Protein 2ECJ (pdb70)

Sequence (58 aa):
GSSGSSGALENLQVEASCSVCLEYLKEPVIIECGHNFCKACITRWWEDLERDFPCPVCGSSGSSGALENLQVEASCSVCLEYLKEPVIIECGHNFCKACITRWWEDLERDFPCPVCGSSGSSGALENLQVEASCSVCLEYLKEPVIIECGHNFCKACITRWWEDLERDFPCPVCGSSGSSGALENLQVEASCSVCLEYLKEPVIIECGHNFCKACITRWWEDLERDFPCPVCGSSGSSGALENLQVEASCSVCLEYLKEPVIIECGHNFCKACITRWWEDLERDFPCPVCGSSGSSGALENLQVEASCSVCLEYLKEPVIIECGHNFCKACITRWWEDLERDFPCPVCGSSGSSGALENLQVEASCSVCLEYLKEPVIIECGHNFCKACITRWWEDLERDFPCPVCGSSGSSGALENLQVEASCSVCLEYLKEPVIIECGHNFCKACITRWWEDLERDFPCPVCGSSGSSGALENLQVEASCSVCLEYLKEPVIIECGHNFCKACITRWWEDLERDFPCPVCGSSGSSGALENLQVEASCSVCLEYLKEPVIIECGHNFCKACITRWWEDLERDFPCPVCGSSGSSGALENLQVEASCSVCLEYLKEPVIIECGHNFCKACITRWWEDLERDFPCPVCGSSGSSGALENLQVEASCSVCLEYLKEPVIIECGHNFCKACITRWWEDLERDFPCPVCGSSGSSGALENLQVEASCSVCLEYLKEPVIIECGHNFCKACITRWWEDLERDFPCPVCGSSGSSGALENLQVEASCSVCLEYLKEPVIIECGHNFCKACITRWWEDLERDFPCPVCGSSGSSGALENLQVEASCSVCLEYLKEPVIIECGHNFCKACITRWWEDLERDFPCPVCGSSGSSGALENLQVEASCSVCLEYLKEPVIIECGHNFCKACITRWWEDLERDFPCPVCGSSGSSGALENLQVEASCSVCLEYLKEPVIIECGHNFCKACITRWWEDLERDFPCPVCGSSGSSGALENLQVEASCSVCLEYLKEPVIIECGHNFCKACITRWWEDLERDFPCPVCGSSGSSGALENLQVEASCSVCLEYLKEPVIIECGHNFCKACITRWWEDLERDFPCPVCGSSGSSGALENLQVEASCSVCLEYLKEPVIIECGHNFCKACITRWWEDLERDFPCPVC

GO terms:
  GO:0005515 protein binding (F, IPI)
  GO:0042802 identical protein binding (F, IPI)
  GO:0005634 nucleus (C, IDA)
  GO:0043124 negative regulation of canonical NF-kappaB signal transduction (P, IMP)
  GO:0032435 negative regulation of proteasomal ubiquitin-dependent protein catabolic process (P, IMP)
  GO:1902806 regulation of cell cycle G1/S phase transition (P, IMP)
  GO:0050821 protein stabilization (P, IMP)
  GO:0007095 mitotic G2 DNA damage checkpoint signaling (P, IMP)
  GO:0005739 mitochondrion (C, IDA)
  GO:0005829 cytosol (C, IDA)
  GO:2000059 negative regulation of ubiquitin-dependent protein catabolic process (P, IDA)
  GO:2001235 positive regulation of apoptotic signaling pathway (P, IDA)

Radius of gyration: 15.15 Å; Cα contacts (8 Å, |Δi|>4): 49; chains: 1; bounding box: 45×37×20 Å

CATH classification: 3.30.40.10

Organism: Homo sapiens (NCBI:txid9606)

Structure (mmCIF, N/CA/C/O backbone):
data_2ECJ
#
_entry.id   2ECJ
#
loop_
_entity.id
_entity.type
_entity.pdbx_description
1 polymer 'Tripartite motif-containing protein 39'
2 non-polymer 'ZINC ION'
#
loop_
_atom_site.group_PDB
_atom_site.id
_atom_site.type_symbol
_atom_site.label_atom_id
_atom_site.label_alt_id
_atom_site.label_comp_id
_atom_site.label_asym_id
_atom_site.label_entity_id
_atom_site.label_seq_id
_atom_site.pdbx_PDB_ins_code
_atom_site.Cartn_x
_atom_site.Cartn_y
_atom_site.Cartn_z
_atom_site.occupancy
_atom_site.B_iso_or_equiv
_atom_site.auth_seq_id
_atom_site.auth_comp_id
_atom_site.auth_asym_id
_atom_site.auth_atom_id
_atom_site.pdbx_PDB_model_num
ATOM 1 N N . GLY A 1 1 ? -32.575 -18.730 7.581 1.00 0.00 1 GLY A N 1
ATOM 2 C CA . GLY A 1 1 ? -31.338 -19.487 7.634 1.00 0.00 1 GLY A CA 1
ATOM 3 C C . GLY A 1 1 ? -30.791 -19.801 6.256 1.00 0.00 1 GLY A C 1
ATOM 4 O O . GLY A 1 1 ? -31.343 -20.633 5.536 1.00 0.00 1 GLY A O 1
ATOM 8 N N . SER A 1 2 ? -29.703 -19.133 5.887 1.00 0.00 2 SER A N 1
ATOM 9 C CA . SER A 1 2 ? -29.084 -19.341 4.583 1.00 0.00 2 SER A CA 1
ATOM 10 C C . SER A 1 2 ? -27.567 -19.440 4.711 1.00 0.00 2 SER A C 1
ATOM 11 O O . SER A 1 2 ? -26.904 -18.487 5.120 1.00 0.00 2 SER A O 1
ATOM 19 N N . SER A 1 3 ? -27.024 -20.601 4.359 1.00 0.00 3 SER A N 1
ATOM 20 C CA . SER A 1 3 ? -25.585 -20.827 4.438 1.00 0.00 3 SER A CA 1
ATOM 21 C C . SER A 1 3 ? -24.982 -20.978 3.045 1.00 0.00 3 SER A C 1
ATOM 22 O O . SER A 1 3 ? -25.700 -21.041 2.049 1.00 0.00 3 SER A O 1
ATOM 30 N N . GLY A 1 4 ? -23.655 -21.034 2.985 1.00 0.00 4 GLY A N 1
ATOM 31 C CA . GLY A 1 4 ? -22.975 -21.176 1.711 1.00 0.00 4 GLY A CA 1
ATOM 32 C C . GLY A 1 4 ? -22.912 -19.873 0.939 1.00 0.00 4 GLY A C 1
ATOM 33 O O . GLY A 1 4 ? -23.705 -19.646 0.025 1.00 0.00 4 GLY A O 1
ATOM 37 N N . SER A 1 5 ? -21.968 -19.014 1.307 1.00 0.00 5 SER A N 1
ATOM 38 C CA . SER A 1 5 ? -21.808 -17.724 0.646 1.00 0.00 5 SER A CA 1
ATOM 39 C C . SER A 1 5 ? -20.357 -17.502 0.232 1.00 0.00 5 SER A C 1
ATOM 40 O O . SER A 1 5 ? -20.053 -17.361 -0.953 1.00 0.00 5 SER A O 1
ATOM 48 N N . SER A 1 6 ? -19.465 -17.471 1.216 1.00 0.00 6 SER A N 1
ATOM 49 C CA . SER A 1 6 ? -18.045 -17.263 0.956 1.00 0.00 6 SER A CA 1
ATOM 50 C C . SER A 1 6 ? -17.279 -18.580 1.033 1.00 0.00 6 SER A C 1
ATOM 51 O O . SER A 1 6 ? -17.698 -19.515 1.714 1.00 0.00 6 SER A O 1
ATOM 59 N N . GLY A 1 7 ? -16.153 -18.645 0.330 1.00 0.00 7 GLY A N 1
ATOM 60 C CA . GLY A 1 7 ? -15.346 -19.851 0.331 1.00 0.00 7 GLY A CA 1
ATOM 61 C C . GLY A 1 7 ? -14.751 -20.152 -1.030 1.00 0.00 7 GLY A C 1
ATOM 62 O O . GLY A 1 7 ? -15.182 -19.596 -2.040 1.00 0.00 7 GLY A O 1
ATOM 66 N N . ALA A 1 8 ? -13.757 -21.034 -1.058 1.00 0.00 8 ALA A N 1
ATOM 67 C CA . ALA A 1 8 ? -13.102 -21.408 -2.305 1.00 0.00 8 ALA A CA 1
ATOM 68 C C . ALA A 1 8 ? -13.443 -22.843 -2.694 1.00 0.00 8 ALA A C 1
ATOM 69 O O . ALA A 1 8 ? -12.584 -23.589 -3.168 1.00 0.00 8 ALA A O 1
ATOM 76 N N . LEU A 1 9 ? -14.699 -23.224 -2.492 1.00 0.00 9 LEU A N 1
ATOM 77 C CA . LEU A 1 9 ? -15.153 -24.570 -2.821 1.00 0.00 9 LEU A CA 1
ATOM 78 C C . LEU A 1 9 ? -14.712 -24.965 -4.227 1.00 0.00 9 LEU A C 1
ATOM 79 O O . LEU A 1 9 ? -13.969 -25.930 -4.406 1.00 0.00 9 LEU A O 1
ATOM 95 N N . GLU A 1 10 ? -15.173 -24.211 -5.220 1.00 0.00 10 GLU A N 1
ATOM 96 C CA . GLU A 1 10 ? -14.824 -24.482 -6.610 1.00 0.00 10 GLU A CA 1
ATOM 97 C C . GLU A 1 10 ? -15.302 -23.355 -7.520 1.00 0.00 10 GLU A C 1
ATOM 98 O O . GLU A 1 10 ? -16.502 -23.133 -7.674 1.00 0.00 10 GLU A O 1
ATOM 110 N N . ASN A 1 11 ? -14.352 -22.645 -8.121 1.00 0.00 11 ASN A N 1
ATOM 111 C CA . ASN A 1 11 ? -14.674 -21.540 -9.016 1.00 0.00 11 ASN A CA 1
ATOM 112 C C . ASN A 1 11 ? -13.476 -21.179 -9.889 1.00 0.00 11 ASN A C 1
ATOM 113 O O . ASN A 1 11 ? -12.358 -21.027 -9.396 1.00 0.00 11 ASN A O 1
ATOM 124 N N . LEU A 1 12 ? -13.718 -21.045 -11.189 1.00 0.00 12 LEU A N 1
ATOM 125 C CA . LEU A 1 12 ? -12.659 -20.701 -12.132 1.00 0.00 12 LEU A CA 1
ATOM 126 C C . LEU A 1 12 ? -12.480 -19.189 -12.223 1.00 0.00 12 LEU A C 1
ATOM 127 O O . LEU A 1 12 ? -12.985 -18.550 -13.145 1.00 0.00 12 LEU A O 1
ATOM 143 N N . GLN A 1 13 ? -11.756 -18.626 -11.261 1.00 0.00 13 GLN A N 1
ATOM 144 C CA . GLN A 1 13 ? -11.509 -17.189 -11.234 1.00 0.00 13 GLN A CA 1
ATOM 145 C C . GLN A 1 13 ? -10.439 -16.840 -10.204 1.00 0.00 13 GLN A C 1
ATOM 146 O O . GLN A 1 13 ? -10.432 -17.375 -9.095 1.00 0.00 13 GLN A O 1
ATOM 160 N N . VAL A 1 14 ? -9.536 -15.939 -10.579 1.00 0.00 14 VAL A N 1
ATOM 161 C CA . VAL A 1 14 ? -8.462 -15.518 -9.688 1.00 0.00 14 VAL A CA 1
ATOM 162 C C . VAL A 1 14 ? -8.470 -14.006 -9.494 1.00 0.00 14 VAL A C 1
ATOM 163 O O . VAL A 1 14 ? -8.676 -13.250 -10.443 1.00 0.00 14 VAL A O 1
ATOM 176 N N . GLU A 1 15 ? -8.243 -13.572 -8.258 1.00 0.00 15 GLU A N 1
ATOM 177 C CA . GLU A 1 15 ? -8.225 -12.149 -7.940 1.00 0.00 15 GLU A CA 1
ATOM 178 C C . GLU A 1 15 ? -7.256 -11.859 -6.797 1.00 0.00 15 GLU A C 1
ATOM 179 O O . GLU A 1 15 ? -6.913 -12.749 -6.019 1.00 0.00 15 GLU A O 1
ATOM 191 N N . ALA A 1 16 ? -6.818 -10.608 -6.704 1.00 0.00 16 ALA A N 1
ATOM 192 C CA . ALA A 1 16 ? -5.890 -10.200 -5.656 1.00 0.00 16 ALA A CA 1
ATOM 193 C C . ALA A 1 16 ? -6.547 -9.218 -4.693 1.00 0.00 16 ALA A C 1
ATOM 194 O O . ALA A 1 16 ? -7.719 -8.875 -4.844 1.00 0.00 16 ALA A O 1
ATOM 201 N N . SER A 1 17 ? -5.784 -8.768 -3.701 1.00 0.00 17 SER A N 1
ATOM 202 C CA . SER A 1 17 ? -6.294 -7.828 -2.710 1.00 0.00 17 SER A CA 1
ATOM 203 C C . SER A 1 17 ? -5.149 -7.127 -1.986 1.00 0.00 17 SER A C 1
ATOM 204 O O . SER A 1 17 ? -4.054 -7.675 -1.854 1.00 0.00 17 SER A O 1
ATOM 212 N N . CYS A 1 18 ? -5.409 -5.911 -1.519 1.00 0.00 18 CYS A N 1
ATOM 213 C CA . CYS A 1 18 ? -4.402 -5.132 -0.809 1.00 0.00 18 CYS A CA 1
ATOM 214 C C . CYS A 1 18 ? -3.766 -5.955 0.308 1.00 0.00 18 CYS A C 1
ATOM 215 O O . CYS A 1 18 ? -4.265 -7.020 0.670 1.00 0.00 18 CYS A O 1
ATOM 222 N N . SER A 1 19 ? -2.660 -5.453 0.849 1.00 0.00 19 SER A N 1
ATOM 223 C CA . SER A 1 19 ? -1.953 -6.143 1.922 1.00 0.00 19 SER A CA 1
ATOM 224 C C . SER A 1 19 ? -2.176 -5.442 3.258 1.00 0.00 19 SER A C 1
ATOM 225 O O . SER A 1 19 ? -2.298 -6.088 4.299 1.00 0.00 19 SER A O 1
ATOM 233 N N . VAL A 1 20 ? -2.227 -4.114 3.221 1.00 0.00 20 VAL A N 1
ATOM 234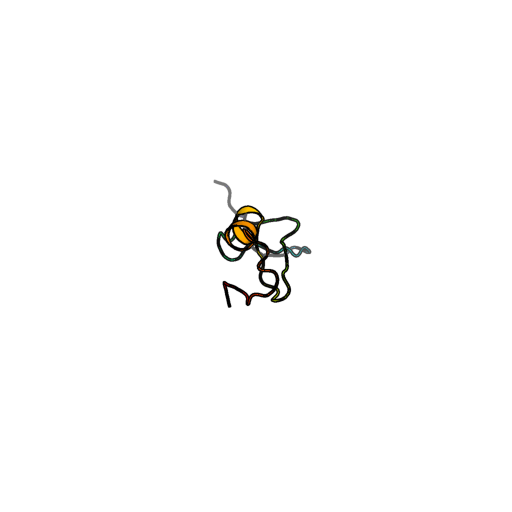 C CA . VAL A 1 20 ? -2.435 -3.323 4.428 1.00 0.00 20 VAL A CA 1
ATOM 235 C C . VAL A 1 20 ? -3.866 -3.460 4.934 1.00 0.00 20 VAL A C 1
ATOM 236 O O . VAL A 1 20 ? -4.112 -4.069 5.976 1.00 0.00 20 VAL A O 1
ATOM 249 N N . CYS A 1 21 ? -4.809 -2.890 4.190 1.00 0.00 21 CYS A N 1
ATOM 250 C CA . CYS A 1 21 ? -6.217 -2.948 4.563 1.00 0.00 21 CYS A CA 1
ATOM 251 C C . CYS A 1 21 ? -6.832 -4.284 4.158 1.00 0.00 21 CYS A C 1
ATOM 252 O O . CYS A 1 21 ? -7.912 -4.650 4.624 1.00 0.00 21 CYS A O 1
ATOM 259 N N . LEU A 1 22 ? -6.137 -5.010 3.289 1.00 0.00 22 LEU A N 1
ATOM 260 C CA . LEU A 1 22 ? -6.614 -6.307 2.821 1.00 0.00 22 LEU A CA 1
ATOM 261 C C . LEU A 1 22 ? -8.006 -6.186 2.209 1.00 0.00 22 LEU A C 1
ATOM 262 O O . LEU A 1 22 ? -8.917 -6.933 2.564 1.00 0.00 22 LEU A O 1
ATOM 278 N N . GLU A 1 23 ? -8.162 -5.243 1.285 1.00 0.00 23 GLU A N 1
ATOM 279 C CA . GLU A 1 23 ? -9.442 -5.027 0.623 1.00 0.00 23 GLU A CA 1
ATOM 280 C C . GLU A 1 23 ? -9.445 -5.646 -0.772 1.00 0.00 23 GLU A C 1
ATOM 281 O O . GLU A 1 23 ? -8.404 -5.740 -1.423 1.00 0.00 23 GLU A O 1
ATOM 293 N N . TYR A 1 24 ? -10.621 -6.067 -1.224 1.00 0.00 24 TYR A N 1
ATOM 294 C CA . TYR A 1 24 ? -10.760 -6.680 -2.539 1.00 0.00 24 TYR A CA 1
ATOM 295 C C . TYR A 1 24 ? -10.883 -5.616 -3.626 1.00 0.00 24 TYR A C 1
ATOM 296 O O . TYR A 1 24 ? -11.801 -4.795 -3.606 1.00 0.00 24 TYR A O 1
ATOM 314 N N . LEU A 1 25 ? -9.952 -5.637 -4.573 1.00 0.00 25 LEU A N 1
ATOM 315 C CA . LEU A 1 25 ? -9.955 -4.676 -5.670 1.00 0.00 25 LEU A CA 1
ATOM 316 C C . LEU A 1 25 ? -9.971 -5.388 -7.019 1.00 0.00 25 LEU A C 1
ATOM 317 O O . LEU A 1 25 ? -9.691 -6.584 -7.105 1.00 0.00 25 LEU A O 1
ATOM 333 N N . LYS A 1 26 ? -10.298 -4.645 -8.071 1.00 0.00 26 LYS A N 1
ATOM 334 C CA . LYS A 1 26 ? -10.347 -5.203 -9.417 1.00 0.00 26 LYS A CA 1
ATOM 335 C C . LYS A 1 26 ? -8.990 -5.087 -10.104 1.00 0.00 26 LYS A C 1
ATOM 336 O O . LYS A 1 26 ? -8.565 -5.998 -10.814 1.00 0.00 26 LYS A O 1
ATOM 355 N N . GLU A 1 27 ? -8.316 -3.962 -9.886 1.00 0.00 27 GLU A N 1
ATOM 356 C CA . GLU A 1 27 ? -7.007 -3.730 -10.485 1.00 0.00 27 GLU A CA 1
ATOM 357 C C . GLU A 1 27 ? -6.029 -3.171 -9.455 1.00 0.00 27 GLU A C 1
ATOM 358 O O . GLU A 1 27 ? -5.791 -1.965 -9.377 1.00 0.00 27 GLU A O 1
ATOM 370 N N . PRO A 1 28 ? -5.449 -4.067 -8.643 1.00 0.00 28 PRO A N 1
ATOM 371 C CA . PRO A 1 28 ? -4.488 -3.688 -7.603 1.00 0.00 28 PRO A CA 1
ATOM 372 C C . PRO A 1 28 ? -3.162 -3.210 -8.185 1.00 0.00 28 PRO A C 1
ATOM 373 O O . PRO A 1 28 ? -2.670 -3.762 -9.170 1.00 0.00 28 PRO A O 1
ATOM 384 N N . VAL A 1 29 ? -2.587 -2.182 -7.569 1.00 0.00 29 VAL A N 1
ATOM 385 C CA . VAL A 1 29 ? -1.316 -1.632 -8.026 1.00 0.00 29 VAL A CA 1
ATOM 386 C C . VAL A 1 29 ? -0.155 -2.544 -7.649 1.00 0.00 29 VAL A C 1
ATOM 387 O O . VAL A 1 29 ? 0.286 -2.563 -6.500 1.00 0.00 29 VAL A O 1
ATOM 400 N N . ILE A 1 30 ? 0.337 -3.300 -8.626 1.00 0.00 30 ILE A N 1
ATOM 401 C CA . ILE A 1 30 ? 1.449 -4.214 -8.397 1.00 0.00 30 ILE A CA 1
ATOM 402 C C . ILE A 1 30 ? 2.788 -3.519 -8.623 1.00 0.00 30 ILE A C 1
ATOM 403 O O . ILE A 1 30 ? 3.325 -3.530 -9.731 1.00 0.00 30 ILE A O 1
ATOM 419 N N . ILE A 1 31 ? 3.321 -2.918 -7.565 1.00 0.00 31 ILE A N 1
ATOM 420 C CA . ILE A 1 31 ? 4.599 -2.220 -7.648 1.00 0.00 31 ILE A CA 1
ATOM 421 C C . ILE A 1 31 ? 5.723 -3.176 -8.035 1.00 0.00 31 ILE A C 1
ATOM 422 O O . ILE A 1 31 ? 5.506 -4.379 -8.177 1.00 0.00 31 ILE A O 1
ATOM 438 N N . GLU A 1 32 ? 6.924 -2.631 -8.202 1.00 0.00 32 GLU A N 1
ATOM 439 C CA . GLU A 1 32 ? 8.082 -3.436 -8.572 1.00 0.00 32 GLU A CA 1
ATOM 440 C C . GLU A 1 32 ? 8.176 -4.686 -7.701 1.00 0.00 32 GLU A C 1
ATOM 441 O O . GLU A 1 32 ? 8.382 -5.792 -8.202 1.00 0.00 32 GLU A O 1
ATOM 453 N N . CYS A 1 33 ? 8.025 -4.502 -6.394 1.00 0.00 33 CYS A N 1
ATOM 454 C CA . CYS A 1 33 ? 8.094 -5.612 -5.452 1.00 0.00 33 CYS A CA 1
ATOM 455 C C . CYS A 1 33 ? 7.112 -6.714 -5.837 1.00 0.00 33 CYS A C 1
ATOM 456 O O . CYS A 1 33 ? 7.492 -7.873 -5.991 1.00 0.00 33 CYS A O 1
ATOM 463 N N . GLY A 1 34 ? 5.844 -6.342 -5.990 1.00 0.00 34 GLY A N 1
ATOM 464 C CA . GLY A 1 34 ? 4.826 -7.310 -6.356 1.00 0.00 34 GLY A CA 1
ATOM 465 C C . GLY A 1 34 ? 3.612 -7.243 -5.452 1.00 0.00 34 GLY A C 1
ATOM 466 O O . GLY A 1 34 ? 2.481 -7.427 -5.905 1.00 0.00 34 GLY A O 1
ATOM 470 N N . HIS A 1 35 ? 3.844 -6.982 -4.170 1.00 0.00 35 HIS A N 1
ATOM 471 C CA . HIS A 1 35 ? 2.759 -6.892 -3.199 1.00 0.00 35 HIS A CA 1
ATOM 472 C C . HIS A 1 35 ? 1.619 -6.031 -3.735 1.00 0.00 35 HIS A C 1
ATOM 473 O O . HIS A 1 35 ? 1.833 -5.149 -4.565 1.00 0.00 35 HIS A O 1
ATOM 487 N N . ASN A 1 36 ? 0.408 -6.295 -3.256 1.00 0.00 36 ASN A N 1
ATOM 488 C CA . ASN A 1 36 ? -0.765 -5.545 -3.688 1.00 0.00 36 ASN A CA 1
ATOM 489 C C . ASN A 1 36 ? -0.969 -4.306 -2.821 1.00 0.00 36 ASN A C 1
ATOM 490 O O . ASN A 1 36 ? -0.772 -4.346 -1.607 1.00 0.00 36 ASN A O 1
ATOM 501 N N . PHE A 1 37 ? -1.366 -3.207 -3.454 1.00 0.00 37 PHE A N 1
ATOM 502 C CA . PHE A 1 37 ? -1.596 -1.956 -2.741 1.00 0.00 37 PHE A CA 1
ATOM 503 C C . PHE A 1 37 ? -2.726 -1.161 -3.389 1.00 0.00 37 PHE A C 1
ATOM 504 O O . PHE A 1 37 ? -2.755 -0.981 -4.607 1.00 0.00 37 PHE A O 1
ATOM 521 N N . CYS A 1 38 ? -3.655 -0.686 -2.566 1.00 0.00 38 CYS A N 1
ATOM 522 C CA . CYS A 1 38 ? -4.788 0.089 -3.057 1.00 0.00 38 CYS A CA 1
ATOM 523 C C . CYS A 1 38 ? -4.460 1.579 -3.077 1.00 0.00 38 CYS A C 1
ATOM 524 O O . CYS A 1 38 ? -3.585 2.044 -2.345 1.00 0.00 38 CYS A O 1
ATOM 531 N N . LYS A 1 39 ? -5.168 2.324 -3.919 1.00 0.00 39 LYS A N 1
ATOM 532 C CA . LYS A 1 39 ? -4.955 3.762 -4.034 1.00 0.00 39 LYS A CA 1
ATOM 533 C C . LYS A 1 39 ? -4.894 4.415 -2.657 1.00 0.00 39 LYS A C 1
ATOM 534 O O . LYS A 1 39 ? -4.031 5.251 -2.393 1.00 0.00 39 LYS A O 1
ATOM 553 N N . ALA A 1 40 ? -5.816 4.026 -1.781 1.00 0.00 40 ALA A N 1
ATOM 554 C CA . ALA A 1 40 ? -5.864 4.572 -0.430 1.00 0.00 40 ALA A CA 1
ATOM 555 C C . ALA A 1 40 ? -4.564 4.299 0.319 1.00 0.00 40 ALA A C 1
ATOM 556 O O . ALA A 1 40 ? -4.129 5.106 1.140 1.00 0.00 40 ALA A O 1
ATOM 563 N N . CYS A 1 41 ? -3.949 3.157 0.031 1.00 0.00 41 CYS A N 1
ATOM 564 C CA . CYS A 1 41 ? -2.699 2.777 0.678 1.00 0.00 41 CYS A CA 1
ATOM 565 C C . CYS A 1 41 ? -1.499 3.238 -0.145 1.00 0.00 41 CYS A C 1
ATOM 566 O O . CYS A 1 41 ? -0.770 4.145 0.258 1.00 0.00 41 CYS A O 1
ATOM 573 N N . ILE A 1 42 ? -1.302 2.607 -1.297 1.00 0.00 42 ILE A N 1
ATOM 574 C CA . ILE A 1 42 ? -0.191 2.953 -2.176 1.00 0.00 42 ILE A CA 1
ATOM 575 C C . ILE A 1 42 ? 0.065 4.456 -2.172 1.00 0.00 42 ILE A C 1
ATOM 576 O O . ILE A 1 42 ? 1.195 4.905 -2.367 1.00 0.00 42 ILE A O 1
ATOM 592 N N . THR A 1 43 ? -0.991 5.231 -1.946 1.00 0.00 43 THR A N 1
ATOM 593 C CA . THR A 1 43 ? -0.881 6.684 -1.915 1.00 0.00 43 THR A CA 1
ATOM 594 C C . THR A 1 43 ? -0.212 7.157 -0.630 1.00 0.00 43 THR A C 1
ATOM 595 O O . THR A 1 43 ? 0.708 7.975 -0.663 1.00 0.00 43 THR A O 1
ATOM 606 N N . ARG A 1 44 ? -0.678 6.637 0.501 1.00 0.00 44 ARG A N 1
ATOM 607 C CA . ARG A 1 44 ? -0.124 7.008 1.798 1.00 0.00 44 ARG A CA 1
ATOM 608 C C . ARG A 1 44 ? 1.402 7.009 1.757 1.00 0.00 44 ARG A C 1
ATOM 609 O O . ARG A 1 44 ? 2.048 7.864 2.363 1.00 0.00 44 ARG A O 1
ATOM 630 N N . TRP A 1 45 ? 1.970 6.047 1.039 1.00 0.00 45 TRP A N 1
ATOM 631 C CA . TRP A 1 45 ? 3.419 5.938 0.919 1.00 0.00 45 TRP A CA 1
ATOM 632 C C . TRP A 1 45 ? 3.925 6.705 -0.297 1.00 0.00 45 TRP A C 1
ATOM 633 O O . TRP A 1 45 ? 4.932 7.409 -0.224 1.00 0.00 45 TRP A O 1
ATOM 654 N N . TRP A 1 46 ? 3.220 6.564 -1.414 1.00 0.00 46 TRP A N 1
ATOM 655 C CA . TRP A 1 46 ? 3.599 7.245 -2.647 1.00 0.00 46 TRP A CA 1
ATOM 656 C C . TRP A 1 46 ? 3.111 8.690 -2.643 1.00 0.00 46 TRP A C 1
ATOM 657 O O . TRP A 1 46 ? 2.624 9.192 -3.655 1.00 0.00 46 TRP A O 1
ATOM 678 N N . GLU A 1 47 ? 3.246 9.353 -1.499 1.00 0.00 47 GLU A N 1
ATOM 679 C CA . GLU A 1 47 ? 2.818 10.740 -1.365 1.00 0.00 47 GLU A CA 1
ATOM 680 C C . GLU A 1 47 ? 3.786 11.679 -2.079 1.00 0.00 47 GLU A C 1
ATOM 681 O O . GLU A 1 47 ? 3.369 12.618 -2.758 1.00 0.00 47 GLU A O 1
ATOM 693 N N . ASP A 1 48 ? 5.079 11.419 -1.921 1.00 0.00 48 ASP A N 1
ATOM 694 C CA . ASP A 1 48 ? 6.106 12.240 -2.550 1.00 0.00 48 ASP A CA 1
ATOM 695 C C . ASP A 1 48 ? 6.683 11.542 -3.778 1.00 0.00 48 ASP A C 1
ATOM 696 O O . ASP A 1 48 ? 6.340 10.396 -4.072 1.00 0.00 48 ASP A O 1
ATOM 705 N N . LEU A 1 49 ? 7.558 12.241 -4.493 1.00 0.00 49 LEU A N 1
ATOM 706 C CA . LEU A 1 49 ? 8.182 11.689 -5.691 1.00 0.00 49 LEU A CA 1
ATOM 707 C C . LEU A 1 49 ? 9.382 10.821 -5.329 1.00 0.00 49 LEU A C 1
ATOM 708 O O . LEU A 1 49 ? 10.430 10.896 -5.970 1.00 0.00 49 LEU A O 1
ATOM 724 N N . GLU A 1 50 ? 9.221 9.996 -4.299 1.00 0.00 50 GLU A N 1
ATOM 725 C CA . GLU A 1 50 ? 10.292 9.113 -3.853 1.00 0.00 50 GLU A CA 1
ATOM 726 C C . GLU A 1 50 ? 10.285 7.808 -4.644 1.00 0.00 50 GLU A C 1
ATOM 727 O O . GLU A 1 50 ? 10.326 6.721 -4.067 1.00 0.00 50 GLU A O 1
ATOM 739 N N . ARG A 1 51 ? 10.233 7.924 -5.966 1.00 0.00 51 ARG A N 1
ATOM 740 C CA . ARG A 1 51 ? 10.219 6.755 -6.837 1.00 0.00 51 ARG A CA 1
ATOM 741 C C . ARG A 1 51 ? 11.247 5.724 -6.379 1.00 0.00 51 ARG A C 1
ATOM 742 O O . ARG A 1 51 ? 10.959 4.528 -6.323 1.00 0.00 51 ARG A O 1
ATOM 763 N N . ASP A 1 52 ? 12.445 6.196 -6.052 1.00 0.00 52 ASP A N 1
ATOM 764 C CA . ASP A 1 52 ? 13.516 5.316 -5.599 1.00 0.00 52 ASP A CA 1
ATOM 765 C C . ASP A 1 52 ? 13.372 5.008 -4.111 1.00 0.00 52 ASP A C 1
ATOM 766 O O . ASP A 1 52 ? 13.871 5.747 -3.263 1.00 0.00 52 ASP A O 1
ATOM 775 N N . PHE A 1 53 ? 12.687 3.912 -3.803 1.00 0.00 53 PHE A N 1
ATOM 776 C CA . PHE A 1 53 ? 12.476 3.507 -2.418 1.00 0.00 53 PHE A CA 1
ATOM 777 C C . PHE A 1 53 ? 12.024 2.052 -2.339 1.00 0.00 53 PHE A C 1
ATOM 778 O O . PHE A 1 53 ? 11.232 1.576 -3.153 1.00 0.00 53 PHE A O 1
ATOM 795 N N . PRO A 1 54 ? 12.540 1.326 -1.336 1.00 0.00 54 PRO A N 1
ATOM 796 C CA . PRO A 1 54 ? 12.205 -0.086 -1.126 1.00 0.00 54 PRO A CA 1
ATOM 797 C C . PRO A 1 54 ? 10.767 -0.276 -0.656 1.00 0.00 54 PRO A C 1
ATOM 798 O O . PRO A 1 54 ? 10.165 0.632 -0.081 1.00 0.00 54 PRO A O 1
ATOM 809 N N . CYS A 1 55 ? 10.221 -1.463 -0.901 1.00 0.00 55 CYS A N 1
ATOM 810 C CA . CYS A 1 55 ? 8.854 -1.773 -0.503 1.00 0.00 55 CYS A CA 1
ATOM 811 C C . CYS A 1 55 ? 8.678 -1.618 1.005 1.00 0.00 55 CYS A C 1
ATOM 812 O O . CYS A 1 55 ? 9.524 -2.030 1.799 1.00 0.00 55 CYS A O 1
ATOM 819 N N . PRO A 1 56 ? 7.554 -1.009 1.410 1.00 0.00 56 PRO A N 1
ATOM 820 C CA . PRO A 1 56 ? 7.240 -0.786 2.824 1.00 0.00 56 PRO A CA 1
ATOM 821 C C . PRO A 1 56 ? 6.918 -2.083 3.559 1.00 0.00 56 PRO A C 1
ATOM 822 O O . PRO A 1 56 ? 7.446 -2.343 4.640 1.00 0.00 56 PRO A O 1
ATOM 833 N N . VAL A 1 57 ? 6.049 -2.894 2.964 1.00 0.00 57 VAL A N 1
ATOM 834 C CA . VAL A 1 57 ? 5.658 -4.166 3.561 1.00 0.00 57 VAL A CA 1
ATOM 835 C C . VAL A 1 57 ? 6.873 -5.054 3.806 1.00 0.00 57 VAL A C 1
ATOM 836 O O . VAL A 1 57 ? 7.114 -5.501 4.928 1.00 0.00 57 VAL A O 1
ATOM 849 N N . CYS A 1 58 ? 7.636 -5.307 2.748 1.00 0.00 58 CYS A N 1
ATOM 850 C CA . CYS A 1 58 ? 8.827 -6.143 2.846 1.00 0.00 58 CYS A CA 1
ATOM 851 C C . CYS A 1 58 ? 9.738 -5.662 3.972 1.00 0.00 58 CYS A C 1
ATOM 852 O O . CYS A 1 58 ? 9.975 -6.413 4.917 1.00 0.00 58 CYS A O 1
ATOM 861 N N . GLY A 1 1 ? -14.579 -40.188 -4.866 1.00 0.00 1 GLY A N 2
ATOM 862 C CA . GLY A 1 1 ? -14.873 -40.038 -3.453 1.00 0.00 1 GLY A CA 2
ATOM 863 C C . GLY A 1 1 ? -14.355 -41.198 -2.626 1.00 0.00 1 GLY A C 2
ATOM 864 O O . GLY A 1 1 ? -15.019 -41.651 -1.695 1.00 0.00 1 GLY A O 2
ATOM 868 N N . SER A 1 2 ? -13.165 -41.682 -2.969 1.00 0.00 2 SER A N 2
ATOM 869 C CA . SER A 1 2 ? -12.560 -42.800 -2.255 1.00 0.00 2 SER A CA 2
ATOM 870 C C . SER A 1 2 ? -11.089 -42.525 -1.960 1.00 0.00 2 SER A C 2
ATOM 871 O O . SER A 1 2 ? -10.438 -41.751 -2.661 1.00 0.00 2 SER A O 2
ATOM 879 N N . SER A 1 3 ? -10.571 -43.165 -0.916 1.00 0.00 3 SER A N 2
ATOM 880 C CA . SER A 1 3 ? -9.178 -42.987 -0.524 1.00 0.00 3 SER A CA 2
ATOM 881 C C . SER A 1 3 ? -8.238 -43.443 -1.637 1.00 0.00 3 SER A C 2
ATOM 882 O O . SER A 1 3 ? -8.067 -44.639 -1.868 1.00 0.00 3 SER A O 2
ATOM 890 N N . GLY A 1 4 ? -7.632 -42.479 -2.323 1.00 0.00 4 GLY A N 2
ATOM 891 C CA . GLY A 1 4 ? -6.718 -42.800 -3.403 1.00 0.00 4 GLY A CA 2
ATOM 892 C C . GLY A 1 4 ? -6.074 -41.566 -4.003 1.00 0.00 4 GLY A C 2
ATOM 893 O O . GLY A 1 4 ? -5.727 -40.627 -3.286 1.00 0.00 4 GLY A O 2
ATOM 897 N N . SER A 1 5 ? -5.911 -41.567 -5.322 1.00 0.00 5 SER A N 2
ATOM 898 C CA . SER A 1 5 ? -5.299 -40.442 -6.018 1.00 0.00 5 SER A CA 2
ATOM 899 C C . SER A 1 5 ? -5.864 -39.118 -5.513 1.00 0.00 5 SER A C 2
ATOM 900 O O . SER A 1 5 ? -7.026 -39.039 -5.114 1.00 0.00 5 SER A O 2
ATOM 908 N N . SER A 1 6 ? -5.034 -38.080 -5.534 1.00 0.00 6 SER A N 2
ATOM 909 C CA . SER A 1 6 ? -5.449 -36.760 -5.074 1.00 0.00 6 SER A CA 2
ATOM 910 C C . SER A 1 6 ? -4.544 -35.675 -5.652 1.00 0.00 6 SER A C 2
ATOM 911 O O . SER A 1 6 ? -3.326 -35.712 -5.484 1.00 0.00 6 SER A O 2
ATOM 919 N N . GLY A 1 7 ? -5.151 -34.708 -6.334 1.00 0.00 7 GLY A N 2
ATOM 920 C CA . GLY A 1 7 ? -4.387 -33.626 -6.926 1.00 0.00 7 GLY A CA 2
ATOM 921 C C . GLY A 1 7 ? -5.105 -32.294 -6.839 1.00 0.00 7 GLY A C 2
ATOM 922 O O . GLY A 1 7 ? -6.334 -32.240 -6.868 1.00 0.00 7 GLY A O 2
ATOM 926 N N . ALA A 1 8 ? -4.336 -31.215 -6.730 1.00 0.00 8 ALA A N 2
ATOM 927 C CA . ALA A 1 8 ? -4.906 -29.877 -6.638 1.00 0.00 8 ALA A CA 2
ATOM 928 C C . ALA A 1 8 ? -5.949 -29.649 -7.727 1.00 0.00 8 ALA A C 2
ATOM 929 O O . ALA A 1 8 ? -5.633 -29.670 -8.917 1.00 0.00 8 ALA A O 2
ATOM 936 N N . LEU A 1 9 ? -7.192 -29.431 -7.312 1.00 0.00 9 LEU A N 2
ATOM 937 C CA . LEU A 1 9 ? -8.283 -29.199 -8.253 1.00 0.00 9 LEU A CA 2
ATOM 938 C C . LEU A 1 9 ? -8.845 -27.790 -8.099 1.00 0.00 9 LEU A C 2
ATOM 939 O O . LEU A 1 9 ? -9.538 -27.492 -7.126 1.00 0.00 9 LEU A O 2
ATOM 955 N N . GLU A 1 10 ? -8.544 -26.929 -9.065 1.00 0.00 10 GLU A N 2
ATOM 956 C CA . GLU A 1 10 ? -9.021 -25.551 -9.036 1.00 0.00 10 GLU A CA 2
ATOM 957 C C . GLU A 1 10 ? -9.388 -25.072 -10.438 1.00 0.00 10 GLU A C 2
ATOM 958 O O . GLU A 1 10 ? -9.014 -25.690 -11.433 1.00 0.00 10 GLU A O 2
ATOM 970 N N . ASN A 1 11 ? -10.123 -23.967 -10.506 1.00 0.00 11 ASN A N 2
ATOM 971 C CA . ASN A 1 11 ? -10.541 -23.405 -11.785 1.00 0.00 11 ASN A CA 2
ATOM 972 C C . ASN A 1 11 ? -9.903 -22.039 -12.014 1.00 0.00 11 ASN A C 2
ATOM 973 O O . ASN A 1 11 ? -10.563 -21.100 -12.462 1.00 0.00 11 ASN A O 2
ATOM 984 N N . LEU A 1 12 ? -8.615 -21.934 -11.705 1.00 0.00 12 LEU A N 2
ATOM 985 C CA . LEU A 1 12 ? -7.886 -20.683 -11.877 1.00 0.00 12 LEU A CA 2
ATOM 986 C C . LEU A 1 12 ? -8.655 -19.516 -11.265 1.00 0.00 12 LEU A C 2
ATOM 987 O O . LEU A 1 12 ? -8.748 -18.442 -11.860 1.00 0.00 12 LEU A O 2
ATOM 1003 N N . GLN A 1 13 ? -9.202 -19.734 -10.074 1.00 0.00 13 GLN A N 2
ATOM 1004 C CA . GLN A 1 13 ? -9.961 -18.699 -9.382 1.00 0.00 13 GLN A CA 2
ATOM 1005 C C . GLN A 1 13 ? -9.064 -17.907 -8.436 1.00 0.00 13 GLN A C 2
ATOM 1006 O O . GLN A 1 13 ? -9.177 -18.023 -7.215 1.00 0.00 13 GLN A O 2
ATOM 1020 N N . VAL A 1 14 ? -8.174 -17.102 -9.007 1.00 0.00 14 VAL A N 2
ATOM 1021 C CA . VAL A 1 14 ? -7.258 -16.290 -8.215 1.00 0.00 14 VAL A CA 2
ATOM 1022 C C . VAL A 1 14 ? -7.878 -14.941 -7.870 1.00 0.00 14 VAL A C 2
ATOM 1023 O O . VAL A 1 14 ? -8.685 -14.405 -8.630 1.00 0.00 14 VAL A O 2
ATOM 1036 N N . GLU A 1 15 ? -7.496 -14.396 -6.719 1.00 0.00 15 GLU A N 2
ATOM 1037 C CA . GLU A 1 15 ? -8.015 -13.108 -6.274 1.00 0.00 15 GLU A CA 2
ATOM 1038 C C . GLU A 1 15 ? -6.903 -12.251 -5.676 1.00 0.00 15 GLU A C 2
ATOM 1039 O O . GLU A 1 15 ? -6.046 -12.747 -4.946 1.00 0.00 15 GLU A O 2
ATOM 1051 N N . ALA A 1 16 ? -6.925 -10.960 -5.993 1.00 0.00 16 ALA A N 2
ATOM 1052 C CA . ALA A 1 16 ? -5.921 -10.033 -5.486 1.00 0.00 16 ALA A CA 2
ATOM 1053 C C . ALA A 1 16 ? -6.530 -9.056 -4.486 1.00 0.00 16 ALA A C 2
ATOM 1054 O O . ALA A 1 16 ? -7.644 -8.570 -4.679 1.00 0.00 16 ALA A O 2
ATOM 1061 N N . SER A 1 17 ? -5.792 -8.774 -3.417 1.00 0.00 17 SER A N 2
ATOM 1062 C CA . SER A 1 17 ? -6.262 -7.859 -2.384 1.00 0.00 17 SER A CA 2
ATOM 1063 C C . SER A 1 17 ? -5.102 -7.065 -1.793 1.00 0.00 17 SER A C 2
ATOM 1064 O O . SER A 1 17 ? -3.965 -7.537 -1.757 1.00 0.00 17 SER A O 2
ATOM 1072 N N . CYS A 1 18 ? -5.396 -5.855 -1.329 1.00 0.00 18 CYS A N 2
ATOM 1073 C CA . CYS A 1 18 ? -4.379 -4.992 -0.739 1.00 0.00 18 CYS A CA 2
ATOM 1074 C C . CYS A 1 18 ? -3.562 -5.750 0.304 1.00 0.00 18 CYS A C 2
ATOM 1075 O O . CYS A 1 18 ? -3.969 -6.812 0.775 1.00 0.00 18 CYS A O 2
ATOM 1082 N N . SER A 1 19 ? -2.408 -5.195 0.660 1.00 0.00 19 SER A N 2
ATOM 1083 C CA . SER A 1 19 ? -1.532 -5.819 1.644 1.00 0.00 19 SER A CA 2
ATOM 1084 C C . SER A 1 19 ? -1.721 -5.185 3.019 1.00 0.00 19 SER A C 2
ATOM 1085 O O . SER A 1 19 ? -1.344 -5.763 4.039 1.00 0.00 19 SER A O 2
ATOM 1093 N N . VAL A 1 20 ? -2.307 -3.992 3.038 1.00 0.00 20 VAL A N 2
ATOM 1094 C CA . VAL A 1 20 ? -2.548 -3.279 4.286 1.00 0.00 20 VAL A CA 2
ATOM 1095 C C . VAL A 1 20 ? -3.981 -3.479 4.766 1.00 0.00 20 VAL A C 2
ATOM 1096 O O . VAL A 1 20 ? -4.221 -4.121 5.790 1.00 0.00 20 VAL A O 2
ATOM 1109 N N . CYS A 1 21 ? -4.931 -2.926 4.020 1.00 0.00 21 CYS A N 2
ATOM 1110 C CA . CYS A 1 21 ? -6.342 -3.043 4.368 1.00 0.00 21 CYS A CA 2
ATOM 1111 C C . CYS A 1 21 ? -6.896 -4.400 3.943 1.00 0.00 21 CYS A C 2
ATOM 1112 O O . CYS A 1 21 ? -8.054 -4.723 4.215 1.00 0.00 21 CYS A O 2
ATOM 1119 N N . LEU A 1 22 ? -6.063 -5.190 3.276 1.00 0.00 22 LEU A N 2
ATOM 1120 C CA . LEU A 1 22 ? -6.469 -6.513 2.813 1.00 0.00 22 LEU A CA 2
ATOM 1121 C C . LEU A 1 22 ? -7.874 -6.476 2.222 1.00 0.00 22 LEU A C 2
ATOM 1122 O O . LEU A 1 22 ? -8.748 -7.241 2.627 1.00 0.00 22 LEU A O 2
ATOM 1138 N N . GLU A 1 23 ? -8.083 -5.582 1.260 1.00 0.00 23 GLU A N 2
ATOM 1139 C CA . GLU A 1 23 ? -9.383 -5.447 0.613 1.00 0.00 23 GLU A CA 2
ATOM 1140 C C . GLU A 1 23 ? -9.339 -5.988 -0.813 1.00 0.00 23 GLU A C 2
ATOM 1141 O O . GLU A 1 23 ? -8.337 -5.844 -1.513 1.00 0.00 23 GLU A O 2
ATOM 1153 N N . TYR A 1 24 ? -10.433 -6.613 -1.236 1.00 0.00 24 TYR A N 2
ATOM 1154 C CA . TYR A 1 24 ? -10.519 -7.179 -2.577 1.00 0.00 24 TYR A CA 2
ATOM 1155 C C . TYR A 1 24 ? -10.802 -6.093 -3.610 1.00 0.00 24 TYR A C 2
ATOM 1156 O O . TYR A 1 24 ? -11.821 -5.403 -3.540 1.00 0.00 24 TYR A O 2
ATOM 1174 N N . LEU A 1 25 ? -9.894 -5.946 -4.568 1.00 0.00 25 LEU A N 2
ATOM 1175 C CA . LEU A 1 25 ? -10.045 -4.945 -5.618 1.00 0.00 25 LEU A CA 2
ATOM 1176 C C . LEU A 1 25 ? -10.058 -5.598 -6.996 1.00 0.00 25 LEU A C 2
ATOM 1177 O O . LEU A 1 25 ? -9.901 -6.813 -7.121 1.00 0.00 25 LEU A O 2
ATOM 1193 N N . LYS A 1 26 ? -10.243 -4.783 -8.030 1.00 0.00 26 LYS A N 2
ATOM 1194 C CA . LYS A 1 26 ? -10.272 -5.280 -9.400 1.00 0.00 26 LYS A CA 2
ATOM 1195 C C . LYS A 1 26 ? -8.917 -5.095 -10.075 1.00 0.00 26 LYS A C 2
ATOM 1196 O O . LYS A 1 26 ? -8.415 -6.003 -10.736 1.00 0.00 26 LYS A O 2
ATOM 1215 N N . GLU A 1 27 ? -8.331 -3.915 -9.902 1.00 0.00 27 GLU A N 2
ATOM 1216 C CA . GLU A 1 27 ? -7.033 -3.613 -10.495 1.00 0.00 27 GLU A CA 2
ATOM 1217 C C . GLU A 1 27 ? -6.094 -2.996 -9.462 1.00 0.00 27 GLU A C 2
ATOM 1218 O O . GLU A 1 27 ? -5.940 -1.777 -9.376 1.00 0.00 27 GLU A O 2
ATOM 1230 N N . PRO A 1 28 ? -5.450 -3.856 -8.659 1.00 0.00 28 PRO A N 2
ATOM 1231 C CA . PRO A 1 28 ? -4.515 -3.419 -7.618 1.00 0.00 28 PRO A CA 2
ATOM 1232 C C . PRO A 1 28 ? -3.227 -2.847 -8.199 1.00 0.00 28 PRO A C 2
ATOM 1233 O O . PRO A 1 28 ? -2.853 -3.157 -9.330 1.00 0.00 28 PRO A O 2
ATOM 1244 N N . VAL A 1 29 ? -2.552 -2.009 -7.418 1.00 0.00 29 VAL A N 2
ATOM 1245 C CA . VAL A 1 29 ? -1.305 -1.394 -7.855 1.00 0.00 29 VAL A CA 2
ATOM 1246 C C . VAL A 1 29 ? -0.113 -2.297 -7.556 1.00 0.00 29 VAL A C 2
ATOM 1247 O O . VAL A 1 29 ? 0.464 -2.240 -6.469 1.00 0.00 29 VAL A O 2
ATOM 1260 N N . ILE A 1 30 ? 0.252 -3.128 -8.526 1.00 0.00 30 ILE A N 2
ATOM 1261 C CA . ILE A 1 30 ? 1.376 -4.041 -8.367 1.00 0.00 30 ILE A CA 2
ATOM 1262 C C . ILE A 1 30 ? 2.700 -3.338 -8.649 1.00 0.00 30 ILE A C 2
ATOM 1263 O O . ILE A 1 30 ? 3.018 -3.032 -9.799 1.00 0.00 30 ILE A O 2
ATOM 1279 N N . ILE A 1 31 ? 3.467 -3.087 -7.594 1.00 0.00 31 ILE A N 2
ATOM 1280 C CA . ILE A 1 31 ? 4.757 -2.424 -7.729 1.00 0.00 31 ILE A CA 2
ATOM 1281 C C . ILE A 1 31 ? 5.846 -3.414 -8.128 1.00 0.00 31 ILE A C 2
ATOM 1282 O O . ILE A 1 31 ? 5.573 -4.592 -8.356 1.00 0.00 31 ILE A O 2
ATOM 1298 N N . GLU A 1 32 ? 7.081 -2.928 -8.209 1.00 0.00 32 GLU A N 2
ATOM 1299 C CA . GLU A 1 32 ? 8.211 -3.771 -8.580 1.00 0.00 32 GLU A CA 2
ATOM 1300 C C . GLU A 1 32 ? 8.274 -5.015 -7.698 1.00 0.00 32 GLU A C 2
ATOM 1301 O O . GLU A 1 32 ? 8.464 -6.128 -8.188 1.00 0.00 32 GLU A O 2
ATOM 1313 N N . CYS A 1 33 ? 8.112 -4.817 -6.394 1.00 0.00 33 CYS A N 2
ATOM 1314 C CA . CYS A 1 33 ? 8.152 -5.920 -5.442 1.00 0.00 33 CYS A CA 2
ATOM 1315 C C . CYS A 1 33 ? 7.152 -7.007 -5.827 1.00 0.00 33 CYS A C 2
ATOM 1316 O O . CYS A 1 33 ? 7.524 -8.160 -6.040 1.00 0.00 33 CYS A O 2
ATOM 1323 N N . GLY A 1 34 ? 5.880 -6.629 -5.914 1.00 0.00 34 GLY A N 2
ATOM 1324 C CA . GLY A 1 34 ? 4.846 -7.582 -6.273 1.00 0.00 34 GLY A CA 2
ATOM 1325 C C . GLY A 1 34 ? 3.602 -7.437 -5.419 1.00 0.00 34 GLY A C 2
ATOM 1326 O O . GLY A 1 34 ? 2.484 -7.617 -5.903 1.00 0.00 34 GLY A O 2
ATOM 1330 N N . HIS A 1 35 ? 3.795 -7.113 -4.145 1.00 0.00 35 HIS A N 2
ATOM 1331 C CA . HIS A 1 35 ? 2.679 -6.946 -3.221 1.00 0.00 35 HIS A CA 2
ATOM 1332 C C . HIS A 1 35 ? 1.607 -6.043 -3.822 1.00 0.00 35 HIS A C 2
ATOM 1333 O O . HIS A 1 35 ? 1.880 -5.256 -4.727 1.00 0.00 35 HIS A O 2
ATOM 1347 N N . ASN A 1 36 ? 0.385 -6.164 -3.314 1.00 0.00 36 ASN A N 2
ATOM 1348 C CA . ASN A 1 36 ? -0.729 -5.360 -3.802 1.00 0.00 36 ASN A CA 2
ATOM 1349 C C . ASN A 1 36 ? -0.947 -4.137 -2.916 1.00 0.00 36 ASN A C 2
ATOM 1350 O O . ASN A 1 36 ? -0.708 -4.181 -1.709 1.00 0.00 36 ASN A O 2
ATOM 1361 N N . PHE A 1 37 ? -1.403 -3.047 -3.523 1.00 0.00 37 PHE A N 2
ATOM 1362 C CA . PHE A 1 37 ? -1.653 -1.811 -2.790 1.00 0.00 37 PHE A CA 2
ATOM 1363 C C . PHE A 1 37 ? -2.751 -0.992 -3.463 1.00 0.00 37 PHE A C 2
ATOM 1364 O O . PHE A 1 37 ? -2.746 -0.808 -4.681 1.00 0.00 37 PHE A O 2
ATOM 1381 N N . CYS A 1 38 ? -3.691 -0.502 -2.662 1.00 0.00 38 CYS A N 2
ATOM 1382 C CA . CYS A 1 38 ? -4.796 0.296 -3.178 1.00 0.00 38 CYS A CA 2
ATOM 1383 C C . CYS A 1 38 ? -4.471 1.786 -3.105 1.00 0.00 38 CYS A C 2
ATOM 1384 O O . CYS A 1 38 ? -3.648 2.214 -2.296 1.00 0.00 38 CYS A O 2
ATOM 1391 N N . LYS A 1 39 ? -5.125 2.570 -3.956 1.00 0.00 39 LYS A N 2
ATOM 1392 C CA . LYS A 1 39 ? -4.908 4.011 -3.988 1.00 0.00 39 LYS A CA 2
ATOM 1393 C C . LYS A 1 39 ? -5.003 4.608 -2.587 1.00 0.00 39 LYS A C 2
ATOM 1394 O O . LYS A 1 39 ? -4.219 5.483 -2.221 1.00 0.00 39 LYS A O 2
ATOM 1413 N N . ALA A 1 40 ? -5.966 4.127 -1.808 1.00 0.00 40 ALA A N 2
ATOM 1414 C CA . ALA A 1 40 ? -6.160 4.610 -0.447 1.00 0.00 40 ALA A CA 2
ATOM 1415 C C . ALA A 1 40 ? -4.913 4.379 0.401 1.00 0.00 40 ALA A C 2
ATOM 1416 O O . ALA A 1 40 ? -4.586 5.182 1.275 1.00 0.00 40 ALA A O 2
ATOM 1423 N N . CYS A 1 41 ? -4.220 3.276 0.137 1.00 0.00 41 CYS A N 2
ATOM 1424 C CA . CYS A 1 41 ? -3.010 2.938 0.876 1.00 0.00 41 CYS A CA 2
ATOM 1425 C C . CYS A 1 41 ? -1.771 3.477 0.166 1.00 0.00 41 CYS A C 2
ATOM 1426 O O . CYS A 1 41 ? -1.097 4.376 0.669 1.00 0.00 41 CYS A O 2
ATOM 1433 N N . ILE A 1 42 ? -1.478 2.921 -1.005 1.00 0.00 42 ILE A N 2
ATOM 1434 C CA . ILE A 1 42 ? -0.322 3.346 -1.784 1.00 0.00 42 ILE A CA 2
ATOM 1435 C C . ILE A 1 42 ? -0.145 4.860 -1.723 1.00 0.00 42 ILE A C 2
ATOM 1436 O O . ILE A 1 42 ? 0.979 5.364 -1.697 1.00 0.00 42 ILE A O 2
ATOM 1452 N N . THR A 1 43 ? -1.261 5.581 -1.698 1.00 0.00 43 THR A N 2
ATOM 1453 C CA . THR A 1 43 ? -1.230 7.036 -1.639 1.00 0.00 43 THR A CA 2
ATOM 1454 C C . THR A 1 43 ? -0.273 7.522 -0.556 1.00 0.00 43 THR A C 2
ATOM 1455 O O . THR A 1 43 ? 0.581 8.373 -0.806 1.00 0.00 43 THR A O 2
ATOM 1466 N N . ARG A 1 44 ? -0.421 6.977 0.646 1.00 0.00 44 ARG A N 2
ATOM 1467 C CA . ARG A 1 44 ? 0.430 7.356 1.767 1.00 0.00 44 ARG A CA 2
ATOM 1468 C C . ARG A 1 44 ? 1.904 7.284 1.379 1.00 0.00 44 ARG A C 2
ATOM 1469 O O . ARG A 1 44 ? 2.688 8.173 1.711 1.00 0.00 44 ARG A O 2
ATOM 1490 N N . TRP A 1 45 ? 2.273 6.219 0.676 1.00 0.00 45 TRP A N 2
ATOM 1491 C CA . TRP A 1 45 ? 3.654 6.031 0.243 1.00 0.00 45 TRP A CA 2
ATOM 1492 C C . TRP A 1 45 ? 3.886 6.662 -1.125 1.00 0.00 45 TRP A C 2
ATOM 1493 O O . TRP A 1 45 ? 4.793 6.264 -1.856 1.00 0.00 45 TRP A O 2
ATOM 1514 N N . TRP A 1 46 ? 3.062 7.647 -1.465 1.00 0.00 46 TRP A N 2
ATOM 1515 C CA . TRP A 1 46 ? 3.180 8.333 -2.747 1.00 0.00 46 TRP A CA 2
ATOM 1516 C C . TRP A 1 46 ? 3.348 9.835 -2.547 1.00 0.00 46 TRP A C 2
ATOM 1517 O O . TRP A 1 46 ? 4.133 10.478 -3.243 1.00 0.00 46 TRP A O 2
ATOM 1538 N N . GLU A 1 47 ? 2.607 10.387 -1.592 1.00 0.00 47 GLU A N 2
ATOM 1539 C CA . GLU A 1 47 ? 2.676 11.815 -1.302 1.00 0.00 47 GLU A CA 2
ATOM 1540 C C . GLU A 1 47 ? 4.097 12.339 -1.484 1.00 0.00 47 GLU A C 2
ATOM 1541 O O . GLU A 1 47 ? 4.304 13.435 -2.006 1.00 0.00 47 GLU A O 2
ATOM 1553 N N . ASP A 1 48 ? 5.073 11.550 -1.049 1.00 0.00 48 ASP A N 2
ATOM 1554 C CA . ASP A 1 48 ? 6.475 11.933 -1.163 1.00 0.00 48 ASP A CA 2
ATOM 1555 C C . ASP A 1 48 ? 7.073 11.421 -2.470 1.00 0.00 48 ASP A C 2
ATOM 1556 O O . ASP A 1 48 ? 7.767 10.403 -2.492 1.00 0.00 48 ASP A O 2
ATOM 1565 N N . LEU A 1 49 ? 6.799 12.132 -3.559 1.00 0.00 49 LEU A N 2
ATOM 1566 C CA . LEU A 1 49 ? 7.309 11.750 -4.871 1.00 0.00 49 LEU A CA 2
ATOM 1567 C C . LEU A 1 49 ? 8.728 12.271 -5.077 1.00 0.00 49 LEU A C 2
ATOM 1568 O O . LEU A 1 49 ? 9.196 12.392 -6.208 1.00 0.00 49 LEU A O 2
ATOM 1584 N N . GLU A 1 50 ? 9.407 12.576 -3.975 1.00 0.00 50 GLU A N 2
ATOM 1585 C CA . GLU A 1 50 ? 10.772 13.083 -4.036 1.00 0.00 50 GLU A CA 2
ATOM 1586 C C . GLU A 1 50 ? 11.751 12.086 -3.421 1.00 0.00 50 GLU A C 2
ATOM 1587 O O . GLU A 1 50 ? 12.797 11.790 -3.998 1.00 0.00 50 GLU A O 2
ATOM 1599 N N . ARG A 1 51 ? 11.402 11.573 -2.245 1.00 0.00 51 ARG A N 2
ATOM 1600 C CA . ARG A 1 51 ? 12.249 10.612 -1.549 1.00 0.00 51 ARG A CA 2
ATOM 1601 C C . ARG A 1 51 ? 12.104 9.220 -2.158 1.00 0.00 51 ARG A C 2
ATOM 1602 O O . ARG A 1 51 ? 11.147 8.944 -2.881 1.00 0.00 51 ARG A O 2
ATOM 1623 N N . ASP A 1 52 ? 13.061 8.348 -1.860 1.00 0.00 52 ASP A N 2
ATOM 1624 C CA . ASP A 1 52 ? 13.040 6.984 -2.377 1.00 0.00 52 ASP A CA 2
ATOM 1625 C C . ASP A 1 52 ? 13.108 5.971 -1.239 1.00 0.00 52 ASP A C 2
ATOM 1626 O O . ASP A 1 52 ? 14.035 5.992 -0.428 1.00 0.00 52 ASP A O 2
ATOM 1635 N N . PHE A 1 53 ? 12.119 5.084 -1.183 1.00 0.00 53 PHE A N 2
ATOM 1636 C CA . PHE A 1 53 ? 12.065 4.064 -0.143 1.00 0.00 53 PHE A CA 2
ATOM 1637 C C . PHE A 1 53 ? 11.568 2.737 -0.708 1.00 0.00 53 PHE A C 2
ATOM 1638 O O . PHE A 1 53 ? 10.703 2.691 -1.584 1.00 0.00 53 PHE A O 2
ATOM 1655 N N . PRO A 1 54 ? 12.126 1.630 -0.197 1.00 0.00 54 PRO A N 2
ATOM 1656 C CA . PRO A 1 54 ? 11.755 0.281 -0.635 1.00 0.00 54 PRO A CA 2
ATOM 1657 C C . PRO A 1 54 ? 10.348 -0.106 -0.193 1.00 0.00 54 PRO A C 2
ATOM 1658 O O . PRO A 1 54 ? 9.677 0.650 0.510 1.00 0.00 54 PRO A O 2
ATOM 1669 N N . CYS A 1 55 ? 9.907 -1.289 -0.608 1.00 0.00 55 CYS A N 2
ATOM 1670 C CA . CYS A 1 55 ? 8.579 -1.777 -0.255 1.00 0.00 55 CYS A CA 2
ATOM 1671 C C . CYS A 1 55 ? 8.354 -1.699 1.252 1.00 0.00 55 CYS A C 2
ATOM 1672 O O . CYS A 1 55 ? 9.207 -2.082 2.053 1.00 0.00 55 CYS A O 2
ATOM 1679 N N . PRO A 1 56 ? 7.178 -1.190 1.649 1.00 0.00 56 PRO A N 2
ATOM 1680 C CA . PRO A 1 56 ? 6.812 -1.050 3.061 1.00 0.00 56 PRO A CA 2
ATOM 1681 C C . PRO A 1 56 ? 6.568 -2.397 3.733 1.00 0.00 56 PRO A C 2
ATOM 1682 O O . PRO A 1 56 ? 7.027 -2.638 4.850 1.00 0.00 56 PRO A O 2
ATOM 1693 N N . VAL A 1 57 ? 5.843 -3.274 3.046 1.00 0.00 57 VAL A N 2
ATOM 1694 C CA . VAL A 1 57 ? 5.539 -4.598 3.575 1.00 0.00 57 VAL A CA 2
ATOM 1695 C C . VAL A 1 57 ? 6.813 -5.402 3.808 1.00 0.00 57 VAL A C 2
ATOM 1696 O O . VAL A 1 57 ? 7.041 -5.923 4.901 1.00 0.00 57 VAL A O 2
ATOM 1709 N N . CYS A 1 58 ? 7.643 -5.498 2.775 1.00 0.00 58 CYS A N 2
ATOM 1710 C CA . CYS A 1 58 ? 8.895 -6.239 2.865 1.00 0.00 58 CYS A CA 2
ATOM 1711 C C . CYS A 1 58 ? 9.846 -5.580 3.861 1.00 0.00 58 CYS A C 2
ATOM 1712 O O . CYS A 1 58 ? 10.675 -6.271 4.450 1.00 0.00 58 CYS A O 2
ATOM 1721 N N . GLY A 1 1 ? -9.158 -40.939 -1.325 1.00 0.00 1 GLY A N 3
ATOM 1722 C CA . GLY A 1 1 ? -9.446 -41.513 -2.626 1.00 0.00 1 GLY A CA 3
ATOM 1723 C C . GLY A 1 1 ? -10.010 -40.496 -3.597 1.00 0.00 1 GLY A C 3
ATOM 1724 O O . GLY A 1 1 ? -9.364 -40.145 -4.585 1.00 0.00 1 GLY A O 3
ATOM 1728 N N . SER A 1 2 ? -11.219 -40.020 -3.318 1.00 0.00 2 SER A N 3
ATOM 1729 C CA . SER A 1 2 ? -11.873 -39.041 -4.178 1.00 0.00 2 SER A CA 3
ATOM 1730 C C . SER A 1 2 ? -11.648 -39.374 -5.650 1.00 0.00 2 SER A C 3
ATOM 1731 O O . SER A 1 2 ? -11.386 -38.490 -6.465 1.00 0.00 2 SER A O 3
ATOM 1739 N N . SER A 1 3 ? -11.753 -40.657 -5.982 1.00 0.00 3 SER A N 3
ATOM 1740 C CA . SER A 1 3 ? -11.558 -41.109 -7.355 1.00 0.00 3 SER A CA 3
ATOM 1741 C C . SER A 1 3 ? -12.734 -41.965 -7.817 1.00 0.00 3 SER A C 3
ATOM 1742 O O . SER A 1 3 ? -13.063 -42.974 -7.196 1.00 0.00 3 SER A O 3
ATOM 1750 N N . GLY A 1 4 ? -13.363 -41.552 -8.914 1.00 0.00 4 GLY A N 3
ATOM 1751 C CA . GLY A 1 4 ? -14.494 -42.291 -9.442 1.00 0.00 4 GLY A CA 3
ATOM 1752 C C . GLY A 1 4 ? -15.522 -41.389 -10.095 1.00 0.00 4 GLY A C 3
ATOM 1753 O O . GLY A 1 4 ? -15.750 -41.469 -11.302 1.00 0.00 4 GLY A O 3
ATOM 1757 N N . SER A 1 5 ? -16.145 -40.528 -9.297 1.00 0.00 5 SER A N 3
ATOM 1758 C CA . SER A 1 5 ? -17.159 -39.611 -9.804 1.00 0.00 5 SER A CA 3
ATOM 1759 C C . SER A 1 5 ? -16.756 -38.162 -9.547 1.00 0.00 5 SER A C 3
ATOM 1760 O O . SER A 1 5 ? -17.168 -37.558 -8.557 1.00 0.00 5 SER A O 3
ATOM 1768 N N . SER A 1 6 ? -15.948 -37.610 -10.447 1.00 0.00 6 SER A N 3
ATOM 1769 C CA . SER A 1 6 ? -15.486 -36.233 -10.318 1.00 0.00 6 SER A CA 3
ATOM 1770 C C . SER A 1 6 ? -14.892 -35.733 -11.631 1.00 0.00 6 SER A C 3
ATOM 1771 O O . SER A 1 6 ? -14.798 -36.478 -12.606 1.00 0.00 6 SER A O 3
ATOM 1779 N N . GLY A 1 7 ? -14.492 -34.466 -11.648 1.00 0.00 7 GLY A N 3
ATOM 1780 C CA . GLY A 1 7 ? -13.912 -33.887 -12.846 1.00 0.00 7 GLY A CA 3
ATOM 1781 C C . GLY A 1 7 ? -12.529 -33.316 -12.603 1.00 0.00 7 GLY A C 3
ATOM 1782 O O . GLY A 1 7 ? -11.764 -33.847 -11.798 1.00 0.00 7 GLY A O 3
ATOM 1786 N N . ALA A 1 8 ? -12.207 -32.232 -13.301 1.00 0.00 8 ALA A N 3
ATOM 1787 C CA . ALA A 1 8 ? -10.907 -31.589 -13.156 1.00 0.00 8 ALA A CA 3
ATOM 1788 C C . ALA A 1 8 ? -10.986 -30.397 -12.208 1.00 0.00 8 ALA A C 3
ATOM 1789 O O . ALA A 1 8 ? -10.368 -29.359 -12.446 1.00 0.00 8 ALA A O 3
ATOM 1796 N N . LEU A 1 9 ? -11.751 -30.553 -11.133 1.00 0.00 9 LEU A N 3
ATOM 1797 C CA . LEU A 1 9 ? -11.912 -29.489 -10.148 1.00 0.00 9 LEU A CA 3
ATOM 1798 C C . LEU A 1 9 ? -10.604 -29.230 -9.408 1.00 0.00 9 LEU A C 3
ATOM 1799 O O . LEU A 1 9 ? -10.001 -30.149 -8.854 1.00 0.00 9 LEU A O 3
ATOM 1815 N N . GLU A 1 10 ? -10.172 -27.972 -9.401 1.00 0.00 10 GLU A N 3
ATOM 1816 C CA . GLU A 1 10 ? -8.936 -27.593 -8.727 1.00 0.00 10 GLU A CA 3
ATOM 1817 C C . GLU A 1 10 ? -9.230 -26.794 -7.461 1.00 0.00 10 GLU A C 3
ATOM 1818 O O . GLU A 1 10 ? -10.018 -25.850 -7.478 1.00 0.00 10 GLU A O 3
ATOM 1830 N N . ASN A 1 11 ? -8.589 -27.181 -6.362 1.00 0.00 11 ASN A N 3
ATOM 1831 C CA . ASN A 1 11 ? -8.782 -26.503 -5.086 1.00 0.00 11 ASN A CA 3
ATOM 1832 C C . ASN A 1 11 ? -7.951 -25.225 -5.018 1.00 0.00 11 ASN A C 3
ATOM 1833 O O . ASN A 1 11 ? -6.774 -25.256 -4.658 1.00 0.00 11 ASN A O 3
ATOM 1844 N N . LEU A 1 12 ? -8.572 -24.103 -5.365 1.00 0.00 12 LEU A N 3
ATOM 1845 C CA . LEU A 1 12 ? -7.890 -22.813 -5.343 1.00 0.00 12 LEU A CA 3
ATOM 1846 C C . LEU A 1 12 ? -8.830 -21.709 -4.869 1.00 0.00 12 LEU A C 3
ATOM 1847 O O . LEU A 1 12 ? -9.894 -21.496 -5.449 1.00 0.00 12 LEU A O 3
ATOM 1863 N N . GLN A 1 13 ? -8.427 -21.010 -3.813 1.00 0.00 13 GLN A N 3
ATOM 1864 C CA . GLN A 1 13 ? -9.233 -19.926 -3.262 1.00 0.00 13 GLN A CA 3
ATOM 1865 C C . GLN A 1 13 ? -8.414 -18.645 -3.145 1.00 0.00 13 GLN A C 3
ATOM 1866 O O . GLN A 1 13 ? -8.510 -17.923 -2.152 1.00 0.00 13 GLN A O 3
ATOM 1880 N N . VAL A 1 14 ? -7.608 -18.368 -4.164 1.00 0.00 14 VAL A N 3
ATOM 1881 C CA . VAL A 1 14 ? -6.772 -17.173 -4.176 1.00 0.00 14 VAL A CA 3
ATOM 1882 C C . VAL A 1 14 ? -7.563 -15.954 -4.639 1.00 0.00 14 VAL A C 3
ATOM 1883 O O . VAL A 1 14 ? -8.596 -16.085 -5.295 1.00 0.00 14 VAL A O 3
ATOM 1896 N N . GLU A 1 15 ? -7.069 -14.769 -4.294 1.00 0.00 15 GLU A N 3
ATOM 1897 C CA . GLU A 1 15 ? -7.730 -13.527 -4.675 1.00 0.00 15 GLU A CA 3
ATOM 1898 C C . GLU A 1 15 ? -6.821 -12.327 -4.424 1.00 0.00 15 GLU A C 3
ATOM 1899 O O . GLU A 1 15 ? -6.215 -12.207 -3.360 1.00 0.00 15 GLU A O 3
ATOM 1911 N N . ALA A 1 16 ? -6.731 -11.443 -5.412 1.00 0.00 16 ALA A N 3
ATOM 1912 C CA . ALA A 1 16 ? -5.898 -10.252 -5.298 1.00 0.00 16 ALA A CA 3
ATOM 1913 C C . ALA A 1 16 ? -6.537 -9.221 -4.374 1.00 0.00 16 ALA A C 3
ATOM 1914 O O . ALA A 1 16 ? -7.692 -8.839 -4.559 1.00 0.00 16 ALA A O 3
ATOM 1921 N N . SER A 1 17 ? -5.778 -8.774 -3.379 1.00 0.00 17 SER A N 3
ATOM 1922 C CA . SER A 1 17 ? -6.272 -7.790 -2.423 1.00 0.00 17 SER A CA 3
ATOM 1923 C C . SER A 1 17 ? -5.114 -7.083 -1.724 1.00 0.00 17 SER A C 3
ATOM 1924 O O . SER A 1 17 ? -4.044 -7.661 -1.531 1.00 0.00 17 SER A O 3
ATOM 1932 N N . CYS A 1 18 ? -5.337 -5.829 -1.347 1.00 0.00 18 CYS A N 3
ATOM 1933 C CA . CYS A 1 18 ? -4.315 -5.040 -0.669 1.00 0.00 18 CYS A CA 3
ATOM 1934 C C . CYS A 1 18 ? -3.649 -5.851 0.439 1.00 0.00 18 CYS A C 3
ATOM 1935 O O . CYS A 1 18 ? -4.137 -6.914 0.824 1.00 0.00 18 CYS A O 3
ATOM 1942 N N . SER A 1 19 ? -2.533 -5.340 0.949 1.00 0.00 19 SER A N 3
ATOM 1943 C CA . SER A 1 19 ? -1.798 -6.017 2.011 1.00 0.00 19 SER A CA 3
ATOM 1944 C C . SER A 1 19 ? -2.000 -5.311 3.348 1.00 0.00 19 SER A C 3
ATOM 1945 O O . SER A 1 19 ? -2.019 -5.945 4.402 1.00 0.00 19 SER A O 3
ATOM 1953 N N . VAL A 1 20 ? -2.151 -3.991 3.295 1.00 0.00 20 VAL A N 3
ATOM 1954 C CA . VAL A 1 20 ? -2.353 -3.196 4.501 1.00 0.00 20 VAL A CA 3
ATOM 1955 C C . VAL A 1 20 ? -3.785 -3.323 5.009 1.00 0.00 20 VAL A C 3
ATOM 1956 O O . VAL A 1 20 ? -4.029 -3.887 6.077 1.00 0.00 20 VAL A O 3
ATOM 1969 N N . CYS A 1 21 ? -4.730 -2.796 4.238 1.00 0.00 21 CYS A N 3
ATOM 1970 C CA . CYS A 1 21 ? -6.139 -2.850 4.609 1.00 0.00 21 CYS A CA 3
ATOM 1971 C C . CYS A 1 21 ? -6.750 -4.195 4.229 1.00 0.00 21 CYS A C 3
ATOM 1972 O O . CYS A 1 21 ? -7.802 -4.580 4.743 1.00 0.00 21 CYS A O 3
ATOM 1979 N N . LEU A 1 22 ? -6.085 -4.907 3.326 1.00 0.00 22 LEU A N 3
ATOM 1980 C CA . LEU A 1 22 ? -6.562 -6.210 2.876 1.00 0.00 22 LEU A CA 3
ATOM 1981 C C . LEU A 1 22 ? -7.959 -6.101 2.274 1.00 0.00 22 LEU A C 3
ATOM 1982 O O . LEU A 1 22 ? -8.873 -6.826 2.666 1.00 0.00 22 LEU A O 3
ATOM 1998 N N . GLU A 1 23 ? -8.116 -5.190 1.318 1.00 0.00 23 GLU A N 3
ATOM 1999 C CA . GLU A 1 23 ? -9.403 -4.988 0.661 1.00 0.00 23 GLU A CA 3
ATOM 2000 C C . GLU A 1 23 ? -9.402 -5.602 -0.736 1.00 0.00 23 GLU A C 3
ATOM 2001 O O . GLU A 1 23 ? -8.370 -5.648 -1.406 1.00 0.00 23 GLU A O 3
ATOM 2013 N N . TYR A 1 24 ? -10.567 -6.072 -1.169 1.00 0.00 24 TYR A N 3
ATOM 2014 C CA . TYR A 1 24 ? -10.702 -6.686 -2.485 1.00 0.00 24 TYR A CA 3
ATOM 2015 C C . TYR A 1 24 ? -10.821 -5.622 -3.573 1.00 0.00 24 TYR A C 3
ATOM 2016 O O . TYR A 1 24 ? -11.660 -4.725 -3.491 1.00 0.00 24 TYR A O 3
ATOM 2034 N N . LEU A 1 25 ? -9.975 -5.731 -4.592 1.00 0.00 25 LEU A N 3
ATOM 2035 C CA . LEU A 1 25 ? -9.985 -4.780 -5.698 1.00 0.00 25 LEU A CA 3
ATOM 2036 C C . LEU A 1 25 ? -9.985 -5.506 -7.040 1.00 0.00 25 LEU A C 3
ATOM 2037 O O . LEU A 1 25 ? -9.659 -6.690 -7.117 1.00 0.00 25 LEU A O 3
ATOM 2053 N N . LYS A 1 26 ? -10.350 -4.786 -8.095 1.00 0.00 26 LYS A N 3
ATOM 2054 C CA . LYS A 1 26 ? -10.389 -5.359 -9.436 1.00 0.00 26 LYS A CA 3
ATOM 2055 C C . LYS A 1 26 ? -9.018 -5.283 -10.100 1.00 0.00 26 LYS A C 3
ATOM 2056 O O . LYS A 1 26 ? -8.595 -6.219 -10.778 1.00 0.00 26 LYS A O 3
ATOM 2075 N N . GLU A 1 27 ? -8.329 -4.164 -9.899 1.00 0.00 27 GLU A N 3
ATOM 2076 C CA . GLU A 1 27 ? -7.006 -3.969 -10.479 1.00 0.00 27 GLU A CA 3
ATOM 2077 C C . GLU A 1 27 ? -6.029 -3.433 -9.437 1.00 0.00 27 GLU A C 3
ATOM 2078 O O . GLU A 1 27 ? -5.829 -2.226 -9.299 1.00 0.00 27 GLU A O 3
ATOM 2090 N N . PRO A 1 28 ? -5.406 -4.352 -8.684 1.00 0.00 28 PRO A N 3
ATOM 2091 C CA . PRO A 1 28 ? -4.439 -3.997 -7.640 1.00 0.00 28 PRO A CA 3
ATOM 2092 C C . PRO A 1 28 ? -3.140 -3.445 -8.217 1.00 0.00 28 PRO A C 3
ATOM 2093 O O . PRO A 1 28 ? -2.601 -3.983 -9.184 1.00 0.00 28 PRO A O 3
ATOM 2104 N N . VAL A 1 29 ? -2.641 -2.369 -7.617 1.00 0.00 29 VAL A N 3
ATOM 2105 C CA . VAL A 1 29 ? -1.403 -1.746 -8.070 1.00 0.00 29 VAL A CA 3
ATOM 2106 C C . VAL A 1 29 ? -0.189 -2.569 -7.655 1.00 0.00 29 VAL A C 3
ATOM 2107 O O . VAL A 1 29 ? 0.356 -2.383 -6.567 1.00 0.00 29 VAL A O 3
ATOM 2120 N N . ILE A 1 30 ? 0.229 -3.478 -8.529 1.00 0.00 30 ILE A N 3
ATOM 2121 C CA . ILE A 1 30 ? 1.380 -4.329 -8.254 1.00 0.00 30 ILE A CA 3
ATOM 2122 C C . ILE A 1 30 ? 2.675 -3.666 -8.711 1.00 0.00 30 ILE A C 3
ATOM 2123 O O . ILE A 1 30 ? 2.895 -3.467 -9.906 1.00 0.00 30 ILE A O 3
ATOM 2139 N N . ILE A 1 31 ? 3.530 -3.327 -7.752 1.00 0.00 31 ILE A N 3
ATOM 2140 C CA . ILE A 1 31 ? 4.805 -2.689 -8.056 1.00 0.00 31 ILE A CA 3
ATOM 2141 C C . ILE A 1 31 ? 5.872 -3.726 -8.393 1.00 0.00 31 ILE A C 3
ATOM 2142 O O . ILE A 1 31 ? 5.601 -4.926 -8.409 1.00 0.00 31 ILE A O 3
ATOM 2158 N N . GLU A 1 32 ? 7.086 -3.253 -8.658 1.00 0.00 32 GLU A N 3
ATOM 2159 C CA . GLU A 1 32 ? 8.193 -4.140 -8.994 1.00 0.00 32 GLU A CA 3
ATOM 2160 C C . GLU A 1 32 ? 8.382 -5.205 -7.918 1.00 0.00 32 GLU A C 3
ATOM 2161 O O . GLU A 1 32 ? 8.529 -6.390 -8.220 1.00 0.00 32 GLU A O 3
ATOM 2173 N N . CYS A 1 33 ? 8.377 -4.776 -6.660 1.00 0.00 33 CYS A N 3
ATOM 2174 C CA . CYS A 1 33 ? 8.549 -5.690 -5.538 1.00 0.00 33 CYS A CA 3
ATOM 2175 C C . CYS A 1 33 ? 7.625 -6.897 -5.674 1.00 0.00 33 CYS A C 3
ATOM 2176 O O . CYS A 1 33 ? 8.011 -8.025 -5.371 1.00 0.00 33 CYS A O 3
ATOM 2183 N N . GLY A 1 34 ? 6.401 -6.650 -6.133 1.00 0.00 34 GLY A N 3
ATOM 2184 C CA . GLY A 1 34 ? 5.441 -7.725 -6.302 1.00 0.00 34 GLY A CA 3
ATOM 2185 C C . GLY A 1 34 ? 4.427 -7.779 -5.176 1.00 0.00 34 GLY A C 3
ATOM 2186 O O . GLY A 1 34 ? 4.149 -8.847 -4.632 1.00 0.00 34 GLY A O 3
ATOM 2190 N N . HIS A 1 35 ? 3.874 -6.622 -4.825 1.00 0.00 35 HIS A N 3
ATOM 2191 C CA . HIS A 1 35 ? 2.886 -6.541 -3.755 1.00 0.00 35 HIS A CA 3
ATOM 2192 C C . HIS A 1 35 ? 1.688 -5.700 -4.185 1.00 0.00 35 HIS A C 3
ATOM 2193 O O . HIS A 1 35 ? 1.816 -4.796 -5.011 1.00 0.00 35 HIS A O 3
ATOM 2207 N N . ASN A 1 36 ? 0.524 -6.004 -3.621 1.00 0.00 36 ASN A N 3
ATOM 2208 C CA . ASN A 1 36 ? -0.697 -5.277 -3.947 1.00 0.00 36 ASN A CA 3
ATOM 2209 C C . ASN A 1 36 ? -0.858 -4.054 -3.049 1.00 0.00 36 ASN A C 3
ATOM 2210 O O . ASN A 1 36 ? -0.471 -4.073 -1.880 1.00 0.00 36 ASN A O 3
ATOM 2221 N N . PHE A 1 37 ? -1.433 -2.991 -3.603 1.00 0.00 37 PHE A N 3
ATOM 2222 C CA . PHE A 1 37 ? -1.645 -1.759 -2.853 1.00 0.00 37 PHE A CA 3
ATOM 2223 C C . PHE A 1 37 ? -2.790 -0.948 -3.452 1.00 0.00 37 PHE A C 3
ATOM 2224 O O . PHE A 1 37 ? -2.832 -0.709 -4.660 1.00 0.00 37 PHE A O 3
ATOM 2241 N N . CYS A 1 38 ? -3.719 -0.527 -2.600 1.00 0.00 38 CYS A N 3
ATOM 2242 C CA . CYS A 1 38 ? -4.866 0.256 -3.043 1.00 0.00 38 CYS A CA 3
ATOM 2243 C C . CYS A 1 38 ? -4.547 1.748 -3.022 1.00 0.00 38 CYS A C 3
ATOM 2244 O O . CYS A 1 38 ? -3.880 2.239 -2.111 1.00 0.00 38 CYS A O 3
ATOM 2251 N N . LYS A 1 39 ? -5.027 2.464 -4.033 1.00 0.00 39 LYS A N 3
ATOM 2252 C CA . LYS A 1 39 ? -4.796 3.901 -4.131 1.00 0.00 39 LYS A CA 3
ATOM 2253 C C . LYS A 1 39 ? -4.847 4.556 -2.755 1.00 0.00 39 LYS A C 3
ATOM 2254 O O . LYS A 1 39 ? -4.210 5.582 -2.522 1.00 0.00 39 LYS A O 3
ATOM 2273 N N . ALA A 1 40 ? -5.607 3.954 -1.846 1.00 0.00 40 ALA A N 3
ATOM 2274 C CA . ALA A 1 40 ? -5.738 4.478 -0.492 1.00 0.00 40 ALA A CA 3
ATOM 2275 C C . ALA A 1 40 ? -4.419 4.374 0.266 1.00 0.00 40 ALA A C 3
ATOM 2276 O O . ALA A 1 40 ? -3.960 5.344 0.869 1.00 0.00 40 ALA A O 3
ATOM 2283 N N . CYS A 1 41 ? -3.814 3.191 0.233 1.00 0.00 41 CYS A N 3
ATOM 2284 C CA . CYS A 1 41 ? -2.549 2.959 0.918 1.00 0.00 41 CYS A CA 3
ATOM 2285 C C . CYS A 1 41 ? -1.379 3.489 0.093 1.00 0.00 41 CYS A C 3
ATOM 2286 O O . CYS A 1 41 ? -0.702 4.436 0.495 1.00 0.00 41 CYS A O 3
ATOM 2293 N N . ILE A 1 42 ? -1.148 2.871 -1.060 1.00 0.00 42 ILE A N 3
ATOM 2294 C CA . ILE A 1 42 ? -0.062 3.281 -1.942 1.00 0.00 42 ILE A CA 3
ATOM 2295 C C . ILE A 1 42 ? 0.123 4.794 -1.920 1.00 0.00 42 ILE A C 3
ATOM 2296 O O . ILE A 1 42 ? 1.233 5.299 -2.093 1.00 0.00 42 ILE A O 3
ATOM 2312 N N . THR A 1 43 ? -0.973 5.516 -1.703 1.00 0.00 43 THR A N 3
ATOM 2313 C CA . THR A 1 43 ? -0.932 6.972 -1.657 1.00 0.00 43 THR A CA 3
ATOM 2314 C C . THR A 1 43 ? -0.351 7.464 -0.336 1.00 0.00 43 THR A C 3
ATOM 2315 O O . THR A 1 43 ? 0.703 8.099 -0.309 1.00 0.00 43 THR A O 3
ATOM 2326 N N . ARG A 1 44 ? -1.045 7.167 0.758 1.00 0.00 44 ARG A N 3
ATOM 2327 C CA . ARG A 1 44 ? -0.598 7.581 2.082 1.00 0.00 44 ARG A CA 3
ATOM 2328 C C . ARG A 1 44 ? 0.917 7.448 2.210 1.00 0.00 44 ARG A C 3
ATOM 2329 O O . ARG A 1 44 ? 1.551 8.175 2.974 1.00 0.00 44 ARG A O 3
ATOM 2350 N N . TRP A 1 45 ? 1.489 6.515 1.459 1.00 0.00 45 TRP A N 3
ATOM 2351 C CA . TRP A 1 45 ? 2.929 6.286 1.489 1.00 0.00 45 TRP A CA 3
ATOM 2352 C C . TRP A 1 45 ? 3.621 7.020 0.345 1.00 0.00 45 TRP A C 3
ATOM 2353 O O . TRP A 1 45 ? 4.723 7.544 0.509 1.00 0.00 45 TRP A O 3
ATOM 2374 N N . TRP A 1 46 ? 2.968 7.054 -0.811 1.00 0.00 46 TRP A N 3
ATOM 2375 C CA . TRP A 1 46 ? 3.522 7.725 -1.981 1.00 0.00 46 TRP A CA 3
ATOM 2376 C C . TRP A 1 46 ? 3.077 9.182 -2.035 1.00 0.00 46 TRP A C 3
ATOM 2377 O O . TRP A 1 46 ? 2.809 9.719 -3.109 1.00 0.00 46 TRP A O 3
ATOM 2398 N N . GLU A 1 47 ? 3.001 9.817 -0.869 1.00 0.00 47 GLU A N 3
ATOM 2399 C CA . GLU A 1 47 ? 2.588 11.213 -0.785 1.00 0.00 47 GLU A CA 3
ATOM 2400 C C . GLU A 1 47 ? 3.371 12.072 -1.773 1.00 0.00 47 GLU A C 3
ATOM 2401 O O . GLU A 1 47 ? 2.797 12.669 -2.684 1.00 0.00 47 GLU A O 3
ATOM 2413 N N . ASP A 1 48 ? 4.685 12.130 -1.585 1.00 0.00 48 ASP A N 3
ATOM 2414 C CA . ASP A 1 48 ? 5.548 12.916 -2.459 1.00 0.00 48 ASP A CA 3
ATOM 2415 C C . ASP A 1 48 ? 5.969 12.105 -3.680 1.00 0.00 48 ASP A C 3
ATOM 2416 O O . ASP A 1 48 ? 6.033 10.876 -3.630 1.00 0.00 48 ASP A O 3
ATOM 2425 N N . LEU A 1 49 ? 6.252 12.799 -4.776 1.00 0.00 49 LEU A N 3
ATOM 2426 C CA . LEU A 1 49 ? 6.665 12.143 -6.012 1.00 0.00 49 LEU A CA 3
ATOM 2427 C C . LEU A 1 49 ? 8.185 12.135 -6.143 1.00 0.00 49 LEU A C 3
ATOM 2428 O O . LEU A 1 49 ? 8.760 12.961 -6.850 1.00 0.00 49 LEU A O 3
ATOM 2444 N N . GLU A 1 50 ? 8.828 11.195 -5.457 1.00 0.00 50 GLU A N 3
ATOM 2445 C CA . GLU A 1 50 ? 10.281 11.079 -5.498 1.00 0.00 50 GLU A CA 3
ATOM 2446 C C . GLU A 1 50 ? 10.703 9.716 -6.038 1.00 0.00 50 GLU A C 3
ATOM 2447 O O . GLU A 1 50 ? 11.405 9.625 -7.045 1.00 0.00 50 GLU A O 3
ATOM 2459 N N . ARG A 1 51 ? 10.271 8.658 -5.359 1.00 0.00 51 ARG A N 3
ATOM 2460 C CA . ARG A 1 51 ? 10.605 7.299 -5.769 1.00 0.00 51 ARG A CA 3
ATOM 2461 C C . ARG A 1 51 ? 9.869 6.276 -4.908 1.00 0.00 51 ARG A C 3
ATOM 2462 O O . ARG A 1 51 ? 9.564 6.534 -3.744 1.00 0.00 51 ARG A O 3
ATOM 2483 N N . ASP A 1 52 ? 9.588 5.115 -5.489 1.00 0.00 52 ASP A N 3
ATOM 2484 C CA . ASP A 1 52 ? 8.889 4.053 -4.776 1.00 0.00 52 ASP A CA 3
ATOM 2485 C C . ASP A 1 52 ? 9.795 2.841 -4.583 1.00 0.00 52 ASP A C 3
ATOM 2486 O O . ASP A 1 52 ? 9.366 1.699 -4.752 1.00 0.00 52 ASP A O 3
ATOM 2495 N N . PHE A 1 53 ? 11.049 3.097 -4.228 1.00 0.00 53 PHE A N 3
ATOM 2496 C CA . PHE A 1 53 ? 12.017 2.027 -4.014 1.00 0.00 53 PHE A CA 3
ATOM 2497 C C . PHE A 1 53 ? 11.677 1.230 -2.758 1.00 0.00 53 PHE A C 3
ATOM 2498 O O . PHE A 1 53 ? 11.432 0.024 -2.805 1.00 0.00 53 PHE A O 3
ATOM 2515 N N . PRO A 1 54 ? 11.662 1.918 -1.607 1.00 0.00 54 PRO A N 3
ATOM 2516 C CA . PRO A 1 54 ? 11.353 1.295 -0.317 1.00 0.00 54 PRO A CA 3
ATOM 2517 C C . PRO A 1 54 ? 9.888 0.886 -0.205 1.00 0.00 54 PRO A C 3
ATOM 2518 O O . PRO A 1 54 ? 8.988 1.698 -0.422 1.00 0.00 54 PRO A O 3
ATOM 2529 N N . CYS A 1 55 ? 9.655 -0.377 0.134 1.00 0.00 55 CYS A N 3
ATOM 2530 C CA . CYS A 1 55 ? 8.300 -0.894 0.275 1.00 0.00 55 CYS A CA 3
ATOM 2531 C C . CYS A 1 55 ? 7.976 -1.183 1.738 1.00 0.00 55 CYS A C 3
ATOM 2532 O O . CYS A 1 55 ? 8.789 -1.731 2.483 1.00 0.00 55 CYS A O 3
ATOM 2539 N N . PRO A 1 56 ? 6.760 -0.807 2.161 1.00 0.00 56 PRO A N 3
ATOM 2540 C CA . PRO A 1 56 ? 6.301 -1.016 3.537 1.00 0.00 56 PRO A CA 3
ATOM 2541 C C . PRO A 1 56 ? 6.062 -2.489 3.851 1.00 0.00 56 PRO A C 3
ATOM 2542 O O . PRO A 1 56 ? 6.322 -2.947 4.963 1.00 0.00 56 PRO A O 3
ATOM 2553 N N . VAL A 1 57 ? 5.564 -3.227 2.863 1.00 0.00 57 VAL A N 3
ATOM 2554 C CA . VAL A 1 57 ? 5.291 -4.649 3.033 1.00 0.00 57 VAL A CA 3
ATOM 2555 C C . VAL A 1 57 ? 6.585 -5.451 3.109 1.00 0.00 57 VAL A C 3
ATOM 2556 O O . VAL A 1 57 ? 6.841 -6.146 4.093 1.00 0.00 57 VAL A O 3
ATOM 2569 N N . CYS A 1 58 ? 7.399 -5.351 2.064 1.00 0.00 58 CYS A N 3
ATOM 2570 C CA . CYS A 1 58 ? 8.668 -6.068 2.010 1.00 0.00 58 CYS A CA 3
ATOM 2571 C C . CYS A 1 58 ? 9.431 -5.920 3.323 1.00 0.00 58 CYS A C 3
ATOM 2572 O O . CYS A 1 58 ? 10.499 -6.512 3.469 1.00 0.00 58 CYS A O 3
ATOM 2581 N N . GLY A 1 1 ? -33.249 -28.865 5.211 1.00 0.00 1 GLY A N 4
ATOM 2582 C CA . GLY A 1 1 ? -32.601 -27.729 4.582 1.00 0.00 1 GLY A CA 4
ATOM 2583 C C . GLY A 1 1 ? -31.297 -28.107 3.906 1.00 0.00 1 GLY A C 4
ATOM 2584 O O . GLY A 1 1 ? -30.556 -28.956 4.403 1.00 0.00 1 GLY A O 4
ATOM 2588 N N . SER A 1 2 ? -31.017 -27.477 2.770 1.00 0.00 2 SER A N 4
ATOM 2589 C CA . SER A 1 2 ? -29.796 -27.756 2.022 1.00 0.00 2 SER A CA 4
ATOM 2590 C C . SER A 1 2 ? -29.259 -26.488 1.367 1.00 0.00 2 SER A C 4
ATOM 2591 O O . SER A 1 2 ? -29.943 -25.466 1.314 1.00 0.00 2 SER A O 4
ATOM 2599 N N . SER A 1 3 ? -28.028 -26.562 0.870 1.00 0.00 3 SER A N 4
ATOM 2600 C CA . SER A 1 3 ? -27.396 -25.419 0.221 1.00 0.00 3 SER A CA 4
ATOM 2601 C C . SER A 1 3 ? -26.800 -25.820 -1.125 1.00 0.00 3 SER A C 4
ATOM 2602 O O . SER A 1 3 ? -25.720 -26.406 -1.189 1.00 0.00 3 SER A O 4
ATOM 2610 N N . GLY A 1 4 ? -27.514 -25.498 -2.200 1.00 0.00 4 GLY A N 4
ATOM 2611 C CA . GLY A 1 4 ? -27.041 -25.832 -3.531 1.00 0.00 4 GLY A CA 4
ATOM 2612 C C . GLY A 1 4 ? -27.299 -27.281 -3.891 1.00 0.00 4 GLY A C 4
ATOM 2613 O O . GLY A 1 4 ? -26.633 -28.183 -3.383 1.00 0.00 4 GLY A O 4
ATOM 2617 N N . SER A 1 5 ? -28.271 -27.507 -4.770 1.00 0.00 5 SER A N 4
ATOM 2618 C CA . SER A 1 5 ? -28.620 -28.858 -5.194 1.00 0.00 5 SER A CA 4
ATOM 2619 C C . SER A 1 5 ? -27.718 -29.319 -6.335 1.00 0.00 5 SER A C 4
ATOM 2620 O O . SER A 1 5 ? -27.234 -30.451 -6.340 1.00 0.00 5 SER A O 4
ATOM 2628 N N . SER A 1 6 ? -27.498 -28.433 -7.301 1.00 0.00 6 SER A N 4
ATOM 2629 C CA . SER A 1 6 ? -26.658 -28.749 -8.451 1.00 0.00 6 SER A CA 4
ATOM 2630 C C . SER A 1 6 ? -25.996 -27.490 -9.002 1.00 0.00 6 SER A C 4
ATOM 2631 O O . SER A 1 6 ? -26.658 -26.625 -9.573 1.00 0.00 6 SER A O 4
ATOM 2639 N N . GLY A 1 7 ? -24.681 -27.395 -8.826 1.00 0.00 7 GLY A N 4
ATOM 2640 C CA . GLY A 1 7 ? -23.949 -26.239 -9.310 1.00 0.00 7 GLY A CA 4
ATOM 2641 C C . GLY A 1 7 ? -22.653 -26.620 -9.998 1.00 0.00 7 GLY A C 4
ATOM 2642 O O . GLY A 1 7 ? -21.733 -27.134 -9.362 1.00 0.00 7 GLY A O 4
ATOM 2646 N N . ALA A 1 8 ? -22.581 -26.369 -11.301 1.00 0.00 8 ALA A N 4
ATOM 2647 C CA . ALA A 1 8 ? -21.388 -26.688 -12.075 1.00 0.00 8 ALA A CA 4
ATOM 2648 C C . ALA A 1 8 ? -20.166 -25.959 -11.527 1.00 0.00 8 ALA A C 4
ATOM 2649 O O . ALA A 1 8 ? -19.086 -26.539 -11.407 1.00 0.00 8 ALA A O 4
ATOM 2656 N N . LEU A 1 9 ? -20.343 -24.685 -11.197 1.00 0.00 9 LEU A N 4
ATOM 2657 C CA . LEU A 1 9 ? -19.253 -23.875 -10.661 1.00 0.00 9 LEU A CA 4
ATOM 2658 C C . LEU A 1 9 ? -18.645 -24.530 -9.425 1.00 0.00 9 LEU A C 4
ATOM 2659 O O . LEU A 1 9 ? -19.196 -24.438 -8.329 1.00 0.00 9 LEU A O 4
ATOM 2675 N N . GLU A 1 10 ? -17.505 -25.188 -9.610 1.00 0.00 10 GLU A N 4
ATOM 2676 C CA . GLU A 1 10 ? -16.822 -25.856 -8.508 1.00 0.00 10 GLU A CA 4
ATOM 2677 C C . GLU A 1 10 ? -15.410 -25.307 -8.330 1.00 0.00 10 GLU A C 4
ATOM 2678 O O . GLU A 1 10 ? -14.996 -24.979 -7.219 1.00 0.00 10 GLU A O 4
ATOM 2690 N N . ASN A 1 11 ? -14.676 -25.209 -9.434 1.00 0.00 11 ASN A N 4
ATOM 2691 C CA . ASN A 1 11 ? -13.309 -24.701 -9.401 1.00 0.00 11 ASN A CA 4
ATOM 2692 C C . ASN A 1 11 ? -13.295 -23.198 -9.139 1.00 0.00 11 ASN A C 4
ATOM 2693 O O . ASN A 1 11 ? -14.149 -22.462 -9.635 1.00 0.00 11 ASN A O 4
ATOM 2704 N N . LEU A 1 12 ? -12.319 -22.749 -8.357 1.00 0.00 12 LEU A N 4
ATOM 2705 C CA . LEU A 1 12 ? -12.192 -21.333 -8.029 1.00 0.00 12 LEU A CA 4
ATOM 2706 C C . LEU A 1 12 ? -10.934 -20.740 -8.657 1.00 0.00 12 LEU A C 4
ATOM 2707 O O . LEU A 1 12 ? -10.106 -21.462 -9.211 1.00 0.00 12 LEU A O 4
ATOM 2723 N N . GLN A 1 13 ? -10.798 -19.421 -8.563 1.00 0.00 13 GLN A N 4
ATOM 2724 C CA . GLN A 1 13 ? -9.641 -18.731 -9.121 1.00 0.00 13 GLN A CA 4
ATOM 2725 C C . GLN A 1 13 ? -9.036 -17.771 -8.101 1.00 0.00 13 GLN A C 4
ATOM 2726 O O . GLN A 1 13 ? -9.752 -17.164 -7.304 1.00 0.00 13 GLN A O 4
ATOM 2740 N N . VAL A 1 14 ? -7.714 -17.638 -8.133 1.00 0.00 14 VAL A N 4
ATOM 2741 C CA . VAL A 1 14 ? -7.013 -16.751 -7.212 1.00 0.00 14 VAL A CA 4
ATOM 2742 C C . VAL A 1 14 ? -7.598 -15.344 -7.252 1.00 0.00 14 VAL A C 4
ATOM 2743 O O . VAL A 1 14 ? -7.919 -14.825 -8.320 1.00 0.00 14 VAL A O 4
ATOM 2756 N N . GLU A 1 15 ? -7.733 -14.732 -6.079 1.00 0.00 15 GLU A N 4
ATOM 2757 C CA . GLU A 1 15 ? -8.281 -13.384 -5.981 1.00 0.00 15 GLU A CA 4
ATOM 2758 C C . GLU A 1 15 ? -7.205 -12.391 -5.550 1.00 0.00 15 GLU A C 4
ATOM 2759 O O . GLU A 1 15 ? -6.247 -12.754 -4.869 1.00 0.00 15 GLU A O 4
ATOM 2771 N N . ALA A 1 16 ? -7.372 -11.136 -5.954 1.00 0.00 16 ALA A N 4
ATOM 2772 C CA . ALA A 1 16 ? -6.418 -10.089 -5.609 1.00 0.00 16 ALA A CA 4
ATOM 2773 C C . ALA A 1 16 ? -6.969 -9.183 -4.513 1.00 0.00 16 ALA A C 4
ATOM 2774 O O . ALA A 1 16 ? -8.164 -8.888 -4.480 1.00 0.00 16 ALA A O 4
ATOM 2781 N N . SER A 1 17 ? -6.091 -8.745 -3.617 1.00 0.00 17 SER A N 4
ATOM 2782 C CA . SER A 1 17 ? -6.491 -7.876 -2.516 1.00 0.00 17 SER A CA 4
ATOM 2783 C C . SER A 1 17 ? -5.288 -7.128 -1.950 1.00 0.00 17 SER A C 4
ATOM 2784 O O . SER A 1 17 ? -4.153 -7.598 -2.035 1.00 0.00 17 SER A O 4
ATOM 2792 N N . CYS A 1 18 ? -5.544 -5.959 -1.373 1.00 0.00 18 CYS A N 4
ATOM 2793 C CA . CYS A 1 18 ? -4.484 -5.143 -0.792 1.00 0.00 18 CYS A CA 4
ATOM 2794 C C . CYS A 1 18 ? -3.712 -5.926 0.266 1.00 0.00 18 CYS A C 4
ATOM 2795 O O . CYS A 1 18 ? -4.144 -6.994 0.701 1.00 0.00 18 CYS A O 4
ATOM 2802 N N . SER A 1 19 ? -2.568 -5.388 0.675 1.00 0.00 19 SER A N 4
ATOM 2803 C CA . SER A 1 19 ? -1.733 -6.038 1.678 1.00 0.00 19 SER A CA 4
ATOM 2804 C C . SER A 1 19 ? -1.901 -5.369 3.040 1.00 0.00 19 SER A C 4
ATOM 2805 O O . SER A 1 19 ? -1.722 -6.001 4.081 1.00 0.00 19 SER A O 4
ATOM 2813 N N . VAL A 1 20 ? -2.247 -4.086 3.023 1.00 0.00 20 VAL A N 4
ATOM 2814 C CA . VAL A 1 20 ? -2.441 -3.330 4.255 1.00 0.00 20 VAL A CA 4
ATOM 2815 C C . VAL A 1 20 ? -3.870 -3.472 4.767 1.00 0.00 20 VAL A C 4
ATOM 2816 O O . VAL A 1 20 ? -4.106 -4.047 5.830 1.00 0.00 20 VAL A O 4
ATOM 2829 N N . CYS A 1 21 ? -4.821 -2.944 4.004 1.00 0.00 21 CYS A N 4
ATOM 2830 C CA . CYS A 1 21 ? -6.228 -3.010 4.379 1.00 0.00 21 CYS A CA 4
ATOM 2831 C C . CYS A 1 21 ? -6.820 -4.373 4.031 1.00 0.00 21 CYS A C 4
ATOM 2832 O O . CYS A 1 21 ? -7.845 -4.777 4.583 1.00 0.00 21 CYS A O 4
ATOM 2839 N N . LEU A 1 22 ? -6.168 -5.077 3.112 1.00 0.00 22 LEU A N 4
ATOM 2840 C CA . LEU A 1 22 ? -6.629 -6.395 2.689 1.00 0.00 22 LEU A CA 4
ATOM 2841 C C . LEU A 1 22 ? -8.038 -6.319 2.108 1.00 0.00 22 LEU A C 4
ATOM 2842 O O . LEU A 1 22 ? -8.939 -7.034 2.546 1.00 0.00 22 LEU A O 4
ATOM 2858 N N . GLU A 1 23 ? -8.218 -5.450 1.119 1.00 0.00 23 GLU A N 4
ATOM 2859 C CA . GLU A 1 23 ? -9.517 -5.282 0.477 1.00 0.00 23 GLU A CA 4
ATOM 2860 C C . GLU A 1 23 ? -9.514 -5.890 -0.923 1.00 0.00 23 GLU A C 4
ATOM 2861 O O . GLU A 1 23 ? -8.496 -5.877 -1.615 1.00 0.00 23 GLU A O 4
ATOM 2873 N N . TYR A 1 24 ? -10.661 -6.421 -1.333 1.00 0.00 24 TYR A N 4
ATOM 2874 C CA . TYR A 1 24 ? -10.791 -7.036 -2.648 1.00 0.00 24 TYR A CA 4
ATOM 2875 C C . TYR A 1 24 ? -10.995 -5.977 -3.727 1.00 0.00 24 TYR A C 4
ATOM 2876 O O . TYR A 1 24 ? -12.003 -5.269 -3.736 1.00 0.00 24 TYR A O 4
ATOM 2894 N N . LEU A 1 25 ? -10.031 -5.874 -4.635 1.00 0.00 25 LEU A N 4
ATOM 2895 C CA . LEU A 1 25 ? -10.103 -4.902 -5.721 1.00 0.00 25 LEU A CA 4
ATOM 2896 C C . LEU A 1 25 ? -10.080 -5.598 -7.078 1.00 0.00 25 LEU A C 4
ATOM 2897 O O . LEU A 1 25 ? -9.903 -6.814 -7.161 1.00 0.00 25 LEU A O 4
ATOM 2913 N N . LYS A 1 26 ? -10.258 -4.819 -8.140 1.00 0.00 26 LYS A N 4
ATOM 2914 C CA . LYS A 1 26 ? -10.255 -5.359 -9.494 1.00 0.00 26 LYS A CA 4
ATOM 2915 C C . LYS A 1 26 ? -8.890 -5.173 -10.150 1.00 0.00 26 LYS A C 4
ATOM 2916 O O . LYS A 1 26 ? -8.397 -6.065 -10.840 1.00 0.00 26 LYS A O 4
ATOM 2935 N N . GLU A 1 27 ? -8.285 -4.010 -9.928 1.00 0.00 27 GLU A N 4
ATOM 2936 C CA . GLU A 1 27 ? -6.977 -3.709 -10.498 1.00 0.00 27 GLU A CA 4
ATOM 2937 C C . GLU A 1 27 ? -6.052 -3.104 -9.447 1.00 0.00 27 GLU A C 4
ATOM 2938 O O . GLU A 1 27 ? -5.890 -1.887 -9.353 1.00 0.00 27 GLU A O 4
ATOM 2950 N N . PRO A 1 28 ? -5.430 -3.973 -8.636 1.00 0.00 28 PRO A N 4
ATOM 2951 C CA . PRO A 1 28 ? -4.511 -3.548 -7.576 1.00 0.00 28 PRO A CA 4
ATOM 2952 C C . PRO A 1 28 ? -3.208 -2.983 -8.132 1.00 0.00 28 PRO A C 4
ATOM 2953 O O . PRO A 1 28 ? -2.729 -3.416 -9.180 1.00 0.00 28 PRO A O 4
ATOM 2964 N N . VAL A 1 29 ? -2.638 -2.014 -7.422 1.00 0.00 29 VAL A N 4
ATOM 2965 C CA . VAL A 1 29 ? -1.389 -1.392 -7.844 1.00 0.00 29 VAL A CA 4
ATOM 2966 C C . VAL A 1 29 ? -0.191 -2.264 -7.485 1.00 0.00 29 VAL A C 4
ATOM 2967 O O . VAL A 1 29 ? 0.435 -2.078 -6.442 1.00 0.00 29 VAL A O 4
ATOM 2980 N N . ILE A 1 30 ? 0.122 -3.217 -8.357 1.00 0.00 30 ILE A N 4
ATOM 2981 C CA . ILE A 1 30 ? 1.246 -4.118 -8.133 1.00 0.00 30 ILE A CA 4
ATOM 2982 C C . ILE A 1 30 ? 2.575 -3.407 -8.365 1.00 0.00 30 ILE A C 4
ATOM 2983 O O . ILE A 1 30 ? 3.012 -3.244 -9.504 1.00 0.00 30 ILE A O 4
ATOM 2999 N N . ILE A 1 31 ? 3.212 -2.988 -7.277 1.00 0.00 31 ILE A N 4
ATOM 3000 C CA . ILE A 1 31 ? 4.493 -2.297 -7.362 1.00 0.00 31 ILE A CA 4
ATOM 3001 C C . ILE A 1 31 ? 5.588 -3.229 -7.869 1.00 0.00 31 ILE A C 4
ATOM 3002 O O . ILE A 1 31 ? 5.350 -4.415 -8.097 1.00 0.00 31 ILE A O 4
ATOM 3018 N N . GLU A 1 32 ? 6.788 -2.685 -8.042 1.00 0.00 32 GLU A N 4
ATOM 3019 C CA . GLU A 1 32 ? 7.921 -3.469 -8.521 1.00 0.00 32 GLU A CA 4
ATOM 3020 C C . GLU A 1 32 ? 8.089 -4.742 -7.696 1.00 0.00 32 GLU A C 4
ATOM 3021 O O . GLU A 1 32 ? 8.266 -5.831 -8.242 1.00 0.00 32 GLU A O 4
ATOM 3033 N N . CYS A 1 33 ? 8.034 -4.595 -6.376 1.00 0.00 33 CYS A N 4
ATOM 3034 C CA . CYS A 1 33 ? 8.181 -5.730 -5.473 1.00 0.00 33 CYS A CA 4
ATOM 3035 C C . CYS A 1 33 ? 7.213 -6.850 -5.845 1.00 0.00 33 CYS A C 4
ATOM 3036 O O . CYS A 1 33 ? 7.627 -7.971 -6.138 1.00 0.00 33 CYS A O 4
ATOM 3043 N N . GLY A 1 34 ? 5.921 -6.537 -5.830 1.00 0.00 34 GLY A N 4
ATOM 3044 C CA . GLY A 1 34 ? 4.914 -7.526 -6.167 1.00 0.00 34 GLY A CA 4
ATOM 3045 C C . GLY A 1 34 ? 3.693 -7.438 -5.273 1.00 0.00 34 GLY A C 4
ATOM 3046 O O . GLY A 1 34 ? 2.582 -7.763 -5.693 1.00 0.00 34 GLY A O 4
ATOM 3050 N N . HIS A 1 35 ? 3.898 -6.999 -4.035 1.00 0.00 35 HIS A N 4
ATOM 3051 C CA . HIS A 1 35 ? 2.804 -6.871 -3.079 1.00 0.00 35 HIS A CA 4
ATOM 3052 C C . HIS A 1 35 ? 1.713 -5.951 -3.621 1.00 0.00 35 HIS A C 4
ATOM 3053 O O . HIS A 1 35 ? 2.001 -4.943 -4.263 1.00 0.00 35 HIS A O 4
ATOM 3067 N N . ASN A 1 36 ? 0.460 -6.308 -3.358 1.00 0.00 36 ASN A N 4
ATOM 3068 C CA . ASN A 1 36 ? -0.673 -5.516 -3.821 1.00 0.00 36 ASN A CA 4
ATOM 3069 C C . ASN A 1 36 ? -0.901 -4.311 -2.913 1.00 0.00 36 ASN A C 4
ATOM 3070 O O . ASN A 1 36 ? -0.635 -4.365 -1.713 1.00 0.00 36 ASN A O 4
ATOM 3081 N N . PHE A 1 37 ? -1.397 -3.224 -3.495 1.00 0.00 37 PHE A N 4
ATOM 3082 C CA . PHE A 1 37 ? -1.662 -2.005 -2.740 1.00 0.00 37 PHE A CA 4
ATOM 3083 C C . PHE A 1 37 ? -2.749 -1.173 -3.413 1.00 0.00 37 PHE A C 4
ATOM 3084 O O . PHE A 1 37 ? -2.740 -0.988 -4.631 1.00 0.00 37 PHE A O 4
ATOM 3101 N N . CYS A 1 38 ? -3.684 -0.674 -2.613 1.00 0.00 38 CYS A N 4
ATOM 3102 C CA . CYS A 1 38 ? -4.780 0.138 -3.129 1.00 0.00 38 CYS A CA 4
ATOM 3103 C C . CYS A 1 38 ? -4.436 1.623 -3.059 1.00 0.00 38 CYS A C 4
ATOM 3104 O O . CYS A 1 38 ? -3.648 2.051 -2.216 1.00 0.00 38 CYS A O 4
ATOM 3111 N N . LYS A 1 39 ? -5.033 2.406 -3.952 1.00 0.00 39 LYS A N 4
ATOM 3112 C CA . LYS A 1 39 ? -4.792 3.843 -3.993 1.00 0.00 39 LYS A CA 4
ATOM 3113 C C . LYS A 1 39 ? -4.874 4.448 -2.595 1.00 0.00 39 LYS A C 4
ATOM 3114 O O . LYS A 1 39 ? -4.056 5.289 -2.223 1.00 0.00 39 LYS A O 4
ATOM 3133 N N . ALA A 1 40 ? -5.866 4.014 -1.824 1.00 0.00 40 ALA A N 4
ATOM 3134 C CA . ALA A 1 40 ? -6.052 4.510 -0.466 1.00 0.00 40 ALA A CA 4
ATOM 3135 C C . ALA A 1 40 ? -4.814 4.253 0.386 1.00 0.00 40 ALA A C 4
ATOM 3136 O O . ALA A 1 40 ? -4.509 5.018 1.302 1.00 0.00 40 ALA A O 4
ATOM 3143 N N . CYS A 1 41 ? -4.105 3.171 0.081 1.00 0.00 41 CYS A N 4
ATOM 3144 C CA . CYS A 1 41 ? -2.901 2.812 0.820 1.00 0.00 41 CYS A CA 4
ATOM 3145 C C . CYS A 1 41 ? -1.654 3.345 0.120 1.00 0.00 41 CYS A C 4
ATOM 3146 O O . CYS A 1 41 ? -0.943 4.194 0.659 1.00 0.00 41 CYS A O 4
ATOM 3153 N N . ILE A 1 42 ? -1.396 2.842 -1.082 1.00 0.00 42 ILE A N 4
ATOM 3154 C CA . ILE A 1 42 ? -0.237 3.268 -1.856 1.00 0.00 42 ILE A CA 4
ATOM 3155 C C . ILE A 1 42 ? -0.079 4.785 -1.819 1.00 0.00 42 ILE A C 4
ATOM 3156 O O . ILE A 1 42 ? 1.026 5.309 -1.965 1.00 0.00 42 ILE A O 4
ATOM 3172 N N . THR A 1 43 ? -1.191 5.485 -1.620 1.00 0.00 43 THR A N 4
ATOM 3173 C CA . THR A 1 43 ? -1.177 6.942 -1.562 1.00 0.00 43 THR A CA 4
ATOM 3174 C C . THR A 1 43 ? -0.232 7.440 -0.474 1.00 0.00 43 THR A C 4
ATOM 3175 O O . THR A 1 43 ? 0.548 8.366 -0.693 1.00 0.00 43 THR A O 4
ATOM 3186 N N . ARG A 1 44 ? -0.308 6.819 0.698 1.00 0.00 44 ARG A N 4
ATOM 3187 C CA . ARG A 1 44 ? 0.540 7.200 1.821 1.00 0.00 44 ARG A CA 4
ATOM 3188 C C . ARG A 1 44 ? 1.988 7.377 1.373 1.00 0.00 44 ARG A C 4
ATOM 3189 O O . ARG A 1 44 ? 2.603 8.414 1.623 1.00 0.00 44 ARG A O 4
ATOM 3210 N N . TRP A 1 45 ? 2.525 6.360 0.710 1.00 0.00 45 TRP A N 4
ATOM 3211 C CA . TRP A 1 45 ? 3.901 6.403 0.227 1.00 0.00 45 TRP A CA 4
ATOM 3212 C C . TRP A 1 45 ? 4.020 7.303 -0.998 1.00 0.00 45 TRP A C 4
ATOM 3213 O O . TRP A 1 45 ? 4.918 8.141 -1.078 1.00 0.00 45 TRP A O 4
ATOM 3234 N N . TRP A 1 46 ? 3.110 7.124 -1.948 1.00 0.00 46 TRP A N 4
ATOM 3235 C CA . TRP A 1 46 ? 3.114 7.921 -3.170 1.00 0.00 46 TRP A CA 4
ATOM 3236 C C . TRP A 1 46 ? 2.473 9.284 -2.933 1.00 0.00 46 TRP A C 4
ATOM 3237 O O . TRP A 1 46 ? 1.692 9.763 -3.754 1.00 0.00 46 TRP A O 4
ATOM 3258 N N . GLU A 1 47 ? 2.807 9.902 -1.804 1.00 0.00 47 GLU A N 4
ATOM 3259 C CA . GLU A 1 47 ? 2.262 11.210 -1.461 1.00 0.00 47 GLU A CA 4
ATOM 3260 C C . GLU A 1 47 ? 2.864 12.300 -2.343 1.00 0.00 47 GLU A C 4
ATOM 3261 O O . GLU A 1 47 ? 2.147 13.010 -3.048 1.00 0.00 47 GLU A O 4
ATOM 3273 N N . ASP A 1 48 ? 4.186 12.426 -2.297 1.00 0.00 48 ASP A N 4
ATOM 3274 C CA . ASP A 1 48 ? 4.886 13.428 -3.092 1.00 0.00 48 ASP A CA 4
ATOM 3275 C C . ASP A 1 48 ? 5.968 12.781 -3.951 1.00 0.00 48 ASP A C 4
ATOM 3276 O O . ASP A 1 48 ? 7.086 13.289 -4.047 1.00 0.00 48 ASP A O 4
ATOM 3285 N N . LEU A 1 49 ? 5.628 11.658 -4.575 1.00 0.00 49 LEU A N 4
ATOM 3286 C CA . LEU A 1 49 ? 6.570 10.941 -5.426 1.00 0.00 49 LEU A CA 4
ATOM 3287 C C . LEU A 1 49 ? 7.880 10.681 -4.691 1.00 0.00 49 LEU A C 4
ATOM 3288 O O . LEU A 1 49 ? 8.959 10.979 -5.202 1.00 0.00 49 LEU A O 4
ATOM 3304 N N . GLU A 1 50 ? 7.778 10.123 -3.488 1.00 0.00 50 GLU A N 4
ATOM 3305 C CA . GLU A 1 50 ? 8.956 9.822 -2.684 1.00 0.00 50 GLU A CA 4
ATOM 3306 C C . GLU A 1 50 ? 9.651 8.560 -3.186 1.00 0.00 50 GLU A C 4
ATOM 3307 O O . GLU A 1 50 ? 9.988 7.671 -2.404 1.00 0.00 50 GLU A O 4
ATOM 3319 N N . ARG A 1 51 ? 9.861 8.489 -4.497 1.00 0.00 51 ARG A N 4
ATOM 3320 C CA . ARG A 1 51 ? 10.513 7.336 -5.105 1.00 0.00 51 ARG A CA 4
ATOM 3321 C C . ARG A 1 51 ? 11.893 7.107 -4.494 1.00 0.00 51 ARG A C 4
ATOM 3322 O O . ARG A 1 51 ? 12.303 7.819 -3.577 1.00 0.00 51 ARG A O 4
ATOM 3343 N N . ASP A 1 52 ? 12.604 6.110 -5.008 1.00 0.00 52 ASP A N 4
ATOM 3344 C CA . ASP A 1 52 ? 13.937 5.787 -4.514 1.00 0.00 52 ASP A CA 4
ATOM 3345 C C . ASP A 1 52 ? 13.866 5.173 -3.120 1.00 0.00 52 ASP A C 4
ATOM 3346 O O . ASP A 1 52 ? 14.659 5.510 -2.240 1.00 0.00 52 ASP A O 4
ATOM 3355 N N . PHE A 1 53 ? 12.910 4.271 -2.924 1.00 0.00 53 PHE A N 4
ATOM 3356 C CA . PHE A 1 53 ? 12.734 3.611 -1.635 1.00 0.00 53 PHE A CA 4
ATOM 3357 C C . PHE A 1 53 ? 12.232 2.182 -1.820 1.00 0.00 53 PHE A C 4
ATOM 3358 O O . PHE A 1 53 ? 11.419 1.891 -2.698 1.00 0.00 53 PHE A O 4
ATOM 3375 N N . PRO A 1 54 ? 12.729 1.267 -0.975 1.00 0.00 54 PRO A N 4
ATOM 3376 C CA . PRO A 1 54 ? 12.346 -0.148 -1.024 1.00 0.00 54 PRO A CA 4
ATOM 3377 C C . PRO A 1 54 ? 10.905 -0.374 -0.578 1.00 0.00 54 PRO A C 4
ATOM 3378 O O . PRO A 1 54 ? 10.295 0.492 0.050 1.00 0.00 54 PRO A O 4
ATOM 3389 N N . CYS A 1 55 ? 10.366 -1.544 -0.905 1.00 0.00 55 CYS A N 4
ATOM 3390 C CA . CYS A 1 55 ? 8.997 -1.884 -0.538 1.00 0.00 55 CYS A CA 4
ATOM 3391 C C . CYS A 1 55 ? 8.771 -1.694 0.959 1.00 0.00 55 CYS A C 4
ATOM 3392 O O . CYS A 1 55 ? 9.603 -2.061 1.789 1.00 0.00 55 CYS A O 4
ATOM 3399 N N . PRO A 1 56 ? 7.619 -1.105 1.313 1.00 0.00 56 PRO A N 4
ATOM 3400 C CA . PRO A 1 56 ? 7.257 -0.852 2.711 1.00 0.00 56 PRO A CA 4
ATOM 3401 C C . PRO A 1 56 ? 6.947 -2.137 3.471 1.00 0.00 56 PRO A C 4
ATOM 3402 O O . PRO A 1 56 ? 7.445 -2.352 4.576 1.00 0.00 56 PRO A O 4
ATOM 3413 N N . VAL A 1 57 ? 6.122 -2.990 2.871 1.00 0.00 57 VAL A N 4
ATOM 3414 C CA . VAL A 1 57 ? 5.748 -4.255 3.491 1.00 0.00 57 VAL A CA 4
ATOM 3415 C C . VAL A 1 57 ? 6.978 -5.099 3.804 1.00 0.00 57 VAL A C 4
ATOM 3416 O O . VAL A 1 57 ? 7.305 -5.332 4.968 1.00 0.00 57 VAL A O 4
ATOM 3429 N N . CYS A 1 58 ? 7.658 -5.555 2.758 1.00 0.00 58 CYS A N 4
ATOM 3430 C CA . CYS A 1 58 ? 8.853 -6.374 2.919 1.00 0.00 58 CYS A CA 4
ATOM 3431 C C . CYS A 1 58 ? 9.680 -5.900 4.111 1.00 0.00 58 CYS A C 4
ATOM 3432 O O . CYS A 1 58 ? 10.020 -4.720 4.178 1.00 0.00 58 CYS A O 4
ATOM 3441 N N . GLY A 1 1 ? -7.420 -39.351 18.654 1.00 0.00 1 GLY A N 5
ATOM 3442 C CA . GLY A 1 1 ? -8.411 -38.470 19.243 1.00 0.00 1 GLY A CA 5
ATOM 3443 C C . GLY A 1 1 ? -9.643 -38.318 18.372 1.00 0.00 1 GLY A C 5
ATOM 3444 O O . GLY A 1 1 ? -10.523 -39.178 18.375 1.00 0.00 1 GLY A O 5
ATOM 3448 N N . SER A 1 2 ? -9.706 -37.219 17.626 1.00 0.00 2 SER A N 5
ATOM 3449 C CA . SER A 1 2 ? -10.842 -36.955 16.751 1.00 0.00 2 SER A CA 5
ATOM 3450 C C . SER A 1 2 ? -10.384 -36.782 15.305 1.00 0.00 2 SER A C 5
ATOM 3451 O O . SER A 1 2 ? -9.229 -36.446 15.044 1.00 0.00 2 SER A O 5
ATOM 3459 N N . SER A 1 3 ? -11.300 -37.013 14.370 1.00 0.00 3 SER A N 5
ATOM 3460 C CA . SER A 1 3 ? -10.991 -36.887 12.951 1.00 0.00 3 SER A CA 5
ATOM 3461 C C . SER A 1 3 ? -12.091 -36.121 12.221 1.00 0.00 3 SER A C 5
ATOM 3462 O O . SER A 1 3 ? -13.269 -36.238 12.554 1.00 0.00 3 SER A O 5
ATOM 3470 N N . GLY A 1 4 ? -11.695 -35.336 11.224 1.00 0.00 4 GLY A N 5
ATOM 3471 C CA . GLY A 1 4 ? -12.657 -34.561 10.463 1.00 0.00 4 GLY A CA 5
ATOM 3472 C C . GLY A 1 4 ? -12.133 -33.188 10.092 1.00 0.00 4 GLY A C 5
ATOM 3473 O O . GLY A 1 4 ? -10.934 -32.925 10.193 1.00 0.00 4 GLY A O 5
ATOM 3477 N N . SER A 1 5 ? -13.032 -32.310 9.660 1.00 0.00 5 SER A N 5
ATOM 3478 C CA . SER A 1 5 ? -12.652 -30.958 9.267 1.00 0.00 5 SER A CA 5
ATOM 3479 C C . SER A 1 5 ? -11.508 -30.986 8.258 1.00 0.00 5 SER A C 5
ATOM 3480 O O . SER A 1 5 ? -10.573 -30.189 8.341 1.00 0.00 5 SER A O 5
ATOM 3488 N N . SER A 1 6 ? -11.589 -31.910 7.306 1.00 0.00 6 SER A N 5
ATOM 3489 C CA . SER A 1 6 ? -10.559 -32.046 6.283 1.00 0.00 6 SER A CA 5
ATOM 3490 C C . SER A 1 6 ? -11.180 -32.089 4.890 1.00 0.00 6 SER A C 5
ATOM 3491 O O . SER A 1 6 ? -12.265 -32.635 4.698 1.00 0.00 6 SER A O 5
ATOM 3499 N N . GLY A 1 7 ? -10.481 -31.507 3.920 1.00 0.00 7 GLY A N 5
ATOM 3500 C CA . GLY A 1 7 ? -10.978 -31.489 2.556 1.00 0.00 7 GLY A CA 5
ATOM 3501 C C . GLY A 1 7 ? -10.617 -30.212 1.824 1.00 0.00 7 GLY A C 5
ATOM 3502 O O . GLY A 1 7 ? -10.484 -29.153 2.438 1.00 0.00 7 GLY A O 5
ATOM 3506 N N . ALA A 1 8 ? -10.455 -30.311 0.509 1.00 0.00 8 ALA A N 5
ATOM 3507 C CA . ALA A 1 8 ? -10.107 -29.155 -0.307 1.00 0.00 8 ALA A CA 5
ATOM 3508 C C . ALA A 1 8 ? -10.230 -29.475 -1.793 1.00 0.00 8 ALA A C 5
ATOM 3509 O O . ALA A 1 8 ? -9.392 -30.179 -2.358 1.00 0.00 8 ALA A O 5
ATOM 3516 N N . LEU A 1 9 ? -11.278 -28.954 -2.421 1.00 0.00 9 LEU A N 5
ATOM 3517 C CA . LEU A 1 9 ? -11.511 -29.185 -3.843 1.00 0.00 9 LEU A CA 5
ATOM 3518 C C . LEU A 1 9 ? -11.926 -27.895 -4.543 1.00 0.00 9 LEU A C 5
ATOM 3519 O O . LEU A 1 9 ? -12.631 -27.065 -3.969 1.00 0.00 9 LEU A O 5
ATOM 3535 N N . GLU A 1 10 ? -11.486 -27.734 -5.787 1.00 0.00 10 GLU A N 5
ATOM 3536 C CA . GLU A 1 10 ? -11.814 -26.546 -6.565 1.00 0.00 10 GLU A CA 5
ATOM 3537 C C . GLU A 1 10 ? -11.706 -25.287 -5.708 1.00 0.00 10 GLU A C 5
ATOM 3538 O O . GLU A 1 10 ? -12.542 -24.389 -5.799 1.00 0.00 10 GLU A O 5
ATOM 3550 N N . ASN A 1 11 ? -10.671 -25.232 -4.876 1.00 0.00 11 ASN A N 5
ATOM 3551 C CA . ASN A 1 11 ? -10.454 -24.085 -4.002 1.00 0.00 11 ASN A CA 5
ATOM 3552 C C . ASN A 1 11 ? -10.222 -22.816 -4.817 1.00 0.00 11 ASN A C 5
ATOM 3553 O O . ASN A 1 11 ? -9.232 -22.702 -5.541 1.00 0.00 11 ASN A O 5
ATOM 3564 N N . LEU A 1 12 ? -11.141 -21.864 -4.693 1.00 0.00 12 LEU A N 5
ATOM 3565 C CA . LEU A 1 12 ? -11.037 -20.602 -5.417 1.00 0.00 12 LEU A CA 5
ATOM 3566 C C . LEU A 1 12 ? -9.601 -20.087 -5.410 1.00 0.00 12 LEU A C 5
ATOM 3567 O O . LEU A 1 12 ? -9.103 -19.625 -4.385 1.00 0.00 12 LEU A O 5
ATOM 3583 N N . GLN A 1 13 ? -8.944 -20.169 -6.562 1.00 0.00 13 GLN A N 5
ATOM 3584 C CA . GLN A 1 13 ? -7.566 -19.709 -6.689 1.00 0.00 13 GLN A CA 5
ATOM 3585 C C . GLN A 1 13 ? -7.362 -18.390 -5.952 1.00 0.00 13 GLN A C 5
ATOM 3586 O O . GLN A 1 13 ? -8.305 -17.623 -5.758 1.00 0.00 13 GLN A O 5
ATOM 3600 N N . VAL A 1 14 ? -6.124 -18.132 -5.542 1.00 0.00 14 VAL A N 5
ATOM 3601 C CA . VAL A 1 14 ? -5.796 -16.904 -4.826 1.00 0.00 14 VAL A CA 5
ATOM 3602 C C . VAL A 1 14 ? -6.258 -15.676 -5.602 1.00 0.00 14 VAL A C 5
ATOM 3603 O O . VAL A 1 14 ? -6.011 -15.558 -6.801 1.00 0.00 14 VAL A O 5
ATOM 3616 N N . GLU A 1 15 ? -6.930 -14.762 -4.908 1.00 0.00 15 GLU A N 5
ATOM 3617 C CA . GLU A 1 15 ? -7.426 -13.542 -5.532 1.00 0.00 15 GLU A CA 5
ATOM 3618 C C . GLU A 1 15 ? -6.570 -12.342 -5.139 1.00 0.00 15 GLU A C 5
ATOM 3619 O O . GLU A 1 15 ? -5.873 -12.369 -4.125 1.00 0.00 15 GLU A O 5
ATOM 3631 N N . ALA A 1 16 ? -6.627 -11.290 -5.950 1.00 0.00 16 ALA A N 5
ATOM 3632 C CA . ALA A 1 16 ? -5.859 -10.080 -5.686 1.00 0.00 16 ALA A CA 5
ATOM 3633 C C . ALA A 1 16 ? -6.507 -9.247 -4.586 1.00 0.00 16 ALA A C 5
ATOM 3634 O O . ALA A 1 16 ? -7.729 -9.233 -4.443 1.00 0.00 16 ALA A O 5
ATOM 3641 N N . SER A 1 17 ? -5.680 -8.553 -3.810 1.00 0.00 17 SER A N 5
ATOM 3642 C CA . SER A 1 17 ? -6.172 -7.721 -2.719 1.00 0.00 17 SER A CA 5
ATOM 3643 C C . SER A 1 17 ? -5.037 -6.917 -2.094 1.00 0.00 17 SER A C 5
ATOM 3644 O O . SER A 1 17 ? -3.867 -7.289 -2.195 1.00 0.00 17 SER A O 5
ATOM 3652 N N . CYS A 1 18 ? -5.389 -5.811 -1.447 1.00 0.00 18 CYS A N 5
ATOM 3653 C CA . CYS A 1 18 ? -4.402 -4.952 -0.805 1.00 0.00 18 CYS A CA 5
ATOM 3654 C C . CYS A 1 18 ? -3.630 -5.717 0.266 1.00 0.00 18 CYS A C 5
ATOM 3655 O O . CYS A 1 18 ? -4.020 -6.815 0.662 1.00 0.00 18 CYS A O 5
ATOM 3662 N N . SER A 1 19 ? -2.532 -5.129 0.730 1.00 0.00 19 SER A N 5
ATOM 3663 C CA . SER A 1 19 ? -1.703 -5.756 1.753 1.00 0.00 19 SER A CA 5
ATOM 3664 C C . SER A 1 19 ? -1.939 -5.111 3.115 1.00 0.00 19 SER A C 5
ATOM 3665 O O . SER A 1 19 ? -1.892 -5.780 4.148 1.00 0.00 19 SER A O 5
ATOM 3673 N N . VAL A 1 20 ? -2.194 -3.807 3.109 1.00 0.00 20 VAL A N 5
ATOM 3674 C CA . VAL A 1 20 ? -2.440 -3.070 4.343 1.00 0.00 20 VAL A CA 5
ATOM 3675 C C . VAL A 1 20 ? -3.869 -3.277 4.832 1.00 0.00 20 VAL A C 5
ATOM 3676 O O . VAL A 1 20 ? -4.101 -3.937 5.845 1.00 0.00 20 VAL A O 5
ATOM 3689 N N . CYS A 1 21 ? -4.825 -2.710 4.104 1.00 0.00 21 CYS A N 5
ATOM 3690 C CA . CYS A 1 21 ? -6.233 -2.831 4.462 1.00 0.00 21 CYS A CA 5
ATOM 3691 C C . CYS A 1 21 ? -6.775 -4.205 4.079 1.00 0.00 21 CYS A C 5
ATOM 3692 O O . CYS A 1 21 ? -7.810 -4.640 4.586 1.00 0.00 21 CYS A O 5
ATOM 3699 N N . LEU A 1 22 ? -6.070 -4.884 3.181 1.00 0.00 22 LEU A N 5
ATOM 3700 C CA . LEU A 1 22 ? -6.479 -6.209 2.729 1.00 0.00 22 LEU A CA 5
ATOM 3701 C C . LEU A 1 22 ? -7.891 -6.176 2.154 1.00 0.00 22 LEU A C 5
ATOM 3702 O O . LEU A 1 22 ? -8.757 -6.948 2.564 1.00 0.00 22 LEU A O 5
ATOM 3718 N N . GLU A 1 23 ? -8.115 -5.278 1.199 1.00 0.00 23 GLU A N 5
ATOM 3719 C CA . GLU A 1 23 ? -9.423 -5.146 0.567 1.00 0.00 23 GLU A CA 5
ATOM 3720 C C . GLU A 1 23 ? -9.435 -5.820 -0.802 1.00 0.00 23 GLU A C 5
ATOM 3721 O O . GLU A 1 23 ? -8.384 -6.088 -1.384 1.00 0.00 23 GLU A O 5
ATOM 3733 N N . TYR A 1 24 ? -10.632 -6.092 -1.310 1.00 0.00 24 TYR A N 5
ATOM 3734 C CA . TYR A 1 24 ? -10.783 -6.738 -2.608 1.00 0.00 24 TYR A CA 5
ATOM 3735 C C . TYR A 1 24 ? -10.873 -5.702 -3.725 1.00 0.00 24 TYR A C 5
ATOM 3736 O O . TYR A 1 24 ? -11.851 -4.960 -3.822 1.00 0.00 24 TYR A O 5
ATOM 3754 N N . LEU A 1 25 ? -9.846 -5.658 -4.566 1.00 0.00 25 LEU A N 5
ATOM 3755 C CA . LEU A 1 25 ? -9.807 -4.714 -5.677 1.00 0.00 25 LEU A CA 5
ATOM 3756 C C . LEU A 1 25 ? -9.718 -5.447 -7.012 1.00 0.00 25 LEU A C 5
ATOM 3757 O O . LEU A 1 25 ? -9.195 -6.559 -7.088 1.00 0.00 25 LEU A O 5
ATOM 3773 N N . LYS A 1 26 ? -10.229 -4.816 -8.063 1.00 0.00 26 LYS A N 5
ATOM 3774 C CA . LYS A 1 26 ? -10.205 -5.406 -9.396 1.00 0.00 26 LYS A CA 5
ATOM 3775 C C . LYS A 1 26 ? -8.814 -5.296 -10.014 1.00 0.00 26 LYS A C 5
ATOM 3776 O O . LYS A 1 26 ? -8.313 -6.250 -10.608 1.00 0.00 26 LYS A O 5
ATOM 3795 N N . GLU A 1 27 ? -8.197 -4.128 -9.868 1.00 0.00 27 GLU A N 5
ATOM 3796 C CA . GLU A 1 27 ? -6.864 -3.896 -10.412 1.00 0.00 27 GLU A CA 5
ATOM 3797 C C . GLU A 1 27 ? -5.952 -3.261 -9.365 1.00 0.00 27 GLU A C 5
ATOM 3798 O O . GLU A 1 27 ? -5.736 -2.050 -9.347 1.00 0.00 27 GLU A O 5
ATOM 3810 N N . PRO A 1 28 ? -5.405 -4.099 -8.472 1.00 0.00 28 PRO A N 5
ATOM 3811 C CA . PRO A 1 28 ? -4.509 -3.643 -7.405 1.00 0.00 28 PRO A CA 5
ATOM 3812 C C . PRO A 1 28 ? -3.159 -3.178 -7.942 1.00 0.00 28 PRO A C 5
ATOM 3813 O O . PRO A 1 28 ? -2.595 -3.792 -8.848 1.00 0.00 28 PRO A O 5
ATOM 3824 N N . VAL A 1 29 ? -2.646 -2.090 -7.377 1.00 0.00 29 VAL A N 5
ATOM 3825 C CA . VAL A 1 29 ? -1.361 -1.544 -7.797 1.00 0.00 29 VAL A CA 5
ATOM 3826 C C . VAL A 1 29 ? -0.214 -2.462 -7.392 1.00 0.00 29 VAL A C 5
ATOM 3827 O O . VAL A 1 29 ? 0.266 -2.410 -6.259 1.00 0.00 29 VAL A O 5
ATOM 3840 N N . ILE A 1 30 ? 0.221 -3.303 -8.324 1.00 0.00 30 ILE A N 5
ATOM 3841 C CA . ILE A 1 30 ? 1.314 -4.232 -8.064 1.00 0.00 30 ILE A CA 5
ATOM 3842 C C . ILE A 1 30 ? 2.621 -3.726 -8.664 1.00 0.00 30 ILE A C 5
ATOM 3843 O O . ILE A 1 30 ? 2.826 -3.795 -9.877 1.00 0.00 30 ILE A O 5
ATOM 3859 N N . ILE A 1 31 ? 3.502 -3.220 -7.808 1.00 0.00 31 ILE A N 5
ATOM 3860 C CA . ILE A 1 31 ? 4.791 -2.705 -8.254 1.00 0.00 31 ILE A CA 5
ATOM 3861 C C . ILE A 1 31 ? 5.737 -3.841 -8.628 1.00 0.00 31 ILE A C 5
ATOM 3862 O O . ILE A 1 31 ? 5.354 -5.010 -8.615 1.00 0.00 31 ILE A O 5
ATOM 3878 N N . GLU A 1 32 ? 6.975 -3.488 -8.960 1.00 0.00 32 GLU A N 5
ATOM 3879 C CA . GLU A 1 32 ? 7.976 -4.479 -9.336 1.00 0.00 32 GLU A CA 5
ATOM 3880 C C . GLU A 1 32 ? 8.636 -5.082 -8.100 1.00 0.00 32 GLU A C 5
ATOM 3881 O O . GLU A 1 32 ? 9.836 -5.361 -8.096 1.00 0.00 32 GLU A O 5
ATOM 3893 N N . CYS A 1 33 ? 7.844 -5.281 -7.051 1.00 0.00 33 CYS A N 5
ATOM 3894 C CA . CYS A 1 33 ? 8.350 -5.850 -5.808 1.00 0.00 33 CYS A CA 5
ATOM 3895 C C . CYS A 1 33 ? 7.691 -7.196 -5.518 1.00 0.00 33 CYS A C 5
ATOM 3896 O O . CYS A 1 33 ? 8.346 -8.136 -5.071 1.00 0.00 33 CYS A O 5
ATOM 3903 N N . GLY A 1 34 ? 6.390 -7.280 -5.778 1.00 0.00 34 GLY A N 5
ATOM 3904 C CA . GLY A 1 34 ? 5.663 -8.513 -5.539 1.00 0.00 34 GLY A CA 5
ATOM 3905 C C . GLY A 1 34 ? 4.600 -8.363 -4.470 1.00 0.00 34 GLY A C 5
ATOM 3906 O O . GLY A 1 34 ? 4.387 -9.269 -3.664 1.00 0.00 34 GLY A O 5
ATOM 3910 N N . HIS A 1 35 ? 3.932 -7.214 -4.459 1.00 0.00 35 HIS A N 5
ATOM 3911 C CA . HIS A 1 35 ? 2.885 -6.947 -3.479 1.00 0.00 35 HIS A CA 5
ATOM 3912 C C . HIS A 1 35 ? 1.783 -6.081 -4.083 1.00 0.00 35 HIS A C 5
ATOM 3913 O O . HIS A 1 35 ? 2.003 -5.379 -5.069 1.00 0.00 35 HIS A O 5
ATOM 3927 N N . ASN A 1 36 ? 0.598 -6.137 -3.483 1.00 0.00 36 ASN A N 5
ATOM 3928 C CA . ASN A 1 36 ? -0.538 -5.359 -3.963 1.00 0.00 36 ASN A CA 5
ATOM 3929 C C . ASN A 1 36 ? -0.856 -4.215 -3.006 1.00 0.00 36 ASN A C 5
ATOM 3930 O O . ASN A 1 36 ? -0.651 -4.326 -1.797 1.00 0.00 36 ASN A O 5
ATOM 3941 N N . PHE A 1 37 ? -1.360 -3.114 -3.555 1.00 0.00 37 PHE A N 5
ATOM 3942 C CA . PHE A 1 37 ? -1.706 -1.948 -2.751 1.00 0.00 37 PHE A CA 5
ATOM 3943 C C . PHE A 1 37 ? -2.768 -1.103 -3.448 1.00 0.00 37 PHE A C 5
ATOM 3944 O O . PHE A 1 37 ? -2.779 -0.985 -4.673 1.00 0.00 37 PHE A O 5
ATOM 3961 N N . CYS A 1 38 ? -3.661 -0.516 -2.658 1.00 0.00 38 CYS A N 5
ATOM 3962 C CA . CYS A 1 38 ? -4.729 0.318 -3.197 1.00 0.00 38 CYS A CA 5
ATOM 3963 C C . CYS A 1 38 ? -4.375 1.798 -3.079 1.00 0.00 38 CYS A C 5
ATOM 3964 O O . CYS A 1 38 ? -3.579 2.192 -2.226 1.00 0.00 38 CYS A O 5
ATOM 3971 N N . LYS A 1 39 ? -4.972 2.614 -3.941 1.00 0.00 39 LYS A N 5
ATOM 3972 C CA . LYS A 1 39 ? -4.723 4.050 -3.934 1.00 0.00 39 LYS A CA 5
ATOM 3973 C C . LYS A 1 39 ? -4.842 4.617 -2.523 1.00 0.00 39 LYS A C 5
ATOM 3974 O O . LYS A 1 39 ? -3.996 5.395 -2.084 1.00 0.00 39 LYS A O 5
ATOM 3993 N N . ALA A 1 40 ? -5.895 4.219 -1.817 1.00 0.00 40 ALA A N 5
ATOM 3994 C CA . ALA A 1 40 ? -6.122 4.685 -0.455 1.00 0.00 40 ALA A CA 5
ATOM 3995 C C . ALA A 1 40 ? -4.914 4.398 0.431 1.00 0.00 40 ALA A C 5
ATOM 3996 O O . ALA A 1 40 ? -4.612 5.158 1.352 1.00 0.00 40 ALA A O 5
ATOM 4003 N N . CYS A 1 41 ? -4.226 3.297 0.148 1.00 0.00 41 CYS A N 5
ATOM 4004 C CA . CYS A 1 41 ? -3.052 2.909 0.919 1.00 0.00 41 CYS A CA 5
ATOM 4005 C C . CYS A 1 41 ? -1.774 3.413 0.255 1.00 0.00 41 CYS A C 5
ATOM 4006 O O . CYS A 1 41 ? -1.090 4.288 0.787 1.00 0.00 41 CYS A O 5
ATOM 4013 N N . ILE A 1 42 ? -1.459 2.855 -0.909 1.00 0.00 42 ILE A N 5
ATOM 4014 C CA . ILE A 1 42 ? -0.265 3.249 -1.646 1.00 0.00 42 ILE A CA 5
ATOM 4015 C C . ILE A 1 42 ? -0.054 4.759 -1.586 1.00 0.00 42 ILE A C 5
ATOM 4016 O O . ILE A 1 42 ? 1.068 5.247 -1.723 1.00 0.00 42 ILE A O 5
ATOM 4032 N N . THR A 1 43 ? -1.142 5.495 -1.378 1.00 0.00 43 THR A N 5
ATOM 4033 C CA . THR A 1 43 ? -1.078 6.948 -1.299 1.00 0.00 43 THR A CA 5
ATOM 4034 C C . THR A 1 43 ? -0.310 7.398 -0.061 1.00 0.00 43 THR A C 5
ATOM 4035 O O . THR A 1 43 ? 0.589 8.235 -0.146 1.00 0.00 43 THR A O 5
ATOM 4046 N N . ARG A 1 44 ? -0.669 6.836 1.089 1.00 0.00 44 ARG A N 5
ATOM 4047 C CA . ARG A 1 44 ? -0.014 7.180 2.345 1.00 0.00 44 ARG A CA 5
ATOM 4048 C C . ARG A 1 44 ? 1.499 7.017 2.231 1.00 0.00 44 ARG A C 5
ATOM 4049 O O . ARG A 1 44 ? 2.261 7.808 2.787 1.00 0.00 44 ARG A O 5
ATOM 4070 N N . TRP A 1 45 ? 1.925 5.987 1.509 1.00 0.00 45 TRP A N 5
ATOM 4071 C CA . TRP A 1 45 ? 3.347 5.720 1.324 1.00 0.00 45 TRP A CA 5
ATOM 4072 C C . TRP A 1 45 ? 3.933 6.622 0.243 1.00 0.00 45 TRP A C 5
ATOM 4073 O O . TRP A 1 45 ? 4.987 7.229 0.434 1.00 0.00 45 TRP A O 5
ATOM 4094 N N . TRP A 1 46 ? 3.245 6.705 -0.890 1.00 0.00 46 TRP A N 5
ATOM 4095 C CA . TRP A 1 46 ? 3.699 7.534 -2.001 1.00 0.00 46 TRP A CA 5
ATOM 4096 C C . TRP A 1 46 ? 4.342 8.820 -1.493 1.00 0.00 46 TRP A C 5
ATOM 4097 O O . TRP A 1 46 ? 5.361 9.264 -2.021 1.00 0.00 46 TRP A O 5
ATOM 4118 N N . GLU A 1 47 ? 3.740 9.412 -0.467 1.00 0.00 47 GLU A N 5
ATOM 4119 C CA . GLU A 1 47 ? 4.255 10.648 0.111 1.00 0.00 47 GLU A CA 5
ATOM 4120 C C . GLU A 1 47 ? 5.780 10.679 0.057 1.00 0.00 47 GLU A C 5
ATOM 4121 O O . GLU A 1 47 ? 6.378 11.695 -0.297 1.00 0.00 47 GLU A O 5
ATOM 4133 N N . ASP A 1 48 ? 6.402 9.560 0.410 1.00 0.00 48 ASP A N 5
ATOM 4134 C CA . ASP A 1 48 ? 7.856 9.458 0.402 1.00 0.00 48 ASP A CA 5
ATOM 4135 C C . ASP A 1 48 ? 8.410 9.699 -0.999 1.00 0.00 48 ASP A C 5
ATOM 4136 O O . ASP A 1 48 ? 8.673 8.755 -1.745 1.00 0.00 48 ASP A O 5
ATOM 4145 N N . LEU A 1 49 ? 8.584 10.968 -1.351 1.00 0.00 49 LEU A N 5
ATOM 4146 C CA . LEU A 1 49 ? 9.105 11.334 -2.663 1.00 0.00 49 LEU A CA 5
ATOM 4147 C C . LEU A 1 49 ? 10.564 10.913 -2.806 1.00 0.00 49 LEU A C 5
ATOM 4148 O O . LEU A 1 49 ? 11.055 10.708 -3.915 1.00 0.00 49 LEU A O 5
ATOM 4164 N N . GLU A 1 50 ? 11.251 10.785 -1.675 1.00 0.00 50 GLU A N 5
ATOM 4165 C CA . GLU A 1 50 ? 12.654 10.387 -1.675 1.00 0.00 50 GLU A CA 5
ATOM 4166 C C . GLU A 1 50 ? 12.860 9.120 -2.501 1.00 0.00 50 GLU A C 5
ATOM 4167 O O . GLU A 1 50 ? 13.787 9.037 -3.307 1.00 0.00 50 GLU A O 5
ATOM 4179 N N . ARG A 1 51 ? 11.990 8.137 -2.293 1.00 0.00 51 ARG A N 5
ATOM 4180 C CA . ARG A 1 51 ? 12.077 6.875 -3.016 1.00 0.00 51 ARG A CA 5
ATOM 4181 C C . ARG A 1 51 ? 11.151 6.878 -4.229 1.00 0.00 51 ARG A C 5
ATOM 4182 O O . ARG A 1 51 ? 10.108 7.533 -4.224 1.00 0.00 51 ARG A O 5
ATOM 4203 N N . ASP A 1 52 ? 11.539 6.142 -5.265 1.00 0.00 52 ASP A N 5
ATOM 4204 C CA . ASP A 1 52 ? 10.743 6.059 -6.484 1.00 0.00 52 ASP A CA 5
ATOM 4205 C C . ASP A 1 52 ? 9.622 5.035 -6.333 1.00 0.00 52 ASP A C 5
ATOM 4206 O O . ASP A 1 52 ? 8.442 5.376 -6.413 1.00 0.00 52 ASP A O 5
ATOM 4215 N N . PHE A 1 53 ? 10.000 3.780 -6.115 1.00 0.00 53 PHE A N 5
ATOM 4216 C CA . PHE A 1 53 ? 9.027 2.706 -5.955 1.00 0.00 53 PHE A CA 5
ATOM 4217 C C . PHE A 1 53 ? 9.109 2.102 -4.556 1.00 0.00 53 PHE A C 5
ATOM 4218 O O . PHE A 1 53 ? 9.468 0.938 -4.375 1.00 0.00 53 PHE A O 5
ATOM 4235 N N . PRO A 1 54 ? 8.768 2.911 -3.542 1.00 0.00 54 PRO A N 5
ATOM 4236 C CA . PRO A 1 54 ? 8.795 2.479 -2.141 1.00 0.00 54 PRO A CA 5
ATOM 4237 C C . PRO A 1 54 ? 7.702 1.463 -1.827 1.00 0.00 54 PRO A C 5
ATOM 4238 O O . PRO A 1 54 ? 6.648 1.451 -2.465 1.00 0.00 54 PRO A O 5
ATOM 4249 N N . CYS A 1 55 ? 7.959 0.611 -0.841 1.00 0.00 55 CYS A N 5
ATOM 4250 C CA . CYS A 1 55 ? 6.997 -0.410 -0.441 1.00 0.00 55 CYS A CA 5
ATOM 4251 C C . CYS A 1 55 ? 7.046 -0.643 1.066 1.00 0.00 55 CYS A C 5
ATOM 4252 O O . CYS A 1 55 ? 8.098 -0.921 1.643 1.00 0.00 55 CYS A O 5
ATOM 4259 N N . PRO A 1 56 ? 5.881 -0.527 1.721 1.00 0.00 56 PRO A N 5
ATOM 4260 C CA . PRO A 1 56 ? 5.764 -0.722 3.169 1.00 0.00 56 PRO A CA 5
ATOM 4261 C C . PRO A 1 56 ? 5.960 -2.178 3.576 1.00 0.00 56 PRO A C 5
ATOM 4262 O O . PRO A 1 56 ? 6.679 -2.476 4.530 1.00 0.00 56 PRO A O 5
ATOM 4273 N N . VAL A 1 57 ? 5.316 -3.084 2.846 1.00 0.00 57 VAL A N 5
ATOM 4274 C CA . VAL A 1 57 ? 5.422 -4.510 3.130 1.00 0.00 57 VAL A CA 5
ATOM 4275 C C . VAL A 1 57 ? 6.871 -4.978 3.066 1.00 0.00 57 VAL A C 5
ATOM 4276 O O . VAL A 1 57 ? 7.397 -5.540 4.027 1.00 0.00 57 VAL A O 5
ATOM 4289 N N . CYS A 1 58 ? 7.513 -4.742 1.926 1.00 0.00 58 CYS A N 5
ATOM 4290 C CA . CYS A 1 58 ? 8.903 -5.139 1.735 1.00 0.00 58 CYS A CA 5
ATOM 4291 C C . CYS A 1 58 ? 9.749 -4.760 2.947 1.00 0.00 58 CYS A C 5
ATOM 4292 O O . CYS A 1 58 ? 10.329 -5.643 3.577 1.00 0.00 58 CYS A O 5
ATOM 4301 N N . GLY A 1 1 ? -39.777 -20.085 7.646 1.00 0.00 1 GLY A N 6
ATOM 4302 C CA . GLY A 1 1 ? -39.359 -19.697 6.312 1.00 0.00 1 GLY A CA 6
ATOM 4303 C C . GLY A 1 1 ? -38.179 -20.508 5.815 1.00 0.00 1 GLY A C 6
ATOM 4304 O O . GLY A 1 1 ? -37.949 -21.627 6.273 1.00 0.00 1 GLY A O 6
ATOM 4308 N N . SER A 1 2 ? -37.430 -19.944 4.872 1.00 0.00 2 SER A N 6
ATOM 4309 C CA . SER A 1 2 ? -36.271 -20.625 4.308 1.00 0.00 2 SER A CA 6
ATOM 4310 C C . SER A 1 2 ? -35.513 -19.708 3.353 1.00 0.00 2 SER A C 6
ATOM 4311 O O . SER A 1 2 ? -36.109 -19.064 2.489 1.00 0.00 2 SER A O 6
ATOM 4319 N N . SER A 1 3 ? -34.195 -19.653 3.515 1.00 0.00 3 SER A N 6
ATOM 4320 C CA . SER A 1 3 ? -33.355 -18.812 2.671 1.00 0.00 3 SER A CA 6
ATOM 4321 C C . SER A 1 3 ? -31.925 -19.342 2.627 1.00 0.00 3 SER A C 6
ATOM 4322 O O . SER A 1 3 ? -31.478 -20.030 3.543 1.00 0.00 3 SER A O 6
ATOM 4330 N N . GLY A 1 4 ? -31.212 -19.015 1.554 1.00 0.00 4 GLY A N 6
ATOM 4331 C CA . GLY A 1 4 ? -29.840 -19.465 1.409 1.00 0.00 4 GLY A CA 6
ATOM 4332 C C . GLY A 1 4 ? -29.673 -20.460 0.277 1.00 0.00 4 GLY A C 6
ATOM 4333 O O . GLY A 1 4 ? -30.626 -20.755 -0.444 1.00 0.00 4 GLY A O 6
ATOM 4337 N N . SER A 1 5 ? -28.459 -20.976 0.119 1.00 0.00 5 SER A N 6
ATOM 4338 C CA . SER A 1 5 ? -28.168 -21.939 -0.937 1.00 0.00 5 SER A CA 6
ATOM 4339 C C . SER A 1 5 ? -26.768 -22.522 -0.771 1.00 0.00 5 SER A C 6
ATOM 4340 O O . SER A 1 5 ? -25.811 -21.798 -0.496 1.00 0.00 5 SER A O 6
ATOM 4348 N N . SER A 1 6 ? -26.657 -23.835 -0.940 1.00 0.00 6 SER A N 6
ATOM 4349 C CA . SER A 1 6 ? -25.376 -24.518 -0.805 1.00 0.00 6 SER A CA 6
ATOM 4350 C C . SER A 1 6 ? -25.278 -25.688 -1.780 1.00 0.00 6 SER A C 6
ATOM 4351 O O . SER A 1 6 ? -26.283 -26.311 -2.121 1.00 0.00 6 SER A O 6
ATOM 4359 N N . GLY A 1 7 ? -24.059 -25.981 -2.223 1.00 0.00 7 GLY A N 6
ATOM 4360 C CA . GLY A 1 7 ? -23.852 -27.075 -3.154 1.00 0.00 7 GLY A CA 6
ATOM 4361 C C . GLY A 1 7 ? -22.411 -27.180 -3.613 1.00 0.00 7 GLY A C 6
ATOM 4362 O O . GLY A 1 7 ? -21.486 -27.009 -2.820 1.00 0.00 7 GLY A O 6
ATOM 4366 N N . ALA A 1 8 ? -22.220 -27.462 -4.898 1.00 0.00 8 ALA A N 6
ATOM 4367 C CA . ALA A 1 8 ? -20.882 -27.589 -5.462 1.00 0.00 8 ALA A CA 6
ATOM 4368 C C . ALA A 1 8 ? -20.412 -26.269 -6.062 1.00 0.00 8 ALA A C 6
ATOM 4369 O O . ALA A 1 8 ? -19.420 -25.690 -5.616 1.00 0.00 8 ALA A O 6
ATOM 4376 N N . LEU A 1 9 ? -21.129 -25.797 -7.077 1.00 0.00 9 LEU A N 6
ATOM 4377 C CA . LEU A 1 9 ? -20.784 -24.544 -7.740 1.00 0.00 9 LEU A CA 6
ATOM 4378 C C . LEU A 1 9 ? -19.271 -24.366 -7.813 1.00 0.00 9 LEU A C 6
ATOM 4379 O O . LEU A 1 9 ? -18.755 -23.271 -7.592 1.00 0.00 9 LEU A O 6
ATOM 4395 N N . GLU A 1 10 ? -18.567 -25.448 -8.128 1.00 0.00 10 GLU A N 6
ATOM 4396 C CA . GLU A 1 10 ? -17.113 -25.410 -8.232 1.00 0.00 10 GLU A CA 6
ATOM 4397 C C . GLU A 1 10 ? -16.665 -24.297 -9.175 1.00 0.00 10 GLU A C 6
ATOM 4398 O O . GLU A 1 10 ? -16.617 -24.481 -10.390 1.00 0.00 10 GLU A O 6
ATOM 4410 N N . ASN A 1 11 ? -16.338 -23.142 -8.605 1.00 0.00 11 ASN A N 6
ATOM 4411 C CA . ASN A 1 11 ? -15.894 -21.998 -9.394 1.00 0.00 11 ASN A CA 6
ATOM 4412 C C . ASN A 1 11 ? -14.526 -21.512 -8.926 1.00 0.00 11 ASN A C 6
ATOM 4413 O O . ASN A 1 11 ? -14.426 -20.582 -8.125 1.00 0.00 11 ASN A O 6
ATOM 4424 N N . LEU A 1 12 ? -13.474 -22.147 -9.431 1.00 0.00 12 LEU A N 6
ATOM 4425 C CA . LEU A 1 12 ? -12.110 -21.780 -9.066 1.00 0.00 12 LEU A CA 6
ATOM 4426 C C . LEU A 1 12 ? -11.737 -20.422 -9.653 1.00 0.00 12 LEU A C 6
ATOM 4427 O O . LEU A 1 12 ? -11.365 -20.322 -10.822 1.00 0.00 12 LEU A O 6
ATOM 4443 N N . GLN A 1 13 ? -11.837 -19.381 -8.833 1.00 0.00 13 GLN A N 6
ATOM 4444 C CA . GLN A 1 13 ? -11.508 -18.030 -9.271 1.00 0.00 13 GLN A CA 6
ATOM 4445 C C . GLN A 1 13 ? -10.778 -17.264 -8.172 1.00 0.00 13 GLN A C 6
ATOM 4446 O O . GLN A 1 13 ? -11.332 -17.015 -7.101 1.00 0.00 13 GLN A O 6
ATOM 4460 N N . VAL A 1 14 ? -9.531 -16.893 -8.444 1.00 0.00 14 VAL A N 6
ATOM 4461 C CA . VAL A 1 14 ? -8.725 -16.155 -7.479 1.00 0.00 14 VAL A CA 6
ATOM 4462 C C . VAL A 1 14 ? -8.803 -14.653 -7.732 1.00 0.00 14 VAL A C 6
ATOM 4463 O O . VAL A 1 14 ? -8.758 -14.204 -8.877 1.00 0.00 14 VAL A O 6
ATOM 4476 N N . GLU A 1 15 ? -8.920 -13.882 -6.655 1.00 0.00 15 GLU A N 6
ATOM 4477 C CA . GLU A 1 15 ? -9.005 -12.431 -6.762 1.00 0.00 15 GLU A CA 6
ATOM 4478 C C . GLU A 1 15 ? -7.954 -11.759 -5.882 1.00 0.00 15 GLU A C 6
ATOM 4479 O O . GLU A 1 15 ? -7.781 -12.118 -4.718 1.00 0.00 15 GLU A O 6
ATOM 4491 N N . ALA A 1 16 ? -7.254 -10.781 -6.449 1.00 0.00 16 ALA A N 6
ATOM 4492 C CA . ALA A 1 16 ? -6.222 -10.057 -5.718 1.00 0.00 16 ALA A CA 6
ATOM 4493 C C . ALA A 1 16 ? -6.817 -9.291 -4.542 1.00 0.00 16 ALA A C 6
ATOM 4494 O O . ALA A 1 16 ? -8.032 -9.284 -4.344 1.00 0.00 16 ALA A O 6
ATOM 4501 N N . SER A 1 17 ? -5.954 -8.646 -3.764 1.00 0.00 17 SER A N 6
ATOM 4502 C CA . SER A 1 17 ? -6.394 -7.880 -2.604 1.00 0.00 17 SER A CA 6
ATOM 4503 C C . SER A 1 17 ? -5.222 -7.144 -1.962 1.00 0.00 17 SER A C 6
ATOM 4504 O O . SER A 1 17 ? -4.073 -7.574 -2.064 1.00 0.00 17 SER A O 6
ATOM 4512 N N . CYS A 1 18 ? -5.521 -6.031 -1.299 1.00 0.00 18 CYS A N 6
ATOM 4513 C CA . CYS A 1 18 ? -4.495 -5.233 -0.640 1.00 0.00 18 CYS A CA 6
ATOM 4514 C C . CYS A 1 18 ? -3.844 -6.016 0.497 1.00 0.00 18 CYS A C 6
ATOM 4515 O O . CYS A 1 18 ? -4.326 -7.079 0.887 1.00 0.00 18 CYS A O 6
ATOM 4522 N N . SER A 1 19 ? -2.747 -5.481 1.024 1.00 0.00 19 SER A N 6
ATOM 4523 C CA . SER A 1 19 ? -2.028 -6.131 2.114 1.00 0.00 19 SER A CA 6
ATOM 4524 C C . SER A 1 19 ? -2.315 -5.438 3.443 1.00 0.00 19 SER A C 6
ATOM 4525 O O . SER A 1 19 ? -2.488 -6.091 4.472 1.00 0.00 19 SER A O 6
ATOM 4533 N N . VAL A 1 20 ? -2.364 -4.110 3.412 1.00 0.00 20 VAL A N 6
ATOM 4534 C CA . VAL A 1 20 ? -2.631 -3.327 4.613 1.00 0.00 20 VAL A CA 6
ATOM 4535 C C . VAL A 1 20 ? -4.084 -3.474 5.053 1.00 0.00 20 VAL A C 6
ATOM 4536 O O . VAL A 1 20 ? -4.373 -4.072 6.089 1.00 0.00 20 VAL A O 6
ATOM 4549 N N . CYS A 1 21 ? -4.995 -2.923 4.258 1.00 0.00 21 CYS A N 6
ATOM 4550 C CA . CYS A 1 21 ? -6.419 -2.991 4.564 1.00 0.00 21 CYS A CA 6
ATOM 4551 C C . CYS A 1 21 ? -6.983 -4.368 4.225 1.00 0.00 21 CYS A C 6
ATOM 4552 O O . CYS A 1 21 ? -7.945 -4.827 4.842 1.00 0.00 21 CYS A O 6
ATOM 4559 N N . LEU A 1 22 ? -6.377 -5.023 3.240 1.00 0.00 22 LEU A N 6
ATOM 4560 C CA . LEU A 1 22 ? -6.817 -6.348 2.818 1.00 0.00 22 LEU A CA 6
ATOM 4561 C C . LEU A 1 22 ? -8.201 -6.284 2.179 1.00 0.00 22 LEU A C 6
ATOM 4562 O O . LEU A 1 22 ? -9.103 -7.031 2.554 1.00 0.00 22 LEU A O 6
ATOM 4578 N N . GLU A 1 23 ? -8.358 -5.388 1.210 1.00 0.00 23 GLU A N 6
ATOM 4579 C CA . GLU A 1 23 ? -9.632 -5.228 0.517 1.00 0.00 23 GLU A CA 6
ATOM 4580 C C . GLU A 1 23 ? -9.559 -5.802 -0.894 1.00 0.00 23 GLU A C 6
ATOM 4581 O O . GLU A 1 23 ? -8.495 -5.825 -1.513 1.00 0.00 23 GLU A O 6
ATOM 4593 N N . TYR A 1 24 ? -10.698 -6.266 -1.397 1.00 0.00 24 TYR A N 6
ATOM 4594 C CA . TYR A 1 24 ? -10.764 -6.843 -2.735 1.00 0.00 24 TYR A CA 6
ATOM 4595 C C . TYR A 1 24 ? -10.911 -5.753 -3.792 1.00 0.00 24 TYR A C 6
ATOM 4596 O O . TYR A 1 24 ? -11.901 -5.021 -3.813 1.00 0.00 24 TYR A O 6
ATOM 4614 N N . LEU A 1 25 ? -9.918 -5.652 -4.669 1.00 0.00 25 LEU A N 6
ATOM 4615 C CA . LEU A 1 25 ? -9.935 -4.652 -5.731 1.00 0.00 25 LEU A CA 6
ATOM 4616 C C . LEU A 1 25 ? -9.932 -5.317 -7.104 1.00 0.00 25 LEU A C 6
ATOM 4617 O O . LEU A 1 25 ? -9.739 -6.527 -7.220 1.00 0.00 25 LEU A O 6
ATOM 4633 N N . LYS A 1 26 ? -10.145 -4.516 -8.143 1.00 0.00 26 LYS A N 6
ATOM 4634 C CA . LYS A 1 26 ? -10.164 -5.024 -9.510 1.00 0.00 26 LYS A CA 6
ATOM 4635 C C . LYS A 1 26 ? -8.814 -4.813 -10.187 1.00 0.00 26 LYS A C 6
ATOM 4636 O O . LYS A 1 26 ? -8.375 -5.639 -10.987 1.00 0.00 26 LYS A O 6
ATOM 4655 N N . GLU A 1 27 ? -8.160 -3.703 -9.861 1.00 0.00 27 GLU A N 6
ATOM 4656 C CA . GLU A 1 27 ? -6.859 -3.385 -10.438 1.00 0.00 27 GLU A CA 6
ATOM 4657 C C . GLU A 1 27 ? -5.889 -2.903 -9.363 1.00 0.00 27 GLU A C 6
ATOM 4658 O O . GLU A 1 27 ? -5.617 -1.710 -9.227 1.00 0.00 27 GLU A O 6
ATOM 4670 N N . PRO A 1 28 ? -5.356 -3.852 -8.580 1.00 0.00 28 PRO A N 6
ATOM 4671 C CA . PRO A 1 28 ? -4.408 -3.550 -7.503 1.00 0.00 28 PRO A CA 6
ATOM 4672 C C . PRO A 1 28 ? -3.055 -3.089 -8.034 1.00 0.00 28 PRO A C 6
ATOM 4673 O O . PRO A 1 28 ? -2.572 -3.590 -9.049 1.00 0.00 28 PRO A O 6
ATOM 4684 N N . VAL A 1 29 ? -2.447 -2.131 -7.341 1.00 0.00 29 VAL A N 6
ATOM 4685 C CA . VAL A 1 29 ? -1.149 -1.604 -7.741 1.00 0.00 29 VAL A CA 6
ATOM 4686 C C . VAL A 1 29 ? -0.032 -2.590 -7.419 1.00 0.00 29 VAL A C 6
ATOM 4687 O O . VAL A 1 29 ? 0.480 -2.620 -6.299 1.00 0.00 29 VAL A O 6
ATOM 4700 N N . ILE A 1 30 ? 0.343 -3.395 -8.407 1.00 0.00 30 ILE A N 6
ATOM 4701 C CA . ILE A 1 30 ? 1.401 -4.382 -8.229 1.00 0.00 30 ILE A CA 6
ATOM 4702 C C . ILE A 1 30 ? 2.747 -3.834 -8.690 1.00 0.00 30 ILE A C 6
ATOM 4703 O O . ILE A 1 30 ? 3.076 -3.884 -9.875 1.00 0.00 30 ILE A O 6
ATOM 4719 N N . ILE A 1 31 ? 3.522 -3.313 -7.744 1.00 0.00 31 ILE A N 6
ATOM 4720 C CA . ILE A 1 31 ? 4.834 -2.758 -8.053 1.00 0.00 31 ILE A CA 6
ATOM 4721 C C . ILE A 1 31 ? 5.832 -3.861 -8.389 1.00 0.00 31 ILE A C 6
ATOM 4722 O O . ILE A 1 31 ? 5.510 -5.046 -8.315 1.00 0.00 31 ILE A O 6
ATOM 4738 N N . GLU A 1 32 ? 7.046 -3.461 -8.756 1.00 0.00 32 GLU A N 6
ATOM 4739 C CA . GLU A 1 32 ? 8.091 -4.417 -9.102 1.00 0.00 32 GLU A CA 6
ATOM 4740 C C . GLU A 1 32 ? 8.198 -5.513 -8.046 1.00 0.00 32 GLU A C 6
ATOM 4741 O O . GLU A 1 32 ? 8.323 -6.694 -8.371 1.00 0.00 32 GLU A O 6
ATOM 4753 N N . CYS A 1 33 ? 8.148 -5.113 -6.780 1.00 0.00 33 CYS A N 6
ATOM 4754 C CA . CYS A 1 33 ? 8.239 -6.059 -5.674 1.00 0.00 33 CYS A CA 6
ATOM 4755 C C . CYS A 1 33 ? 7.118 -7.092 -5.747 1.00 0.00 33 CYS A C 6
ATOM 4756 O O . CYS A 1 33 ? 7.303 -8.252 -5.383 1.00 0.00 33 CYS A O 6
ATOM 4763 N N . GLY A 1 34 ? 5.953 -6.660 -6.222 1.00 0.00 34 GLY A N 6
ATOM 4764 C CA . GLY A 1 34 ? 4.819 -7.558 -6.335 1.00 0.00 34 GLY A CA 6
ATOM 4765 C C . GLY A 1 34 ? 3.687 -7.184 -5.398 1.00 0.00 34 GLY A C 6
ATOM 4766 O O . GLY A 1 34 ? 2.533 -7.087 -5.815 1.00 0.00 34 GLY A O 6
ATOM 4770 N N . HIS A 1 35 ? 4.017 -6.974 -4.128 1.00 0.00 35 HIS A N 6
ATOM 4771 C CA . HIS A 1 35 ? 3.019 -6.609 -3.129 1.00 0.00 35 HIS A CA 6
ATOM 4772 C C . HIS A 1 35 ? 1.921 -5.748 -3.747 1.00 0.00 35 HIS A C 6
ATOM 4773 O O . HIS A 1 35 ? 2.175 -4.964 -4.660 1.00 0.00 35 HIS A O 6
ATOM 4787 N N . ASN A 1 36 ? 0.701 -5.902 -3.242 1.00 0.00 36 ASN A N 6
ATOM 4788 C CA . ASN A 1 36 ? -0.435 -5.140 -3.746 1.00 0.00 36 ASN A CA 6
ATOM 4789 C C . ASN A 1 36 ? -0.792 -4.002 -2.795 1.00 0.00 36 ASN A C 6
ATOM 4790 O O . ASN A 1 36 ? -0.572 -4.096 -1.587 1.00 0.00 36 ASN A O 6
ATOM 4801 N N . PHE A 1 37 ? -1.344 -2.927 -3.347 1.00 0.00 37 PHE A N 6
ATOM 4802 C CA . PHE A 1 37 ? -1.731 -1.770 -2.549 1.00 0.00 37 PHE A CA 6
ATOM 4803 C C . PHE A 1 37 ? -2.831 -0.972 -3.244 1.00 0.00 37 PHE A C 6
ATOM 4804 O O . PHE A 1 37 ? -2.734 -0.667 -4.433 1.00 0.00 37 PHE A O 6
ATOM 4821 N N . CYS A 1 38 ? -3.875 -0.638 -2.494 1.00 0.00 38 CYS A N 6
ATOM 4822 C CA . CYS A 1 38 ? -4.994 0.123 -3.037 1.00 0.00 38 CYS A CA 6
ATOM 4823 C C . CYS A 1 38 ? -4.665 1.612 -3.089 1.00 0.00 38 CYS A C 6
ATOM 4824 O O . CYS A 1 38 ? -3.974 2.138 -2.216 1.00 0.00 38 CYS A O 6
ATOM 4831 N N . LYS A 1 39 ? -5.164 2.287 -4.118 1.00 0.00 39 LYS A N 6
ATOM 4832 C CA . LYS A 1 39 ? -4.926 3.716 -4.286 1.00 0.00 39 LYS A CA 6
ATOM 4833 C C . LYS A 1 39 ? -4.804 4.409 -2.932 1.00 0.00 39 LYS A C 6
ATOM 4834 O O . LYS A 1 39 ? -3.951 5.276 -2.743 1.00 0.00 39 LYS A O 6
ATOM 4853 N N . ALA A 1 40 ? -5.662 4.021 -1.994 1.00 0.00 40 ALA A N 6
ATOM 4854 C CA . ALA A 1 40 ? -5.648 4.603 -0.658 1.00 0.00 40 ALA A CA 6
ATOM 4855 C C . ALA A 1 40 ? -4.308 4.364 0.031 1.00 0.00 40 ALA A C 6
ATOM 4856 O O . ALA A 1 40 ? -3.558 5.304 0.295 1.00 0.00 40 ALA A O 6
ATOM 4863 N N . CYS A 1 41 ? -4.014 3.101 0.319 1.00 0.00 41 CYS A N 6
ATOM 4864 C CA . CYS A 1 41 ? -2.765 2.737 0.978 1.00 0.00 41 CYS A CA 6
ATOM 4865 C C . CYS A 1 41 ? -1.563 3.195 0.157 1.00 0.00 41 CYS A C 6
ATOM 4866 O O . CYS A 1 41 ? -0.796 4.056 0.587 1.00 0.00 41 CYS A O 6
ATOM 4873 N N . ILE A 1 42 ? -1.407 2.613 -1.028 1.00 0.00 42 ILE A N 6
ATOM 4874 C CA . ILE A 1 42 ? -0.300 2.961 -1.910 1.00 0.00 42 ILE A CA 6
ATOM 4875 C C . ILE A 1 42 ? 0.025 4.449 -1.822 1.00 0.00 42 ILE A C 6
ATOM 4876 O O . ILE A 1 42 ? 1.190 4.845 -1.865 1.00 0.00 42 ILE A O 6
ATOM 4892 N N . THR A 1 43 ? -1.014 5.270 -1.698 1.00 0.00 43 THR A N 6
ATOM 4893 C CA . THR A 1 43 ? -0.839 6.713 -1.604 1.00 0.00 43 THR A CA 6
ATOM 4894 C C . THR A 1 43 ? -0.134 7.099 -0.308 1.00 0.00 43 THR A C 6
ATOM 4895 O O . THR A 1 43 ? 0.840 7.852 -0.321 1.00 0.00 43 THR A O 6
ATOM 4906 N N . ARG A 1 44 ? -0.630 6.576 0.808 1.00 0.00 44 ARG A N 6
ATOM 4907 C CA . ARG A 1 44 ? -0.046 6.866 2.113 1.00 0.00 44 ARG A CA 6
ATOM 4908 C C . ARG A 1 44 ? 1.477 6.801 2.053 1.00 0.00 44 ARG A C 6
ATOM 4909 O O . ARG A 1 44 ? 2.167 7.637 2.637 1.00 0.00 44 ARG A O 6
ATOM 4930 N N . TRP A 1 45 ? 1.994 5.803 1.346 1.00 0.00 45 TRP A N 6
ATOM 4931 C CA . TRP A 1 45 ? 3.435 5.628 1.211 1.00 0.00 45 TRP A CA 6
ATOM 4932 C C . TRP A 1 45 ? 3.966 6.393 0.003 1.00 0.00 45 TRP A C 6
ATOM 4933 O O . TRP A 1 45 ? 4.811 7.278 0.140 1.00 0.00 45 TRP A O 6
ATOM 4954 N N . TRP A 1 46 ? 3.465 6.047 -1.177 1.00 0.00 46 TRP A N 6
ATOM 4955 C CA . TRP A 1 46 ? 3.890 6.702 -2.409 1.00 0.00 46 TRP A CA 6
ATOM 4956 C C . TRP A 1 46 ? 4.149 8.186 -2.175 1.00 0.00 46 TRP A C 6
ATOM 4957 O O . TRP A 1 46 ? 5.110 8.747 -2.699 1.00 0.00 46 TRP A O 6
ATOM 4978 N N . GLU A 1 47 ? 3.285 8.816 -1.384 1.00 0.00 47 GLU A N 6
ATOM 4979 C CA . GLU A 1 47 ? 3.421 10.236 -1.083 1.00 0.00 47 GLU A CA 6
ATOM 4980 C C . GLU A 1 47 ? 4.892 10.637 -1.010 1.00 0.00 47 GLU A C 6
ATOM 4981 O O . GLU A 1 47 ? 5.294 11.661 -1.563 1.00 0.00 47 GLU A O 6
ATOM 4993 N N . ASP A 1 48 ? 5.688 9.825 -0.324 1.00 0.00 48 ASP A N 6
ATOM 4994 C CA . ASP A 1 48 ? 7.113 10.094 -0.178 1.00 0.00 48 ASP A CA 6
ATOM 4995 C C . ASP A 1 48 ? 7.875 9.681 -1.434 1.00 0.00 48 ASP A C 6
ATOM 4996 O O . ASP A 1 48 ? 7.854 8.514 -1.829 1.00 0.00 48 ASP A O 6
ATOM 5005 N N . LEU A 1 49 ? 8.546 10.643 -2.056 1.00 0.00 49 LEU A N 6
ATOM 5006 C CA . LEU A 1 49 ? 9.315 10.380 -3.268 1.00 0.00 49 LEU A CA 6
ATOM 5007 C C . LEU A 1 49 ? 9.973 9.005 -3.207 1.00 0.00 49 LEU A C 6
ATOM 5008 O O . LEU A 1 49 ? 10.491 8.601 -2.166 1.00 0.00 49 LEU A O 6
ATOM 5024 N N . GLU A 1 50 ? 9.952 8.294 -4.330 1.00 0.00 50 GLU A N 6
ATOM 5025 C CA . GLU A 1 50 ? 10.548 6.965 -4.403 1.00 0.00 50 GLU A CA 6
ATOM 5026 C C . GLU A 1 50 ? 12.057 7.057 -4.617 1.00 0.00 50 GLU A C 6
ATOM 5027 O O . GLU A 1 50 ? 12.625 6.326 -5.427 1.00 0.00 50 GLU A O 6
ATOM 5039 N N . ARG A 1 51 ? 12.698 7.962 -3.884 1.00 0.00 51 ARG A N 6
ATOM 5040 C CA . ARG A 1 51 ? 14.139 8.152 -3.994 1.00 0.00 51 ARG A CA 6
ATOM 5041 C C . ARG A 1 51 ? 14.851 6.815 -4.182 1.00 0.00 51 ARG A C 6
ATOM 5042 O O . ARG A 1 51 ? 15.818 6.716 -4.937 1.00 0.00 51 ARG A O 6
ATOM 5063 N N . ASP A 1 52 ? 14.365 5.790 -3.491 1.00 0.00 52 ASP A N 6
ATOM 5064 C CA . ASP A 1 52 ? 14.954 4.459 -3.581 1.00 0.00 52 ASP A CA 6
ATOM 5065 C C . ASP A 1 52 ? 13.871 3.394 -3.725 1.00 0.00 52 ASP A C 6
ATOM 5066 O O . ASP A 1 52 ? 13.955 2.323 -3.123 1.00 0.00 52 ASP A O 6
ATOM 5075 N N . PHE A 1 53 ? 12.854 3.696 -4.525 1.00 0.00 53 PHE A N 6
ATOM 5076 C CA . PHE A 1 53 ? 11.753 2.766 -4.746 1.00 0.00 53 PHE A CA 6
ATOM 5077 C C . PHE A 1 53 ? 11.489 1.929 -3.498 1.00 0.00 53 PHE A C 6
ATOM 5078 O O . PHE A 1 53 ? 11.485 0.698 -3.535 1.00 0.00 53 PHE A O 6
ATOM 5095 N N . PRO A 1 54 ? 11.265 2.611 -2.365 1.00 0.00 54 PRO A N 6
ATOM 5096 C CA . PRO A 1 54 ? 10.997 1.951 -1.083 1.00 0.00 54 PRO A CA 6
ATOM 5097 C C . PRO A 1 54 ? 9.634 1.267 -1.057 1.00 0.00 54 PRO A C 6
ATOM 5098 O O . PRO A 1 54 ? 8.784 1.522 -1.911 1.00 0.00 54 PRO A O 6
ATOM 5109 N N . CYS A 1 55 ? 9.432 0.398 -0.073 1.00 0.00 55 CYS A N 6
ATOM 5110 C CA . CYS A 1 55 ? 8.172 -0.323 0.065 1.00 0.00 55 CYS A CA 6
ATOM 5111 C C . CYS A 1 55 ? 7.742 -0.391 1.528 1.00 0.00 55 CYS A C 6
ATOM 5112 O O . CYS A 1 55 ? 8.537 -0.683 2.421 1.00 0.00 55 CYS A O 6
ATOM 5119 N N . PRO A 1 56 ? 6.454 -0.116 1.779 1.00 0.00 56 PRO A N 6
ATOM 5120 C CA . PRO A 1 56 ? 5.888 -0.140 3.131 1.00 0.00 56 PRO A CA 6
ATOM 5121 C C . PRO A 1 56 ? 5.798 -1.554 3.696 1.00 0.00 56 PRO A C 6
ATOM 5122 O O . PRO A 1 56 ? 5.425 -1.748 4.853 1.00 0.00 56 PRO A O 6
ATOM 5133 N N . VAL A 1 57 ? 6.142 -2.539 2.872 1.00 0.00 57 VAL A N 6
ATOM 5134 C CA . VAL A 1 57 ? 6.102 -3.935 3.291 1.00 0.00 57 VAL A CA 6
ATOM 5135 C C . VAL A 1 57 ? 7.497 -4.549 3.292 1.00 0.00 57 VAL A C 6
ATOM 5136 O O . VAL A 1 57 ? 8.080 -4.792 4.350 1.00 0.00 57 VAL A O 6
ATOM 5149 N N . CYS A 1 58 ? 8.030 -4.797 2.101 1.00 0.00 58 CYS A N 6
ATOM 5150 C CA . CYS A 1 58 ? 9.358 -5.383 1.963 1.00 0.00 58 CYS A CA 6
ATOM 5151 C C . CYS A 1 58 ? 10.307 -4.834 3.024 1.00 0.00 58 CYS A C 6
ATOM 5152 O O . CYS A 1 58 ? 11.519 -4.991 2.886 1.00 0.00 58 CYS A O 6
ATOM 5161 N N . GLY A 1 1 ? -4.757 -52.805 13.492 1.00 0.00 1 GLY A N 7
ATOM 5162 C CA . GLY A 1 1 ? -5.293 -51.457 13.491 1.00 0.00 1 GLY A CA 7
ATOM 5163 C C . GLY A 1 1 ? -5.943 -51.093 12.171 1.00 0.00 1 GLY A C 7
ATOM 5164 O O . GLY A 1 1 ? -5.991 -51.907 11.249 1.00 0.00 1 GLY A O 7
ATOM 5168 N N . SER A 1 2 ? -6.448 -49.866 12.080 1.00 0.00 2 SER A N 7
ATOM 5169 C CA . SER A 1 2 ? -7.104 -49.398 10.865 1.00 0.00 2 SER A CA 7
ATOM 5170 C C . SER A 1 2 ? -6.196 -48.450 10.088 1.00 0.00 2 SER A C 7
ATOM 5171 O O . SER A 1 2 ? -5.604 -47.533 10.658 1.00 0.00 2 SER A O 7
ATOM 5179 N N . SER A 1 3 ? -6.090 -48.678 8.783 1.00 0.00 3 SER A N 7
ATOM 5180 C CA . SER A 1 3 ? -5.251 -47.848 7.927 1.00 0.00 3 SER A CA 7
ATOM 5181 C C . SER A 1 3 ? -5.979 -47.491 6.635 1.00 0.00 3 SER A C 7
ATOM 5182 O O . SER A 1 3 ? -6.733 -48.297 6.091 1.00 0.00 3 SER A O 7
ATOM 5190 N N . GLY A 1 4 ? -5.747 -46.276 6.148 1.00 0.00 4 GLY A N 7
ATOM 5191 C CA . GLY A 1 4 ? -6.387 -45.832 4.924 1.00 0.00 4 GLY A CA 7
ATOM 5192 C C . GLY A 1 4 ? -5.638 -44.696 4.256 1.00 0.00 4 GLY A C 7
ATOM 5193 O O . GLY A 1 4 ? -4.492 -44.410 4.604 1.00 0.00 4 GLY A O 7
ATOM 5197 N N . SER A 1 5 ? -6.286 -44.047 3.294 1.00 0.00 5 SER A N 7
ATOM 5198 C CA . SER A 1 5 ? -5.672 -42.938 2.573 1.00 0.00 5 SER A CA 7
ATOM 5199 C C . SER A 1 5 ? -6.431 -41.639 2.824 1.00 0.00 5 SER A C 7
ATOM 5200 O O . SER A 1 5 ? -7.589 -41.654 3.240 1.00 0.00 5 SER A O 7
ATOM 5208 N N . SER A 1 6 ? -5.768 -40.515 2.569 1.00 0.00 6 SER A N 7
ATOM 5209 C CA . SER A 1 6 ? -6.378 -39.206 2.771 1.00 0.00 6 SER A CA 7
ATOM 5210 C C . SER A 1 6 ? -6.009 -38.254 1.637 1.00 0.00 6 SER A C 7
ATOM 5211 O O . SER A 1 6 ? -4.840 -38.126 1.275 1.00 0.00 6 SER A O 7
ATOM 5219 N N . GLY A 1 7 ? -7.016 -37.588 1.081 1.00 0.00 7 GLY A N 7
ATOM 5220 C CA . GLY A 1 7 ? -6.778 -36.656 -0.006 1.00 0.00 7 GLY A CA 7
ATOM 5221 C C . GLY A 1 7 ? -6.182 -35.347 0.472 1.00 0.00 7 GLY A C 7
ATOM 5222 O O . GLY A 1 7 ? -6.087 -35.103 1.675 1.00 0.00 7 GLY A O 7
ATOM 5226 N N . ALA A 1 8 ? -5.778 -34.503 -0.471 1.00 0.00 8 ALA A N 7
ATOM 5227 C CA . ALA A 1 8 ? -5.188 -33.212 -0.140 1.00 0.00 8 ALA A CA 7
ATOM 5228 C C . ALA A 1 8 ? -5.931 -32.075 -0.832 1.00 0.00 8 ALA A C 7
ATOM 5229 O O . ALA A 1 8 ? -5.321 -31.107 -1.288 1.00 0.00 8 ALA A O 7
ATOM 5236 N N . LEU A 1 9 ? -7.252 -32.197 -0.908 1.00 0.00 9 LEU A N 7
ATOM 5237 C CA . LEU A 1 9 ? -8.080 -31.179 -1.546 1.00 0.00 9 LEU A CA 7
ATOM 5238 C C . LEU A 1 9 ? -8.452 -30.081 -0.555 1.00 0.00 9 LEU A C 7
ATOM 5239 O O . LEU A 1 9 ? -9.141 -30.331 0.433 1.00 0.00 9 LEU A O 7
ATOM 5255 N N . GLU A 1 10 ? -7.992 -28.864 -0.829 1.00 0.00 10 GLU A N 7
ATOM 5256 C CA . GLU A 1 10 ? -8.279 -27.727 0.039 1.00 0.00 10 GLU A CA 7
ATOM 5257 C C . GLU A 1 10 ? -9.243 -26.756 -0.637 1.00 0.00 10 GLU A C 7
ATOM 5258 O O . GLU A 1 10 ? -10.225 -26.322 -0.037 1.00 0.00 10 GLU A O 7
ATOM 5270 N N . ASN A 1 11 ? -8.954 -26.420 -1.890 1.00 0.00 11 ASN A N 7
ATOM 5271 C CA . ASN A 1 11 ? -9.794 -25.500 -2.648 1.00 0.00 11 ASN A CA 7
ATOM 5272 C C . ASN A 1 11 ? -9.852 -24.134 -1.971 1.00 0.00 11 ASN A C 7
ATOM 5273 O O . ASN A 1 11 ? -10.921 -23.532 -1.854 1.00 0.00 11 ASN A O 7
ATOM 5284 N N . LEU A 1 12 ? -8.698 -23.650 -1.528 1.00 0.00 12 LEU A N 7
ATOM 5285 C CA . LEU A 1 12 ? -8.616 -22.354 -0.863 1.00 0.00 12 LEU A CA 7
ATOM 5286 C C . LEU A 1 12 ? -7.844 -21.352 -1.715 1.00 0.00 12 LEU A C 7
ATOM 5287 O O . LEU A 1 12 ? -7.032 -20.583 -1.202 1.00 0.00 12 LEU A O 7
ATOM 5303 N N . GLN A 1 13 ? -8.105 -21.367 -3.019 1.00 0.00 13 GLN A N 7
ATOM 5304 C CA . GLN A 1 13 ? -7.435 -20.458 -3.942 1.00 0.00 13 GLN A CA 7
ATOM 5305 C C . GLN A 1 13 ? -7.367 -19.048 -3.365 1.00 0.00 13 GLN A C 7
ATOM 5306 O O . GLN A 1 13 ? -8.154 -18.686 -2.489 1.00 0.00 13 GLN A O 7
ATOM 5320 N N . VAL A 1 14 ? -6.422 -18.256 -3.860 1.00 0.00 14 VAL A N 7
ATOM 5321 C CA . VAL A 1 14 ? -6.252 -16.885 -3.394 1.00 0.00 14 VAL A CA 7
ATOM 5322 C C . VAL A 1 14 ? -6.613 -15.884 -4.487 1.00 0.00 14 VAL A C 7
ATOM 5323 O O . VAL A 1 14 ? -6.613 -16.218 -5.671 1.00 0.00 14 VAL A O 7
ATOM 5336 N N . GLU A 1 15 ? -6.921 -14.657 -4.079 1.00 0.00 15 GLU A N 7
ATOM 5337 C CA . GLU A 1 15 ? -7.284 -13.608 -5.025 1.00 0.00 15 GLU A CA 7
ATOM 5338 C C . GLU A 1 15 ? -6.431 -12.361 -4.809 1.00 0.00 15 GLU A C 7
ATOM 5339 O O . GLU A 1 15 ? -5.701 -12.259 -3.823 1.00 0.00 15 GLU A O 7
ATOM 5351 N N . ALA A 1 16 ? -6.529 -11.416 -5.738 1.00 0.00 16 ALA A N 7
ATOM 5352 C CA . ALA A 1 16 ? -5.767 -10.176 -5.649 1.00 0.00 16 ALA A CA 7
ATOM 5353 C C . ALA A 1 16 ? -6.436 -9.188 -4.699 1.00 0.00 16 ALA A C 7
ATOM 5354 O O . ALA A 1 16 ? -7.581 -8.788 -4.909 1.00 0.00 16 ALA A O 7
ATOM 5361 N N . SER A 1 17 ? -5.714 -8.799 -3.653 1.00 0.00 17 SER A N 7
ATOM 5362 C CA . SER A 1 17 ? -6.240 -7.862 -2.668 1.00 0.00 17 SER A CA 7
ATOM 5363 C C . SER A 1 17 ? -5.107 -7.122 -1.964 1.00 0.00 17 SER A C 7
ATOM 5364 O O . SER A 1 17 ? -3.994 -7.635 -1.844 1.00 0.00 17 SER A O 7
ATOM 5372 N N . CYS A 1 18 ? -5.398 -5.911 -1.499 1.00 0.00 18 CYS A N 7
ATOM 5373 C CA . CYS A 1 18 ? -4.405 -5.098 -0.806 1.00 0.00 18 CYS A CA 7
ATOM 5374 C C . CYS A 1 18 ? -3.736 -5.892 0.312 1.00 0.00 18 CYS A C 7
ATOM 5375 O O . CYS A 1 18 ? -4.213 -6.958 0.702 1.00 0.00 18 CYS A O 7
ATOM 5382 N N . SER A 1 19 ? -2.629 -5.365 0.824 1.00 0.00 19 SER A N 7
ATOM 5383 C CA . SER A 1 19 ? -1.892 -6.025 1.895 1.00 0.00 19 SER A CA 7
ATOM 5384 C C . SER A 1 19 ? -2.144 -5.336 3.233 1.00 0.00 19 SER A C 7
ATOM 5385 O O . SER A 1 19 ? -2.227 -5.987 4.274 1.00 0.00 19 SER A O 7
ATOM 5393 N N . VAL A 1 20 ? -2.264 -4.013 3.196 1.00 0.00 20 VAL A N 7
ATOM 5394 C CA . VAL A 1 20 ? -2.508 -3.233 4.404 1.00 0.00 20 VAL A CA 7
ATOM 5395 C C . VAL A 1 20 ? -3.943 -3.406 4.890 1.00 0.00 20 VAL A C 7
ATOM 5396 O O . VAL A 1 20 ? -4.194 -4.072 5.895 1.00 0.00 20 VAL A O 7
ATOM 5409 N N . CYS A 1 21 ? -4.882 -2.802 4.169 1.00 0.00 21 CYS A N 7
ATOM 5410 C CA . CYS A 1 21 ? -6.293 -2.888 4.525 1.00 0.00 21 CYS A CA 7
ATOM 5411 C C . CYS A 1 21 ? -6.868 -4.250 4.146 1.00 0.00 21 CYS A C 7
ATOM 5412 O O . CYS A 1 21 ? -7.909 -4.662 4.659 1.00 0.00 21 CYS A O 7
ATOM 5419 N N . LEU A 1 22 ? -6.182 -4.946 3.246 1.00 0.00 22 LEU A N 7
ATOM 5420 C CA . LEU A 1 22 ? -6.622 -6.262 2.798 1.00 0.00 22 LEU A CA 7
ATOM 5421 C C . LEU A 1 22 ? -8.020 -6.191 2.191 1.00 0.00 22 LEU A C 7
ATOM 5422 O O . LEU A 1 22 ? -8.914 -6.944 2.579 1.00 0.00 22 LEU A O 7
ATOM 5438 N N . GLU A 1 23 ? -8.201 -5.283 1.238 1.00 0.00 23 GLU A N 7
ATOM 5439 C CA . GLU A 1 23 ? -9.490 -5.115 0.577 1.00 0.00 23 GLU A CA 7
ATOM 5440 C C . GLU A 1 23 ? -9.484 -5.770 -0.801 1.00 0.00 23 GLU A C 7
ATOM 5441 O O . GLU A 1 23 ? -8.426 -6.066 -1.355 1.00 0.00 23 GLU A O 7
ATOM 5453 N N . TYR A 1 24 ? -10.674 -5.992 -1.349 1.00 0.00 24 TYR A N 7
ATOM 5454 C CA . TYR A 1 24 ? -10.807 -6.614 -2.661 1.00 0.00 24 TYR A CA 7
ATOM 5455 C C . TYR A 1 24 ? -10.936 -5.557 -3.754 1.00 0.00 24 TYR A C 7
ATOM 5456 O O . TYR A 1 24 ? -11.892 -4.781 -3.774 1.00 0.00 24 TYR A O 7
ATOM 5474 N N . LEU A 1 25 ? -9.967 -5.534 -4.662 1.00 0.00 25 LEU A N 7
ATOM 5475 C CA . LEU A 1 25 ? -9.970 -4.574 -5.760 1.00 0.00 25 LEU A CA 7
ATOM 5476 C C . LEU A 1 25 ? -9.907 -5.287 -7.107 1.00 0.00 25 LEU A C 7
ATOM 5477 O O . LEU A 1 25 ? -9.371 -6.391 -7.214 1.00 0.00 25 LEU A O 7
ATOM 5493 N N . LYS A 1 26 ? -10.457 -4.649 -8.135 1.00 0.00 26 LYS A N 7
ATOM 5494 C CA . LYS A 1 26 ? -10.461 -5.219 -9.477 1.00 0.00 26 LYS A CA 7
ATOM 5495 C C . LYS A 1 26 ? -9.105 -5.035 -10.150 1.00 0.00 26 LYS A C 7
ATOM 5496 O O . LYS A 1 26 ? -8.580 -5.960 -10.770 1.00 0.00 26 LYS A O 7
ATOM 5515 N N . GLU A 1 27 ? -8.543 -3.837 -10.023 1.00 0.00 27 GLU A N 7
ATOM 5516 C CA . GLU A 1 27 ? -7.247 -3.534 -10.619 1.00 0.00 27 GLU A CA 7
ATOM 5517 C C . GLU A 1 27 ? -6.332 -2.845 -9.611 1.00 0.00 27 GLU A C 7
ATOM 5518 O O . GLU A 1 27 ? -6.132 -1.630 -9.646 1.00 0.00 27 GLU A O 7
ATOM 5530 N N . PRO A 1 28 ? -5.763 -3.637 -8.691 1.00 0.00 28 PRO A N 7
ATOM 5531 C CA . PRO A 1 28 ? -4.860 -3.125 -7.655 1.00 0.00 28 PRO A CA 7
ATOM 5532 C C . PRO A 1 28 ? -3.524 -2.665 -8.227 1.00 0.00 28 PRO A C 7
ATOM 5533 O O . PRO A 1 28 ? -3.272 -2.795 -9.426 1.00 0.00 28 PRO A O 7
ATOM 5544 N N . VAL A 1 29 ? -2.669 -2.128 -7.363 1.00 0.00 29 VAL A N 7
ATOM 5545 C CA . VAL A 1 29 ? -1.357 -1.650 -7.783 1.00 0.00 29 VAL A CA 7
ATOM 5546 C C . VAL A 1 29 ? -0.261 -2.633 -7.386 1.00 0.00 29 VAL A C 7
ATOM 5547 O O . VAL A 1 29 ? 0.030 -2.809 -6.203 1.00 0.00 29 VAL A O 7
ATOM 5560 N N . ILE A 1 30 ? 0.343 -3.270 -8.383 1.00 0.00 30 ILE A N 7
ATOM 5561 C CA . ILE A 1 30 ? 1.408 -4.235 -8.138 1.00 0.00 30 ILE A CA 7
ATOM 5562 C C . ILE A 1 30 ? 2.748 -3.715 -8.648 1.00 0.00 30 ILE A C 7
ATOM 5563 O O . ILE A 1 30 ? 2.996 -3.688 -9.854 1.00 0.00 30 ILE A O 7
ATOM 5579 N N . ILE A 1 31 ? 3.609 -3.306 -7.722 1.00 0.00 31 ILE A N 7
ATOM 5580 C CA . ILE A 1 31 ? 4.925 -2.790 -8.078 1.00 0.00 31 ILE A CA 7
ATOM 5581 C C . ILE A 1 31 ? 5.906 -3.926 -8.348 1.00 0.00 31 ILE A C 7
ATOM 5582 O O . ILE A 1 31 ? 5.536 -5.099 -8.316 1.00 0.00 31 ILE A O 7
ATOM 5598 N N . GLU A 1 32 ? 7.159 -3.569 -8.611 1.00 0.00 32 GLU A N 7
ATOM 5599 C CA . GLU A 1 32 ? 8.194 -4.559 -8.884 1.00 0.00 32 GLU A CA 7
ATOM 5600 C C . GLU A 1 32 ? 8.381 -5.494 -7.693 1.00 0.00 32 GLU A C 7
ATOM 5601 O O . GLU A 1 32 ? 8.455 -6.713 -7.851 1.00 0.00 32 GLU A O 7
ATOM 5613 N N . CYS A 1 33 ? 8.458 -4.913 -6.500 1.00 0.00 33 CYS A N 7
ATOM 5614 C CA . CYS A 1 33 ? 8.639 -5.692 -5.280 1.00 0.00 33 CYS A CA 7
ATOM 5615 C C . CYS A 1 33 ? 7.816 -6.976 -5.328 1.00 0.00 33 CYS A C 7
ATOM 5616 O O . CYS A 1 33 ? 8.299 -8.049 -4.970 1.00 0.00 33 CYS A O 7
ATOM 5623 N N . GLY A 1 34 ? 6.569 -6.857 -5.774 1.00 0.00 34 GLY A N 7
ATOM 5624 C CA . GLY A 1 34 ? 5.698 -8.015 -5.861 1.00 0.00 34 GLY A CA 7
ATOM 5625 C C . GLY A 1 34 ? 4.663 -8.047 -4.754 1.00 0.00 34 GLY A C 7
ATOM 5626 O O . GLY A 1 34 ? 4.530 -9.047 -4.048 1.00 0.00 34 GLY A O 7
ATOM 5630 N N . HIS A 1 35 ? 3.929 -6.950 -4.601 1.00 0.00 35 HIS A N 7
ATOM 5631 C CA . HIS A 1 35 ? 2.901 -6.856 -3.570 1.00 0.00 35 HIS A CA 7
ATOM 5632 C C . HIS A 1 35 ? 1.683 -6.096 -4.086 1.00 0.00 35 HIS A C 7
ATOM 5633 O O . HIS A 1 35 ? 1.746 -5.431 -5.119 1.00 0.00 35 HIS A O 7
ATOM 5647 N N . ASN A 1 36 ? 0.574 -6.202 -3.360 1.00 0.00 36 ASN A N 7
ATOM 5648 C CA . ASN A 1 36 ? -0.659 -5.526 -3.745 1.00 0.00 36 ASN A CA 7
ATOM 5649 C C . ASN A 1 36 ? -0.914 -4.312 -2.857 1.00 0.00 36 ASN A C 7
ATOM 5650 O O . ASN A 1 36 ? -0.653 -4.343 -1.654 1.00 0.00 36 ASN A O 7
ATOM 5661 N N . PHE A 1 37 ? -1.427 -3.243 -3.458 1.00 0.00 37 PHE A N 7
ATOM 5662 C CA . PHE A 1 37 ? -1.717 -2.018 -2.722 1.00 0.00 37 PHE A CA 7
ATOM 5663 C C . PHE A 1 37 ? -2.852 -1.242 -3.385 1.00 0.00 37 PHE A C 7
ATOM 5664 O O . PHE A 1 37 ? -2.908 -1.127 -4.610 1.00 0.00 37 PHE A O 7
ATOM 5681 N N . CYS A 1 38 ? -3.754 -0.711 -2.567 1.00 0.00 38 CYS A N 7
ATOM 5682 C CA . CYS A 1 38 ? -4.888 0.054 -3.072 1.00 0.00 38 CYS A CA 7
ATOM 5683 C C . CYS A 1 38 ? -4.562 1.543 -3.119 1.00 0.00 38 CYS A C 7
ATOM 5684 O O . CYS A 1 38 ? -3.636 2.009 -2.454 1.00 0.00 38 CYS A O 7
ATOM 5691 N N . LYS A 1 39 ? -5.328 2.287 -3.910 1.00 0.00 39 LYS A N 7
ATOM 5692 C CA . LYS A 1 39 ? -5.123 3.724 -4.044 1.00 0.00 39 LYS A CA 7
ATOM 5693 C C . LYS A 1 39 ? -5.225 4.417 -2.689 1.00 0.00 39 LYS A C 7
ATOM 5694 O O . LYS A 1 39 ? -4.594 5.449 -2.460 1.00 0.00 39 LYS A O 7
ATOM 5713 N N . ALA A 1 40 ? -6.022 3.843 -1.794 1.00 0.00 40 ALA A N 7
ATOM 5714 C CA . ALA A 1 40 ? -6.203 4.404 -0.461 1.00 0.00 40 ALA A CA 7
ATOM 5715 C C . ALA A 1 40 ? -4.933 4.260 0.372 1.00 0.00 40 ALA A C 7
ATOM 5716 O O . ALA A 1 40 ? -4.647 5.092 1.234 1.00 0.00 40 ALA A O 7
ATOM 5723 N N . CYS A 1 41 ? -4.176 3.201 0.110 1.00 0.00 41 CYS A N 7
ATOM 5724 C CA . CYS A 1 41 ? -2.937 2.947 0.835 1.00 0.00 41 CYS A CA 7
ATOM 5725 C C . CYS A 1 41 ? -1.737 3.501 0.073 1.00 0.00 41 CYS A C 7
ATOM 5726 O O . CYS A 1 41 ? -1.074 4.433 0.530 1.00 0.00 41 CYS A O 7
ATOM 5733 N N . ILE A 1 42 ? -1.464 2.921 -1.091 1.00 0.00 42 ILE A N 7
ATOM 5734 C CA . ILE A 1 42 ? -0.345 3.357 -1.917 1.00 0.00 42 ILE A CA 7
ATOM 5735 C C . ILE A 1 42 ? -0.161 4.869 -1.840 1.00 0.00 42 ILE A C 7
ATOM 5736 O O . ILE A 1 42 ? 0.957 5.376 -1.942 1.00 0.00 42 ILE A O 7
ATOM 5752 N N . THR A 1 43 ? -1.265 5.586 -1.656 1.00 0.00 43 THR A N 7
ATOM 5753 C CA . THR A 1 43 ? -1.226 7.040 -1.564 1.00 0.00 43 THR A CA 7
ATOM 5754 C C . THR A 1 43 ? -0.449 7.492 -0.333 1.00 0.00 43 THR A C 7
ATOM 5755 O O . THR A 1 43 ? 0.422 8.357 -0.421 1.00 0.00 43 THR A O 7
ATOM 5766 N N . ARG A 1 44 ? -0.769 6.901 0.813 1.00 0.00 44 ARG A N 7
ATOM 5767 C CA . ARG A 1 44 ? -0.100 7.244 2.063 1.00 0.00 44 ARG A CA 7
ATOM 5768 C C . ARG A 1 44 ? 1.412 7.310 1.869 1.00 0.00 44 ARG A C 7
ATOM 5769 O O . ARG A 1 44 ? 2.053 8.292 2.245 1.00 0.00 44 ARG A O 7
ATOM 5790 N N . TRP A 1 45 ? 1.975 6.261 1.282 1.00 0.00 45 TRP A N 7
ATOM 5791 C CA . TRP A 1 45 ? 3.412 6.200 1.039 1.00 0.00 45 TRP A CA 7
ATOM 5792 C C . TRP A 1 45 ? 3.797 7.053 -0.165 1.00 0.00 45 TRP A C 7
ATOM 5793 O O . TRP A 1 45 ? 4.824 7.732 -0.152 1.00 0.00 45 TRP A O 7
ATOM 5814 N N . TRP A 1 46 ? 2.968 7.013 -1.202 1.00 0.00 46 TRP A N 7
ATOM 5815 C CA . TRP A 1 46 ? 3.224 7.783 -2.414 1.00 0.00 46 TRP A CA 7
ATOM 5816 C C . TRP A 1 46 ? 2.606 9.173 -2.315 1.00 0.00 46 TRP A C 7
ATOM 5817 O O . TRP A 1 46 ? 1.954 9.639 -3.249 1.00 0.00 46 TRP A O 7
ATOM 5838 N N . GLU A 1 47 ? 2.816 9.831 -1.179 1.00 0.00 47 GLU A N 7
ATOM 5839 C CA . GLU A 1 47 ? 2.278 11.168 -0.960 1.00 0.00 47 GLU A CA 7
ATOM 5840 C C . GLU A 1 47 ? 2.865 12.161 -1.960 1.00 0.00 47 GLU A C 7
ATOM 5841 O O . GLU A 1 47 ? 3.755 12.942 -1.625 1.00 0.00 47 GLU A O 7
ATOM 5853 N N . ASP A 1 48 ? 2.360 12.122 -3.188 1.00 0.00 48 ASP A N 7
ATOM 5854 C CA . ASP A 1 48 ? 2.833 13.018 -4.237 1.00 0.00 48 ASP A CA 7
ATOM 5855 C C . ASP A 1 48 ? 4.357 13.060 -4.270 1.00 0.00 48 ASP A C 7
ATOM 5856 O O . ASP A 1 48 ? 4.960 14.134 -4.279 1.00 0.00 48 ASP A O 7
ATOM 5865 N N . LEU A 1 49 ? 4.976 11.884 -4.287 1.00 0.00 49 LEU A N 7
ATOM 5866 C CA . LEU A 1 49 ? 6.431 11.786 -4.318 1.00 0.00 49 LEU A CA 7
ATOM 5867 C C . LEU A 1 49 ? 6.909 11.187 -5.637 1.00 0.00 49 LEU A C 7
ATOM 5868 O O . LEU A 1 49 ? 6.734 9.995 -5.888 1.00 0.00 49 LEU A O 7
ATOM 5884 N N . GLU A 1 50 ? 7.515 12.022 -6.475 1.00 0.00 50 GLU A N 7
ATOM 5885 C CA . GLU A 1 50 ? 8.019 11.574 -7.767 1.00 0.00 50 GLU A CA 7
ATOM 5886 C C . GLU A 1 50 ? 9.032 10.446 -7.595 1.00 0.00 50 GLU A C 7
ATOM 5887 O O . GLU A 1 50 ? 9.024 9.470 -8.345 1.00 0.00 50 GLU A O 7
ATOM 5899 N N . ARG A 1 51 ? 9.904 10.588 -6.602 1.00 0.00 51 ARG A N 7
ATOM 5900 C CA . ARG A 1 51 ? 10.925 9.583 -6.332 1.00 0.00 51 ARG A CA 7
ATOM 5901 C C . ARG A 1 51 ? 10.288 8.234 -6.011 1.00 0.00 51 ARG A C 7
ATOM 5902 O O . ARG A 1 51 ? 9.110 8.161 -5.658 1.00 0.00 51 ARG A O 7
ATOM 5923 N N . ASP A 1 52 ? 11.073 7.170 -6.137 1.00 0.00 52 ASP A N 7
ATOM 5924 C CA . ASP A 1 52 ? 10.587 5.824 -5.860 1.00 0.00 52 ASP A CA 7
ATOM 5925 C C . ASP A 1 52 ? 11.096 5.329 -4.510 1.00 0.00 52 ASP A C 7
ATOM 5926 O O . ASP A 1 52 ? 12.275 5.012 -4.357 1.00 0.00 52 ASP A O 7
ATOM 5935 N N . PHE A 1 53 ? 10.198 5.266 -3.532 1.00 0.00 53 PHE A N 7
ATOM 5936 C CA . PHE A 1 53 ? 10.557 4.812 -2.193 1.00 0.00 53 PHE A CA 7
ATOM 5937 C C . PHE A 1 53 ? 10.426 3.296 -2.080 1.00 0.00 53 PHE A C 7
ATOM 5938 O O . PHE A 1 53 ? 9.642 2.660 -2.786 1.00 0.00 53 PHE A O 7
ATOM 5955 N N . PRO A 1 54 ? 11.212 2.701 -1.171 1.00 0.00 54 PRO A N 7
ATOM 5956 C CA . PRO A 1 54 ? 11.203 1.253 -0.943 1.00 0.00 54 PRO A CA 7
ATOM 5957 C C . PRO A 1 54 ? 9.913 0.777 -0.283 1.00 0.00 54 PRO A C 7
ATOM 5958 O O . PRO A 1 54 ? 9.510 1.295 0.759 1.00 0.00 54 PRO A O 7
ATOM 5969 N N . CYS A 1 55 ? 9.270 -0.211 -0.895 1.00 0.00 55 CYS A N 7
ATOM 5970 C CA . CYS A 1 55 ? 8.026 -0.757 -0.367 1.00 0.00 55 CYS A CA 7
ATOM 5971 C C . CYS A 1 55 ? 8.131 -0.997 1.136 1.00 0.00 55 CYS A C 7
ATOM 5972 O O . CYS A 1 55 ? 9.152 -1.458 1.646 1.00 0.00 55 CYS A O 7
ATOM 5979 N N . PRO A 1 56 ? 7.050 -0.677 1.864 1.00 0.00 56 PRO A N 7
ATOM 5980 C CA . PRO A 1 56 ? 6.996 -0.850 3.318 1.00 0.00 56 PRO A CA 7
ATOM 5981 C C . PRO A 1 56 ? 6.958 -2.319 3.726 1.00 0.00 56 PRO A C 7
ATOM 5982 O O . PRO A 1 56 ? 7.741 -2.760 4.567 1.00 0.00 56 PRO A O 7
ATOM 5993 N N . VAL A 1 57 ? 6.042 -3.072 3.125 1.00 0.00 57 VAL A N 7
ATOM 5994 C CA . VAL A 1 57 ? 5.902 -4.492 3.426 1.00 0.00 57 VAL A CA 7
ATOM 5995 C C . VAL A 1 57 ? 7.242 -5.211 3.312 1.00 0.00 57 VAL A C 7
ATOM 5996 O O . VAL A 1 57 ? 7.661 -5.914 4.232 1.00 0.00 57 VAL A O 7
ATOM 6009 N N . CYS A 1 58 ? 7.910 -5.030 2.178 1.00 0.00 58 CYS A N 7
ATOM 6010 C CA . CYS A 1 58 ? 9.203 -5.662 1.943 1.00 0.00 58 CYS A CA 7
ATOM 6011 C C . CYS A 1 58 ? 10.233 -5.188 2.964 1.00 0.00 58 CYS A C 7
ATOM 6012 O O . CYS A 1 58 ? 10.142 -4.054 3.431 1.00 0.00 58 CYS A O 7
ATOM 6021 N N . GLY A 1 1 ? -14.481 -52.831 9.075 1.00 0.00 1 GLY A N 8
ATOM 6022 C CA . GLY A 1 1 ? -15.468 -51.771 8.976 1.00 0.00 1 GLY A CA 8
ATOM 6023 C C . GLY A 1 1 ? -14.909 -50.516 8.337 1.00 0.00 1 GLY A C 8
ATOM 6024 O O . GLY A 1 1 ? -13.712 -50.246 8.427 1.00 0.00 1 GLY A O 8
ATOM 6028 N N . SER A 1 2 ? -15.778 -49.747 7.687 1.00 0.00 2 SER A N 8
ATOM 6029 C CA . SER A 1 2 ? -15.362 -48.516 7.026 1.00 0.00 2 SER A CA 8
ATOM 6030 C C . SER A 1 2 ? -16.454 -47.454 7.120 1.00 0.00 2 SER A C 8
ATOM 6031 O O . SER A 1 2 ? -17.644 -47.768 7.108 1.00 0.00 2 SER A O 8
ATOM 6039 N N . SER A 1 3 ? -16.038 -46.194 7.215 1.00 0.00 3 SER A N 8
ATOM 6040 C CA . SER A 1 3 ? -16.979 -45.085 7.316 1.00 0.00 3 SER A CA 8
ATOM 6041 C C . SER A 1 3 ? -17.266 -44.489 5.941 1.00 0.00 3 SER A C 8
ATOM 6042 O O . SER A 1 3 ? -18.416 -44.224 5.595 1.00 0.00 3 SER A O 8
ATOM 6050 N N . GLY A 1 4 ? -16.209 -44.281 5.161 1.00 0.00 4 GLY A N 8
ATOM 6051 C CA . GLY A 1 4 ? -16.368 -43.718 3.833 1.00 0.00 4 GLY A CA 8
ATOM 6052 C C . GLY A 1 4 ? -16.221 -42.209 3.821 1.00 0.00 4 GLY A C 8
ATOM 6053 O O . GLY A 1 4 ? -17.214 -41.482 3.846 1.00 0.00 4 GLY A O 8
ATOM 6057 N N . SER A 1 5 ? -14.979 -41.737 3.786 1.00 0.00 5 SER A N 8
ATOM 6058 C CA . SER A 1 5 ? -14.706 -40.304 3.777 1.00 0.00 5 SER A CA 8
ATOM 6059 C C . SER A 1 5 ? -14.384 -39.821 2.366 1.00 0.00 5 SER A C 8
ATOM 6060 O O . SER A 1 5 ? -13.478 -39.013 2.167 1.00 0.00 5 SER A O 8
ATOM 6068 N N . SER A 1 6 ? -15.134 -40.323 1.390 1.00 0.00 6 SER A N 8
ATOM 6069 C CA . SER A 1 6 ? -14.926 -39.947 -0.004 1.00 0.00 6 SER A CA 8
ATOM 6070 C C . SER A 1 6 ? -15.108 -38.444 -0.193 1.00 0.00 6 SER A C 8
ATOM 6071 O O . SER A 1 6 ? -15.540 -37.740 0.718 1.00 0.00 6 SER A O 8
ATOM 6079 N N . GLY A 1 7 ? -14.774 -37.960 -1.386 1.00 0.00 7 GLY A N 8
ATOM 6080 C CA . GLY A 1 7 ? -14.907 -36.544 -1.675 1.00 0.00 7 GLY A CA 8
ATOM 6081 C C . GLY A 1 7 ? -13.565 -35.849 -1.800 1.00 0.00 7 GLY A C 8
ATOM 6082 O O . GLY A 1 7 ? -13.202 -35.030 -0.957 1.00 0.00 7 GLY A O 8
ATOM 6086 N N . ALA A 1 8 ? -12.827 -36.179 -2.855 1.00 0.00 8 ALA A N 8
ATOM 6087 C CA . ALA A 1 8 ? -11.518 -35.581 -3.088 1.00 0.00 8 ALA A CA 8
ATOM 6088 C C . ALA A 1 8 ? -11.643 -34.265 -3.849 1.00 0.00 8 ALA A C 8
ATOM 6089 O O . ALA A 1 8 ? -11.423 -34.213 -5.060 1.00 0.00 8 ALA A O 8
ATOM 6096 N N . LEU A 1 9 ? -11.998 -33.204 -3.133 1.00 0.00 9 LEU A N 8
ATOM 6097 C CA . LEU A 1 9 ? -12.154 -31.887 -3.741 1.00 0.00 9 LEU A CA 8
ATOM 6098 C C . LEU A 1 9 ? -10.949 -31.002 -3.438 1.00 0.00 9 LEU A C 8
ATOM 6099 O O . LEU A 1 9 ? -10.797 -30.506 -2.323 1.00 0.00 9 LEU A O 8
ATOM 6115 N N . GLU A 1 10 ? -10.097 -30.808 -4.440 1.00 0.00 10 GLU A N 8
ATOM 6116 C CA . GLU A 1 10 ? -8.907 -29.981 -4.280 1.00 0.00 10 GLU A CA 8
ATOM 6117 C C . GLU A 1 10 ? -8.977 -28.747 -5.176 1.00 0.00 10 GLU A C 8
ATOM 6118 O O . GLU A 1 10 ? -9.074 -28.859 -6.397 1.00 0.00 10 GLU A O 8
ATOM 6130 N N . ASN A 1 11 ? -8.927 -27.572 -4.559 1.00 0.00 11 ASN A N 8
ATOM 6131 C CA . ASN A 1 11 ? -8.986 -26.316 -5.299 1.00 0.00 11 ASN A CA 8
ATOM 6132 C C . ASN A 1 11 ? -8.729 -25.128 -4.377 1.00 0.00 11 ASN A C 8
ATOM 6133 O O . ASN A 1 11 ? -9.578 -24.766 -3.562 1.00 0.00 11 ASN A O 8
ATOM 6144 N N . LEU A 1 12 ? -7.553 -24.526 -4.512 1.00 0.00 12 LEU A N 8
ATOM 6145 C CA . LEU A 1 12 ? -7.183 -23.377 -3.692 1.00 0.00 12 LEU A CA 8
ATOM 6146 C C . LEU A 1 12 ? -7.072 -22.115 -4.541 1.00 0.00 12 LEU A C 8
ATOM 6147 O O . LEU A 1 12 ? -5.978 -21.723 -4.946 1.00 0.00 12 LEU A O 8
ATOM 6163 N N . GLN A 1 13 ? -8.211 -21.483 -4.804 1.00 0.00 13 GLN A N 8
ATOM 6164 C CA . GLN A 1 13 ? -8.241 -20.264 -5.603 1.00 0.00 13 GLN A CA 8
ATOM 6165 C C . GLN A 1 13 ? -8.196 -19.027 -4.712 1.00 0.00 13 GLN A C 8
ATOM 6166 O O . GLN A 1 13 ? -8.922 -18.936 -3.722 1.00 0.00 13 GLN A O 8
ATOM 6180 N N . VAL A 1 14 ? -7.339 -18.076 -5.070 1.00 0.00 14 VAL A N 8
ATOM 6181 C CA . VAL A 1 14 ? -7.200 -16.844 -4.303 1.00 0.00 14 VAL A CA 8
ATOM 6182 C C . VAL A 1 14 ? -7.477 -15.622 -5.171 1.00 0.00 14 VAL A C 8
ATOM 6183 O O . VAL A 1 14 ? -7.149 -15.604 -6.357 1.00 0.00 14 VAL A O 8
ATOM 6196 N N . GLU A 1 15 ? -8.084 -14.602 -4.572 1.00 0.00 15 GLU A N 8
ATOM 6197 C CA . GLU A 1 15 ? -8.405 -13.375 -5.292 1.00 0.00 15 GLU A CA 8
ATOM 6198 C C . GLU A 1 15 ? -7.498 -12.231 -4.849 1.00 0.00 15 GLU A C 8
ATOM 6199 O O . GLU A 1 15 ? -7.214 -12.073 -3.663 1.00 0.00 15 GLU A O 8
ATOM 6211 N N . ALA A 1 16 ? -7.047 -11.435 -5.813 1.00 0.00 16 ALA A N 8
ATOM 6212 C CA . ALA A 1 16 ? -6.173 -10.305 -5.524 1.00 0.00 16 ALA A CA 8
ATOM 6213 C C . ALA A 1 16 ? -6.783 -9.397 -4.461 1.00 0.00 16 ALA A C 8
ATOM 6214 O O . ALA A 1 16 ? -8.004 -9.316 -4.327 1.00 0.00 16 ALA A O 8
ATOM 6221 N N . SER A 1 17 ? -5.926 -8.716 -3.708 1.00 0.00 17 SER A N 8
ATOM 6222 C CA . SER A 1 17 ? -6.381 -7.818 -2.653 1.00 0.00 17 SER A CA 8
ATOM 6223 C C . SER A 1 17 ? -5.207 -7.060 -2.041 1.00 0.00 17 SER A C 8
ATOM 6224 O O . SER A 1 17 ? -4.060 -7.503 -2.114 1.00 0.00 17 SER A O 8
ATOM 6232 N N . CYS A 1 18 ? -5.501 -5.913 -1.438 1.00 0.00 18 CYS A N 8
ATOM 6233 C CA . CYS A 1 18 ? -4.472 -5.091 -0.814 1.00 0.00 18 CYS A CA 8
ATOM 6234 C C . CYS A 1 18 ? -3.732 -5.874 0.267 1.00 0.00 18 CYS A C 8
ATOM 6235 O O . CYS A 1 18 ? -4.168 -6.949 0.678 1.00 0.00 18 CYS A O 8
ATOM 6242 N N . SER A 1 19 ? -2.609 -5.327 0.722 1.00 0.00 19 SER A N 8
ATOM 6243 C CA . SER A 1 19 ? -1.806 -5.975 1.752 1.00 0.00 19 SER A CA 8
ATOM 6244 C C . SER A 1 19 ? -2.022 -5.311 3.108 1.00 0.00 19 SER A C 8
ATOM 6245 O O . SER A 1 19 ? -2.093 -5.982 4.138 1.00 0.00 19 SER A O 8
ATOM 6253 N N . VAL A 1 20 ? -2.126 -3.985 3.101 1.00 0.00 20 VAL A N 8
ATOM 6254 C CA . VAL A 1 20 ? -2.335 -3.228 4.329 1.00 0.00 20 VAL A CA 8
ATOM 6255 C C . VAL A 1 20 ? -3.760 -3.401 4.845 1.00 0.00 20 VAL A C 8
ATOM 6256 O O . VAL A 1 20 ? -3.990 -4.067 5.855 1.00 0.00 20 VAL A O 8
ATOM 6269 N N . CYS A 1 21 ? -4.714 -2.796 4.146 1.00 0.00 21 CYS A N 8
ATOM 6270 C CA . CYS A 1 21 ? -6.117 -2.882 4.532 1.00 0.00 21 CYS A CA 8
ATOM 6271 C C . CYS A 1 21 ? -6.691 -4.254 4.194 1.00 0.00 21 CYS A C 8
ATOM 6272 O O . CYS A 1 21 ? -7.649 -4.710 4.820 1.00 0.00 21 CYS A O 8
ATOM 6279 N N . LEU A 1 22 ? -6.100 -4.908 3.200 1.00 0.00 22 LEU A N 8
ATOM 6280 C CA . LEU A 1 22 ? -6.552 -6.229 2.777 1.00 0.00 22 LEU A CA 8
ATOM 6281 C C . LEU A 1 22 ? -7.961 -6.163 2.196 1.00 0.00 22 LEU A C 8
ATOM 6282 O O . LEU A 1 22 ? -8.859 -6.877 2.640 1.00 0.00 22 LEU A O 8
ATOM 6298 N N . GLU A 1 23 ? -8.144 -5.302 1.199 1.00 0.00 23 GLU A N 8
ATOM 6299 C CA . GLU A 1 23 ? -9.443 -5.145 0.556 1.00 0.00 23 GLU A CA 8
ATOM 6300 C C . GLU A 1 23 ? -9.452 -5.802 -0.821 1.00 0.00 23 GLU A C 8
ATOM 6301 O O . GLU A 1 23 ? -8.419 -5.892 -1.485 1.00 0.00 23 GLU A O 8
ATOM 6313 N N . TYR A 1 24 ? -10.625 -6.260 -1.244 1.00 0.00 24 TYR A N 8
ATOM 6314 C CA . TYR A 1 24 ? -10.769 -6.911 -2.540 1.00 0.00 24 TYR A CA 8
ATOM 6315 C C . TYR A 1 24 ? -10.941 -5.881 -3.652 1.00 0.00 24 TYR A C 8
ATOM 6316 O O . TYR A 1 24 ? -11.911 -5.122 -3.668 1.00 0.00 24 TYR A O 8
ATOM 6334 N N . LEU A 1 25 ? -9.992 -5.860 -4.581 1.00 0.00 25 LEU A N 8
ATOM 6335 C CA . LEU A 1 25 ? -10.036 -4.923 -5.699 1.00 0.00 25 LEU A CA 8
ATOM 6336 C C . LEU A 1 25 ? -9.944 -5.660 -7.031 1.00 0.00 25 LEU A C 8
ATOM 6337 O O . LEU A 1 25 ? -9.488 -6.803 -7.091 1.00 0.00 25 LEU A O 8
ATOM 6353 N N . LYS A 1 26 ? -10.377 -4.999 -8.098 1.00 0.00 26 LYS A N 8
ATOM 6354 C CA . LYS A 1 26 ? -10.341 -5.588 -9.432 1.00 0.00 26 LYS A CA 8
ATOM 6355 C C . LYS A 1 26 ? -8.953 -5.451 -10.050 1.00 0.00 26 LYS A C 8
ATOM 6356 O O . LYS A 1 26 ? -8.413 -6.408 -10.602 1.00 0.00 26 LYS A O 8
ATOM 6375 N N . GLU A 1 27 ? -8.383 -4.254 -9.951 1.00 0.00 27 GLU A N 8
ATOM 6376 C CA . GLU A 1 27 ? -7.057 -3.993 -10.501 1.00 0.00 27 GLU A CA 8
ATOM 6377 C C . GLU A 1 27 ? -6.163 -3.316 -9.466 1.00 0.00 27 GLU A C 8
ATOM 6378 O O . GLU A 1 27 ? -6.003 -2.095 -9.450 1.00 0.00 27 GLU A O 8
ATOM 6390 N N . PRO A 1 28 ? -5.565 -4.127 -8.580 1.00 0.00 28 PRO A N 8
ATOM 6391 C CA . PRO A 1 28 ? -4.677 -3.629 -7.526 1.00 0.00 28 PRO A CA 8
ATOM 6392 C C . PRO A 1 28 ? -3.358 -3.101 -8.080 1.00 0.00 28 PRO A C 8
ATOM 6393 O O . PRO A 1 28 ? -2.815 -3.646 -9.041 1.00 0.00 28 PRO A O 8
ATOM 6404 N N . VAL A 1 29 ? -2.848 -2.038 -7.468 1.00 0.00 29 VAL A N 8
ATOM 6405 C CA . VAL A 1 29 ? -1.591 -1.437 -7.899 1.00 0.00 29 VAL A CA 8
ATOM 6406 C C . VAL A 1 29 ? -0.397 -2.241 -7.398 1.00 0.00 29 VAL A C 8
ATOM 6407 O O . VAL A 1 29 ? 0.054 -2.061 -6.266 1.00 0.00 29 VAL A O 8
ATOM 6420 N N . ILE A 1 30 ? 0.111 -3.128 -8.247 1.00 0.00 30 ILE A N 8
ATOM 6421 C CA . ILE A 1 30 ? 1.254 -3.958 -7.890 1.00 0.00 30 ILE A CA 8
ATOM 6422 C C . ILE A 1 30 ? 2.556 -3.351 -8.402 1.00 0.00 30 ILE A C 8
ATOM 6423 O O . ILE A 1 30 ? 2.844 -3.395 -9.599 1.00 0.00 30 ILE A O 8
ATOM 6439 N N . ILE A 1 31 ? 3.339 -2.788 -7.489 1.00 0.00 31 ILE A N 8
ATOM 6440 C CA . ILE A 1 31 ? 4.612 -2.175 -7.849 1.00 0.00 31 ILE A CA 8
ATOM 6441 C C . ILE A 1 31 ? 5.648 -3.233 -8.214 1.00 0.00 31 ILE A C 8
ATOM 6442 O O . ILE A 1 31 ? 5.347 -4.426 -8.241 1.00 0.00 31 ILE A O 8
ATOM 6458 N N . GLU A 1 32 ? 6.869 -2.787 -8.494 1.00 0.00 32 GLU A N 8
ATOM 6459 C CA . GLU A 1 32 ? 7.949 -3.696 -8.857 1.00 0.00 32 GLU A CA 8
ATOM 6460 C C . GLU A 1 32 ? 8.592 -4.301 -7.612 1.00 0.00 32 GLU A C 8
ATOM 6461 O O . GLU A 1 32 ? 9.811 -4.465 -7.546 1.00 0.00 32 GLU A O 8
ATOM 6473 N N . CYS A 1 33 ? 7.764 -4.631 -6.627 1.00 0.00 33 CYS A N 8
ATOM 6474 C CA . CYS A 1 33 ? 8.249 -5.218 -5.383 1.00 0.00 33 CYS A CA 8
ATOM 6475 C C . CYS A 1 33 ? 7.680 -6.619 -5.184 1.00 0.00 33 CYS A C 8
ATOM 6476 O O . CYS A 1 33 ? 8.386 -7.533 -4.761 1.00 0.00 33 CYS A O 8
ATOM 6483 N N . GLY A 1 34 ? 6.396 -6.780 -5.493 1.00 0.00 34 GLY A N 8
ATOM 6484 C CA . GLY A 1 34 ? 5.753 -8.072 -5.341 1.00 0.00 34 GLY A CA 8
ATOM 6485 C C . GLY A 1 34 ? 4.618 -8.041 -4.337 1.00 0.00 34 GLY A C 8
ATOM 6486 O O . GLY A 1 34 ? 4.468 -8.958 -3.530 1.00 0.00 34 GLY A O 8
ATOM 6490 N N . HIS A 1 35 ? 3.817 -6.981 -4.384 1.00 0.00 35 HIS A N 8
ATOM 6491 C CA . HIS A 1 35 ? 2.690 -6.833 -3.470 1.00 0.00 35 HIS A CA 8
ATOM 6492 C C . HIS A 1 35 ? 1.560 -6.044 -4.125 1.00 0.00 35 HIS A C 8
ATOM 6493 O O . HIS A 1 35 ? 1.674 -5.613 -5.271 1.00 0.00 35 HIS A O 8
ATOM 6507 N N . ASN A 1 36 ? 0.468 -5.861 -3.389 1.00 0.00 36 ASN A N 8
ATOM 6508 C CA . ASN A 1 36 ? -0.683 -5.126 -3.898 1.00 0.00 36 ASN A CA 8
ATOM 6509 C C . ASN A 1 36 ? -1.036 -3.962 -2.978 1.00 0.00 36 ASN A C 8
ATOM 6510 O O . ASN A 1 36 ? -0.808 -4.020 -1.769 1.00 0.00 36 ASN A O 8
ATOM 6521 N N . PHE A 1 37 ? -1.595 -2.905 -3.558 1.00 0.00 37 PHE A N 8
ATOM 6522 C CA . PHE A 1 37 ? -1.979 -1.726 -2.791 1.00 0.00 37 PHE A CA 8
ATOM 6523 C C . PHE A 1 37 ? -3.119 -0.979 -3.476 1.00 0.00 37 PHE A C 8
ATOM 6524 O O . PHE A 1 37 ? -3.186 -0.916 -4.704 1.00 0.00 37 PHE A O 8
ATOM 6541 N N . CYS A 1 38 ? -4.015 -0.414 -2.674 1.00 0.00 38 CYS A N 8
ATOM 6542 C CA . CYS A 1 38 ? -5.154 0.329 -3.201 1.00 0.00 38 CYS A CA 8
ATOM 6543 C C . CYS A 1 38 ? -4.853 1.824 -3.250 1.00 0.00 38 CYS A C 8
ATOM 6544 O O . CYS A 1 38 ? -4.131 2.352 -2.404 1.00 0.00 38 CYS A O 8
ATOM 6551 N N . LYS A 1 39 ? -5.411 2.502 -4.247 1.00 0.00 39 LYS A N 8
ATOM 6552 C CA . LYS A 1 39 ? -5.205 3.937 -4.407 1.00 0.00 39 LYS A CA 8
ATOM 6553 C C . LYS A 1 39 ? -5.122 4.629 -3.051 1.00 0.00 39 LYS A C 8
ATOM 6554 O O . LYS A 1 39 ? -4.433 5.637 -2.899 1.00 0.00 39 LYS A O 8
ATOM 6573 N N . ALA A 1 40 ? -5.828 4.081 -2.067 1.00 0.00 40 ALA A N 8
ATOM 6574 C CA . ALA A 1 40 ? -5.831 4.644 -0.723 1.00 0.00 40 ALA A CA 8
ATOM 6575 C C . ALA A 1 40 ? -4.486 4.434 -0.037 1.00 0.00 40 ALA A C 8
ATOM 6576 O O . ALA A 1 40 ? -3.850 5.389 0.412 1.00 0.00 40 ALA A O 8
ATOM 6583 N N . CYS A 1 41 ? -4.056 3.179 0.042 1.00 0.00 41 CYS A N 8
ATOM 6584 C CA . CYS A 1 41 ? -2.787 2.843 0.674 1.00 0.00 41 CYS A CA 8
ATOM 6585 C C . CYS A 1 41 ? -1.614 3.392 -0.133 1.00 0.00 41 CYS A C 8
ATOM 6586 O O . CYS A 1 41 ? -0.861 4.240 0.346 1.00 0.00 41 CYS A O 8
ATOM 6593 N N . ILE A 1 42 ? -1.467 2.903 -1.360 1.00 0.00 42 ILE A N 8
ATOM 6594 C CA . ILE A 1 42 ? -0.388 3.346 -2.234 1.00 0.00 42 ILE A CA 8
ATOM 6595 C C . ILE A 1 42 ? -0.099 4.831 -2.042 1.00 0.00 42 ILE A C 8
ATOM 6596 O O . ILE A 1 42 ? 1.039 5.278 -2.189 1.00 0.00 42 ILE A O 8
ATOM 6612 N N . THR A 1 43 ? -1.138 5.592 -1.710 1.00 0.00 43 THR A N 8
ATOM 6613 C CA . THR A 1 43 ? -0.996 7.027 -1.496 1.00 0.00 43 THR A CA 8
ATOM 6614 C C . THR A 1 43 ? -0.086 7.319 -0.309 1.00 0.00 43 THR A C 8
ATOM 6615 O O . THR A 1 43 ? 0.905 8.039 -0.437 1.00 0.00 43 THR A O 8
ATOM 6626 N N . ARG A 1 44 ? -0.427 6.755 0.845 1.00 0.00 44 ARG A N 8
ATOM 6627 C CA . ARG A 1 44 ? 0.361 6.956 2.056 1.00 0.00 44 ARG A CA 8
ATOM 6628 C C . ARG A 1 44 ? 1.852 6.990 1.735 1.00 0.00 44 ARG A C 8
ATOM 6629 O O . ARG A 1 44 ? 2.580 7.860 2.213 1.00 0.00 44 ARG A O 8
ATOM 6650 N N . TRP A 1 45 ? 2.299 6.039 0.923 1.00 0.00 45 TRP A N 8
ATOM 6651 C CA . TRP A 1 45 ? 3.704 5.960 0.539 1.00 0.00 45 TRP A CA 8
ATOM 6652 C C . TRP A 1 45 ? 4.003 6.897 -0.626 1.00 0.00 45 TRP A C 8
ATOM 6653 O O . TRP A 1 45 ? 5.049 7.546 -0.658 1.00 0.00 45 TRP A O 8
ATOM 6674 N N . TRP A 1 46 ? 3.080 6.964 -1.578 1.00 0.00 46 TRP A N 8
ATOM 6675 C CA . TRP A 1 46 ? 3.247 7.824 -2.745 1.00 0.00 46 TRP A CA 8
ATOM 6676 C C . TRP A 1 46 ? 3.852 9.166 -2.349 1.00 0.00 46 TRP A C 8
ATOM 6677 O O . TRP A 1 46 ? 4.728 9.688 -3.038 1.00 0.00 46 TRP A O 8
ATOM 6698 N N . GLU A 1 47 ? 3.379 9.719 -1.237 1.00 0.00 47 GLU A N 8
ATOM 6699 C CA . GLU A 1 47 ? 3.875 11.002 -0.752 1.00 0.00 47 GLU A CA 8
ATOM 6700 C C . GLU A 1 47 ? 5.352 11.179 -1.094 1.00 0.00 47 GLU A C 8
ATOM 6701 O O . GLU A 1 47 ? 5.792 12.273 -1.446 1.00 0.00 47 GLU A O 8
ATOM 6713 N N . ASP A 1 48 ? 6.112 10.094 -0.986 1.00 0.00 48 ASP A N 8
ATOM 6714 C CA . ASP A 1 48 ? 7.539 10.128 -1.284 1.00 0.00 48 ASP A CA 8
ATOM 6715 C C . ASP A 1 48 ? 7.793 9.845 -2.761 1.00 0.00 48 ASP A C 8
ATOM 6716 O O . ASP A 1 48 ? 7.371 8.815 -3.289 1.00 0.00 48 ASP A O 8
ATOM 6725 N N . LEU A 1 49 ? 8.483 10.767 -3.424 1.00 0.00 49 LEU A N 8
ATOM 6726 C CA . LEU A 1 49 ? 8.792 10.618 -4.842 1.00 0.00 49 LEU A CA 8
ATOM 6727 C C . LEU A 1 49 ? 9.169 9.176 -5.169 1.00 0.00 49 LEU A C 8
ATOM 6728 O O . LEU A 1 49 ? 9.514 8.399 -4.280 1.00 0.00 49 LEU A O 8
ATOM 6744 N N . GLU A 1 50 ? 9.101 8.828 -6.450 1.00 0.00 50 GLU A N 8
ATOM 6745 C CA . GLU A 1 50 ? 9.436 7.480 -6.893 1.00 0.00 50 GLU A CA 8
ATOM 6746 C C . GLU A 1 50 ? 10.949 7.297 -6.982 1.00 0.00 50 GLU A C 8
ATOM 6747 O O . GLU A 1 50 ? 11.461 6.744 -7.955 1.00 0.00 50 GLU A O 8
ATOM 6759 N N . ARG A 1 51 ? 11.657 7.766 -5.960 1.00 0.00 51 ARG A N 8
ATOM 6760 C CA . ARG A 1 51 ? 13.110 7.656 -5.923 1.00 0.00 51 ARG A CA 8
ATOM 6761 C C . ARG A 1 51 ? 13.559 6.772 -4.763 1.00 0.00 51 ARG A C 8
ATOM 6762 O O . ARG A 1 51 ? 13.217 7.027 -3.608 1.00 0.00 51 ARG A O 8
ATOM 6783 N N . ASP A 1 52 ? 14.325 5.734 -5.079 1.00 0.00 52 ASP A N 8
ATOM 6784 C CA . ASP A 1 52 ? 14.821 4.813 -4.063 1.00 0.00 52 ASP A CA 8
ATOM 6785 C C . ASP A 1 52 ? 13.790 4.619 -2.955 1.00 0.00 52 ASP A C 8
ATOM 6786 O O . ASP A 1 52 ? 14.122 4.660 -1.770 1.00 0.00 52 ASP A O 8
ATOM 6795 N N . PHE A 1 53 ? 12.539 4.409 -3.348 1.00 0.00 53 PHE A N 8
ATOM 6796 C CA . PHE A 1 53 ? 11.459 4.211 -2.389 1.00 0.00 53 PHE A CA 8
ATOM 6797 C C . PHE A 1 53 ? 11.207 2.725 -2.151 1.00 0.00 53 PHE A C 8
ATOM 6798 O O . PHE A 1 53 ? 10.659 2.019 -2.998 1.00 0.00 53 PHE A O 8
ATOM 6815 N N . PRO A 1 54 ? 11.618 2.237 -0.971 1.00 0.00 54 PRO A N 8
ATOM 6816 C CA . PRO A 1 54 ? 11.448 0.831 -0.594 1.00 0.00 54 PRO A CA 8
ATOM 6817 C C . PRO A 1 54 ? 9.988 0.469 -0.346 1.00 0.00 54 PRO A C 8
ATOM 6818 O O . PRO A 1 54 ? 9.084 1.248 -0.652 1.00 0.00 54 PRO A O 8
ATOM 6829 N N . CYS A 1 55 ? 9.763 -0.717 0.209 1.00 0.00 55 CYS A N 8
ATOM 6830 C CA . CYS A 1 55 ? 8.412 -1.183 0.498 1.00 0.00 55 CYS A CA 8
ATOM 6831 C C . CYS A 1 55 ? 8.217 -1.391 1.997 1.00 0.00 55 CYS A C 8
ATOM 6832 O O . CYS A 1 55 ? 9.038 -2.010 2.675 1.00 0.00 55 CYS A O 8
ATOM 6839 N N . PRO A 1 56 ? 7.104 -0.863 2.528 1.00 0.00 56 PRO A N 8
ATOM 6840 C CA . PRO A 1 56 ? 6.775 -0.978 3.952 1.00 0.00 56 PRO A CA 8
ATOM 6841 C C . PRO A 1 56 ? 6.404 -2.403 4.347 1.00 0.00 56 PRO A C 8
ATOM 6842 O O . PRO A 1 56 ? 6.069 -2.671 5.501 1.00 0.00 56 PRO A O 8
ATOM 6853 N N . VAL A 1 57 ? 6.468 -3.316 3.383 1.00 0.00 57 VAL A N 8
ATOM 6854 C CA . VAL A 1 57 ? 6.141 -4.715 3.631 1.00 0.00 57 VAL A CA 8
ATOM 6855 C C . VAL A 1 57 ? 7.353 -5.611 3.406 1.00 0.00 57 VAL A C 8
ATOM 6856 O O . VAL A 1 57 ? 7.883 -6.205 4.345 1.00 0.00 57 VAL A O 8
ATOM 6869 N N . CYS A 1 58 ? 7.788 -5.705 2.154 1.00 0.00 58 CYS A N 8
ATOM 6870 C CA . CYS A 1 58 ? 8.938 -6.529 1.803 1.00 0.00 58 CYS A CA 8
ATOM 6871 C C . CYS A 1 58 ? 9.969 -6.531 2.928 1.00 0.00 58 CYS A C 8
ATOM 6872 O O . CYS A 1 58 ? 10.922 -7.307 2.872 1.00 0.00 58 CYS A O 8
ATOM 6881 N N . GLY A 1 1 ? -41.028 -22.521 -3.528 1.00 0.00 1 GLY A N 9
ATOM 6882 C CA . GLY A 1 1 ? -39.608 -22.755 -3.337 1.00 0.00 1 GLY A CA 9
ATOM 6883 C C . GLY A 1 1 ? -39.200 -24.170 -3.698 1.00 0.00 1 GLY A C 9
ATOM 6884 O O . GLY A 1 1 ? -39.698 -25.134 -3.117 1.00 0.00 1 GLY A O 9
ATOM 6888 N N . SER A 1 2 ? -38.293 -24.295 -4.661 1.00 0.00 2 SER A N 9
ATOM 6889 C CA . SER A 1 2 ? -37.823 -25.602 -5.103 1.00 0.00 2 SER A CA 9
ATOM 6890 C C . SER A 1 2 ? -36.331 -25.564 -5.421 1.00 0.00 2 SER A C 9
ATOM 6891 O O . SER A 1 2 ? -35.736 -24.492 -5.534 1.00 0.00 2 SER A O 9
ATOM 6899 N N . SER A 1 3 ? -35.733 -26.742 -5.566 1.00 0.00 3 SER A N 9
ATOM 6900 C CA . SER A 1 3 ? -34.310 -26.845 -5.867 1.00 0.00 3 SER A CA 9
ATOM 6901 C C . SER A 1 3 ? -33.974 -28.216 -6.446 1.00 0.00 3 SER A C 9
ATOM 6902 O O . SER A 1 3 ? -34.716 -29.179 -6.259 1.00 0.00 3 SER A O 9
ATOM 6910 N N . GLY A 1 4 ? -32.850 -28.295 -7.151 1.00 0.00 4 GLY A N 9
ATOM 6911 C CA . GLY A 1 4 ? -32.435 -29.551 -7.748 1.00 0.00 4 GLY A CA 9
ATOM 6912 C C . GLY A 1 4 ? -30.930 -29.654 -7.895 1.00 0.00 4 GLY A C 9
ATOM 6913 O O . GLY A 1 4 ? -30.276 -30.393 -7.159 1.00 0.00 4 GLY A O 9
ATOM 6917 N N . SER A 1 5 ? -30.378 -28.911 -8.850 1.00 0.00 5 SER A N 9
ATOM 6918 C CA . SER A 1 5 ? -28.941 -28.926 -9.095 1.00 0.00 5 SER A CA 9
ATOM 6919 C C . SER A 1 5 ? -28.345 -27.532 -8.919 1.00 0.00 5 SER A C 9
ATOM 6920 O O . SER A 1 5 ? -28.769 -26.578 -9.571 1.00 0.00 5 SER A O 9
ATOM 6928 N N . SER A 1 6 ? -27.360 -27.424 -8.034 1.00 0.00 6 SER A N 9
ATOM 6929 C CA . SER A 1 6 ? -26.707 -26.148 -7.768 1.00 0.00 6 SER A CA 9
ATOM 6930 C C . SER A 1 6 ? -25.238 -26.193 -8.177 1.00 0.00 6 SER A C 9
ATOM 6931 O O . SER A 1 6 ? -24.630 -27.261 -8.230 1.00 0.00 6 SER A O 9
ATOM 6939 N N . GLY A 1 7 ? -24.674 -25.024 -8.465 1.00 0.00 7 GLY A N 9
ATOM 6940 C CA . GLY A 1 7 ? -23.281 -24.951 -8.865 1.00 0.00 7 GLY A CA 9
ATOM 6941 C C . GLY A 1 7 ? -22.472 -24.021 -7.982 1.00 0.00 7 GLY A C 9
ATOM 6942 O O . GLY A 1 7 ? -22.031 -22.961 -8.425 1.00 0.00 7 GLY A O 9
ATOM 6946 N N . ALA A 1 8 ? -22.277 -24.419 -6.729 1.00 0.00 8 ALA A N 9
ATOM 6947 C CA . ALA A 1 8 ? -21.516 -23.613 -5.782 1.00 0.00 8 ALA A CA 9
ATOM 6948 C C . ALA A 1 8 ? -20.102 -23.357 -6.292 1.00 0.00 8 ALA A C 9
ATOM 6949 O O . ALA A 1 8 ? -19.523 -24.188 -6.994 1.00 0.00 8 ALA A O 9
ATOM 6956 N N . LEU A 1 9 ? -19.550 -22.202 -5.937 1.00 0.00 9 LEU A N 9
ATOM 6957 C CA . LEU A 1 9 ? -18.202 -21.836 -6.359 1.00 0.00 9 LEU A CA 9
ATOM 6958 C C . LEU A 1 9 ? -17.161 -22.369 -5.381 1.00 0.00 9 LEU A C 9
ATOM 6959 O O . LEU A 1 9 ? -17.316 -22.245 -4.166 1.00 0.00 9 LEU A O 9
ATOM 6975 N N . GLU A 1 10 ? -16.099 -22.961 -5.919 1.00 0.00 10 GLU A N 9
ATOM 6976 C CA . GLU A 1 10 ? -15.032 -23.512 -5.093 1.00 0.00 10 GLU A CA 9
ATOM 6977 C C . GLU A 1 10 ? -13.893 -22.508 -4.935 1.00 0.00 10 GLU A C 9
ATOM 6978 O O . GLU A 1 10 ? -12.889 -22.576 -5.643 1.00 0.00 10 GLU A O 9
ATOM 6990 N N . ASN A 1 11 ? -14.058 -21.577 -4.001 1.00 0.00 11 ASN A N 9
ATOM 6991 C CA . ASN A 1 11 ? -13.045 -20.558 -3.750 1.00 0.00 11 ASN A CA 9
ATOM 6992 C C . ASN A 1 11 ? -13.340 -19.804 -2.457 1.00 0.00 11 ASN A C 9
ATOM 6993 O O . ASN A 1 11 ? -14.466 -19.361 -2.228 1.00 0.00 11 ASN A O 9
ATOM 7004 N N . LEU A 1 12 ? -12.322 -19.662 -1.616 1.00 0.00 12 LEU A N 9
ATOM 7005 C CA . LEU A 1 12 ? -12.471 -18.960 -0.346 1.00 0.00 12 LEU A CA 9
ATOM 7006 C C . LEU A 1 12 ? -12.097 -17.489 -0.490 1.00 0.00 12 LEU A C 9
ATOM 7007 O O . LEU A 1 12 ? -11.421 -16.924 0.370 1.00 0.00 12 LEU A O 9
ATOM 7023 N N . GLN A 1 13 ? -12.545 -16.873 -1.580 1.00 0.00 13 GLN A N 9
ATOM 7024 C CA . GLN A 1 13 ? -12.258 -15.467 -1.834 1.00 0.00 13 GLN A CA 9
ATOM 7025 C C . GLN A 1 13 ? -10.756 -15.204 -1.810 1.00 0.00 13 GLN A C 9
ATOM 7026 O O . GLN A 1 13 ? -10.293 -14.244 -1.195 1.00 0.00 13 GLN A O 9
ATOM 7040 N N . VAL A 1 14 ? -9.999 -16.064 -2.485 1.00 0.00 14 VAL A N 9
ATOM 7041 C CA . VAL A 1 14 ? -8.549 -15.924 -2.542 1.00 0.00 14 VAL A CA 9
ATOM 7042 C C . VAL A 1 14 ? -8.127 -15.039 -3.709 1.00 0.00 14 VAL A C 9
ATOM 7043 O O . VAL A 1 14 ? -7.080 -15.254 -4.317 1.00 0.00 14 VAL A O 9
ATOM 7056 N N . GLU A 1 15 ? -8.951 -14.041 -4.016 1.00 0.00 15 GLU A N 9
ATOM 7057 C CA . GLU A 1 15 ? -8.663 -13.123 -5.111 1.00 0.00 15 GLU A CA 9
ATOM 7058 C C . GLU A 1 15 ? -7.771 -11.978 -4.640 1.00 0.00 15 GLU A C 9
ATOM 7059 O O . GLU A 1 15 ? -7.705 -11.679 -3.448 1.00 0.00 15 GLU A O 9
ATOM 7071 N N . ALA A 1 16 ? -7.087 -11.341 -5.585 1.00 0.00 16 ALA A N 9
ATOM 7072 C CA . ALA A 1 16 ? -6.201 -10.228 -5.269 1.00 0.00 16 ALA A CA 9
ATOM 7073 C C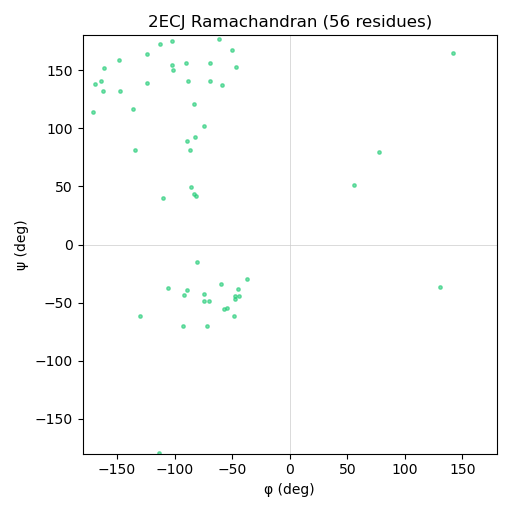 . ALA A 1 16 ? -6.797 -9.344 -4.179 1.00 0.00 16 ALA A C 9
ATOM 7074 O O . ALA A 1 16 ? -8.014 -9.174 -4.101 1.00 0.00 16 ALA A O 9
ATOM 7081 N N . SER A 1 17 ? -5.933 -8.784 -3.339 1.00 0.00 17 SER A N 9
ATOM 7082 C CA . SER A 1 17 ? -6.376 -7.921 -2.250 1.00 0.00 17 SER A CA 9
ATOM 7083 C C . SER A 1 17 ? -5.204 -7.134 -1.670 1.00 0.00 17 SER A C 9
ATOM 7084 O O . SER A 1 17 ? -4.057 -7.579 -1.719 1.00 0.00 17 SER A O 9
ATOM 7092 N N . CYS A 1 18 ? -5.501 -5.961 -1.120 1.00 0.00 18 CYS A N 9
ATOM 7093 C CA . CYS A 1 18 ? -4.474 -5.111 -0.531 1.00 0.00 18 CYS A CA 9
ATOM 7094 C C . CYS A 1 18 ? -3.659 -5.880 0.504 1.00 0.00 18 CYS A C 9
ATOM 7095 O O . CYS A 1 18 ? -4.096 -6.913 1.011 1.00 0.00 18 CYS A O 9
ATOM 7102 N N . SER A 1 19 ? -2.471 -5.369 0.812 1.00 0.00 19 SER A N 9
ATOM 7103 C CA . SER A 1 19 ? -1.592 -6.010 1.784 1.00 0.00 19 SER A CA 9
ATOM 7104 C C . SER A 1 19 ? -1.659 -5.296 3.130 1.00 0.00 19 SER A C 9
ATOM 7105 O O . SER A 1 19 ? -1.044 -5.727 4.106 1.00 0.00 19 SER A O 9
ATOM 7113 N N . VAL A 1 20 ? -2.412 -4.202 3.176 1.00 0.00 20 VAL A N 9
ATOM 7114 C CA . VAL A 1 20 ? -2.563 -3.428 4.403 1.00 0.00 20 VAL A CA 9
ATOM 7115 C C . VAL A 1 20 ? -3.991 -3.504 4.929 1.00 0.00 20 VAL A C 9
ATOM 7116 O O . VAL A 1 20 ? -4.223 -3.883 6.077 1.00 0.00 20 VAL A O 9
ATOM 7129 N N . CYS A 1 21 ? -4.948 -3.141 4.081 1.00 0.00 21 CYS A N 9
ATOM 7130 C CA . CYS A 1 21 ? -6.356 -3.168 4.459 1.00 0.00 21 CYS A CA 9
ATOM 7131 C C . CYS A 1 21 ? -7.056 -4.386 3.864 1.00 0.00 21 CYS A C 9
ATOM 7132 O O . CYS A 1 21 ? -8.286 -4.449 3.820 1.00 0.00 21 CYS A O 9
ATOM 7139 N N . LEU A 1 22 ? -6.266 -5.351 3.407 1.00 0.00 22 LEU A N 9
ATOM 7140 C CA . LEU A 1 22 ? -6.809 -6.569 2.815 1.00 0.00 22 LEU A CA 9
ATOM 7141 C C . LEU A 1 22 ? -8.101 -6.277 2.058 1.00 0.00 22 LEU A C 9
ATOM 7142 O O . LEU A 1 22 ? -9.015 -7.100 2.032 1.00 0.00 22 LEU A O 9
ATOM 7158 N N . GLU A 1 23 ? -8.167 -5.100 1.442 1.00 0.00 23 GLU A N 9
ATOM 7159 C CA . GLU A 1 23 ? -9.346 -4.701 0.684 1.00 0.00 23 GLU A CA 9
ATOM 7160 C C . GLU A 1 23 ? -9.430 -5.466 -0.634 1.00 0.00 23 GLU A C 9
ATOM 7161 O O . GLU A 1 23 ? -8.409 -5.830 -1.219 1.00 0.00 23 GLU A O 9
ATOM 7173 N N . TYR A 1 24 ? -10.652 -5.705 -1.095 1.00 0.00 24 TYR A N 9
ATOM 7174 C CA . TYR A 1 24 ? -10.870 -6.429 -2.342 1.00 0.00 24 TYR A CA 9
ATOM 7175 C C . TYR A 1 24 ? -10.905 -5.471 -3.529 1.00 0.00 24 TYR A C 9
ATOM 7176 O O . TYR A 1 24 ? -11.716 -4.546 -3.573 1.00 0.00 24 TYR A O 9
ATOM 7194 N N . LEU A 1 25 ? -10.018 -5.701 -4.492 1.00 0.00 25 LEU A N 9
ATOM 7195 C CA . LEU A 1 25 ? -9.945 -4.860 -5.681 1.00 0.00 25 LEU A CA 9
ATOM 7196 C C . LEU A 1 25 ? -9.812 -5.709 -6.941 1.00 0.00 25 LEU A C 9
ATOM 7197 O O . LEU A 1 25 ? -9.407 -6.870 -6.881 1.00 0.00 25 LEU A O 9
ATOM 7213 N N . LYS A 1 26 ? -10.154 -5.122 -8.083 1.00 0.00 26 LYS A N 9
ATOM 7214 C CA . LYS A 1 26 ? -10.070 -5.822 -9.359 1.00 0.00 26 LYS A CA 9
ATOM 7215 C C . LYS A 1 26 ? -8.684 -5.666 -9.976 1.00 0.00 26 LYS A C 9
ATOM 7216 O O . LYS A 1 26 ? -8.090 -6.637 -10.443 1.00 0.00 26 LYS A O 9
ATOM 7235 N N . GLU A 1 27 ? -8.174 -4.438 -9.972 1.00 0.00 27 GLU A N 9
ATOM 7236 C CA . GLU A 1 27 ? -6.857 -4.156 -10.530 1.00 0.00 27 GLU A CA 9
ATOM 7237 C C . GLU A 1 27 ? -5.977 -3.436 -9.513 1.00 0.00 27 GLU A C 9
ATOM 7238 O O . GLU A 1 27 ? -5.871 -2.210 -9.503 1.00 0.00 27 GLU A O 9
ATOM 7250 N N . PRO A 1 28 ? -5.330 -4.216 -8.633 1.00 0.00 28 PRO A N 9
ATOM 7251 C CA . PRO A 1 28 ? -4.448 -3.675 -7.595 1.00 0.00 28 PRO A CA 9
ATOM 7252 C C . PRO A 1 28 ? -3.163 -3.092 -8.172 1.00 0.00 28 PRO A C 9
ATOM 7253 O O . PRO A 1 28 ? -2.732 -3.471 -9.261 1.00 0.00 28 PRO A O 9
ATOM 7264 N N . VAL A 1 29 ? -2.554 -2.169 -7.435 1.00 0.00 29 VAL A N 9
ATOM 7265 C CA . VAL A 1 29 ? -1.316 -1.535 -7.873 1.00 0.00 29 VAL A CA 9
ATOM 7266 C C . VAL A 1 29 ? -0.111 -2.422 -7.581 1.00 0.00 29 VAL A C 9
ATOM 7267 O O . VAL A 1 29 ? 0.347 -2.508 -6.442 1.00 0.00 29 VAL A O 9
ATOM 7280 N N . ILE A 1 30 ? 0.397 -3.079 -8.618 1.00 0.00 30 ILE A N 9
ATOM 7281 C CA . ILE A 1 30 ? 1.551 -3.958 -8.474 1.00 0.00 30 ILE A CA 9
ATOM 7282 C C . ILE A 1 30 ? 2.847 -3.222 -8.792 1.00 0.00 30 ILE A C 9
ATOM 7283 O O . ILE A 1 30 ? 3.059 -2.778 -9.922 1.00 0.00 30 ILE A O 9
ATOM 7299 N N . ILE A 1 31 ? 3.711 -3.096 -7.791 1.00 0.00 31 ILE A N 9
ATOM 7300 C CA . ILE A 1 31 ? 4.988 -2.416 -7.966 1.00 0.00 31 ILE A CA 9
ATOM 7301 C C . ILE A 1 31 ? 6.103 -3.409 -8.275 1.00 0.00 31 ILE A C 9
ATOM 7302 O O . ILE A 1 31 ? 5.856 -4.604 -8.432 1.00 0.00 31 ILE A O 9
ATOM 7318 N N . GLU A 1 32 ? 7.331 -2.906 -8.358 1.00 0.00 32 GLU A N 9
ATOM 7319 C CA . GLU A 1 32 ? 8.484 -3.751 -8.647 1.00 0.00 32 GLU A CA 9
ATOM 7320 C C . GLU A 1 32 ? 8.527 -4.953 -7.707 1.00 0.00 32 GLU A C 9
ATOM 7321 O O . GLU A 1 32 ? 8.800 -6.077 -8.130 1.00 0.00 32 GLU A O 9
ATOM 7333 N N . CYS A 1 33 ? 8.257 -4.707 -6.430 1.00 0.00 33 CYS A N 9
ATOM 7334 C CA . CYS A 1 33 ? 8.266 -5.766 -5.428 1.00 0.00 33 CYS A CA 9
ATOM 7335 C C . CYS A 1 33 ? 7.174 -6.793 -5.713 1.00 0.00 33 CYS A C 9
ATOM 7336 O O . CYS A 1 33 ? 7.353 -7.987 -5.475 1.00 0.00 33 CYS A O 9
ATOM 7343 N N . GLY A 1 34 ? 6.042 -6.319 -6.226 1.00 0.00 34 GLY A N 9
ATOM 7344 C CA . GLY A 1 34 ? 4.939 -7.209 -6.535 1.00 0.00 34 GLY A CA 9
ATOM 7345 C C . GLY A 1 34 ? 3.743 -6.985 -5.631 1.00 0.00 34 GLY A C 9
ATOM 7346 O O . GLY A 1 34 ? 2.615 -6.839 -6.106 1.00 0.00 34 GLY A O 9
ATOM 7350 N N . HIS A 1 35 ? 3.986 -6.961 -4.325 1.00 0.00 35 HIS A N 9
ATOM 7351 C CA . HIS A 1 35 ? 2.919 -6.754 -3.352 1.00 0.00 35 HIS A CA 9
ATOM 7352 C C . HIS A 1 35 ? 1.863 -5.799 -3.899 1.00 0.00 35 HIS A C 9
ATOM 7353 O O . HIS A 1 35 ? 2.184 -4.834 -4.592 1.00 0.00 35 HIS A O 9
ATOM 7367 N N . ASN A 1 36 ? 0.602 -6.076 -3.583 1.00 0.00 36 ASN A N 9
ATOM 7368 C CA . ASN A 1 36 ? -0.502 -5.241 -4.044 1.00 0.00 36 ASN A CA 9
ATOM 7369 C C . ASN A 1 36 ? -0.783 -4.115 -3.054 1.00 0.00 36 ASN A C 9
ATOM 7370 O O . ASN A 1 36 ? -0.486 -4.231 -1.865 1.00 0.00 36 ASN A O 9
ATOM 7381 N N . PHE A 1 37 ? -1.359 -3.026 -3.552 1.00 0.00 37 PHE A N 9
ATOM 7382 C CA . PHE A 1 37 ? -1.680 -1.878 -2.712 1.00 0.00 37 PHE A CA 9
ATOM 7383 C C . PHE A 1 37 ? -2.824 -1.067 -3.314 1.00 0.00 37 PHE A C 9
ATOM 7384 O O . PHE A 1 37 ? -2.891 -0.873 -4.528 1.00 0.00 37 PHE A O 9
ATOM 7401 N N . CYS A 1 38 ? -3.723 -0.597 -2.456 1.00 0.00 38 CYS A N 9
ATOM 7402 C CA . CYS A 1 38 ? -4.865 0.192 -2.901 1.00 0.00 38 CYS A CA 9
ATOM 7403 C C . CYS A 1 38 ? -4.537 1.682 -2.884 1.00 0.00 38 CYS A C 9
ATOM 7404 O O . CYS A 1 38 ? -3.707 2.138 -2.097 1.00 0.00 38 CYS A O 9
ATOM 7411 N N . LYS A 1 39 ? -5.194 2.437 -3.758 1.00 0.00 39 LYS A N 9
ATOM 7412 C CA . LYS A 1 39 ? -4.974 3.876 -3.845 1.00 0.00 39 LYS A CA 9
ATOM 7413 C C . LYS A 1 39 ? -5.034 4.520 -2.463 1.00 0.00 39 LYS A C 9
ATOM 7414 O O . LYS A 1 39 ? -4.272 5.438 -2.163 1.00 0.00 39 LYS A O 9
ATOM 7433 N N . ALA A 1 40 ? -5.943 4.030 -1.626 1.00 0.00 40 ALA A N 9
ATOM 7434 C CA . ALA A 1 40 ? -6.099 4.555 -0.276 1.00 0.00 40 ALA A CA 9
ATOM 7435 C C . ALA A 1 40 ? -4.823 4.364 0.538 1.00 0.00 40 ALA A C 9
ATOM 7436 O O . ALA A 1 40 ? -4.511 5.166 1.419 1.00 0.00 40 ALA A O 9
ATOM 7443 N N . CYS A 1 41 ? -4.090 3.297 0.239 1.00 0.00 41 CYS A N 9
ATOM 7444 C CA . CYS A 1 41 ? -2.849 3.000 0.944 1.00 0.00 41 CYS A CA 9
ATOM 7445 C C . CYS A 1 41 ? -1.647 3.557 0.187 1.00 0.00 41 CYS A C 9
ATOM 7446 O O . CYS A 1 41 ? -0.996 4.498 0.642 1.00 0.00 41 CYS A O 9
ATOM 7453 N N . ILE A 1 42 ? -1.359 2.971 -0.970 1.00 0.00 42 ILE A N 9
ATOM 7454 C CA . ILE A 1 42 ? -0.237 3.409 -1.791 1.00 0.00 42 ILE A CA 9
ATOM 7455 C C . ILE A 1 42 ? -0.084 4.926 -1.747 1.00 0.00 42 ILE A C 9
ATOM 7456 O O . ILE A 1 42 ? 1.031 5.447 -1.690 1.00 0.00 42 ILE A O 9
ATOM 7472 N N . THR A 1 43 ? -1.211 5.630 -1.771 1.00 0.00 43 THR A N 9
ATOM 7473 C CA . THR A 1 43 ? -1.203 7.087 -1.733 1.00 0.00 43 THR A CA 9
ATOM 7474 C C . THR A 1 43 ? -0.269 7.603 -0.644 1.00 0.00 43 THR A C 9
ATOM 7475 O O . THR A 1 43 ? 0.546 8.494 -0.883 1.00 0.00 43 THR A O 9
ATOM 7486 N N . ARG A 1 44 ? -0.394 7.039 0.553 1.00 0.00 44 ARG A N 9
ATOM 7487 C CA . ARG A 1 44 ? 0.439 7.443 1.679 1.00 0.00 44 ARG A CA 9
ATOM 7488 C C . ARG A 1 44 ? 1.919 7.265 1.353 1.00 0.00 44 ARG A C 9
ATOM 7489 O O . ARG A 1 44 ? 2.740 8.129 1.658 1.00 0.00 44 ARG A O 9
ATOM 7510 N N . TRP A 1 45 ? 2.250 6.139 0.732 1.00 0.00 45 TRP A N 9
ATOM 7511 C CA . TRP A 1 45 ? 3.632 5.847 0.364 1.00 0.00 45 TRP A CA 9
ATOM 7512 C C . TRP A 1 45 ? 3.944 6.365 -1.035 1.00 0.00 45 TRP A C 9
ATOM 7513 O O . TRP A 1 45 ? 4.865 5.883 -1.694 1.00 0.00 45 TRP A O 9
ATOM 7534 N N . TRP A 1 46 ? 3.172 7.349 -1.483 1.00 0.00 46 TRP A N 9
ATOM 7535 C CA . TRP A 1 46 ? 3.367 7.932 -2.805 1.00 0.00 46 TRP A CA 9
ATOM 7536 C C . TRP A 1 46 ? 3.889 9.360 -2.699 1.00 0.00 46 TRP A C 9
ATOM 7537 O O . TRP A 1 46 ? 4.819 9.745 -3.407 1.00 0.00 46 TRP A O 9
ATOM 7558 N N . GLU A 1 47 ? 3.285 10.142 -1.809 1.00 0.00 47 GLU A N 9
ATOM 7559 C CA . GLU A 1 47 ? 3.691 11.529 -1.611 1.00 0.00 47 GLU A CA 9
ATOM 7560 C C . GLU A 1 47 ? 5.200 11.683 -1.774 1.00 0.00 47 GLU A C 9
ATOM 7561 O O . GLU A 1 47 ? 5.679 12.688 -2.298 1.00 0.00 47 GLU A O 9
ATOM 7573 N N . ASP A 1 48 ? 5.943 10.680 -1.319 1.00 0.00 48 ASP A N 9
ATOM 7574 C CA . ASP A 1 48 ? 7.398 10.702 -1.414 1.00 0.00 48 ASP A CA 9
ATOM 7575 C C . ASP A 1 48 ? 7.868 10.064 -2.717 1.00 0.00 48 ASP A C 9
ATOM 7576 O O . ASP A 1 48 ? 8.649 9.111 -2.708 1.00 0.00 48 ASP A O 9
ATOM 7585 N N . LEU A 1 49 ? 7.387 10.593 -3.836 1.00 0.00 49 LEU A N 9
ATOM 7586 C CA . LEU A 1 49 ? 7.756 10.074 -5.149 1.00 0.00 49 LEU A CA 9
ATOM 7587 C C . LEU A 1 49 ? 9.106 10.628 -5.593 1.00 0.00 49 LEU A C 9
ATOM 7588 O O . LEU A 1 49 ? 9.501 10.473 -6.748 1.00 0.00 49 LEU A O 9
ATOM 7604 N N . GLU A 1 50 ? 9.810 11.272 -4.667 1.00 0.00 50 GLU A N 9
ATOM 7605 C CA . GLU A 1 50 ? 11.116 11.848 -4.964 1.00 0.00 50 GLU A CA 9
ATOM 7606 C C . GLU A 1 50 ? 12.199 10.772 -4.956 1.00 0.00 50 GLU A C 9
ATOM 7607 O O . GLU A 1 50 ? 12.898 10.574 -5.949 1.00 0.00 50 GLU A O 9
ATOM 7619 N N . ARG A 1 51 ? 12.331 10.082 -3.828 1.00 0.00 51 ARG A N 9
ATOM 7620 C CA . ARG A 1 51 ? 13.329 9.028 -3.689 1.00 0.00 51 ARG A CA 9
ATOM 7621 C C . ARG A 1 51 ? 12.672 7.651 -3.714 1.00 0.00 51 ARG A C 9
ATOM 7622 O O . ARG A 1 51 ? 11.501 7.504 -3.362 1.00 0.00 51 ARG A O 9
ATOM 7643 N N . ASP A 1 52 ? 13.434 6.646 -4.132 1.00 0.00 52 ASP A N 9
ATOM 7644 C CA . ASP A 1 52 ? 12.927 5.280 -4.202 1.00 0.00 52 ASP A CA 9
ATOM 7645 C C . ASP A 1 52 ? 12.240 4.888 -2.898 1.00 0.00 52 ASP A C 9
ATOM 7646 O O . ASP A 1 52 ? 12.899 4.554 -1.913 1.00 0.00 52 ASP A O 9
ATOM 7655 N N . PHE A 1 53 ? 10.912 4.932 -2.898 1.00 0.00 53 PHE A N 9
ATOM 7656 C CA . PHE A 1 53 ? 10.135 4.583 -1.714 1.00 0.00 53 PHE A CA 9
ATOM 7657 C C . PHE A 1 53 ? 10.167 3.078 -1.467 1.00 0.00 53 PHE A C 9
ATOM 7658 O O . PHE A 1 53 ? 9.630 2.284 -2.241 1.00 0.00 53 PHE A O 9
ATOM 7675 N N . PRO A 1 54 ? 10.811 2.673 -0.362 1.00 0.00 54 PRO A N 9
ATOM 7676 C CA . PRO A 1 54 ? 10.929 1.261 0.013 1.00 0.00 54 PRO A CA 9
ATOM 7677 C C . PRO A 1 54 ? 9.597 0.665 0.454 1.00 0.00 54 PRO A C 9
ATOM 7678 O O . PRO A 1 54 ? 9.033 1.065 1.473 1.00 0.00 54 PRO A O 9
ATOM 7689 N N . CYS A 1 55 ? 9.097 -0.293 -0.319 1.00 0.00 55 CYS A N 9
ATOM 7690 C CA . CYS A 1 55 ? 7.831 -0.945 -0.009 1.00 0.00 55 CYS A CA 9
ATOM 7691 C C . CYS A 1 55 ? 7.695 -1.182 1.492 1.00 0.00 55 CYS A C 9
ATOM 7692 O O . CYS A 1 55 ? 8.624 -1.634 2.162 1.00 0.00 55 CYS A O 9
ATOM 7699 N N . PRO A 1 56 ? 6.508 -0.871 2.035 1.00 0.00 56 PRO A N 9
ATOM 7700 C CA . PRO A 1 56 ? 6.222 -1.042 3.463 1.00 0.00 56 PRO A CA 9
ATOM 7701 C C . PRO A 1 56 ? 6.130 -2.511 3.863 1.00 0.00 56 PRO A C 9
ATOM 7702 O O . PRO A 1 56 ? 6.640 -2.913 4.909 1.00 0.00 56 PRO A O 9
ATOM 7713 N N . VAL A 1 57 ? 5.477 -3.309 3.024 1.00 0.00 57 VAL A N 9
ATOM 7714 C CA . VAL A 1 57 ? 5.320 -4.734 3.290 1.00 0.00 57 VAL A CA 9
ATOM 7715 C C . VAL A 1 57 ? 6.672 -5.436 3.336 1.00 0.00 57 VAL A C 9
ATOM 7716 O O . VAL A 1 57 ? 7.099 -5.917 4.386 1.00 0.00 57 VAL A O 9
ATOM 7729 N N . CYS A 1 58 ? 7.342 -5.493 2.190 1.00 0.00 58 CYS A N 9
ATOM 7730 C CA . CYS A 1 58 ? 8.647 -6.137 2.097 1.00 0.00 58 CYS A CA 9
ATOM 7731 C C . CYS A 1 58 ? 9.445 -5.936 3.383 1.00 0.00 58 CYS A C 9
ATOM 7732 O O . CYS A 1 58 ? 9.404 -4.846 3.953 1.00 0.00 58 CYS A O 9
ATOM 7741 N N . GLY A 1 1 ? -38.955 -27.091 15.528 1.00 0.00 1 GLY A N 10
ATOM 7742 C CA . GLY A 1 1 ? -37.671 -26.459 15.289 1.00 0.00 1 GLY A CA 10
ATOM 7743 C C . GLY A 1 1 ? -36.864 -27.171 14.221 1.00 0.00 1 GLY A C 10
ATOM 7744 O O . GLY A 1 1 ? -37.081 -28.353 13.955 1.00 0.00 1 GLY A O 10
ATOM 7748 N N . SER A 1 2 ? -35.931 -26.450 13.608 1.00 0.00 2 SER A N 10
ATOM 7749 C CA . SER A 1 2 ? -35.093 -27.019 12.559 1.00 0.00 2 SER A CA 10
ATOM 7750 C C . SER A 1 2 ? -33.842 -26.171 12.343 1.00 0.00 2 SER A C 10
ATOM 7751 O O . SER A 1 2 ? -33.818 -24.986 12.675 1.00 0.00 2 SER A O 10
ATOM 7759 N N . SER A 1 3 ? -32.805 -26.789 11.786 1.00 0.00 3 SER A N 10
ATOM 7760 C CA . SER A 1 3 ? -31.550 -26.093 11.529 1.00 0.00 3 SER A CA 10
ATOM 7761 C C . SER A 1 3 ? -30.702 -26.858 10.517 1.00 0.00 3 SER A C 10
ATOM 7762 O O . SER A 1 3 ? -30.743 -28.086 10.459 1.00 0.00 3 SER A O 10
ATOM 7770 N N . GLY A 1 4 ? -29.934 -26.121 9.721 1.00 0.00 4 GLY A N 10
ATOM 7771 C CA . GLY A 1 4 ? -29.087 -26.746 8.722 1.00 0.00 4 GLY A CA 10
ATOM 7772 C C . GLY A 1 4 ? -28.043 -25.795 8.170 1.00 0.00 4 GLY A C 10
ATOM 7773 O O . GLY A 1 4 ? -28.361 -24.673 7.777 1.00 0.00 4 GLY A O 10
ATOM 7777 N N . SER A 1 5 ? -26.792 -26.244 8.141 1.00 0.00 5 SER A N 10
ATOM 7778 C CA . SER A 1 5 ? -25.697 -25.423 7.638 1.00 0.00 5 SER A CA 10
ATOM 7779 C C . SER A 1 5 ? -24.705 -26.268 6.845 1.00 0.00 5 SER A C 10
ATOM 7780 O O . SER A 1 5 ? -24.195 -27.274 7.338 1.00 0.00 5 SER A O 10
ATOM 7788 N N . SER A 1 6 ? -24.436 -25.851 5.611 1.00 0.00 6 SER A N 10
ATOM 7789 C CA . SER A 1 6 ? -23.508 -26.571 4.746 1.00 0.00 6 SER A CA 10
ATOM 7790 C C . SER A 1 6 ? -22.764 -25.607 3.827 1.00 0.00 6 SER A C 10
ATOM 7791 O O . SER A 1 6 ? -23.376 -24.788 3.143 1.00 0.00 6 SER A O 10
ATOM 7799 N N . GLY A 1 7 ? -21.439 -25.712 3.817 1.00 0.00 7 GLY A N 10
ATOM 7800 C CA . GLY A 1 7 ? -20.632 -24.845 2.979 1.00 0.00 7 GLY A CA 10
ATOM 7801 C C . GLY A 1 7 ? -19.217 -25.360 2.805 1.00 0.00 7 GLY A C 10
ATOM 7802 O O . GLY A 1 7 ? -18.616 -25.874 3.747 1.00 0.00 7 GLY A O 10
ATOM 7806 N N . ALA A 1 8 ? -18.684 -25.223 1.595 1.00 0.00 8 ALA A N 10
ATOM 7807 C CA . ALA A 1 8 ? -17.331 -25.678 1.300 1.00 0.00 8 ALA A CA 10
ATOM 7808 C C . ALA A 1 8 ? -16.739 -24.913 0.121 1.00 0.00 8 ALA A C 10
ATOM 7809 O O . ALA A 1 8 ? -17.441 -24.590 -0.837 1.00 0.00 8 ALA A O 10
ATOM 7816 N N . LEU A 1 9 ? -15.445 -24.626 0.199 1.00 0.00 9 LEU A N 10
ATOM 7817 C CA . LEU A 1 9 ? -14.758 -23.898 -0.862 1.00 0.00 9 LEU A CA 10
ATOM 7818 C C . LEU A 1 9 ? -14.427 -24.821 -2.031 1.00 0.00 9 LEU A C 10
ATOM 7819 O O . LEU A 1 9 ? -14.081 -25.985 -1.835 1.00 0.00 9 LEU A O 10
ATOM 7835 N N . GLU A 1 10 ? -14.536 -24.291 -3.245 1.00 0.00 10 GLU A N 10
ATOM 7836 C CA . GLU A 1 10 ? -14.247 -25.068 -4.445 1.00 0.00 10 GLU A CA 10
ATOM 7837 C C . GLU A 1 10 ? -12.758 -25.026 -4.776 1.00 0.00 10 GLU A C 10
ATOM 7838 O O . GLU A 1 10 ? -12.230 -25.927 -5.425 1.00 0.00 10 GLU A O 10
ATOM 7850 N N . ASN A 1 11 ? -12.087 -23.971 -4.324 1.00 0.00 11 ASN A N 10
ATOM 7851 C CA . ASN A 1 11 ? -10.659 -23.809 -4.572 1.00 0.00 11 ASN A CA 10
ATOM 7852 C C . ASN A 1 11 ? -9.997 -23.021 -3.446 1.00 0.00 11 ASN A C 10
ATOM 7853 O O . ASN A 1 11 ? -10.539 -22.023 -2.970 1.00 0.00 11 ASN A O 10
ATOM 7864 N N . LEU A 1 12 ? -8.822 -23.476 -3.025 1.00 0.00 12 LEU A N 10
ATOM 7865 C CA . LEU A 1 12 ? -8.085 -22.813 -1.955 1.00 0.00 12 LEU A CA 10
ATOM 7866 C C . LEU A 1 12 ? -7.272 -21.643 -2.498 1.00 0.00 12 LEU A C 10
ATOM 7867 O O . LEU A 1 12 ? -6.109 -21.463 -2.137 1.00 0.00 12 LEU A O 10
ATOM 7883 N N . GLN A 1 13 ? -7.893 -20.849 -3.364 1.00 0.00 13 GLN A N 10
ATOM 7884 C CA . GLN A 1 13 ? -7.226 -19.694 -3.955 1.00 0.00 13 GLN A CA 10
ATOM 7885 C C . GLN A 1 13 ? -7.943 -18.401 -3.580 1.00 0.00 13 GLN A C 10
ATOM 7886 O O . GLN A 1 13 ? -9.172 -18.348 -3.547 1.00 0.00 13 GLN A O 10
ATOM 7900 N N . VAL A 1 14 ? -7.166 -17.361 -3.296 1.00 0.00 14 VAL A N 10
ATOM 7901 C CA . VAL A 1 14 ? -7.726 -16.067 -2.924 1.00 0.00 14 VAL A CA 10
ATOM 7902 C C . VAL A 1 14 ? -7.502 -15.034 -4.023 1.00 0.00 14 VAL A C 10
ATOM 7903 O O . VAL A 1 14 ? -6.447 -15.006 -4.655 1.00 0.00 14 VAL A O 10
ATOM 7916 N N . GLU A 1 15 ? -8.502 -14.186 -4.243 1.00 0.00 15 GLU A N 10
ATOM 7917 C CA . GLU A 1 15 ? -8.413 -13.151 -5.266 1.00 0.00 15 GLU A CA 10
ATOM 7918 C C . GLU A 1 15 ? -7.527 -11.999 -4.800 1.00 0.00 15 GLU A C 10
ATOM 7919 O O . GLU A 1 15 ? -7.610 -11.565 -3.651 1.00 0.00 15 GLU A O 10
ATOM 7931 N N . ALA A 1 16 ? -6.680 -11.510 -5.699 1.00 0.00 16 ALA A N 10
ATOM 7932 C CA . ALA A 1 16 ? -5.780 -10.408 -5.381 1.00 0.00 16 ALA A CA 10
ATOM 7933 C C . ALA A 1 16 ? -6.434 -9.427 -4.414 1.00 0.00 16 ALA A C 10
ATOM 7934 O O . ALA A 1 16 ? -7.638 -9.184 -4.481 1.00 0.00 16 ALA A O 10
ATOM 7941 N N . SER A 1 17 ? -5.632 -8.868 -3.513 1.00 0.00 17 SER A N 10
ATOM 7942 C CA . SER A 1 17 ? -6.133 -7.916 -2.529 1.00 0.00 17 SER A CA 10
ATOM 7943 C C . SER A 1 17 ? -4.984 -7.158 -1.871 1.00 0.00 17 SER A C 10
ATOM 7944 O O . SER A 1 17 ? -3.840 -7.614 -1.877 1.00 0.00 17 SER A O 10
ATOM 7952 N N . CYS A 1 18 ? -5.297 -5.997 -1.306 1.00 0.00 18 CYS A N 10
ATOM 7953 C CA . CYS A 1 18 ? -4.293 -5.173 -0.644 1.00 0.00 18 CYS A CA 10
ATOM 7954 C C . CYS A 1 18 ? -3.586 -5.957 0.458 1.00 0.00 18 CYS A C 10
ATOM 7955 O O . CYS A 1 18 ? -4.032 -7.034 0.852 1.00 0.00 18 CYS A O 10
ATOM 7962 N N . SER A 1 19 ? -2.480 -5.408 0.950 1.00 0.00 19 SER A N 10
ATOM 7963 C CA . SER A 1 19 ? -1.709 -6.058 2.004 1.00 0.00 19 SER A CA 10
ATOM 7964 C C . SER A 1 19 ? -1.962 -5.390 3.353 1.00 0.00 19 SER A C 10
ATOM 7965 O O . SER A 1 19 ? -1.858 -6.026 4.402 1.00 0.00 19 SER A O 10
ATOM 7973 N N . VAL A 1 20 ? -2.296 -4.104 3.316 1.00 0.00 20 VAL A N 10
ATOM 7974 C CA . VAL A 1 20 ? -2.566 -3.350 4.534 1.00 0.00 20 VAL A CA 10
ATOM 7975 C C . VAL A 1 20 ? -4.033 -3.458 4.934 1.00 0.00 20 VAL A C 10
ATOM 7976 O O . VAL A 1 20 ? -4.362 -4.011 5.984 1.00 0.00 20 VAL A O 10
ATOM 7989 N N . CYS A 1 21 ? -4.911 -2.927 4.090 1.00 0.00 21 CYS A N 10
ATOM 7990 C CA . CYS A 1 21 ? -6.345 -2.963 4.354 1.00 0.00 21 CYS A CA 10
ATOM 7991 C C . CYS A 1 21 ? -6.959 -4.262 3.841 1.00 0.00 21 CYS A C 10
ATOM 7992 O O . CYS A 1 21 ? -8.168 -4.475 3.948 1.00 0.00 21 CYS A O 10
ATOM 7999 N N . LEU A 1 22 ? -6.120 -5.127 3.283 1.00 0.00 22 LEU A N 10
ATOM 8000 C CA . LEU A 1 22 ? -6.580 -6.406 2.753 1.00 0.00 22 LEU A CA 10
ATOM 8001 C C . LEU A 1 22 ? -7.977 -6.277 2.155 1.00 0.00 22 LEU A C 10
ATOM 8002 O O . LEU A 1 22 ? -8.877 -7.048 2.485 1.00 0.00 22 LEU A O 10
ATOM 8018 N N . GLU A 1 23 ? -8.149 -5.298 1.271 1.00 0.00 23 GLU A N 10
ATOM 8019 C CA . GLU A 1 23 ? -9.437 -5.070 0.627 1.00 0.00 23 GLU A CA 10
ATOM 8020 C C . GLU A 1 23 ? -9.454 -5.664 -0.779 1.00 0.00 23 GLU A C 10
ATOM 8021 O O . GLU A 1 23 ? -8.426 -5.719 -1.454 1.00 0.00 23 GLU A O 10
ATOM 8033 N N . TYR A 1 24 ? -10.629 -6.107 -1.213 1.00 0.00 24 TYR A N 10
ATOM 8034 C CA . TYR A 1 24 ? -10.781 -6.700 -2.536 1.00 0.00 24 TYR A CA 10
ATOM 8035 C C . TYR A 1 24 ? -10.924 -5.620 -3.604 1.00 0.00 24 TYR A C 10
ATOM 8036 O O . TYR A 1 24 ? -11.813 -4.771 -3.530 1.00 0.00 24 TYR A O 10
ATOM 8054 N N . LEU A 1 25 ? -10.042 -5.658 -4.597 1.00 0.00 25 LEU A N 10
ATOM 8055 C CA . LEU A 1 25 ? -10.068 -4.684 -5.682 1.00 0.00 25 LEU A CA 10
ATOM 8056 C C . LEU A 1 25 ? -10.032 -5.379 -7.039 1.00 0.00 25 LEU A C 10
ATOM 8057 O O . LEU A 1 25 ? -9.649 -6.544 -7.142 1.00 0.00 25 LEU A O 10
ATOM 8073 N N . LYS A 1 26 ? -10.431 -4.655 -8.080 1.00 0.00 26 LYS A N 10
ATOM 8074 C CA . LYS A 1 26 ? -10.441 -5.199 -9.432 1.00 0.00 26 LYS A CA 10
ATOM 8075 C C . LYS A 1 26 ? -9.173 -4.808 -10.185 1.00 0.00 26 LYS A C 10
ATOM 8076 O O . LYS A 1 26 ? -8.640 -5.592 -10.970 1.00 0.00 26 LYS A O 10
ATOM 8095 N N . GLU A 1 27 ? -8.695 -3.592 -9.940 1.00 0.00 27 GLU A N 10
ATOM 8096 C CA . GLU A 1 27 ? -7.490 -3.099 -10.595 1.00 0.00 27 GLU A CA 10
ATOM 8097 C C . GLU A 1 27 ? -6.509 -2.531 -9.574 1.00 0.00 27 GLU A C 10
ATOM 8098 O O . GLU A 1 27 ? -6.317 -1.319 -9.467 1.00 0.00 27 GLU A O 10
ATOM 8110 N N . PRO A 1 28 ? -5.872 -3.426 -8.804 1.00 0.00 28 PRO A N 10
ATOM 8111 C CA . PRO A 1 28 ? -4.901 -3.038 -7.777 1.00 0.00 28 PRO A CA 10
ATOM 8112 C C . PRO A 1 28 ? -3.610 -2.490 -8.377 1.00 0.00 28 PRO A C 10
ATOM 8113 O O . PRO A 1 28 ? -3.513 -2.291 -9.588 1.00 0.00 28 PRO A O 10
ATOM 8124 N N . VAL A 1 29 ? -2.621 -2.250 -7.523 1.00 0.00 29 VAL A N 10
ATOM 8125 C CA . VAL A 1 29 ? -1.335 -1.728 -7.970 1.00 0.00 29 VAL A CA 10
ATOM 8126 C C . VAL A 1 29 ? -0.185 -2.595 -7.469 1.00 0.00 29 VAL A C 10
ATOM 8127 O O . VAL A 1 29 ? 0.220 -2.498 -6.311 1.00 0.00 29 VAL A O 10
ATOM 8140 N N . ILE A 1 30 ? 0.336 -3.442 -8.351 1.00 0.00 30 ILE A N 10
ATOM 8141 C CA . ILE A 1 30 ? 1.441 -4.325 -7.999 1.00 0.00 30 ILE A CA 10
ATOM 8142 C C . ILE A 1 30 ? 2.780 -3.718 -8.400 1.00 0.00 30 ILE A C 10
ATOM 8143 O O . ILE A 1 30 ? 3.304 -4.000 -9.478 1.00 0.00 30 ILE A O 10
ATOM 8159 N N . ILE A 1 31 ? 3.331 -2.883 -7.525 1.00 0.00 31 ILE A N 10
ATOM 8160 C CA . ILE A 1 31 ? 4.611 -2.237 -7.786 1.00 0.00 31 ILE A CA 10
ATOM 8161 C C . ILE A 1 31 ? 5.672 -3.259 -8.180 1.00 0.00 31 ILE A C 10
ATOM 8162 O O . ILE A 1 31 ? 5.376 -4.442 -8.347 1.00 0.00 31 ILE A O 10
ATOM 8178 N N . GLU A 1 32 ? 6.909 -2.795 -8.323 1.00 0.00 32 GLU A N 10
ATOM 8179 C CA . GLU A 1 32 ? 8.014 -3.670 -8.696 1.00 0.00 32 GLU A CA 10
ATOM 8180 C C . GLU A 1 32 ? 8.536 -4.434 -7.482 1.00 0.00 32 GLU A C 10
ATOM 8181 O O . GLU A 1 32 ? 9.744 -4.609 -7.316 1.00 0.00 32 GLU A O 10
ATOM 8193 N N . CYS A 1 33 ? 7.618 -4.886 -6.635 1.00 0.00 33 CYS A N 10
ATOM 8194 C CA . CYS A 1 33 ? 7.983 -5.630 -5.436 1.00 0.00 33 CYS A CA 10
ATOM 8195 C C . CYS A 1 33 ? 7.203 -6.939 -5.350 1.00 0.00 33 CYS A C 10
ATOM 8196 O O . CYS A 1 33 ? 7.697 -7.934 -4.821 1.00 0.00 33 CYS A O 10
ATOM 8203 N N . GLY A 1 34 ? 5.981 -6.930 -5.874 1.00 0.00 34 GLY A N 10
ATOM 8204 C CA . GLY A 1 34 ? 5.153 -8.121 -5.846 1.00 0.00 34 GLY A CA 10
ATOM 8205 C C . GLY A 1 34 ? 3.883 -7.926 -5.042 1.00 0.00 34 GLY A C 10
ATOM 8206 O O . GLY A 1 34 ? 2.785 -8.207 -5.523 1.00 0.00 34 GLY A O 10
ATOM 8210 N N . HIS A 1 35 ? 4.032 -7.445 -3.811 1.00 0.00 35 HIS A N 10
ATOM 8211 C CA . HIS A 1 35 ? 2.887 -7.214 -2.938 1.00 0.00 35 HIS A CA 10
ATOM 8212 C C . HIS A 1 35 ? 1.821 -6.384 -3.647 1.00 0.00 35 HIS A C 10
ATOM 8213 O O . HIS A 1 35 ? 2.060 -5.840 -4.724 1.00 0.00 35 HIS A O 10
ATOM 8227 N N . ASN A 1 36 ? 0.645 -6.293 -3.035 1.00 0.00 36 ASN A N 10
ATOM 8228 C CA . ASN A 1 36 ? -0.458 -5.530 -3.608 1.00 0.00 36 ASN A CA 10
ATOM 8229 C C . ASN A 1 36 ? -0.745 -4.281 -2.780 1.00 0.00 36 ASN A C 10
ATOM 8230 O O . ASN A 1 36 ? -0.500 -4.254 -1.574 1.00 0.00 36 ASN A O 10
ATOM 8241 N N . PHE A 1 37 ? -1.266 -3.250 -3.436 1.00 0.00 37 PHE A N 10
ATOM 8242 C CA . PHE A 1 37 ? -1.587 -1.998 -2.761 1.00 0.00 37 PHE A CA 10
ATOM 8243 C C . PHE A 1 37 ? -2.700 -1.255 -3.493 1.00 0.00 37 PHE A C 10
ATOM 8244 O O . PHE A 1 37 ? -2.721 -1.199 -4.723 1.00 0.00 37 PHE A O 10
ATOM 8261 N N . CYS A 1 38 ? -3.626 -0.685 -2.728 1.00 0.00 38 CYS A N 10
ATOM 8262 C CA . CYS A 1 38 ? -4.743 0.054 -3.302 1.00 0.00 38 CYS A CA 10
ATOM 8263 C C . CYS A 1 38 ? -4.439 1.549 -3.351 1.00 0.00 38 CYS A C 10
ATOM 8264 O O . CYS A 1 38 ? -3.746 2.082 -2.485 1.00 0.00 38 CYS A O 10
ATOM 8271 N N . LYS A 1 39 ? -4.963 2.220 -4.371 1.00 0.00 39 LYS A N 10
ATOM 8272 C CA . LYS A 1 39 ? -4.750 3.654 -4.534 1.00 0.00 39 LYS A CA 10
ATOM 8273 C C . LYS A 1 39 ? -4.654 4.347 -3.179 1.00 0.00 39 LYS A C 10
ATOM 8274 O O . LYS A 1 39 ? -3.802 5.211 -2.973 1.00 0.00 39 LYS A O 10
ATOM 8293 N N . ALA A 1 40 ? -5.533 3.962 -2.259 1.00 0.00 40 ALA A N 10
ATOM 8294 C CA . ALA A 1 40 ? -5.544 4.545 -0.923 1.00 0.00 40 ALA A CA 10
ATOM 8295 C C . ALA A 1 40 ? -4.200 4.354 -0.229 1.00 0.00 40 ALA A C 10
ATOM 8296 O O . ALA A 1 40 ? -3.471 5.316 0.010 1.00 0.00 40 ALA A O 10
ATOM 8303 N N . CYS A 1 41 ? -3.878 3.105 0.092 1.00 0.00 41 CYS A N 10
ATOM 8304 C CA . CYS A 1 41 ? -2.622 2.787 0.760 1.00 0.00 41 CYS A CA 10
ATOM 8305 C C . CYS A 1 41 ? -1.431 3.278 -0.058 1.00 0.00 41 CYS A C 10
ATOM 8306 O O . CYS A 1 41 ? -0.694 4.166 0.371 1.00 0.00 41 CYS A O 10
ATOM 8313 N N . ILE A 1 42 ? -1.250 2.694 -1.238 1.00 0.00 42 ILE A N 10
ATOM 8314 C CA . ILE A 1 42 ? -0.151 3.073 -2.116 1.00 0.00 42 ILE A CA 10
ATOM 8315 C C . ILE A 1 42 ? 0.078 4.580 -2.093 1.00 0.00 42 ILE A C 10
ATOM 8316 O O . ILE A 1 42 ? 1.207 5.051 -2.236 1.00 0.00 42 ILE A O 10
ATOM 8332 N N . THR A 1 43 ? -1.002 5.334 -1.909 1.00 0.00 43 THR A N 10
ATOM 8333 C CA . THR A 1 43 ? -0.920 6.789 -1.865 1.00 0.00 43 THR A CA 10
ATOM 8334 C C . THR A 1 43 ? -0.365 7.268 -0.529 1.00 0.00 43 THR A C 10
ATOM 8335 O O . THR A 1 43 ? 0.687 7.905 -0.475 1.00 0.00 43 THR A O 10
ATOM 8346 N N . ARG A 1 44 ? -1.079 6.958 0.549 1.00 0.00 44 ARG A N 10
ATOM 8347 C CA . ARG A 1 44 ? -0.658 7.358 1.886 1.00 0.00 44 ARG A CA 10
ATOM 8348 C C . ARG A 1 44 ? 0.849 7.192 2.053 1.00 0.00 44 ARG A C 10
ATOM 8349 O O . ARG A 1 44 ? 1.471 7.871 2.871 1.00 0.00 44 ARG A O 10
ATOM 8370 N N . TRP A 1 45 ? 1.430 6.287 1.274 1.00 0.00 45 TRP A N 10
ATOM 8371 C CA . TRP A 1 45 ? 2.864 6.032 1.337 1.00 0.00 45 TRP A CA 10
ATOM 8372 C C . TRP A 1 45 ? 3.591 6.721 0.187 1.00 0.00 45 TRP A C 10
ATOM 8373 O O . TRP A 1 45 ? 4.724 7.177 0.342 1.00 0.00 45 TRP A O 10
ATOM 8394 N N . TRP A 1 46 ? 2.932 6.795 -0.963 1.00 0.00 46 TRP A N 10
ATOM 8395 C CA . TRP A 1 46 ? 3.516 7.430 -2.139 1.00 0.00 46 TRP A CA 10
ATOM 8396 C C . TRP A 1 46 ? 3.117 8.899 -2.219 1.00 0.00 46 TRP A C 10
ATOM 8397 O O . TRP A 1 46 ? 2.978 9.455 -3.308 1.00 0.00 46 TRP A O 10
ATOM 8418 N N . GLU A 1 47 ? 2.935 9.523 -1.059 1.00 0.00 47 GLU A N 10
ATOM 8419 C CA . GLU A 1 47 ? 2.551 10.928 -1.000 1.00 0.00 47 GLU A CA 10
ATOM 8420 C C . GLU A 1 47 ? 3.745 11.831 -1.301 1.00 0.00 47 GLU A C 10
ATOM 8421 O O . GLU A 1 47 ? 3.741 12.576 -2.280 1.00 0.00 47 GLU A O 10
ATOM 8433 N N . ASP A 1 48 ? 4.763 11.758 -0.450 1.00 0.00 48 ASP A N 10
ATOM 8434 C CA . ASP A 1 48 ? 5.963 12.568 -0.624 1.00 0.00 48 ASP A CA 10
ATOM 8435 C C . ASP A 1 48 ? 6.819 12.032 -1.768 1.00 0.00 48 ASP A C 10
ATOM 8436 O O . ASP A 1 48 ? 7.460 10.988 -1.642 1.00 0.00 48 ASP A O 10
ATOM 8445 N N . LEU A 1 49 ? 6.824 12.753 -2.884 1.00 0.00 49 LEU A N 10
ATOM 8446 C CA . LEU A 1 49 ? 7.600 12.350 -4.051 1.00 0.00 49 LEU A CA 10
ATOM 8447 C C . LEU A 1 49 ? 9.085 12.261 -3.714 1.00 0.00 49 LEU A C 10
ATOM 8448 O O . LEU A 1 49 ? 9.717 11.227 -3.924 1.00 0.00 49 LEU A O 10
ATOM 8464 N N . GLU A 1 50 ? 9.634 13.352 -3.188 1.00 0.00 50 GLU A N 10
ATOM 8465 C CA . GLU A 1 50 ? 11.044 13.396 -2.821 1.00 0.00 50 GLU A CA 10
ATOM 8466 C C . GLU A 1 50 ? 11.486 12.072 -2.202 1.00 0.00 50 GLU A C 10
ATOM 8467 O O . GLU A 1 50 ? 12.357 11.386 -2.736 1.00 0.00 50 GLU A O 10
ATOM 8479 N N . ARG A 1 51 ? 10.879 11.722 -1.073 1.00 0.00 51 ARG A N 10
ATOM 8480 C CA . ARG A 1 51 ? 11.211 10.482 -0.380 1.00 0.00 51 ARG A CA 10
ATOM 8481 C C . ARG A 1 51 ? 11.526 9.370 -1.377 1.00 0.00 51 ARG A C 10
ATOM 8482 O O . ARG A 1 51 ? 10.927 9.296 -2.449 1.00 0.00 51 ARG A O 10
ATOM 8503 N N . ASP A 1 52 ? 12.472 8.510 -1.015 1.00 0.00 52 ASP A N 10
ATOM 8504 C CA . ASP A 1 52 ? 12.867 7.402 -1.876 1.00 0.00 52 ASP A CA 10
ATOM 8505 C C . ASP A 1 52 ? 12.887 6.090 -1.099 1.00 0.00 52 ASP A C 10
ATOM 8506 O O . ASP A 1 52 ? 13.717 5.216 -1.355 1.00 0.00 52 ASP A O 10
ATOM 8515 N N . PHE A 1 53 ? 11.970 5.958 -0.146 1.00 0.00 53 PHE A N 10
ATOM 8516 C CA . PHE A 1 53 ? 11.884 4.753 0.671 1.00 0.00 53 PHE A CA 10
ATOM 8517 C C . PHE A 1 53 ? 11.193 3.627 -0.093 1.00 0.00 53 PHE A C 10
ATOM 8518 O O . PHE A 1 53 ? 10.157 3.818 -0.730 1.00 0.00 53 PHE A O 10
ATOM 8535 N N . PRO A 1 54 ? 11.780 2.422 -0.028 1.00 0.00 54 PRO A N 10
ATOM 8536 C CA . PRO A 1 54 ? 11.239 1.241 -0.706 1.00 0.00 54 PRO A CA 10
ATOM 8537 C C . PRO A 1 54 ? 9.942 0.751 -0.073 1.00 0.00 54 PRO A C 10
ATOM 8538 O O . PRO A 1 54 ? 9.477 1.306 0.924 1.00 0.00 54 PRO A O 10
ATOM 8549 N N . CYS A 1 55 ? 9.360 -0.292 -0.656 1.00 0.00 55 CYS A N 10
ATOM 8550 C CA . CYS A 1 55 ? 8.116 -0.857 -0.148 1.00 0.00 55 CYS A CA 10
ATOM 8551 C C . CYS A 1 55 ? 8.169 -1.014 1.369 1.00 0.00 55 CYS A C 10
ATOM 8552 O O . CYS A 1 55 ? 9.154 -1.489 1.935 1.00 0.00 55 CYS A O 10
ATOM 8559 N N . PRO A 1 56 ? 7.083 -0.608 2.044 1.00 0.00 56 PRO A N 10
ATOM 8560 C CA . PRO A 1 56 ? 6.981 -0.694 3.504 1.00 0.00 56 PRO A CA 10
ATOM 8561 C C . PRO A 1 56 ? 6.866 -2.134 3.992 1.00 0.00 56 PRO A C 10
ATOM 8562 O O . PRO A 1 56 ? 7.265 -2.454 5.112 1.00 0.00 56 PRO A O 10
ATOM 8573 N N . VAL A 1 57 ? 6.318 -3.000 3.145 1.00 0.00 57 VAL A N 10
ATOM 8574 C CA . VAL A 1 57 ? 6.152 -4.407 3.491 1.00 0.00 57 VAL A CA 10
ATOM 8575 C C . VAL A 1 57 ? 7.459 -5.173 3.317 1.00 0.00 57 VAL A C 10
ATOM 8576 O O . VAL A 1 57 ? 8.018 -5.695 4.282 1.00 0.00 57 VAL A O 10
ATOM 8589 N N . CYS A 1 58 ? 7.941 -5.236 2.080 1.00 0.00 58 CYS A N 10
ATOM 8590 C CA . CYS A 1 58 ? 9.182 -5.939 1.778 1.00 0.00 58 CYS A CA 10
ATOM 8591 C C . CYS A 1 58 ? 10.211 -5.726 2.886 1.00 0.00 58 CYS A C 10
ATOM 8592 O O . CYS A 1 58 ? 11.348 -6.172 2.745 1.00 0.00 58 CYS A O 10
ATOM 8601 N N . GLY A 1 1 ? -22.770 -25.639 -1.300 1.00 0.00 1 GLY A N 11
ATOM 8602 C CA . GLY A 1 1 ? -22.464 -26.035 -2.662 1.00 0.00 1 GLY A CA 11
ATOM 8603 C C . GLY A 1 1 ? -21.025 -26.485 -2.825 1.00 0.00 1 GLY A C 11
ATOM 8604 O O . GLY A 1 1 ? -20.096 -25.713 -2.588 1.00 0.00 1 GLY A O 11
ATOM 8608 N N . SER A 1 2 ? -20.841 -27.738 -3.228 1.00 0.00 2 SER A N 11
ATOM 8609 C CA . SER A 1 2 ? -19.505 -28.291 -3.417 1.00 0.00 2 SER A CA 11
ATOM 8610 C C . SER A 1 2 ? -19.516 -29.388 -4.478 1.00 0.00 2 SER A C 11
ATOM 8611 O O . SER A 1 2 ? -20.560 -29.965 -4.779 1.00 0.00 2 SER A O 11
ATOM 8619 N N . SER A 1 3 ? -18.345 -29.668 -5.042 1.00 0.00 3 SER A N 11
ATOM 8620 C CA . SER A 1 3 ? -18.220 -30.692 -6.073 1.00 0.00 3 SER A CA 11
ATOM 8621 C C . SER A 1 3 ? -17.021 -31.595 -5.797 1.00 0.00 3 SER A C 11
ATOM 8622 O O . SER A 1 3 ? -15.991 -31.145 -5.298 1.00 0.00 3 SER A O 11
ATOM 8630 N N . GLY A 1 4 ? -17.164 -32.875 -6.128 1.00 0.00 4 GLY A N 11
ATOM 8631 C CA . GLY A 1 4 ? -16.087 -33.823 -5.910 1.00 0.00 4 GLY A CA 11
ATOM 8632 C C . GLY A 1 4 ? -15.706 -34.569 -7.173 1.00 0.00 4 GLY A C 11
ATOM 8633 O O . GLY A 1 4 ? -16.554 -34.836 -8.024 1.00 0.00 4 GLY A O 11
ATOM 8637 N N . SER A 1 5 ? -14.426 -34.905 -7.297 1.00 0.00 5 SER A N 11
ATOM 8638 C CA . SER A 1 5 ? -13.933 -35.620 -8.468 1.00 0.00 5 SER A CA 11
ATOM 8639 C C . SER A 1 5 ? -12.918 -36.686 -8.067 1.00 0.00 5 SER A C 11
ATOM 8640 O O . SER A 1 5 ? -12.474 -36.735 -6.920 1.00 0.00 5 SER A O 11
ATOM 8648 N N . SER A 1 6 ? -12.557 -37.539 -9.020 1.00 0.00 6 SER A N 11
ATOM 8649 C CA . SER A 1 6 ? -11.598 -38.608 -8.767 1.00 0.00 6 SER A CA 11
ATOM 8650 C C . SER A 1 6 ? -10.373 -38.075 -8.029 1.00 0.00 6 SER A C 11
ATOM 8651 O O . SER A 1 6 ? -9.507 -37.434 -8.622 1.00 0.00 6 SER A O 11
ATOM 8659 N N . GLY A 1 7 ? -10.309 -38.345 -6.729 1.00 0.00 7 GLY A N 11
ATOM 8660 C CA . GLY A 1 7 ? -9.188 -37.886 -5.930 1.00 0.00 7 GLY A CA 11
ATOM 8661 C C . GLY A 1 7 ? -9.122 -36.375 -5.838 1.00 0.00 7 GLY A C 11
ATOM 8662 O O . GLY A 1 7 ? -10.151 -35.700 -5.852 1.00 0.00 7 GLY A O 11
ATOM 8666 N N . ALA A 1 8 ? -7.909 -35.842 -5.741 1.00 0.00 8 ALA A N 11
ATOM 8667 C CA . ALA A 1 8 ? -7.713 -34.400 -5.646 1.00 0.00 8 ALA A CA 11
ATOM 8668 C C . ALA A 1 8 ? -8.572 -33.661 -6.666 1.00 0.00 8 ALA A C 11
ATOM 8669 O O . ALA A 1 8 ? -9.121 -34.268 -7.587 1.00 0.00 8 ALA A O 11
ATOM 8676 N N . LEU A 1 9 ? -8.686 -32.349 -6.497 1.00 0.00 9 LEU A N 11
ATOM 8677 C CA . LEU A 1 9 ? -9.479 -31.526 -7.404 1.00 0.00 9 LEU A CA 11
ATOM 8678 C C . LEU A 1 9 ? -8.645 -30.383 -7.973 1.00 0.00 9 LEU A C 11
ATOM 8679 O O . LEU A 1 9 ? -7.563 -30.082 -7.471 1.00 0.00 9 LEU A O 11
ATOM 8695 N N . GLU A 1 10 ? -9.158 -29.750 -9.024 1.00 0.00 10 GLU A N 11
ATOM 8696 C CA . GLU A 1 10 ? -8.459 -28.639 -9.660 1.00 0.00 10 GLU A CA 11
ATOM 8697 C C . GLU A 1 10 ? -9.266 -27.349 -9.540 1.00 0.00 10 GLU A C 11
ATOM 8698 O O . GLU A 1 10 ? -10.099 -27.043 -10.392 1.00 0.00 10 GLU A O 11
ATOM 8710 N N . ASN A 1 11 ? -9.012 -26.596 -8.474 1.00 0.00 11 ASN A N 11
ATOM 8711 C CA . ASN A 1 11 ? -9.715 -25.340 -8.240 1.00 0.00 11 ASN A CA 11
ATOM 8712 C C . ASN A 1 11 ? -8.824 -24.349 -7.497 1.00 0.00 11 ASN A C 11
ATOM 8713 O O . ASN A 1 11 ? -8.050 -24.730 -6.619 1.00 0.00 11 ASN A O 11
ATOM 8724 N N . LEU A 1 12 ? -8.940 -23.075 -7.855 1.00 0.00 12 LEU A N 11
ATOM 8725 C CA . LEU A 1 12 ? -8.146 -22.027 -7.222 1.00 0.00 12 LEU A CA 11
ATOM 8726 C C . LEU A 1 12 ? -8.950 -20.737 -7.093 1.00 0.00 12 LEU A C 11
ATOM 8727 O O . LEU A 1 12 ? -9.775 -20.422 -7.950 1.00 0.00 12 LEU A O 11
ATOM 8743 N N . GLN A 1 13 ? -8.702 -19.996 -6.018 1.00 0.00 13 GLN A N 11
ATOM 8744 C CA . GLN A 1 13 ? -9.402 -18.740 -5.779 1.00 0.00 13 GLN A CA 11
ATOM 8745 C C . GLN A 1 13 ? -8.414 -17.593 -5.592 1.00 0.00 13 GLN A C 11
ATOM 8746 O O . GLN A 1 13 ? -8.582 -16.754 -4.708 1.00 0.00 13 GLN A O 11
ATOM 8760 N N . VAL A 1 14 ? -7.384 -17.564 -6.432 1.00 0.00 14 VAL A N 11
ATOM 8761 C CA . VAL A 1 14 ? -6.369 -16.519 -6.360 1.00 0.00 14 VAL A CA 11
ATOM 8762 C C . VAL A 1 14 ? -7.006 -15.145 -6.189 1.00 0.00 14 VAL A C 11
ATOM 8763 O O . VAL A 1 14 ? -8.006 -14.829 -6.834 1.00 0.00 14 VAL A O 11
ATOM 8776 N N . GLU A 1 15 ? -6.419 -14.331 -5.317 1.00 0.00 15 GLU A N 11
ATOM 8777 C CA . GLU A 1 15 ? -6.931 -12.989 -5.062 1.00 0.00 15 GLU A CA 11
ATOM 8778 C C . GLU A 1 15 ? -5.809 -11.957 -5.131 1.00 0.00 15 GLU A C 11
ATOM 8779 O O . GLU A 1 15 ? -4.647 -12.269 -4.871 1.00 0.00 15 GLU A O 11
ATOM 8791 N N . ALA A 1 16 ? -6.166 -10.726 -5.482 1.00 0.00 16 ALA A N 11
ATOM 8792 C CA . ALA A 1 16 ? -5.191 -9.648 -5.584 1.00 0.00 16 ALA A CA 11
ATOM 8793 C C . ALA A 1 16 ? -5.525 -8.513 -4.622 1.00 0.00 16 ALA A C 11
ATOM 8794 O O . ALA A 1 16 ? -5.241 -7.348 -4.899 1.00 0.00 16 ALA A O 11
ATOM 8801 N N . SER A 1 17 ? -6.131 -8.861 -3.491 1.00 0.00 17 SER A N 11
ATOM 8802 C CA . SER A 1 17 ? -6.508 -7.871 -2.490 1.00 0.00 17 SER A CA 11
ATOM 8803 C C . SER A 1 17 ? -5.274 -7.174 -1.923 1.00 0.00 17 SER A C 11
ATOM 8804 O O . SER A 1 17 ? -4.174 -7.727 -1.934 1.00 0.00 17 SER A O 11
ATOM 8812 N N . CYS A 1 18 ? -5.466 -5.955 -1.429 1.00 0.00 18 CYS A N 11
ATOM 8813 C CA . CYS A 1 18 ? -4.371 -5.180 -0.859 1.00 0.00 18 CYS A CA 11
ATOM 8814 C C . CYS A 1 18 ? -3.643 -5.978 0.219 1.00 0.00 18 CYS A C 11
ATOM 8815 O O . CYS A 1 18 ? -4.136 -7.006 0.684 1.00 0.00 18 CYS A O 11
ATOM 8822 N N . SER A 1 19 ? -2.468 -5.497 0.612 1.00 0.00 19 SER A N 11
ATOM 8823 C CA . SER A 1 19 ? -1.670 -6.167 1.632 1.00 0.00 19 SER A CA 11
ATOM 8824 C C . SER A 1 19 ? -1.836 -5.485 2.987 1.00 0.00 19 SER A C 11
ATOM 8825 O O . SER A 1 19 ? -1.789 -6.133 4.032 1.00 0.00 19 SER A O 11
ATOM 8833 N N . VAL A 1 20 ? -2.030 -4.170 2.960 1.00 0.00 20 VAL A N 11
ATOM 8834 C CA . VAL A 1 20 ? -2.205 -3.398 4.184 1.00 0.00 20 VAL A CA 11
ATOM 8835 C C . VAL A 1 20 ? -3.642 -3.481 4.686 1.00 0.00 20 VAL A C 11
ATOM 8836 O O . VAL A 1 20 ? -3.930 -4.167 5.667 1.00 0.00 20 VAL A O 11
ATOM 8849 N N . CYS A 1 21 ? -4.542 -2.777 4.007 1.00 0.00 21 CYS A N 11
ATOM 8850 C CA . CYS A 1 21 ? -5.950 -2.770 4.384 1.00 0.00 21 CYS A CA 11
ATOM 8851 C C . CYS A 1 21 ? -6.606 -4.110 4.061 1.00 0.00 21 CYS A C 11
ATOM 8852 O O . CYS A 1 21 ? -7.707 -4.404 4.529 1.00 0.00 21 CYS A O 11
ATOM 8859 N N . LEU A 1 22 ? -5.922 -4.918 3.259 1.00 0.00 22 LEU A N 11
ATOM 8860 C CA . LEU A 1 22 ? -6.437 -6.228 2.873 1.00 0.00 22 LEU A CA 11
ATOM 8861 C C . LEU A 1 22 ? -7.838 -6.109 2.282 1.00 0.00 22 LEU A C 11
ATOM 8862 O O . LEU A 1 22 ? -8.766 -6.789 2.720 1.00 0.00 22 LEU A O 11
ATOM 8878 N N . GLU A 1 23 ? -7.983 -5.243 1.283 1.00 0.00 23 GLU A N 11
ATOM 8879 C CA . GLU A 1 23 ? -9.271 -5.038 0.632 1.00 0.00 23 GLU A CA 11
ATOM 8880 C C . GLU A 1 23 ? -9.265 -5.618 -0.780 1.00 0.00 23 GLU A C 11
ATOM 8881 O O . GLU A 1 23 ? -8.229 -5.654 -1.444 1.00 0.00 23 GLU A O 11
ATOM 8893 N N . TYR A 1 24 ? -10.429 -6.072 -1.231 1.00 0.00 24 TYR A N 11
ATOM 8894 C CA . TYR A 1 24 ? -10.559 -6.653 -2.562 1.00 0.00 24 TYR A CA 11
ATOM 8895 C C . TYR A 1 24 ? -10.737 -5.566 -3.617 1.00 0.00 24 TYR A C 11
ATOM 8896 O O . TYR A 1 24 ? -11.641 -4.734 -3.522 1.00 0.00 24 TYR A O 11
ATOM 8914 N N . LEU A 1 25 ? -9.870 -5.578 -4.623 1.00 0.00 25 LEU A N 11
ATOM 8915 C CA . LEU A 1 25 ? -9.930 -4.594 -5.698 1.00 0.00 25 LEU A CA 11
ATOM 8916 C C . LEU A 1 25 ? -9.896 -5.275 -7.062 1.00 0.00 25 LEU A C 11
ATOM 8917 O O . LEU A 1 25 ? -9.478 -6.427 -7.183 1.00 0.00 25 LEU A O 11
ATOM 8933 N N . LYS A 1 26 ? -10.337 -4.555 -8.088 1.00 0.00 26 LYS A N 11
ATOM 8934 C CA . LYS A 1 26 ? -10.355 -5.087 -9.445 1.00 0.00 26 LYS A CA 11
ATOM 8935 C C . LYS A 1 26 ? -8.996 -4.915 -10.115 1.00 0.00 26 LYS A C 11
ATOM 8936 O O . LYS A 1 26 ? -8.508 -5.820 -10.791 1.00 0.00 26 LYS A O 11
ATOM 8955 N N . GLU A 1 27 ? -8.389 -3.748 -9.920 1.00 0.00 27 GLU A N 11
ATOM 8956 C CA . GLU A 1 27 ? -7.085 -3.459 -10.506 1.00 0.00 27 GLU A CA 11
ATOM 8957 C C . GLU A 1 27 ? -6.125 -2.911 -9.453 1.00 0.00 27 GLU A C 11
ATOM 8958 O O . GLU A 1 27 ? -5.915 -1.704 -9.337 1.00 0.00 27 GLU A O 11
ATOM 8970 N N . PRO A 1 28 ? -5.529 -3.820 -8.666 1.00 0.00 28 PRO A N 11
ATOM 8971 C CA . PRO A 1 28 ? -4.583 -3.452 -7.609 1.00 0.00 28 PRO A CA 11
ATOM 8972 C C . PRO A 1 28 ? -3.264 -2.927 -8.169 1.00 0.00 28 PRO A C 11
ATOM 8973 O O . PRO A 1 28 ? -2.799 -3.379 -9.215 1.00 0.00 28 PRO A O 11
ATOM 8984 N N . VAL A 1 29 ? -2.667 -1.971 -7.464 1.00 0.00 29 VAL A N 11
ATOM 8985 C CA . VAL A 1 29 ? -1.401 -1.386 -7.890 1.00 0.00 29 VAL A CA 11
ATOM 8986 C C . VAL A 1 29 ? -0.229 -2.294 -7.534 1.00 0.00 29 VAL A C 11
ATOM 8987 O O . VAL A 1 29 ? 0.315 -2.220 -6.432 1.00 0.00 29 VAL A O 11
ATOM 9000 N N . ILE A 1 30 ? 0.156 -3.150 -8.474 1.00 0.00 30 ILE A N 11
ATOM 9001 C CA . ILE A 1 30 ? 1.265 -4.072 -8.261 1.00 0.00 30 ILE A CA 11
ATOM 9002 C C . ILE A 1 30 ? 2.604 -3.388 -8.514 1.00 0.00 30 ILE A C 11
ATOM 9003 O O . ILE A 1 30 ? 2.978 -3.138 -9.660 1.00 0.00 30 ILE A O 11
ATOM 9019 N N . ILE A 1 31 ? 3.323 -3.091 -7.437 1.00 0.00 31 ILE A N 11
ATOM 9020 C CA . ILE A 1 31 ? 4.623 -2.439 -7.543 1.00 0.00 31 ILE A CA 11
ATOM 9021 C C . ILE A 1 31 ? 5.663 -3.381 -8.138 1.00 0.00 31 ILE A C 11
ATOM 9022 O O . ILE A 1 31 ? 5.343 -4.496 -8.549 1.00 0.00 31 ILE A O 11
ATOM 9038 N N . GLU A 1 32 ? 6.912 -2.925 -8.181 1.00 0.00 32 GLU A N 11
ATOM 9039 C CA . GLU A 1 32 ? 8.000 -3.728 -8.725 1.00 0.00 32 GLU A CA 11
ATOM 9040 C C . GLU A 1 32 ? 8.510 -4.726 -7.690 1.00 0.00 32 GLU A C 11
ATOM 9041 O O . GLU A 1 32 ? 9.715 -4.945 -7.564 1.00 0.00 32 GLU A O 11
ATOM 9053 N N . CYS A 1 33 ? 7.585 -5.328 -6.950 1.00 0.00 33 CYS A N 11
ATOM 9054 C CA . CYS A 1 33 ? 7.939 -6.301 -5.925 1.00 0.00 33 CYS A CA 11
ATOM 9055 C C . CYS A 1 33 ? 7.050 -7.538 -6.019 1.00 0.00 33 CYS A C 11
ATOM 9056 O O . CYS A 1 33 ? 7.537 -8.668 -6.014 1.00 0.00 33 CYS A O 11
ATOM 9063 N N . GLY A 1 34 ? 5.742 -7.315 -6.104 1.00 0.00 34 GLY A N 11
ATOM 9064 C CA . GLY A 1 34 ? 4.806 -8.420 -6.198 1.00 0.00 34 GLY A CA 11
ATOM 9065 C C . GLY A 1 34 ? 3.629 -8.264 -5.255 1.00 0.00 34 GLY A C 11
ATOM 9066 O O . GLY A 1 34 ? 2.534 -8.755 -5.531 1.00 0.00 34 GLY A O 11
ATOM 9070 N N . HIS A 1 35 ? 3.855 -7.581 -4.137 1.00 0.00 35 HIS A N 11
ATOM 9071 C CA . HIS A 1 35 ? 2.804 -7.364 -3.149 1.00 0.00 35 HIS A CA 11
ATOM 9072 C C . HIS A 1 35 ? 1.662 -6.544 -3.741 1.00 0.00 35 HIS A C 11
ATOM 9073 O O . HIS A 1 35 ? 1.801 -5.950 -4.810 1.00 0.00 35 HIS A O 11
ATOM 9087 N N . ASN A 1 36 ? 0.533 -6.517 -3.040 1.00 0.00 36 ASN A N 11
ATOM 9088 C CA . ASN A 1 36 ? -0.633 -5.772 -3.498 1.00 0.00 36 ASN A CA 11
ATOM 9089 C C . ASN A 1 36 ? -0.780 -4.464 -2.726 1.00 0.00 36 ASN A C 11
ATOM 9090 O O . ASN A 1 36 ? -0.522 -4.408 -1.524 1.00 0.00 36 ASN A O 11
ATOM 9101 N N . PHE A 1 37 ? -1.198 -3.414 -3.426 1.00 0.00 37 PHE A N 11
ATOM 9102 C CA . PHE A 1 37 ? -1.379 -2.106 -2.806 1.00 0.00 37 PHE A CA 11
ATOM 9103 C C . PHE A 1 37 ? -2.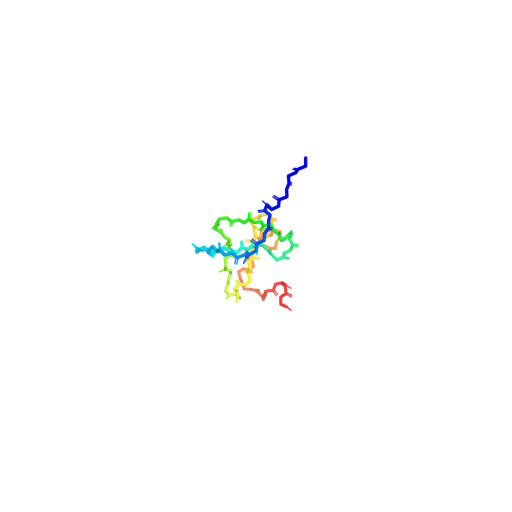492 -1.326 -3.500 1.00 0.00 37 PHE A C 11
ATOM 9104 O O . PHE A 1 37 ? -2.557 -1.274 -4.729 1.00 0.00 37 PHE A O 11
ATOM 9121 N N . CYS A 1 38 ? -3.367 -0.721 -2.704 1.00 0.00 38 CYS A N 11
ATOM 9122 C CA . CYS A 1 38 ? -4.479 0.056 -3.239 1.00 0.00 38 CYS A CA 11
ATOM 9123 C C . CYS A 1 38 ? -4.145 1.545 -3.252 1.00 0.00 38 CYS A C 11
ATOM 9124 O O . CYS A 1 38 ? -3.289 2.008 -2.498 1.00 0.00 38 CYS A O 11
ATOM 9131 N N . LYS A 1 39 ? -4.826 2.291 -4.115 1.00 0.00 39 LYS A N 11
ATOM 9132 C CA . LYS A 1 39 ? -4.605 3.728 -4.227 1.00 0.00 39 LYS A CA 11
ATOM 9133 C C . LYS A 1 39 ? -4.714 4.403 -2.863 1.00 0.00 39 LYS A C 11
ATOM 9134 O O . LYS A 1 39 ? -3.975 5.341 -2.564 1.00 0.00 39 LYS A O 11
ATOM 9153 N N . ALA A 1 40 ? -5.639 3.920 -2.041 1.00 0.00 40 ALA A N 11
ATOM 9154 C CA . ALA A 1 40 ? -5.842 4.474 -0.708 1.00 0.00 40 ALA A CA 11
ATOM 9155 C C . ALA A 1 40 ? -4.595 4.305 0.152 1.00 0.00 40 ALA A C 11
ATOM 9156 O O . ALA A 1 40 ? -4.324 5.117 1.037 1.00 0.00 40 ALA A O 11
ATOM 9163 N N . CYS A 1 41 ? -3.839 3.245 -0.112 1.00 0.00 41 CYS A N 11
ATOM 9164 C CA . CYS A 1 41 ? -2.620 2.968 0.639 1.00 0.00 41 CYS A CA 11
ATOM 9165 C C . CYS A 1 41 ? -1.402 3.561 -0.062 1.00 0.00 41 CYS A C 11
ATOM 9166 O O . CYS A 1 41 ? -0.833 4.554 0.393 1.00 0.00 41 CYS A O 11
ATOM 9173 N N . ILE A 1 42 ? -1.008 2.947 -1.173 1.00 0.00 42 ILE A N 11
ATOM 9174 C CA . ILE A 1 42 ? 0.141 3.415 -1.938 1.00 0.00 42 ILE A CA 11
ATOM 9175 C C . ILE A 1 42 ? 0.228 4.937 -1.923 1.00 0.00 42 ILE A C 11
ATOM 9176 O O . ILE A 1 42 ? 1.319 5.508 -1.898 1.00 0.00 42 ILE A O 11
ATOM 9192 N N . THR A 1 43 ? -0.930 5.591 -1.936 1.00 0.00 43 THR A N 11
ATOM 9193 C CA . THR A 1 43 ? -0.985 7.047 -1.923 1.00 0.00 43 THR A CA 11
ATOM 9194 C C . THR A 1 43 ? -0.618 7.599 -0.550 1.00 0.00 43 THR A C 11
ATOM 9195 O O . THR A 1 43 ? 0.386 8.296 -0.399 1.00 0.00 43 THR A O 11
ATOM 9206 N N . ARG A 1 44 ? -1.437 7.284 0.448 1.00 0.00 44 ARG A N 11
ATOM 9207 C CA . ARG A 1 44 ? -1.198 7.749 1.808 1.00 0.00 44 ARG A CA 11
ATOM 9208 C C . ARG A 1 44 ? 0.240 7.468 2.235 1.00 0.00 44 ARG A C 11
ATOM 9209 O O . ARG A 1 44 ? 0.822 8.216 3.020 1.00 0.00 44 ARG A O 11
ATOM 9230 N N . TRP A 1 45 ? 0.805 6.386 1.712 1.00 0.00 45 TRP A N 11
ATOM 9231 C CA . TRP A 1 45 ? 2.174 6.005 2.039 1.00 0.00 45 TRP A CA 11
ATOM 9232 C C . TRP A 1 45 ? 3.166 6.676 1.095 1.00 0.00 45 TRP A C 11
ATOM 9233 O O . TRP A 1 45 ? 4.285 6.197 0.913 1.00 0.00 45 TRP A O 11
ATOM 9254 N N . TRP A 1 46 ? 2.749 7.787 0.498 1.00 0.00 46 TRP A N 11
ATOM 9255 C CA . TRP A 1 46 ? 3.602 8.524 -0.427 1.00 0.00 46 TRP A CA 11
ATOM 9256 C C . TRP A 1 46 ? 3.943 9.902 0.127 1.00 0.00 46 TRP A C 11
ATOM 9257 O O . TRP A 1 46 ? 5.079 10.362 0.013 1.00 0.00 46 TRP A O 11
ATOM 9278 N N . GLU A 1 47 ? 2.953 10.556 0.726 1.00 0.00 47 GLU A N 11
ATOM 9279 C CA . GLU A 1 47 ? 3.151 11.884 1.297 1.00 0.00 47 GLU A CA 11
ATOM 9280 C C . GLU A 1 47 ? 4.557 12.025 1.872 1.00 0.00 47 GLU A C 11
ATOM 9281 O O . GLU A 1 47 ? 5.221 13.043 1.675 1.00 0.00 47 GLU A O 11
ATOM 9293 N N . ASP A 1 48 ? 5.005 10.996 2.584 1.00 0.00 48 ASP A N 11
ATOM 9294 C CA . ASP A 1 48 ? 6.332 11.004 3.188 1.00 0.00 48 ASP A CA 11
ATOM 9295 C C . ASP A 1 48 ? 7.390 10.569 2.179 1.00 0.00 48 ASP A C 11
ATOM 9296 O O . ASP A 1 48 ? 7.779 9.401 2.136 1.00 0.00 48 ASP A O 11
ATOM 9305 N N . LEU A 1 49 ? 7.853 11.515 1.369 1.00 0.00 49 LEU A N 11
ATOM 9306 C CA . LEU A 1 49 ? 8.866 11.230 0.359 1.00 0.00 49 LEU A CA 11
ATOM 9307 C C . LEU A 1 49 ? 10.262 11.234 0.973 1.00 0.00 49 LEU A C 11
ATOM 9308 O O . LEU A 1 49 ? 11.214 11.729 0.370 1.00 0.00 49 LEU A O 11
ATOM 9324 N N . GLU A 1 50 ? 10.377 10.677 2.174 1.00 0.00 50 GLU A N 11
ATOM 9325 C CA . GLU A 1 50 ? 11.658 10.615 2.868 1.00 0.00 50 GLU A CA 11
ATOM 9326 C C . GLU A 1 50 ? 12.245 9.208 2.803 1.00 0.00 50 GLU A C 11
ATOM 9327 O O . GLU A 1 50 ? 13.413 9.027 2.457 1.00 0.00 50 GLU A O 11
ATOM 9339 N N . ARG A 1 51 ? 11.427 8.216 3.138 1.00 0.00 51 ARG A N 11
ATOM 9340 C CA . ARG A 1 51 ? 11.865 6.826 3.120 1.00 0.00 51 ARG A CA 11
ATOM 9341 C C . ARG A 1 51 ? 12.472 6.465 1.767 1.00 0.00 51 ARG A C 11
ATOM 9342 O O . ARG A 1 51 ? 13.629 6.054 1.684 1.00 0.00 51 ARG A O 11
ATOM 9363 N N . ASP A 1 52 ? 11.682 6.620 0.710 1.00 0.00 52 ASP A N 11
ATOM 9364 C CA . ASP A 1 52 ? 12.141 6.311 -0.639 1.00 0.00 52 ASP A CA 11
ATOM 9365 C C . ASP A 1 52 ? 12.504 4.835 -0.765 1.00 0.00 52 ASP A C 11
ATOM 9366 O O . ASP A 1 52 ? 13.545 4.486 -1.322 1.00 0.00 52 ASP A O 11
ATOM 9375 N N . PHE A 1 53 ? 11.639 3.971 -0.244 1.00 0.00 53 PHE A N 11
ATOM 9376 C CA . PHE A 1 53 ? 11.869 2.532 -0.296 1.00 0.00 53 PHE A CA 11
ATOM 9377 C C . PHE A 1 53 ? 11.074 1.895 -1.432 1.00 0.00 53 PHE A C 11
ATOM 9378 O O . PHE A 1 53 ? 9.991 2.352 -1.799 1.00 0.00 53 PHE A O 11
ATOM 9395 N N . PRO A 1 54 ? 11.624 0.814 -2.004 1.00 0.00 54 PRO A N 11
ATOM 9396 C CA . PRO A 1 54 ? 10.985 0.090 -3.107 1.00 0.00 54 PRO A CA 11
ATOM 9397 C C . PRO A 1 54 ? 9.735 -0.661 -2.660 1.00 0.00 54 PRO A C 11
ATOM 9398 O O . PRO A 1 54 ? 8.876 -0.997 -3.475 1.00 0.00 54 PRO A O 11
ATOM 9409 N N . CYS A 1 55 ? 9.640 -0.921 -1.361 1.00 0.00 55 CYS A N 11
ATOM 9410 C CA . CYS A 1 55 ? 8.496 -1.633 -0.805 1.00 0.00 55 CYS A CA 11
ATOM 9411 C C . CYS A 1 55 ? 8.502 -1.566 0.720 1.00 0.00 55 CYS A C 11
ATOM 9412 O O . CYS A 1 55 ? 9.429 -2.032 1.383 1.00 0.00 55 CYS A O 11
ATOM 9419 N N . PRO A 1 56 ? 7.443 -0.973 1.290 1.00 0.00 56 PRO A N 11
ATOM 9420 C CA . PRO A 1 56 ? 7.302 -0.831 2.743 1.00 0.00 56 PRO A CA 11
ATOM 9421 C C . PRO A 1 56 ? 7.049 -2.167 3.433 1.00 0.00 56 PRO A C 11
ATOM 9422 O O . PRO A 1 56 ? 7.751 -2.533 4.376 1.00 0.00 56 PRO A O 11
ATOM 9433 N N . VAL A 1 57 ? 6.043 -2.893 2.957 1.00 0.00 57 VAL A N 11
ATOM 9434 C CA . VAL A 1 57 ? 5.699 -4.190 3.528 1.00 0.00 57 VAL A CA 11
ATOM 9435 C C . VAL A 1 57 ? 6.932 -5.077 3.662 1.00 0.00 57 VAL A C 11
ATOM 9436 O O . VAL A 1 57 ? 7.062 -5.838 4.621 1.00 0.00 57 VAL A O 11
ATOM 9449 N N . CYS A 1 58 ? 7.836 -4.972 2.694 1.00 0.00 58 CYS A N 11
ATOM 9450 C CA . CYS A 1 58 ? 9.060 -5.764 2.702 1.00 0.00 58 CYS A CA 11
ATOM 9451 C C . CYS A 1 58 ? 10.025 -5.262 3.772 1.00 0.00 58 CYS A C 11
ATOM 9452 O O . CYS A 1 58 ? 10.178 -4.051 3.926 1.00 0.00 58 CYS A O 11
ATOM 9461 N N . GLY A 1 1 ? -26.038 -39.290 10.362 1.00 0.00 1 GLY A N 12
ATOM 9462 C CA . GLY A 1 1 ? -25.245 -40.070 9.430 1.00 0.00 1 GLY A CA 12
ATOM 9463 C C . GLY A 1 1 ? -25.114 -41.520 9.852 1.00 0.00 1 GLY A C 12
ATOM 9464 O O . GLY A 1 1 ? -25.359 -41.862 11.009 1.00 0.00 1 GLY A O 12
ATOM 9468 N N . SER A 1 2 ? -24.729 -42.376 8.911 1.00 0.00 2 SER A N 12
ATOM 9469 C CA . SER A 1 2 ? -24.572 -43.799 9.190 1.00 0.00 2 SER A CA 12
ATOM 9470 C C . SER A 1 2 ? -23.109 -44.142 9.456 1.00 0.00 2 SER A C 12
ATOM 9471 O O . SER A 1 2 ? -22.774 -44.719 10.491 1.00 0.00 2 SER A O 12
ATOM 9479 N N . SER A 1 3 ? -22.242 -43.783 8.515 1.00 0.00 3 SER A N 12
ATOM 9480 C CA . SER A 1 3 ? -20.816 -44.055 8.645 1.00 0.00 3 SER A CA 12
ATOM 9481 C C . SER A 1 3 ? -19.998 -43.079 7.805 1.00 0.00 3 SER A C 12
ATOM 9482 O O . SER A 1 3 ? -20.442 -42.623 6.753 1.00 0.00 3 SER A O 12
ATOM 9490 N N . GLY A 1 4 ? -18.797 -42.761 8.281 1.00 0.00 4 GLY A N 12
ATOM 9491 C CA . GLY A 1 4 ? -17.935 -41.841 7.563 1.00 0.00 4 GLY A CA 12
ATOM 9492 C C . GLY A 1 4 ? -18.500 -40.435 7.515 1.00 0.00 4 GLY A C 12
ATOM 9493 O O . GLY A 1 4 ? -19.502 -40.185 6.845 1.00 0.00 4 GLY A O 12
ATOM 9497 N N . SER A 1 5 ? -17.857 -39.515 8.227 1.00 0.00 5 SER A N 12
ATOM 9498 C CA . SER A 1 5 ? -18.305 -38.128 8.267 1.00 0.00 5 SER A CA 12
ATOM 9499 C C . SER A 1 5 ? -17.135 -37.173 8.053 1.00 0.00 5 SER A C 12
ATOM 9500 O O . SER A 1 5 ? -16.237 -37.077 8.890 1.00 0.00 5 SER A O 12
ATOM 9508 N N . SER A 1 6 ? -17.152 -36.469 6.926 1.00 0.00 6 SER A N 12
ATOM 9509 C CA . SER A 1 6 ? -16.091 -35.524 6.599 1.00 0.00 6 SER A CA 12
ATOM 9510 C C . SER A 1 6 ? -16.668 -34.251 5.985 1.00 0.00 6 SER A C 12
ATOM 9511 O O . SER A 1 6 ? -17.827 -34.217 5.575 1.00 0.00 6 SER A O 12
ATOM 9519 N N . GLY A 1 7 ? -15.848 -33.206 5.926 1.00 0.00 7 GLY A N 12
ATOM 9520 C CA . GLY A 1 7 ? -16.292 -31.945 5.361 1.00 0.00 7 GLY A CA 12
ATOM 9521 C C . GLY A 1 7 ? -15.195 -30.900 5.340 1.00 0.00 7 GLY A C 12
ATOM 9522 O O . GLY A 1 7 ? -15.010 -30.164 6.309 1.00 0.00 7 GLY A O 12
ATOM 9526 N N . ALA A 1 8 ? -14.463 -30.836 4.232 1.00 0.00 8 ALA A N 12
ATOM 9527 C CA . ALA A 1 8 ? -13.378 -29.873 4.089 1.00 0.00 8 ALA A CA 12
ATOM 9528 C C . ALA A 1 8 ? -13.419 -29.200 2.721 1.00 0.00 8 ALA A C 12
ATOM 9529 O O . ALA A 1 8 ? -13.112 -29.821 1.702 1.00 0.00 8 ALA A O 12
ATOM 9536 N N . LEU A 1 9 ? -13.799 -27.928 2.705 1.00 0.00 9 LEU A N 12
ATOM 9537 C CA . LEU A 1 9 ? -13.881 -27.169 1.461 1.00 0.00 9 LEU A CA 12
ATOM 9538 C C . LEU A 1 9 ? -12.624 -26.332 1.250 1.00 0.00 9 LEU A C 12
ATOM 9539 O O . LEU A 1 9 ? -12.322 -25.439 2.040 1.00 0.00 9 LEU A O 12
ATOM 9555 N N . GLU A 1 10 ? -11.896 -26.627 0.177 1.00 0.00 10 GLU A N 12
ATOM 9556 C CA . GLU A 1 10 ? -10.672 -25.900 -0.138 1.00 0.00 10 GLU A CA 12
ATOM 9557 C C . GLU A 1 10 ? -10.909 -24.898 -1.264 1.00 0.00 10 GLU A C 12
ATOM 9558 O O . GLU A 1 10 ? -11.017 -25.273 -2.430 1.00 0.00 10 GLU A O 12
ATOM 9570 N N . ASN A 1 11 ? -10.989 -23.621 -0.904 1.00 0.00 11 ASN A N 12
ATOM 9571 C CA . ASN A 1 11 ? -11.215 -22.564 -1.882 1.00 0.00 11 ASN A CA 12
ATOM 9572 C C . ASN A 1 11 ? -9.984 -21.672 -2.013 1.00 0.00 11 ASN A C 12
ATOM 9573 O O . ASN A 1 11 ? -9.498 -21.117 -1.026 1.00 0.00 11 ASN A O 12
ATOM 9584 N N . LEU A 1 12 ? -9.485 -21.537 -3.237 1.00 0.00 12 LEU A N 12
ATOM 9585 C CA . LEU A 1 12 ? -8.311 -20.712 -3.498 1.00 0.00 12 LEU A CA 12
ATOM 9586 C C . LEU A 1 12 ? -8.602 -19.677 -4.580 1.00 0.00 12 LEU A C 12
ATOM 9587 O O . LEU A 1 12 ? -8.677 -20.007 -5.763 1.00 0.00 12 LEU A O 12
ATOM 9603 N N . GLN A 1 13 ? -8.764 -18.424 -4.165 1.00 0.00 13 GLN A N 12
ATOM 9604 C CA . GLN A 1 13 ? -9.046 -17.341 -5.100 1.00 0.00 13 GLN A CA 12
ATOM 9605 C C . GLN A 1 13 ? -7.808 -16.994 -5.920 1.00 0.00 13 GLN A C 12
ATOM 9606 O O . GLN A 1 13 ? -6.690 -16.993 -5.405 1.00 0.00 13 GLN A O 12
ATOM 9620 N N . VAL A 1 14 ? -8.015 -16.699 -7.199 1.00 0.00 14 VAL A N 12
ATOM 9621 C CA . VAL A 1 14 ? -6.916 -16.350 -8.091 1.00 0.00 14 VAL A CA 12
ATOM 9622 C C . VAL A 1 14 ? -6.851 -14.844 -8.319 1.00 0.00 14 VAL A C 12
ATOM 9623 O O . VAL A 1 14 ? -6.466 -14.385 -9.394 1.00 0.00 14 VAL A O 12
ATOM 9636 N N . GLU A 1 15 ? -7.230 -14.079 -7.300 1.00 0.00 15 GLU A N 12
ATOM 9637 C CA . GLU A 1 15 ? -7.215 -12.624 -7.390 1.00 0.00 15 GLU A CA 12
ATOM 9638 C C . GLU A 1 15 ? -6.286 -12.023 -6.339 1.00 0.00 15 GLU A C 12
ATOM 9639 O O . GLU A 1 15 ? -5.831 -12.715 -5.429 1.00 0.00 15 GLU A O 12
ATOM 9651 N N . ALA A 1 16 ? -6.009 -10.730 -6.473 1.00 0.00 16 ALA A N 12
ATOM 9652 C CA . ALA A 1 16 ? -5.136 -10.035 -5.536 1.00 0.00 16 ALA A CA 12
ATOM 9653 C C . ALA A 1 16 ? -5.943 -9.174 -4.569 1.00 0.00 16 ALA A C 12
ATOM 9654 O O . ALA A 1 16 ? -7.169 -9.113 -4.653 1.00 0.00 16 ALA A O 12
ATOM 9661 N N . SER A 1 17 ? -5.246 -8.511 -3.652 1.00 0.00 17 SER A N 12
ATOM 9662 C CA . SER A 1 17 ? -5.898 -7.657 -2.666 1.00 0.00 17 SER A CA 12
ATOM 9663 C C . SER A 1 17 ? -4.867 -6.886 -1.848 1.00 0.00 17 SER A C 12
ATOM 9664 O O . SER A 1 17 ? -3.767 -7.378 -1.591 1.00 0.00 17 SER A O 12
ATOM 9672 N N . CYS A 1 18 ? -5.230 -5.675 -1.440 1.00 0.00 18 CYS A N 12
ATOM 9673 C CA . CYS A 1 18 ? -4.338 -4.834 -0.651 1.00 0.00 18 CYS A CA 12
ATOM 9674 C C . CYS A 1 18 ? -3.740 -5.618 0.514 1.00 0.00 18 CYS A C 12
ATOM 9675 O O . CYS A 1 18 ? -4.192 -6.718 0.832 1.00 0.00 18 CYS A O 12
ATOM 9682 N N . SER A 1 19 ? -2.721 -5.044 1.145 1.00 0.00 19 SER A N 12
ATOM 9683 C CA . SER A 1 19 ? -2.058 -5.690 2.272 1.00 0.00 19 SER A CA 12
ATOM 9684 C C . SER A 1 19 ? -2.421 -5.000 3.584 1.00 0.00 19 SER A C 12
ATOM 9685 O O . SER A 1 19 ? -2.631 -5.654 4.605 1.00 0.00 19 SER A O 12
ATOM 9693 N N . VAL A 1 20 ? -2.492 -3.673 3.547 1.00 0.00 20 VAL A N 12
ATOM 9694 C CA . VAL A 1 20 ? -2.830 -2.893 4.731 1.00 0.00 20 VAL A CA 12
ATOM 9695 C C . VAL A 1 20 ? -4.295 -3.078 5.111 1.00 0.00 20 VAL A C 12
ATOM 9696 O O . VAL A 1 20 ? -4.610 -3.624 6.169 1.00 0.00 20 VAL A O 12
ATOM 9709 N N . CYS A 1 21 ? -5.189 -2.619 4.241 1.00 0.00 21 CYS A N 12
ATOM 9710 C CA . CYS A 1 21 ? -6.622 -2.733 4.484 1.00 0.00 21 CYS A CA 12
ATOM 9711 C C . CYS A 1 21 ? -7.131 -4.117 4.093 1.00 0.00 21 CYS A C 12
ATOM 9712 O O . CYS A 1 21 ? -8.196 -4.548 4.539 1.00 0.00 21 CYS A O 12
ATOM 9719 N N . LEU A 1 22 ? -6.364 -4.810 3.259 1.00 0.00 22 LEU A N 12
ATOM 9720 C CA . LEU A 1 22 ? -6.736 -6.146 2.808 1.00 0.00 22 LEU A CA 12
ATOM 9721 C C . LEU A 1 22 ? -8.085 -6.124 2.095 1.00 0.00 22 LEU A C 12
ATOM 9722 O O . LEU A 1 22 ? -8.973 -6.917 2.404 1.00 0.00 22 LEU A O 12
ATOM 9738 N N . GLU A 1 23 ? -8.229 -5.211 1.140 1.00 0.00 23 GLU A N 12
ATOM 9739 C CA . GLU A 1 23 ? -9.469 -5.088 0.383 1.00 0.00 23 GLU A CA 12
ATOM 9740 C C . GLU A 1 23 ? -9.338 -5.748 -0.987 1.00 0.00 23 GLU A C 12
ATOM 9741 O O . GLU A 1 23 ? -8.255 -5.783 -1.571 1.00 0.00 23 GLU A O 12
ATOM 9753 N N . TYR A 1 24 ? -10.450 -6.269 -1.494 1.00 0.00 24 TYR A N 12
ATOM 9754 C CA . TYR A 1 24 ? -10.460 -6.931 -2.794 1.00 0.00 24 TYR A CA 12
ATOM 9755 C C . TYR A 1 24 ? -10.579 -5.912 -3.923 1.00 0.00 24 TYR A C 12
ATOM 9756 O O . TYR A 1 24 ? -11.515 -5.111 -3.956 1.00 0.00 24 TYR A O 12
ATOM 9774 N N . LEU A 1 25 ? -9.626 -5.948 -4.847 1.00 0.00 25 LEU A N 12
ATOM 9775 C CA . LEU A 1 25 ? -9.622 -5.029 -5.979 1.00 0.00 25 LEU A CA 12
ATOM 9776 C C . LEU A 1 25 ? -9.390 -5.777 -7.288 1.00 0.00 25 LEU A C 12
ATOM 9777 O O . LEU A 1 25 ? -8.639 -6.752 -7.334 1.00 0.00 25 LEU A O 12
ATOM 9793 N N . LYS A 1 26 ? -10.038 -5.314 -8.351 1.00 0.00 26 LYS A N 12
ATOM 9794 C CA . LYS A 1 26 ? -9.901 -5.937 -9.663 1.00 0.00 26 LYS A CA 12
ATOM 9795 C C . LYS A 1 26 ? -8.514 -5.683 -10.243 1.00 0.00 26 LYS A C 12
ATOM 9796 O O . LYS A 1 26 ? -7.863 -6.600 -10.742 1.00 0.00 26 LYS A O 12
ATOM 9815 N N . GLU A 1 27 ? -8.067 -4.432 -10.172 1.00 0.00 27 GLU A N 12
ATOM 9816 C CA . GLU A 1 27 ? -6.757 -4.059 -10.691 1.00 0.00 27 GLU A CA 12
ATOM 9817 C C . GLU A 1 27 ? -5.972 -3.255 -9.658 1.00 0.00 27 GLU A C 12
ATOM 9818 O O . GLU A 1 27 ? -5.834 -2.036 -9.758 1.00 0.00 27 GLU A O 12
ATOM 9830 N N . PRO A 1 28 ? -5.446 -3.953 -8.640 1.00 0.00 28 PRO A N 12
ATOM 9831 C CA . PRO A 1 28 ? -4.666 -3.325 -7.570 1.00 0.00 28 PRO A CA 12
ATOM 9832 C C . PRO A 1 28 ? -3.311 -2.825 -8.056 1.00 0.00 28 PRO A C 12
ATOM 9833 O O . PRO A 1 28 ? -2.839 -3.218 -9.123 1.00 0.00 28 PRO A O 12
ATOM 9844 N N . VAL A 1 29 ? -2.688 -1.955 -7.267 1.00 0.00 29 VAL A N 12
ATOM 9845 C CA . VAL A 1 29 ? -1.385 -1.402 -7.617 1.00 0.00 29 VAL A CA 12
ATOM 9846 C C . VAL A 1 29 ? -0.281 -2.438 -7.434 1.00 0.00 29 VAL A C 12
ATOM 9847 O O . VAL A 1 29 ? 0.281 -2.576 -6.347 1.00 0.00 29 VAL A O 12
ATOM 9860 N N . ILE A 1 30 ? 0.025 -3.164 -8.504 1.00 0.00 30 ILE A N 12
ATOM 9861 C CA . ILE A 1 30 ? 1.063 -4.186 -8.462 1.00 0.00 30 ILE A CA 12
ATOM 9862 C C . ILE A 1 30 ? 2.407 -3.624 -8.911 1.00 0.00 30 ILE A C 12
ATOM 9863 O O . ILE A 1 30 ? 2.822 -3.817 -10.055 1.00 0.00 30 ILE A O 12
ATOM 9879 N N . ILE A 1 31 ? 3.084 -2.928 -8.004 1.00 0.00 31 ILE A N 12
ATOM 9880 C CA . ILE A 1 31 ? 4.383 -2.340 -8.306 1.00 0.00 31 ILE A CA 12
ATOM 9881 C C . ILE A 1 31 ? 5.405 -3.416 -8.657 1.00 0.00 31 ILE A C 12
ATOM 9882 O O . ILE A 1 31 ? 5.080 -4.602 -8.706 1.00 0.00 31 ILE A O 12
ATOM 9898 N N . GLU A 1 32 ? 6.642 -2.993 -8.900 1.00 0.00 32 GLU A N 12
ATOM 9899 C CA . GLU A 1 32 ? 7.712 -3.921 -9.246 1.00 0.00 32 GLU A CA 12
ATOM 9900 C C . GLU A 1 32 ? 8.302 -4.563 -7.993 1.00 0.00 32 GLU A C 12
ATOM 9901 O O . GLU A 1 32 ? 9.513 -4.760 -7.894 1.00 0.00 32 GLU A O 12
ATOM 9913 N N . CYS A 1 33 ? 7.437 -4.886 -7.038 1.00 0.00 33 CYS A N 12
ATOM 9914 C CA . CYS A 1 33 ? 7.870 -5.505 -5.790 1.00 0.00 33 CYS A CA 12
ATOM 9915 C C . CYS A 1 33 ? 7.153 -6.833 -5.564 1.00 0.00 33 CYS A C 12
ATOM 9916 O O . CYS A 1 33 ? 7.739 -7.788 -5.058 1.00 0.00 33 CYS A O 12
ATOM 9923 N N . GLY A 1 34 ? 5.879 -6.884 -5.944 1.00 0.00 34 GLY A N 12
ATOM 9924 C CA . GLY A 1 34 ? 5.103 -8.098 -5.774 1.00 0.00 34 GLY A CA 12
ATOM 9925 C C . GLY A 1 34 ? 3.823 -7.865 -4.997 1.00 0.00 34 GLY A C 12
ATOM 9926 O O . GLY A 1 34 ? 2.736 -8.213 -5.458 1.00 0.00 34 GLY A O 12
ATOM 9930 N N . HIS A 1 35 ? 3.951 -7.274 -3.813 1.00 0.00 35 HIS A N 12
ATOM 9931 C CA . HIS A 1 35 ? 2.794 -6.995 -2.969 1.00 0.00 35 HIS A CA 12
ATOM 9932 C C . HIS A 1 35 ? 1.783 -6.121 -3.705 1.00 0.00 35 HIS A C 12
ATOM 9933 O O . HIS A 1 35 ? 2.035 -5.669 -4.821 1.00 0.00 35 HIS A O 12
ATOM 9947 N N . ASN A 1 36 ? 0.637 -5.890 -3.073 1.00 0.00 36 ASN A N 12
ATOM 9948 C CA . ASN A 1 36 ? -0.413 -5.072 -3.668 1.00 0.00 36 ASN A CA 12
ATOM 9949 C C . ASN A 1 36 ? -0.842 -3.960 -2.716 1.00 0.00 36 ASN A C 12
ATOM 9950 O O . ASN A 1 36 ? -0.721 -4.089 -1.498 1.00 0.00 36 ASN A O 12
ATOM 9961 N N . PHE A 1 37 ? -1.344 -2.866 -3.281 1.00 0.00 37 PHE A N 12
ATOM 9962 C CA . PHE A 1 37 ? -1.791 -1.730 -2.483 1.00 0.00 37 PHE A CA 12
ATOM 9963 C C . PHE A 1 37 ? -2.856 -0.929 -3.226 1.00 0.00 37 PHE A C 12
ATOM 9964 O O . PHE A 1 37 ? -2.815 -0.806 -4.451 1.00 0.00 37 PHE A O 12
ATOM 9981 N N . CYS A 1 38 ? -3.809 -0.384 -2.477 1.00 0.00 38 CYS A N 12
ATOM 9982 C CA . CYS A 1 38 ? -4.885 0.405 -3.062 1.00 0.00 38 CYS A CA 12
ATOM 9983 C C . CYS A 1 38 ? -4.542 1.892 -3.042 1.00 0.00 38 CYS A C 12
ATOM 9984 O O . CYS A 1 38 ? -3.824 2.363 -2.161 1.00 0.00 38 CYS A O 12
ATOM 9991 N N . LYS A 1 39 ? -5.061 2.626 -4.021 1.00 0.00 39 LYS A N 12
ATOM 9992 C CA . LYS A 1 39 ? -4.813 4.060 -4.117 1.00 0.00 39 LYS A CA 12
ATOM 9993 C C . LYS A 1 39 ? -4.995 4.735 -2.761 1.00 0.00 39 LYS A C 12
ATOM 9994 O O . LYS A 1 39 ? -4.486 5.831 -2.530 1.00 0.00 39 LYS A O 12
ATOM 10013 N N . ALA A 1 40 ? -5.722 4.073 -1.868 1.00 0.00 40 ALA A N 12
ATOM 10014 C CA . ALA A 1 40 ? -5.967 4.608 -0.534 1.00 0.00 40 ALA A CA 12
ATOM 10015 C C . ALA A 1 40 ? -4.777 4.358 0.385 1.00 0.00 40 ALA A C 12
ATOM 10016 O O . ALA A 1 40 ? -4.431 5.201 1.213 1.00 0.00 40 ALA A O 12
ATOM 10023 N N . CYS A 1 41 ? -4.154 3.194 0.235 1.00 0.00 41 CYS A N 12
ATOM 10024 C CA . CYS A 1 41 ? -3.002 2.832 1.053 1.00 0.00 41 CYS A CA 12
ATOM 10025 C C . CYS A 1 41 ? -1.698 3.156 0.329 1.00 0.00 41 CYS A C 12
ATOM 10026 O O . CYS A 1 41 ? -0.894 3.957 0.806 1.00 0.00 41 CYS A O 12
ATOM 10033 N N . ILE A 1 42 ? -1.496 2.527 -0.824 1.00 0.00 42 ILE A N 12
ATOM 10034 C CA . ILE A 1 42 ? -0.291 2.749 -1.614 1.00 0.00 42 ILE A CA 12
ATOM 10035 C C . ILE A 1 42 ? 0.076 4.229 -1.653 1.00 0.00 42 ILE A C 12
ATOM 10036 O O . ILE A 1 42 ? 1.252 4.587 -1.717 1.00 0.00 42 ILE A O 12
ATOM 10052 N N . THR A 1 43 ? -0.940 5.086 -1.612 1.00 0.00 43 THR A N 12
ATOM 10053 C CA . THR A 1 43 ? -0.725 6.527 -1.641 1.00 0.00 43 THR A CA 12
ATOM 10054 C C . THR A 1 43 ? 0.085 6.987 -0.435 1.00 0.00 43 THR A C 12
ATOM 10055 O O . THR A 1 43 ? 1.007 7.794 -0.565 1.00 0.00 43 THR A O 12
ATOM 10066 N N . ARG A 1 44 ? -0.263 6.470 0.738 1.00 0.00 44 ARG A N 12
ATOM 10067 C CA . ARG A 1 44 ? 0.432 6.829 1.969 1.00 0.00 44 ARG A CA 12
ATOM 10068 C C . ARG A 1 44 ? 1.944 6.724 1.789 1.00 0.00 44 ARG A C 12
ATOM 10069 O O . ARG A 1 44 ? 2.668 7.705 1.959 1.00 0.00 44 ARG A O 12
ATOM 10090 N N . TRP A 1 45 ? 2.412 5.530 1.445 1.00 0.00 45 TRP A N 12
ATOM 10091 C CA . TRP A 1 45 ? 3.838 5.298 1.243 1.00 0.00 45 TRP A CA 12
ATOM 10092 C C . TRP A 1 45 ? 4.372 6.153 0.099 1.00 0.00 45 TRP A C 12
ATOM 10093 O O . TRP A 1 45 ? 5.538 6.548 0.099 1.00 0.00 45 TRP A O 12
ATOM 10114 N N . TRP A 1 46 ? 3.513 6.435 -0.874 1.00 0.00 46 TRP A N 12
ATOM 10115 C CA . TRP A 1 46 ? 3.900 7.244 -2.024 1.00 0.00 46 TRP A CA 12
ATOM 10116 C C . TRP A 1 46 ? 4.207 8.676 -1.604 1.00 0.00 46 TRP A C 12
ATOM 10117 O O . TRP A 1 46 ? 5.229 9.241 -1.994 1.00 0.00 46 TRP A O 12
ATOM 10138 N N . GLU A 1 47 ? 3.318 9.258 -0.805 1.00 0.00 47 GLU A N 12
ATOM 10139 C CA . GLU A 1 47 ? 3.496 10.626 -0.333 1.00 0.00 47 GLU A CA 12
ATOM 10140 C C . GLU A 1 47 ? 4.974 10.942 -0.127 1.00 0.00 47 GLU A C 12
ATOM 10141 O O . GLU A 1 47 ? 5.650 10.303 0.680 1.00 0.00 47 GLU A O 12
ATOM 10153 N N . ASP A 1 48 ? 5.470 11.932 -0.862 1.00 0.00 48 ASP A N 12
ATOM 10154 C CA . ASP A 1 48 ? 6.868 12.334 -0.760 1.00 0.00 48 ASP A CA 12
ATOM 10155 C C . ASP A 1 48 ? 7.792 11.205 -1.206 1.00 0.00 48 ASP A C 12
ATOM 10156 O O . ASP A 1 48 ? 8.712 10.819 -0.483 1.00 0.00 48 ASP A O 12
ATOM 10165 N N . LEU A 1 49 ? 7.541 10.679 -2.399 1.00 0.00 49 LEU A N 12
ATOM 10166 C CA . LEU A 1 49 ? 8.349 9.592 -2.942 1.00 0.00 49 LEU A CA 12
ATOM 10167 C C . LEU A 1 49 ? 9.834 9.845 -2.698 1.00 0.00 49 LEU A C 12
ATOM 10168 O O . LEU A 1 49 ? 10.488 10.546 -3.469 1.00 0.00 49 LEU A O 12
ATOM 10184 N N . GLU A 1 50 ? 10.358 9.267 -1.622 1.00 0.00 50 GLU A N 12
ATOM 10185 C CA . GLU A 1 50 ? 11.766 9.428 -1.279 1.00 0.00 50 GLU A CA 12
ATOM 10186 C C . GLU A 1 50 ? 12.445 8.072 -1.115 1.00 0.00 50 GLU A C 12
ATOM 10187 O O . GLU A 1 50 ? 13.208 7.858 -0.172 1.00 0.00 50 GLU A O 12
ATOM 10199 N N . ARG A 1 51 ? 12.162 7.159 -2.039 1.00 0.00 51 ARG A N 12
ATOM 10200 C CA . ARG A 1 51 ? 12.744 5.823 -1.996 1.00 0.00 51 ARG A CA 12
ATOM 10201 C C . ARG A 1 51 ? 12.570 5.112 -3.335 1.00 0.00 51 ARG A C 12
ATOM 10202 O O . ARG A 1 51 ? 11.587 5.330 -4.042 1.00 0.00 51 ARG A O 12
ATOM 10223 N N . ASP A 1 52 ? 13.532 4.261 -3.676 1.00 0.00 52 ASP A N 12
ATOM 10224 C CA . ASP A 1 52 ? 13.486 3.517 -4.929 1.00 0.00 52 ASP A CA 12
ATOM 10225 C C . ASP A 1 52 ? 12.433 2.415 -4.868 1.00 0.00 52 ASP A C 12
ATOM 10226 O O . ASP A 1 52 ? 11.646 2.241 -5.800 1.00 0.00 52 ASP A O 12
ATOM 10235 N N . PHE A 1 53 ? 12.424 1.672 -3.767 1.00 0.00 53 PHE A N 12
ATOM 10236 C CA . PHE A 1 53 ? 11.469 0.585 -3.585 1.00 0.00 53 PHE A CA 12
ATOM 10237 C C . PHE A 1 53 ? 10.412 0.958 -2.550 1.00 0.00 53 PHE A C 12
ATOM 10238 O O . PHE A 1 53 ? 10.469 0.546 -1.391 1.00 0.00 53 PHE A O 12
ATOM 10255 N N . PRO A 1 54 ? 9.422 1.756 -2.976 1.00 0.00 54 PRO A N 12
ATOM 10256 C CA . PRO A 1 54 ? 8.333 2.202 -2.102 1.00 0.00 54 PRO A CA 12
ATOM 10257 C C . PRO A 1 54 ? 7.387 1.066 -1.729 1.00 0.00 54 PRO A C 12
ATOM 10258 O O . PRO A 1 54 ? 6.431 0.778 -2.450 1.00 0.00 54 PRO A O 12
ATOM 10269 N N . CYS A 1 55 ? 7.659 0.423 -0.598 1.00 0.00 55 CYS A N 12
ATOM 10270 C CA . CYS A 1 55 ? 6.833 -0.682 -0.129 1.00 0.00 55 CYS A CA 12
ATOM 10271 C C . CYS A 1 55 ? 7.054 -0.932 1.360 1.00 0.00 55 CYS A C 12
ATOM 10272 O O . CYS A 1 55 ? 8.111 -1.395 1.788 1.00 0.00 55 CYS A O 12
ATOM 10279 N N . PRO A 1 56 ? 6.032 -0.617 2.171 1.00 0.00 56 PRO A N 12
ATOM 10280 C CA . PRO A 1 56 ? 6.090 -0.799 3.624 1.00 0.00 56 PRO A CA 12
ATOM 10281 C C . PRO A 1 56 ? 6.082 -2.270 4.025 1.00 0.00 56 PRO A C 12
ATOM 10282 O O . PRO A 1 56 ? 6.178 -2.603 5.206 1.00 0.00 56 PRO A O 12
ATOM 10293 N N . VAL A 1 57 ? 5.969 -3.148 3.033 1.00 0.00 57 VAL A N 12
ATOM 10294 C CA . VAL A 1 57 ? 5.951 -4.585 3.282 1.00 0.00 57 VAL A CA 12
ATOM 10295 C C . VAL A 1 57 ? 7.307 -5.213 2.976 1.00 0.00 57 VAL A C 12
ATOM 10296 O O . VAL A 1 57 ? 7.778 -6.085 3.706 1.00 0.00 57 VAL A O 12
ATOM 10309 N N . CYS A 1 58 ? 7.929 -4.763 1.892 1.00 0.00 58 CYS A N 12
ATOM 10310 C CA . CYS A 1 58 ? 9.231 -5.280 1.488 1.00 0.00 58 CYS A CA 12
ATOM 10311 C C . CYS A 1 58 ? 10.272 -5.046 2.579 1.00 0.00 58 CYS A C 12
ATOM 10312 O O . CYS A 1 58 ? 11.433 -5.406 2.391 1.00 0.00 58 CYS A O 12
ATOM 10321 N N . GLY A 1 1 ? -12.331 -45.005 18.827 1.00 0.00 1 GLY A N 13
ATOM 10322 C CA . GLY A 1 1 ? -12.687 -44.327 17.595 1.00 0.00 1 GLY A CA 13
ATOM 10323 C C . GLY A 1 1 ? -12.668 -42.818 17.737 1.00 0.00 1 GLY A C 13
ATOM 10324 O O . GLY A 1 1 ? -12.709 -42.292 18.850 1.00 0.00 1 GLY A O 13
ATOM 10328 N N . SER A 1 2 ? -12.606 -42.119 16.609 1.00 0.00 2 SER A N 13
ATOM 10329 C CA . SER A 1 2 ? -12.577 -40.661 16.613 1.00 0.00 2 SER A CA 13
ATOM 10330 C C . SER A 1 2 ? -13.078 -40.103 15.284 1.00 0.00 2 SER A C 13
ATOM 10331 O O . SER A 1 2 ? -12.484 -40.345 14.233 1.00 0.00 2 SER A O 13
ATOM 10339 N N . SER A 1 3 ? -14.176 -39.357 15.339 1.00 0.00 3 SER A N 13
ATOM 10340 C CA . SER A 1 3 ? -14.761 -38.768 14.140 1.00 0.00 3 SER A CA 13
ATOM 10341 C C . SER A 1 3 ? -15.031 -37.280 14.343 1.00 0.00 3 SER A C 13
ATOM 10342 O O . SER A 1 3 ? -15.453 -36.854 15.417 1.00 0.00 3 SER A O 13
ATOM 10350 N N . GLY A 1 4 ? -14.784 -36.493 13.300 1.00 0.00 4 GLY A N 13
ATOM 10351 C CA . GLY A 1 4 ? -15.006 -35.061 13.382 1.00 0.00 4 GLY A CA 13
ATOM 10352 C C . GLY A 1 4 ? -14.265 -34.297 12.302 1.00 0.00 4 GLY A C 13
ATOM 10353 O O . GLY A 1 4 ? -13.533 -33.351 12.593 1.00 0.00 4 GLY A O 13
ATOM 10357 N N . SER A 1 5 ? -14.454 -34.708 11.053 1.00 0.00 5 SER A N 13
ATOM 10358 C CA . SER A 1 5 ? -13.794 -34.059 9.926 1.00 0.00 5 SER A CA 13
ATOM 10359 C C . SER A 1 5 ? -14.138 -32.573 9.877 1.00 0.00 5 SER A C 13
ATOM 10360 O O . SER A 1 5 ? -15.189 -32.185 9.367 1.00 0.00 5 SER A O 13
ATOM 10368 N N . SER A 1 6 ? -13.245 -31.747 10.412 1.00 0.00 6 SER A N 13
ATOM 10369 C CA . SER A 1 6 ? -13.454 -30.304 10.433 1.00 0.00 6 SER A CA 13
ATOM 10370 C C . SER A 1 6 ? -12.736 -29.633 9.266 1.00 0.00 6 SER A C 13
ATOM 10371 O O . SER A 1 6 ? -11.556 -29.299 9.359 1.00 0.00 6 SER A O 13
ATOM 10379 N N . GLY A 1 7 ? -13.459 -29.440 8.167 1.00 0.00 7 GLY A N 13
ATOM 10380 C CA . GLY A 1 7 ? -12.875 -28.810 6.997 1.00 0.00 7 GLY A CA 13
ATOM 10381 C C . GLY A 1 7 ? -13.083 -29.625 5.736 1.00 0.00 7 GLY A C 13
ATOM 10382 O O . GLY A 1 7 ? -12.155 -30.263 5.241 1.00 0.00 7 GLY A O 13
ATOM 10386 N N . ALA A 1 8 ? -14.306 -29.605 5.215 1.00 0.00 8 ALA A N 13
ATOM 10387 C CA . ALA A 1 8 ? -14.632 -30.348 4.004 1.00 0.00 8 ALA A CA 13
ATOM 10388 C C . ALA A 1 8 ? -15.017 -29.405 2.869 1.00 0.00 8 ALA A C 13
ATOM 10389 O O . ALA A 1 8 ? -14.368 -29.380 1.822 1.00 0.00 8 ALA A O 13
ATOM 10396 N N . LEU A 1 9 ? -16.075 -28.630 3.082 1.00 0.00 9 LEU A N 13
ATOM 10397 C CA . LEU A 1 9 ? -16.546 -27.685 2.076 1.00 0.00 9 LEU A CA 13
ATOM 10398 C C . LEU A 1 9 ? -16.058 -26.273 2.384 1.00 0.00 9 LEU A C 13
ATOM 10399 O O . LEU A 1 9 ? -16.665 -25.557 3.181 1.00 0.00 9 LEU A O 13
ATOM 10415 N N . GLU A 1 10 ? -14.961 -25.879 1.746 1.00 0.00 10 GLU A N 13
ATOM 10416 C CA . GLU A 1 10 ? -14.393 -24.552 1.952 1.00 0.00 10 GLU A CA 13
ATOM 10417 C C . GLU A 1 10 ? -14.053 -23.893 0.618 1.00 0.00 10 GLU A C 13
ATOM 10418 O O . GLU A 1 10 ? -14.208 -24.497 -0.442 1.00 0.00 10 GLU A O 13
ATOM 10430 N N . ASN A 1 11 ? -13.590 -22.649 0.681 1.00 0.00 11 ASN A N 13
ATOM 10431 C CA . ASN A 1 11 ? -13.229 -21.906 -0.521 1.00 0.00 11 ASN A CA 13
ATOM 10432 C C . ASN A 1 11 ? -11.779 -21.434 -0.455 1.00 0.00 11 ASN A C 13
ATOM 10433 O O . ASN A 1 11 ? -11.462 -20.461 0.231 1.00 0.00 11 ASN A O 13
ATOM 10444 N N . LEU A 1 12 ? -10.903 -22.130 -1.171 1.00 0.00 12 LEU A N 13
ATOM 10445 C CA . LEU A 1 12 ? -9.487 -21.782 -1.195 1.00 0.00 12 LEU A CA 13
ATOM 10446 C C . LEU A 1 12 ? -9.104 -21.147 -2.528 1.00 0.00 12 LEU A C 13
ATOM 10447 O O . LEU A 1 12 ? -8.036 -21.423 -3.073 1.00 0.00 12 LEU A O 13
ATOM 10463 N N . GLN A 1 13 ? -9.982 -20.294 -3.044 1.00 0.00 13 GLN A N 13
ATOM 10464 C CA . GLN A 1 13 ? -9.735 -19.618 -4.312 1.00 0.00 13 GLN A CA 13
ATOM 10465 C C . GLN A 1 13 ? -8.740 -18.476 -4.136 1.00 0.00 13 GLN A C 13
ATOM 10466 O O . GLN A 1 13 ? -8.398 -18.104 -3.013 1.00 0.00 13 GLN A O 13
ATOM 10480 N N . VAL A 1 14 ? -8.277 -17.922 -5.252 1.00 0.00 14 VAL A N 13
ATOM 10481 C CA . VAL A 1 14 ? -7.321 -16.822 -5.221 1.00 0.00 14 VAL A CA 13
ATOM 10482 C C . VAL A 1 14 ? -7.985 -15.506 -5.608 1.00 0.00 14 VAL A C 13
ATOM 10483 O O . VAL A 1 14 ? -8.648 -15.414 -6.641 1.00 0.00 14 VAL A O 13
ATOM 10496 N N . GLU A 1 15 ? -7.802 -14.488 -4.772 1.00 0.00 15 GLU A N 13
ATOM 10497 C CA . GLU A 1 15 ? -8.385 -13.176 -5.028 1.00 0.00 15 GLU A CA 13
ATOM 10498 C C . GLU A 1 15 ? -7.465 -12.066 -4.529 1.00 0.00 15 GLU A C 13
ATOM 10499 O O . GLU A 1 15 ? -7.226 -11.935 -3.329 1.00 0.00 15 GLU A O 13
ATOM 10511 N N . ALA A 1 16 ? -6.950 -11.268 -5.460 1.00 0.00 16 ALA A N 13
ATOM 10512 C CA . ALA A 1 16 ? -6.058 -10.169 -5.115 1.00 0.00 16 ALA A CA 13
ATOM 10513 C C . ALA A 1 16 ? -6.675 -9.275 -4.046 1.00 0.00 16 ALA A C 13
ATOM 10514 O O . ALA A 1 16 ? -7.897 -9.166 -3.944 1.00 0.00 16 ALA A O 13
ATOM 10521 N N . SER A 1 17 ? -5.823 -8.637 -3.249 1.00 0.00 17 SER A N 13
ATOM 10522 C CA . SER A 1 17 ? -6.286 -7.756 -2.184 1.00 0.00 17 SER A CA 13
ATOM 10523 C C . SER A 1 17 ? -5.125 -6.962 -1.593 1.00 0.00 17 SER A C 13
ATOM 10524 O O . SER A 1 17 ? -4.007 -7.466 -1.478 1.00 0.00 17 SER A O 13
ATOM 10532 N N . CYS A 1 18 ? -5.398 -5.716 -1.220 1.00 0.00 18 CYS A N 13
ATOM 10533 C CA . CYS A 1 18 ? -4.378 -4.849 -0.642 1.00 0.00 18 CYS A CA 13
ATOM 10534 C C . CYS A 1 18 ? -3.526 -5.612 0.369 1.00 0.00 18 CYS A C 13
ATOM 10535 O O . CYS A 1 18 ? -3.891 -6.703 0.806 1.00 0.00 18 CYS A O 13
ATOM 10542 N N . SER A 1 19 ? -2.390 -5.028 0.736 1.00 0.00 19 SER A N 13
ATOM 10543 C CA . SER A 1 19 ? -1.484 -5.654 1.693 1.00 0.00 19 SER A CA 13
ATOM 10544 C C . SER A 1 19 ? -1.619 -5.010 3.069 1.00 0.00 19 SER A C 13
ATOM 10545 O O . SER A 1 19 ? -1.025 -5.472 4.044 1.00 0.00 19 SER A O 13
ATOM 10553 N N . VAL A 1 20 ? -2.405 -3.941 3.141 1.00 0.00 20 VAL A N 13
ATOM 10554 C CA . VAL A 1 20 ? -2.620 -3.233 4.398 1.00 0.00 20 VAL A CA 13
ATOM 10555 C C . VAL A 1 20 ? -4.058 -3.394 4.880 1.00 0.00 20 VAL A C 13
ATOM 10556 O O . VAL A 1 20 ? -4.304 -3.883 5.983 1.00 0.00 20 VAL A O 13
ATOM 10569 N N . CYS A 1 21 ? -5.005 -2.979 4.046 1.00 0.00 21 CYS A N 13
ATOM 10570 C CA . CYS A 1 21 ? -6.420 -3.076 4.385 1.00 0.00 21 CYS A CA 13
ATOM 10571 C C . CYS A 1 21 ? -7.056 -4.295 3.723 1.00 0.00 21 CYS A C 13
ATOM 10572 O O . CYS A 1 21 ? -8.280 -4.428 3.688 1.00 0.00 21 CYS A O 13
ATOM 10579 N N . LEU A 1 22 ? -6.217 -5.181 3.199 1.00 0.00 22 LEU A N 13
ATOM 10580 C CA . LEU A 1 22 ? -6.696 -6.390 2.537 1.00 0.00 22 LEU A CA 13
ATOM 10581 C C . LEU A 1 22 ? -8.012 -6.129 1.812 1.00 0.00 22 LEU A C 13
ATOM 10582 O O . LEU A 1 22 ? -8.922 -6.956 1.843 1.00 0.00 22 LEU A O 13
ATOM 10598 N N . GLU A 1 23 ? -8.103 -4.974 1.159 1.00 0.00 23 GLU A N 13
ATOM 10599 C CA . GLU A 1 23 ? -9.308 -4.606 0.425 1.00 0.00 23 GLU A CA 13
ATOM 10600 C C . GLU A 1 23 ? -9.400 -5.375 -0.890 1.00 0.00 23 GLU A C 13
ATOM 10601 O O . GLU A 1 23 ? -8.396 -5.862 -1.409 1.00 0.00 23 GLU A O 13
ATOM 10613 N N . TYR A 1 24 ? -10.613 -5.480 -1.423 1.00 0.00 24 TYR A N 13
ATOM 10614 C CA . TYR A 1 24 ? -10.838 -6.192 -2.675 1.00 0.00 24 TYR A CA 13
ATOM 10615 C C . TYR A 1 24 ? -10.796 -5.234 -3.862 1.00 0.00 24 TYR A C 13
ATOM 10616 O O . TYR A 1 24 ? -11.599 -4.305 -3.953 1.00 0.00 24 TYR A O 13
ATOM 10634 N N . LEU A 1 25 ? -9.855 -5.468 -4.769 1.00 0.00 25 LEU A N 13
ATOM 10635 C CA . LEU A 1 25 ? -9.706 -4.628 -5.952 1.00 0.00 25 LEU A CA 13
ATOM 10636 C C . LEU A 1 25 ? -9.509 -5.478 -7.203 1.00 0.00 25 LEU A C 13
ATOM 10637 O O . LEU A 1 25 ? -8.758 -6.454 -7.192 1.00 0.00 25 LEU A O 13
ATOM 10653 N N . LYS A 1 26 ? -10.187 -5.101 -8.281 1.00 0.00 26 LYS A N 13
ATOM 10654 C CA . LYS A 1 26 ? -10.084 -5.825 -9.543 1.00 0.00 26 LYS A CA 13
ATOM 10655 C C . LYS A 1 26 ? -8.697 -5.657 -10.156 1.00 0.00 26 LYS A C 13
ATOM 10656 O O . LYS A 1 26 ? -8.170 -6.576 -10.781 1.00 0.00 26 LYS A O 13
ATOM 10675 N N . GLU A 1 27 ? -8.113 -4.477 -9.970 1.00 0.00 27 GLU A N 13
ATOM 10676 C CA . GLU A 1 27 ? -6.787 -4.191 -10.505 1.00 0.00 27 GLU A CA 13
ATOM 10677 C C . GLU A 1 27 ? -5.890 -3.573 -9.436 1.00 0.00 27 GLU A C 13
ATOM 10678 O O . GLU A 1 27 ? -5.711 -2.357 -9.367 1.00 0.00 27 GLU A O 13
ATOM 10690 N N . PRO A 1 28 ? -5.314 -4.430 -8.580 1.00 0.00 28 PRO A N 13
ATOM 10691 C CA . PRO A 1 28 ? -4.427 -3.993 -7.498 1.00 0.00 28 PRO A CA 13
ATOM 10692 C C . PRO A 1 28 ? -3.095 -3.464 -8.018 1.00 0.00 28 PRO A C 13
ATOM 10693 O O . PRO A 1 28 ? -2.540 -3.993 -8.982 1.00 0.00 28 PRO A O 13
ATOM 10704 N N . VAL A 1 29 ? -2.586 -2.419 -7.375 1.00 0.00 29 VAL A N 13
ATOM 10705 C CA . VAL A 1 29 ? -1.317 -1.820 -7.772 1.00 0.00 29 VAL A CA 13
ATOM 10706 C C . VAL A 1 29 ? -0.154 -2.766 -7.499 1.00 0.00 29 VAL A C 13
ATOM 10707 O O . VAL A 1 29 ? 0.421 -2.762 -6.410 1.00 0.00 29 VAL A O 13
ATOM 10720 N N . ILE A 1 30 ? 0.189 -3.576 -8.496 1.00 0.00 30 ILE A N 13
ATOM 10721 C CA . ILE A 1 30 ? 1.286 -4.527 -8.364 1.00 0.00 30 ILE A CA 13
ATOM 10722 C C . ILE A 1 30 ? 2.603 -3.914 -8.825 1.00 0.00 30 ILE A C 13
ATOM 10723 O O . ILE A 1 30 ? 3.044 -4.141 -9.953 1.00 0.00 30 ILE A O 13
ATOM 10739 N N . ILE A 1 31 ? 3.229 -3.138 -7.946 1.00 0.00 31 ILE A N 13
ATOM 10740 C CA . ILE A 1 31 ? 4.498 -2.495 -8.263 1.00 0.00 31 ILE A CA 13
ATOM 10741 C C . ILE A 1 31 ? 5.547 -3.522 -8.674 1.00 0.00 31 ILE A C 13
ATOM 10742 O O . ILE A 1 31 ? 5.253 -4.711 -8.792 1.00 0.00 31 ILE A O 13
ATOM 10758 N N . GLU A 1 32 ? 6.773 -3.054 -8.889 1.00 0.00 32 GLU A N 13
ATOM 10759 C CA . GLU A 1 32 ? 7.866 -3.933 -9.285 1.00 0.00 32 GLU A CA 13
ATOM 10760 C C . GLU A 1 32 ? 8.495 -4.603 -8.067 1.00 0.00 32 GLU A C 13
ATOM 10761 O O . GLU A 1 32 ? 9.708 -4.810 -8.015 1.00 0.00 32 GLU A O 13
ATOM 10773 N N . CYS A 1 33 ? 7.662 -4.939 -7.088 1.00 0.00 33 CYS A N 13
ATOM 10774 C CA . CYS A 1 33 ? 8.134 -5.585 -5.869 1.00 0.00 33 CYS A CA 13
ATOM 10775 C C . CYS A 1 33 ? 7.489 -6.956 -5.694 1.00 0.00 33 CYS A C 13
ATOM 10776 O O . CYS A 1 33 ? 8.157 -7.928 -5.342 1.00 0.00 33 CYS A O 13
ATOM 10783 N N . GLY A 1 34 ? 6.185 -7.027 -5.945 1.00 0.00 34 GLY A N 13
ATOM 10784 C CA . GLY A 1 34 ? 5.471 -8.283 -5.810 1.00 0.00 34 GLY A CA 13
ATOM 10785 C C . GLY A 1 34 ? 4.468 -8.261 -4.674 1.00 0.00 34 GLY A C 13
ATOM 10786 O O . GLY A 1 34 ? 4.399 -9.199 -3.879 1.00 0.00 34 GLY A O 13
ATOM 10790 N N . HIS A 1 35 ? 3.689 -7.187 -4.594 1.00 0.00 35 HIS A N 13
ATOM 10791 C CA . HIS A 1 35 ? 2.686 -7.046 -3.545 1.00 0.00 35 HIS A CA 13
ATOM 10792 C C . HIS A 1 35 ? 1.470 -6.278 -4.056 1.00 0.00 35 HIS A C 13
ATOM 10793 O O . HIS A 1 35 ? 1.448 -5.821 -5.198 1.00 0.00 35 HIS A O 13
ATOM 10807 N N . ASN A 1 36 ? 0.461 -6.142 -3.202 1.00 0.00 36 ASN A N 13
ATOM 10808 C CA . ASN A 1 36 ? -0.759 -5.431 -3.568 1.00 0.00 36 ASN A CA 13
ATOM 10809 C C . ASN A 1 36 ? -0.968 -4.213 -2.673 1.00 0.00 36 ASN A C 13
ATOM 10810 O O . ASN A 1 36 ? -0.698 -4.258 -1.472 1.00 0.00 36 ASN A O 13
ATOM 10821 N N . PHE A 1 37 ? -1.451 -3.126 -3.265 1.00 0.00 37 PHE A N 13
ATOM 10822 C CA . PHE A 1 37 ? -1.696 -1.896 -2.522 1.00 0.00 37 PHE A CA 13
ATOM 10823 C C . PHE A 1 37 ? -2.764 -1.049 -3.208 1.00 0.00 37 PHE A C 13
ATOM 10824 O O . PHE A 1 37 ? -2.761 -0.895 -4.430 1.00 0.00 37 PHE A O 13
ATOM 10841 N N . CYS A 1 38 ? -3.678 -0.503 -2.414 1.00 0.00 38 CYS A N 13
ATOM 10842 C CA . CYS A 1 38 ? -4.754 0.327 -2.942 1.00 0.00 38 CYS A CA 13
ATOM 10843 C C . CYS A 1 38 ? -4.368 1.803 -2.909 1.00 0.00 38 CYS A C 13
ATOM 10844 O O . CYS A 1 38 ? -3.579 2.232 -2.068 1.00 0.00 38 CYS A O 13
ATOM 10851 N N . LYS A 1 39 ? -4.931 2.577 -3.832 1.00 0.00 39 LYS A N 13
ATOM 10852 C CA . LYS A 1 39 ? -4.649 4.005 -3.909 1.00 0.00 39 LYS A CA 13
ATOM 10853 C C . LYS A 1 39 ? -4.666 4.639 -2.522 1.00 0.00 39 LYS A C 13
ATOM 10854 O O . LYS A 1 39 ? -3.775 5.412 -2.171 1.00 0.00 39 LYS A O 13
ATOM 10873 N N . ALA A 1 40 ? -5.686 4.306 -1.737 1.00 0.00 40 ALA A N 13
ATOM 10874 C CA . ALA A 1 40 ? -5.816 4.841 -0.387 1.00 0.00 40 ALA A CA 13
ATOM 10875 C C . ALA A 1 40 ? -4.570 4.549 0.442 1.00 0.00 40 ALA A C 13
ATOM 10876 O O . ALA A 1 40 ? -4.146 5.371 1.255 1.00 0.00 40 ALA A O 13
ATOM 10883 N N . CYS A 1 41 ? -3.987 3.374 0.232 1.00 0.00 41 CYS A N 13
ATOM 10884 C CA . CYS A 1 41 ? -2.789 2.973 0.960 1.00 0.00 41 CYS A CA 13
ATOM 10885 C C . CYS A 1 41 ? -1.530 3.429 0.229 1.00 0.00 41 CYS A C 13
ATOM 10886 O O . CYS A 1 41 ? -0.823 4.327 0.690 1.00 0.00 41 CYS A O 13
ATOM 10893 N N . ILE A 1 42 ? -1.255 2.806 -0.912 1.00 0.00 42 ILE A N 13
ATOM 10894 C CA . ILE A 1 42 ? -0.083 3.148 -1.707 1.00 0.00 42 ILE A CA 13
ATOM 10895 C C . ILE A 1 42 ? 0.188 4.649 -1.668 1.00 0.00 42 ILE A C 13
ATOM 10896 O O . ILE A 1 42 ? 1.340 5.084 -1.667 1.00 0.00 42 ILE A O 13
ATOM 10912 N N . THR A 1 43 ? -0.882 5.437 -1.636 1.00 0.00 43 THR A N 13
ATOM 10913 C CA . THR A 1 43 ? -0.761 6.889 -1.597 1.00 0.00 43 THR A CA 13
ATOM 10914 C C . THR A 1 43 ? -0.280 7.364 -0.231 1.00 0.00 43 THR A C 13
ATOM 10915 O O . THR A 1 43 ? 0.658 8.156 -0.133 1.00 0.00 43 THR A O 13
ATOM 10926 N N . ARG A 1 44 ? -0.927 6.875 0.822 1.00 0.00 44 ARG A N 13
ATOM 10927 C CA . ARG A 1 44 ? -0.564 7.250 2.184 1.00 0.00 44 ARG A CA 13
ATOM 10928 C C . ARG A 1 44 ? 0.933 7.070 2.417 1.00 0.00 44 ARG A C 13
ATOM 10929 O O . ARG A 1 44 ? 1.514 7.700 3.300 1.00 0.00 44 ARG A O 13
ATOM 10950 N N . TRP A 1 45 ? 1.550 6.205 1.620 1.00 0.00 45 TRP A N 13
ATOM 10951 C CA . TRP A 1 45 ? 2.980 5.941 1.740 1.00 0.00 45 TRP A CA 13
ATOM 10952 C C . TRP A 1 45 ? 3.744 6.533 0.561 1.00 0.00 45 TRP A C 13
ATOM 10953 O O . TRP A 1 45 ? 4.954 6.744 0.637 1.00 0.00 45 TRP A O 13
ATOM 10974 N N . TRP A 1 46 ? 3.030 6.797 -0.527 1.00 0.00 46 TRP A N 13
ATOM 10975 C CA . TRP A 1 46 ? 3.643 7.365 -1.723 1.00 0.00 46 TRP A CA 13
ATOM 10976 C C . TRP A 1 46 ? 3.280 8.839 -1.873 1.00 0.00 46 TRP A C 13
ATOM 10977 O O . TRP A 1 46 ? 3.019 9.313 -2.978 1.00 0.00 46 TRP A O 13
ATOM 10998 N N . GLU A 1 47 ? 3.267 9.557 -0.755 1.00 0.00 47 GLU A N 13
ATOM 10999 C CA . GLU A 1 47 ? 2.935 10.977 -0.764 1.00 0.00 47 GLU A CA 13
ATOM 11000 C C . GLU A 1 47 ? 3.960 11.770 -1.569 1.00 0.00 47 GLU A C 13
ATOM 11001 O O . GLU A 1 47 ? 3.634 12.361 -2.599 1.00 0.00 47 GLU A O 13
ATOM 11013 N N . ASP A 1 48 ? 5.200 11.778 -1.093 1.00 0.00 48 ASP A N 13
ATOM 11014 C CA . ASP A 1 48 ? 6.274 12.497 -1.768 1.00 0.00 48 ASP A CA 13
ATOM 11015 C C . ASP A 1 48 ? 7.264 11.525 -2.403 1.00 0.00 48 ASP A C 13
ATOM 11016 O O . ASP A 1 48 ? 7.630 10.515 -1.802 1.00 0.00 48 ASP A O 13
ATOM 11025 N N . LEU A 1 49 ? 7.692 11.837 -3.621 1.00 0.00 49 LEU A N 13
ATOM 11026 C CA . LEU A 1 49 ? 8.639 10.990 -4.339 1.00 0.00 49 LEU A CA 13
ATOM 11027 C C . LEU A 1 49 ? 9.791 10.572 -3.432 1.00 0.00 49 LEU A C 13
ATOM 11028 O O . LEU A 1 49 ? 10.479 9.588 -3.701 1.00 0.00 49 LEU A O 13
ATOM 11044 N N . GLU A 1 50 ? 9.995 11.326 -2.356 1.00 0.00 50 GLU A N 13
ATOM 11045 C CA . GLU A 1 50 ? 11.064 11.031 -1.409 1.00 0.00 50 GLU A CA 13
ATOM 11046 C C . GLU A 1 50 ? 10.526 10.974 0.018 1.00 0.00 50 GLU A C 13
ATOM 11047 O O . GLU A 1 50 ? 10.813 11.848 0.836 1.00 0.00 50 GLU A O 13
ATOM 11059 N N . ARG A 1 51 ? 9.744 9.940 0.308 1.00 0.00 51 ARG A N 13
ATOM 11060 C CA . ARG A 1 51 ? 9.164 9.769 1.635 1.00 0.00 51 ARG A CA 13
ATOM 11061 C C . ARG A 1 51 ? 9.792 8.579 2.354 1.00 0.00 51 ARG A C 13
ATOM 11062 O O . ARG A 1 51 ? 10.275 8.705 3.480 1.00 0.00 51 ARG A O 13
ATOM 11083 N N . ASP A 1 52 ? 9.781 7.425 1.697 1.00 0.00 52 ASP A N 13
ATOM 11084 C CA . ASP A 1 52 ? 10.350 6.211 2.273 1.00 0.00 52 ASP A CA 13
ATOM 11085 C C . ASP A 1 52 ? 10.396 5.090 1.239 1.00 0.00 52 ASP A C 13
ATOM 11086 O O . ASP A 1 52 ? 9.981 5.269 0.094 1.00 0.00 52 ASP A O 13
ATOM 11095 N N . PHE A 1 53 ? 10.905 3.934 1.652 1.00 0.00 53 PHE A N 13
ATOM 11096 C CA . PHE A 1 53 ? 11.008 2.783 0.762 1.00 0.00 53 PHE A CA 13
ATOM 11097 C C . PHE A 1 53 ? 9.827 2.734 -0.203 1.00 0.00 53 PHE A C 13
ATOM 11098 O O . PHE A 1 53 ? 8.734 3.219 0.090 1.00 0.00 53 PHE A O 13
ATOM 11115 N N . PRO A 1 54 ? 10.050 2.134 -1.381 1.00 0.00 54 PRO A N 13
ATOM 11116 C CA . PRO A 1 54 ? 9.017 2.006 -2.413 1.00 0.00 54 PRO A CA 13
ATOM 11117 C C . PRO A 1 54 ? 7.916 1.030 -2.014 1.00 0.00 54 PRO A C 13
ATOM 11118 O O . PRO A 1 54 ? 6.907 0.898 -2.707 1.00 0.00 54 PRO A O 13
ATOM 11129 N N . CYS A 1 55 ? 8.116 0.346 -0.891 1.00 0.00 55 CYS A N 13
ATOM 11130 C CA . CYS A 1 55 ? 7.141 -0.619 -0.399 1.00 0.00 55 CYS A CA 13
ATOM 11131 C C . CYS A 1 55 ? 7.356 -0.900 1.086 1.00 0.00 55 CYS A C 13
ATOM 11132 O O . CYS A 1 55 ? 8.434 -1.310 1.516 1.00 0.00 55 CYS A O 13
ATOM 11139 N N . PRO A 1 56 ? 6.305 -0.675 1.888 1.00 0.00 56 PRO A N 13
ATOM 11140 C CA . PRO A 1 56 ? 6.353 -0.898 3.336 1.00 0.00 56 PRO A CA 13
ATOM 11141 C C . PRO A 1 56 ? 6.433 -2.378 3.693 1.00 0.00 56 PRO A C 13
ATOM 11142 O O . PRO A 1 56 ? 7.188 -2.774 4.581 1.00 0.00 56 PRO A O 13
ATOM 11153 N N . VAL A 1 57 ? 5.649 -3.194 2.994 1.00 0.00 57 VAL A N 13
ATOM 11154 C CA . VAL A 1 57 ? 5.633 -4.631 3.235 1.00 0.00 57 VAL A CA 13
ATOM 11155 C C . VAL A 1 57 ? 7.016 -5.239 3.029 1.00 0.00 57 VAL A C 13
ATOM 11156 O O . VAL A 1 57 ? 7.454 -6.090 3.805 1.00 0.00 57 VAL A O 13
ATOM 11169 N N . CYS A 1 58 ? 7.700 -4.797 1.979 1.00 0.00 58 CYS A N 13
ATOM 11170 C CA . CYS A 1 58 ? 9.034 -5.297 1.670 1.00 0.00 58 CYS A CA 13
ATOM 11171 C C . CYS A 1 58 ? 10.028 -4.901 2.757 1.00 0.00 58 CYS A C 13
ATOM 11172 O O . CYS A 1 58 ? 9.973 -3.773 3.244 1.00 0.00 58 CYS A O 13
ATOM 11181 N N . GLY A 1 1 ? -24.130 -36.960 18.547 1.00 0.00 1 GLY A N 14
ATOM 11182 C CA . GLY A 1 1 ? -24.834 -37.828 17.620 1.00 0.00 1 GLY A CA 14
ATOM 11183 C C . GLY A 1 1 ? -24.492 -37.530 16.174 1.00 0.00 1 GLY A C 14
ATOM 11184 O O . GLY A 1 1 ? -23.704 -38.246 15.556 1.00 0.00 1 GLY A O 14
ATOM 11188 N N . SER A 1 2 ? -25.087 -36.472 15.632 1.00 0.00 2 SER A N 14
ATOM 11189 C CA . SER A 1 2 ? -24.846 -36.085 14.247 1.00 0.00 2 SER A CA 14
ATOM 11190 C C . SER A 1 2 ? -23.928 -34.868 14.176 1.00 0.00 2 SER A C 14
ATOM 11191 O O . SER A 1 2 ? -24.292 -33.776 14.612 1.00 0.00 2 SER A O 14
ATOM 11199 N N . SER A 1 3 ? -22.736 -35.065 13.622 1.00 0.00 3 SER A N 14
ATOM 11200 C CA . SER A 1 3 ? -21.764 -33.986 13.495 1.00 0.00 3 SER A CA 14
ATOM 11201 C C . SER A 1 3 ? -22.228 -32.954 12.471 1.00 0.00 3 SER A C 14
ATOM 11202 O O . SER A 1 3 ? -22.320 -31.764 12.770 1.00 0.00 3 SER A O 14
ATOM 11210 N N . GLY A 1 4 ? -22.518 -33.421 11.260 1.00 0.00 4 GLY A N 14
ATOM 11211 C CA . GLY A 1 4 ? -22.968 -32.527 10.209 1.00 0.00 4 GLY A CA 14
ATOM 11212 C C . GLY A 1 4 ? -21.844 -31.679 9.649 1.00 0.00 4 GLY A C 14
ATOM 11213 O O . GLY A 1 4 ? -20.699 -32.125 9.572 1.00 0.00 4 GLY A O 14
ATOM 11217 N N . SER A 1 5 ? -22.170 -30.452 9.255 1.00 0.00 5 SER A N 14
ATOM 11218 C CA . SER A 1 5 ? -21.180 -29.541 8.693 1.00 0.00 5 SER A CA 14
ATOM 11219 C C . SER A 1 5 ? -21.712 -28.111 8.664 1.00 0.00 5 SER A C 14
ATOM 11220 O O . SER A 1 5 ? -22.816 -27.857 8.181 1.00 0.00 5 SER A O 14
ATOM 11228 N N . SER A 1 6 ? -20.919 -27.180 9.184 1.00 0.00 6 SER A N 14
ATOM 11229 C CA . SER A 1 6 ? -21.310 -25.776 9.222 1.00 0.00 6 SER A CA 14
ATOM 11230 C C . SER A 1 6 ? -20.502 -24.960 8.218 1.00 0.00 6 SER A C 14
ATOM 11231 O O . SER A 1 6 ? -20.059 -23.851 8.516 1.00 0.00 6 SER A O 14
ATOM 11239 N N . GLY A 1 7 ? -20.313 -25.517 7.026 1.00 0.00 7 GLY A N 14
ATOM 11240 C CA . GLY A 1 7 ? -19.559 -24.829 5.995 1.00 0.00 7 GLY A CA 14
ATOM 11241 C C . GLY A 1 7 ? -18.104 -25.254 5.960 1.00 0.00 7 GLY A C 14
ATOM 11242 O O . GLY A 1 7 ? -17.212 -24.423 5.791 1.00 0.00 7 GLY A O 14
ATOM 11246 N N . ALA A 1 8 ? -17.864 -26.551 6.121 1.00 0.00 8 ALA A N 14
ATOM 11247 C CA . ALA A 1 8 ? -16.508 -27.085 6.106 1.00 0.00 8 ALA A CA 14
ATOM 11248 C C . ALA A 1 8 ? -16.176 -27.701 4.751 1.00 0.00 8 ALA A C 14
ATOM 11249 O O . ALA A 1 8 ? -16.295 -28.913 4.563 1.00 0.00 8 ALA A O 14
ATOM 11256 N N . LEU A 1 9 ? -15.759 -26.861 3.811 1.00 0.00 9 LEU A N 14
ATOM 11257 C CA . LEU A 1 9 ? -15.410 -27.323 2.472 1.00 0.00 9 LEU A CA 14
ATOM 11258 C C . LEU A 1 9 ? -14.194 -26.573 1.937 1.00 0.00 9 LEU A C 14
ATOM 11259 O O . LEU A 1 9 ? -14.183 -25.344 1.890 1.00 0.00 9 LEU A O 14
ATOM 11275 N N . GLU A 1 10 ? -13.173 -27.323 1.532 1.00 0.00 10 GLU A N 14
ATOM 11276 C CA . GLU A 1 10 ? -11.953 -26.729 0.999 1.00 0.00 10 GLU A CA 14
ATOM 11277 C C . GLU A 1 10 ? -12.253 -25.892 -0.242 1.00 0.00 10 GLU A C 14
ATOM 11278 O O . GLU A 1 10 ? -12.953 -26.339 -1.149 1.00 0.00 10 GLU A O 14
ATOM 11290 N N . ASN A 1 11 ? -11.718 -24.676 -0.272 1.00 0.00 11 ASN A N 14
ATOM 11291 C CA . ASN A 1 11 ? -11.929 -23.776 -1.400 1.00 0.00 11 ASN A CA 14
ATOM 11292 C C . ASN A 1 11 ? -10.616 -23.497 -2.126 1.00 0.00 11 ASN A C 14
ATOM 11293 O O . ASN A 1 11 ? -9.649 -23.028 -1.524 1.00 0.00 11 ASN A O 14
ATOM 11304 N N . LEU A 1 12 ? -10.590 -23.787 -3.422 1.00 0.00 12 LEU A N 14
ATOM 11305 C CA . LEU A 1 12 ? -9.396 -23.566 -4.231 1.00 0.00 12 LEU A CA 14
ATOM 11306 C C . LEU A 1 12 ? -9.614 -22.430 -5.225 1.00 0.00 12 LEU A C 14
ATOM 11307 O O . LEU A 1 12 ? -9.921 -22.666 -6.393 1.00 0.00 12 LEU A O 14
ATOM 11323 N N . GLN A 1 13 ? -9.453 -21.198 -4.753 1.00 0.00 13 GLN A N 14
ATOM 11324 C CA . GLN A 1 13 ? -9.631 -20.026 -5.602 1.00 0.00 13 GLN A CA 14
ATOM 11325 C C . GLN A 1 13 ? -8.747 -18.875 -5.133 1.00 0.00 13 GLN A C 14
ATOM 11326 O O . GLN A 1 13 ? -8.603 -18.638 -3.933 1.00 0.00 13 GLN A O 14
ATOM 11340 N N . VAL A 1 14 ? -8.157 -18.162 -6.087 1.00 0.00 14 VAL A N 14
ATOM 11341 C CA . VAL A 1 14 ? -7.287 -17.035 -5.772 1.00 0.00 14 VAL A CA 14
ATOM 11342 C C . VAL A 1 14 ? -7.930 -15.714 -6.179 1.00 0.00 14 VAL A C 14
ATOM 11343 O O . VAL A 1 14 ? -8.620 -15.636 -7.195 1.00 0.00 14 VAL A O 14
ATOM 11356 N N . GLU A 1 15 ? -7.698 -14.677 -5.379 1.00 0.00 15 GLU A N 14
ATOM 11357 C CA . GLU A 1 15 ? -8.256 -13.359 -5.658 1.00 0.00 15 GLU A CA 14
ATOM 11358 C C . GLU A 1 15 ? -7.319 -12.258 -5.170 1.00 0.00 15 GLU A C 14
ATOM 11359 O O . GLU A 1 15 ? -6.751 -12.348 -4.082 1.00 0.00 15 GLU A O 14
ATOM 11371 N N . ALA A 1 16 ? -7.161 -11.220 -5.985 1.00 0.00 16 ALA A N 14
ATOM 11372 C CA . ALA A 1 16 ? -6.294 -10.101 -5.638 1.00 0.00 16 ALA A CA 14
ATOM 11373 C C . ALA A 1 16 ? -6.906 -9.258 -4.524 1.00 0.00 16 ALA A C 14
ATOM 11374 O O . ALA A 1 16 ? -8.128 -9.175 -4.395 1.00 0.00 16 ALA A O 14
ATOM 11381 N N . SER A 1 17 ? -6.050 -8.634 -3.722 1.00 0.00 17 SER A N 14
ATOM 11382 C CA . SER A 1 17 ? -6.507 -7.800 -2.616 1.00 0.00 17 SER A CA 14
ATOM 11383 C C . SER A 1 17 ? -5.332 -7.093 -1.947 1.00 0.00 17 SER A C 14
ATOM 11384 O O . SER A 1 17 ? -4.196 -7.566 -1.998 1.00 0.00 17 SER A O 14
ATOM 11392 N N . CYS A 1 18 ? -5.614 -5.956 -1.320 1.00 0.00 18 CYS A N 14
ATOM 11393 C CA . CYS A 1 18 ? -4.582 -5.181 -0.641 1.00 0.00 18 CYS A CA 14
ATOM 11394 C C . CYS A 1 18 ? -3.972 -5.977 0.509 1.00 0.00 18 CYS A C 14
ATOM 11395 O O . CYS A 1 18 ? -4.517 -6.999 0.928 1.00 0.00 18 CYS A O 14
ATOM 11402 N N . SER A 1 19 ? -2.838 -5.503 1.014 1.00 0.00 19 SER A N 14
ATOM 11403 C CA . SER A 1 19 ? -2.151 -6.172 2.113 1.00 0.00 19 SER A CA 14
ATOM 11404 C C . SER A 1 19 ? -2.402 -5.448 3.432 1.00 0.00 19 SER A C 14
ATOM 11405 O O . SER A 1 19 ? -2.502 -6.073 4.487 1.00 0.00 19 SER A O 14
ATOM 11413 N N . VAL A 1 20 ? -2.503 -4.124 3.363 1.00 0.00 20 VAL A N 14
ATOM 11414 C CA . VAL A 1 20 ? -2.743 -3.313 4.551 1.00 0.00 20 VAL A CA 14
ATOM 11415 C C . VAL A 1 20 ? -4.207 -3.375 4.972 1.00 0.00 20 VAL A C 14
ATOM 11416 O O . VAL A 1 20 ? -4.551 -4.012 5.968 1.00 0.00 20 VAL A O 14
ATOM 11429 N N . CYS A 1 21 ? -5.066 -2.711 4.206 1.00 0.00 21 CYS A N 14
ATOM 11430 C CA . CYS A 1 21 ? -6.494 -2.690 4.499 1.00 0.00 21 CYS A CA 14
ATOM 11431 C C . CYS A 1 21 ? -7.134 -4.039 4.183 1.00 0.00 21 CYS A C 14
ATOM 11432 O O . CYS A 1 21 ? -8.240 -4.335 4.636 1.00 0.00 21 CYS A O 14
ATOM 11439 N N . LEU A 1 22 ? -6.430 -4.853 3.403 1.00 0.00 22 LEU A N 14
ATOM 11440 C CA . LEU A 1 22 ? -6.929 -6.171 3.027 1.00 0.00 22 LEU A CA 14
ATOM 11441 C C . LEU A 1 22 ? -8.285 -6.064 2.338 1.00 0.00 22 LEU A C 14
ATOM 11442 O O . LEU A 1 22 ? -9.247 -6.721 2.736 1.00 0.00 22 LEU A O 14
ATOM 11458 N N . GLU A 1 23 ? -8.353 -5.234 1.302 1.00 0.00 23 GLU A N 14
ATOM 11459 C CA . GLU A 1 23 ? -9.592 -5.043 0.557 1.00 0.00 23 GLU A CA 14
ATOM 11460 C C . GLU A 1 23 ? -9.505 -5.695 -0.820 1.00 0.00 23 GLU A C 14
ATOM 11461 O O . GLU A 1 23 ? -8.415 -5.895 -1.357 1.00 0.00 23 GLU A O 14
ATOM 11473 N N . TYR A 1 24 ? -10.661 -6.023 -1.386 1.00 0.00 24 TYR A N 14
ATOM 11474 C CA . TYR A 1 24 ? -10.717 -6.655 -2.699 1.00 0.00 24 TYR A CA 14
ATOM 11475 C C . TYR A 1 24 ? -10.793 -5.607 -3.805 1.00 0.00 24 TYR A C 14
ATOM 11476 O O . TYR A 1 24 ? -11.709 -4.784 -3.836 1.00 0.00 24 TYR A O 14
ATOM 11494 N N . LEU A 1 25 ? -9.824 -5.644 -4.714 1.00 0.00 25 LEU A N 14
ATOM 11495 C CA . LEU A 1 25 ? -9.780 -4.698 -5.824 1.00 0.00 25 LEU A CA 14
ATOM 11496 C C . LEU A 1 25 ? -9.664 -5.429 -7.158 1.00 0.00 25 LEU A C 14
ATOM 11497 O O . LEU A 1 25 ? -8.920 -6.402 -7.282 1.00 0.00 25 LEU A O 14
ATOM 11513 N N . LYS A 1 26 ? -10.404 -4.953 -8.153 1.00 0.00 26 LYS A N 14
ATOM 11514 C CA . LYS A 1 26 ? -10.383 -5.558 -9.480 1.00 0.00 26 LYS A CA 14
ATOM 11515 C C . LYS A 1 26 ? -8.996 -5.448 -10.106 1.00 0.00 26 LYS A C 14
ATOM 11516 O O . LYS A 1 26 ? -8.505 -6.397 -10.717 1.00 0.00 26 LYS A O 14
ATOM 11535 N N . GLU A 1 27 ? -8.371 -4.286 -9.948 1.00 0.00 27 GLU A N 14
ATOM 11536 C CA . GLU A 1 27 ? -7.041 -4.054 -10.498 1.00 0.00 27 GLU A CA 14
ATOM 11537 C C . GLU A 1 27 ? -6.138 -3.375 -9.472 1.00 0.00 27 GLU A C 14
ATOM 11538 O O . GLU A 1 27 ? -5.955 -2.158 -9.477 1.00 0.00 27 GLU A O 14
ATOM 11550 N N . PRO A 1 28 ? -5.560 -4.181 -8.569 1.00 0.00 28 PRO A N 14
ATOM 11551 C CA . PRO A 1 28 ? -4.668 -3.682 -7.519 1.00 0.00 28 PRO A CA 14
ATOM 11552 C C . PRO A 1 28 ? -3.336 -3.190 -8.076 1.00 0.00 28 PRO A C 14
ATOM 11553 O O . PRO A 1 28 ? -2.915 -3.598 -9.158 1.00 0.00 28 PRO A O 14
ATOM 11564 N N . VAL A 1 29 ? -2.677 -2.309 -7.329 1.00 0.00 29 VAL A N 14
ATOM 11565 C CA . VAL A 1 29 ? -1.392 -1.762 -7.748 1.00 0.00 29 VAL A CA 14
ATOM 11566 C C . VAL A 1 29 ? -0.256 -2.732 -7.443 1.00 0.00 29 VAL A C 14
ATOM 11567 O O . VAL A 1 29 ? -0.049 -3.118 -6.292 1.00 0.00 29 VAL A O 14
ATOM 11580 N N . ILE A 1 30 ? 0.478 -3.121 -8.480 1.00 0.00 30 ILE A N 14
ATOM 11581 C CA . ILE A 1 30 ? 1.594 -4.044 -8.322 1.00 0.00 30 ILE A CA 14
ATOM 11582 C C . ILE A 1 30 ? 2.921 -3.361 -8.635 1.00 0.00 30 ILE A C 14
ATOM 11583 O O . ILE A 1 30 ? 3.288 -3.199 -9.799 1.00 0.00 30 ILE A O 14
ATOM 11599 N N . ILE A 1 31 ? 3.637 -2.964 -7.588 1.00 0.00 31 ILE A N 14
ATOM 11600 C CA . ILE A 1 31 ? 4.925 -2.301 -7.751 1.00 0.00 31 ILE A CA 14
ATOM 11601 C C . ILE A 1 31 ? 6.017 -3.303 -8.108 1.00 0.00 31 ILE A C 14
ATOM 11602 O O . ILE A 1 31 ? 5.764 -4.503 -8.207 1.00 0.00 31 ILE A O 14
ATOM 11618 N N . GLU A 1 32 ? 7.234 -2.801 -8.298 1.00 0.00 32 GLU A N 14
ATOM 11619 C CA . GLU A 1 32 ? 8.366 -3.653 -8.643 1.00 0.00 32 GLU A CA 14
ATOM 11620 C C . GLU A 1 32 ? 8.410 -4.888 -7.748 1.00 0.00 32 GLU A C 14
ATOM 11621 O O . GLU A 1 32 ? 8.589 -6.009 -8.225 1.00 0.00 32 GLU A O 14
ATOM 11633 N N . CYS A 1 33 ? 8.245 -4.675 -6.447 1.00 0.00 33 CYS A N 14
ATOM 11634 C CA . CYS A 1 33 ? 8.266 -5.768 -5.483 1.00 0.00 33 CYS A CA 14
ATOM 11635 C C . CYS A 1 33 ? 7.149 -6.768 -5.770 1.00 0.00 33 CYS A C 14
ATOM 11636 O O . CYS A 1 33 ? 7.320 -7.973 -5.593 1.00 0.00 33 CYS A O 14
ATOM 11643 N N . GLY A 1 34 ? 6.005 -6.257 -6.214 1.00 0.00 34 GLY A N 14
ATOM 11644 C CA . GLY A 1 34 ? 4.877 -7.118 -6.518 1.00 0.00 34 GLY A CA 14
ATOM 11645 C C . GLY A 1 34 ? 3.713 -6.904 -5.570 1.00 0.00 34 GLY A C 14
ATOM 11646 O O . GLY A 1 34 ? 2.569 -6.758 -6.003 1.00 0.00 34 GLY A O 14
ATOM 11650 N N . HIS A 1 35 ? 4.003 -6.887 -4.273 1.00 0.00 35 HIS A N 14
ATOM 11651 C CA . HIS A 1 35 ? 2.971 -6.691 -3.261 1.00 0.00 35 HIS A CA 14
ATOM 11652 C C . HIS A 1 35 ? 1.860 -5.787 -3.787 1.00 0.00 35 HIS A C 14
ATOM 11653 O O . HIS A 1 35 ? 2.125 -4.760 -4.410 1.00 0.00 35 HIS A O 14
ATOM 11667 N N . ASN A 1 36 ? 0.615 -6.177 -3.531 1.00 0.00 36 ASN A N 14
ATOM 11668 C CA . ASN A 1 36 ? -0.536 -5.402 -3.979 1.00 0.00 36 ASN A CA 14
ATOM 11669 C C . ASN A 1 36 ? -0.797 -4.225 -3.045 1.00 0.00 36 ASN A C 14
ATOM 11670 O O . ASN A 1 36 ? -0.487 -4.283 -1.855 1.00 0.00 36 ASN A O 14
ATOM 11681 N N . PHE A 1 37 ? -1.368 -3.157 -3.592 1.00 0.00 37 PHE A N 14
ATOM 11682 C CA . PHE A 1 37 ? -1.670 -1.965 -2.808 1.00 0.00 37 PHE A CA 14
ATOM 11683 C C . PHE A 1 37 ? -2.800 -1.165 -3.450 1.00 0.00 37 PHE A C 14
ATOM 11684 O O . PHE A 1 37 ? -2.889 -1.066 -4.674 1.00 0.00 37 PHE A O 14
ATOM 11701 N N . CYS A 1 38 ? -3.662 -0.595 -2.614 1.00 0.00 38 CYS A N 14
ATOM 11702 C CA . CYS A 1 38 ? -4.786 0.197 -3.098 1.00 0.00 38 CYS A CA 14
ATOM 11703 C C . CYS A 1 38 ? -4.473 1.689 -3.026 1.00 0.00 38 CYS A C 14
ATOM 11704 O O . CYS A 1 38 ? -3.676 2.128 -2.196 1.00 0.00 38 CYS A O 14
ATOM 11711 N N . LYS A 1 39 ? -5.104 2.463 -3.902 1.00 0.00 39 LYS A N 14
ATOM 11712 C CA . LYS A 1 39 ? -4.895 3.905 -3.938 1.00 0.00 39 LYS A CA 14
ATOM 11713 C C . LYS A 1 39 ? -4.955 4.500 -2.535 1.00 0.00 39 LYS A C 14
ATOM 11714 O O . LYS A 1 39 ? -4.226 5.438 -2.216 1.00 0.00 39 LYS A O 14
ATOM 11733 N N . ALA A 1 40 ? -5.829 3.947 -1.700 1.00 0.00 40 ALA A N 14
ATOM 11734 C CA . ALA A 1 40 ? -5.982 4.420 -0.330 1.00 0.00 40 ALA A CA 14
ATOM 11735 C C . ALA A 1 40 ? -4.708 4.190 0.476 1.00 0.00 40 ALA A C 14
ATOM 11736 O O . ALA A 1 40 ? -4.332 5.011 1.313 1.00 0.00 40 ALA A O 14
ATOM 11743 N N . CYS A 1 41 ? -4.046 3.066 0.219 1.00 0.00 41 CYS A N 14
ATOM 11744 C CA . CYS A 1 41 ? -2.814 2.726 0.921 1.00 0.00 41 CYS A CA 14
ATOM 11745 C C . CYS A 1 41 ? -1.592 3.156 0.114 1.00 0.00 41 CYS A C 14
ATOM 11746 O O . CYS A 1 41 ? -0.826 4.020 0.542 1.00 0.00 41 CYS A O 14
ATOM 11753 N N . ILE A 1 42 ? -1.417 2.548 -1.054 1.00 0.00 42 ILE A N 14
ATOM 11754 C CA . ILE A 1 42 ? -0.290 2.869 -1.921 1.00 0.00 42 ILE A CA 14
ATOM 11755 C C . ILE A 1 42 ? 0.006 4.365 -1.907 1.00 0.00 42 ILE A C 14
ATOM 11756 O O . ILE A 1 42 ? 1.137 4.788 -2.149 1.00 0.00 42 ILE A O 14
ATOM 11772 N N . THR A 1 43 ? -1.019 5.162 -1.621 1.00 0.00 43 THR A N 14
ATOM 11773 C CA . THR A 1 43 ? -0.869 6.611 -1.574 1.00 0.00 43 THR A CA 14
ATOM 11774 C C . THR A 1 43 ? 0.043 7.034 -0.428 1.00 0.00 43 THR A C 14
ATOM 11775 O O . THR A 1 43 ? 0.935 7.863 -0.606 1.00 0.00 43 THR A O 14
ATOM 11786 N N . ARG A 1 44 ? -0.187 6.458 0.747 1.00 0.00 44 ARG A N 14
ATOM 11787 C CA . ARG A 1 44 ? 0.615 6.776 1.923 1.00 0.00 44 ARG A CA 14
ATOM 11788 C C . ARG A 1 44 ? 2.105 6.699 1.602 1.00 0.00 44 ARG A C 14
ATOM 11789 O O . ARG A 1 44 ? 2.839 7.671 1.779 1.00 0.00 44 ARG A O 14
ATOM 11810 N N . TRP A 1 45 ? 2.543 5.537 1.131 1.00 0.00 45 TRP A N 14
ATOM 11811 C CA . TRP A 1 45 ? 3.946 5.333 0.786 1.00 0.00 45 TRP A CA 14
ATOM 11812 C C . TRP A 1 45 ? 4.298 6.054 -0.510 1.00 0.00 45 TRP A C 14
ATOM 11813 O O . TRP A 1 45 ? 5.293 6.776 -0.579 1.00 0.00 45 TRP A O 14
ATOM 11834 N N . TRP A 1 46 ? 3.477 5.855 -1.535 1.00 0.00 46 TRP A N 14
ATOM 11835 C CA . TRP A 1 46 ? 3.704 6.488 -2.829 1.00 0.00 46 TRP A CA 14
ATOM 11836 C C . TRP A 1 46 ? 3.253 7.944 -2.810 1.00 0.00 46 TRP A C 14
ATOM 11837 O O . TRP A 1 46 ? 2.587 8.409 -3.734 1.00 0.00 46 TRP A O 14
ATOM 11858 N N . GLU A 1 47 ? 3.621 8.659 -1.751 1.00 0.00 47 GLU A N 14
ATOM 11859 C CA . GLU A 1 47 ? 3.252 10.063 -1.613 1.00 0.00 47 GLU A CA 14
ATOM 11860 C C . GLU A 1 47 ? 4.056 10.934 -2.574 1.00 0.00 47 GLU A C 14
ATOM 11861 O O . GLU A 1 47 ? 3.555 11.934 -3.089 1.00 0.00 47 GLU A O 14
ATOM 11873 N N . ASP A 1 48 ? 5.304 10.546 -2.811 1.00 0.00 48 ASP A N 14
ATOM 11874 C CA . ASP A 1 48 ? 6.178 11.290 -3.711 1.00 0.00 48 ASP A CA 14
ATOM 11875 C C . ASP A 1 48 ? 7.312 10.406 -4.221 1.00 0.00 48 ASP A C 14
ATOM 11876 O O . ASP A 1 48 ? 8.256 10.105 -3.489 1.00 0.00 48 ASP A O 14
ATOM 11885 N N . LEU A 1 49 ? 7.213 9.993 -5.479 1.00 0.00 49 LEU A N 14
ATOM 11886 C CA . LEU A 1 49 ? 8.230 9.142 -6.088 1.00 0.00 49 LEU A CA 14
ATOM 11887 C C . LEU A 1 49 ? 9.123 9.947 -7.027 1.00 0.00 49 LEU A C 14
ATOM 11888 O O . LEU A 1 49 ? 8.640 10.583 -7.963 1.00 0.00 49 LEU A O 14
ATOM 11904 N N . GLU A 1 50 ? 10.427 9.912 -6.771 1.00 0.00 50 GLU A N 14
ATOM 11905 C CA . GLU A 1 50 ? 11.386 10.638 -7.595 1.00 0.00 50 GLU A CA 14
ATOM 11906 C C . GLU A 1 50 ? 12.487 9.707 -8.096 1.00 0.00 50 GLU A C 14
ATOM 11907 O O . GLU A 1 50 ? 12.680 9.549 -9.301 1.00 0.00 50 GLU A O 14
ATOM 11919 N N . ARG A 1 51 ? 13.206 9.095 -7.161 1.00 0.00 51 ARG A N 14
ATOM 11920 C CA . ARG A 1 51 ? 14.289 8.181 -7.506 1.00 0.00 51 ARG A CA 14
ATOM 11921 C C . ARG A 1 51 ? 14.184 6.887 -6.705 1.00 0.00 51 ARG A C 14
ATOM 11922 O O . ARG A 1 51 ? 14.318 5.793 -7.254 1.00 0.00 51 ARG A O 14
ATOM 11943 N N . ASP A 1 52 ? 13.945 7.019 -5.405 1.00 0.00 52 ASP A N 14
ATOM 11944 C CA . ASP A 1 52 ? 13.822 5.861 -4.528 1.00 0.00 52 ASP A CA 14
ATOM 11945 C C . ASP A 1 52 ? 12.366 5.421 -4.410 1.00 0.00 52 ASP A C 14
ATOM 11946 O O . ASP A 1 52 ? 11.532 6.139 -3.858 1.00 0.00 52 ASP A O 14
ATOM 11955 N N . PHE A 1 53 ? 12.067 4.236 -4.933 1.00 0.00 53 PHE A N 14
ATOM 11956 C CA . PHE A 1 53 ? 10.711 3.701 -4.888 1.00 0.00 53 PHE A CA 14
ATOM 11957 C C . PHE A 1 53 ? 10.655 2.429 -4.047 1.00 0.00 53 PHE A C 14
ATOM 11958 O O . PHE A 1 53 ? 10.337 1.345 -4.536 1.00 0.00 53 PHE A O 14
ATOM 11975 N N . PRO A 1 54 ? 10.973 2.564 -2.751 1.00 0.00 54 PRO A N 14
ATOM 11976 C CA . PRO A 1 54 ? 10.968 1.436 -1.814 1.00 0.00 54 PRO A CA 14
ATOM 11977 C C . PRO A 1 54 ? 9.558 0.936 -1.517 1.00 0.00 54 PRO A C 14
ATOM 11978 O O . PRO A 1 54 ? 8.572 1.534 -1.949 1.00 0.00 54 PRO A O 14
ATOM 11989 N N . CYS A 1 55 ? 9.469 -0.164 -0.777 1.00 0.00 55 CYS A N 14
ATOM 11990 C CA . CYS A 1 55 ? 8.180 -0.745 -0.422 1.00 0.00 55 CYS A CA 14
ATOM 11991 C C . CYS A 1 55 ? 8.028 -0.847 1.093 1.00 0.00 55 CYS A C 14
ATOM 11992 O O . CYS A 1 55 ? 8.954 -1.224 1.811 1.00 0.00 55 CYS A O 14
ATOM 11999 N N . PRO A 1 56 ? 6.831 -0.504 1.591 1.00 0.00 56 PRO A N 14
ATOM 12000 C CA . PRO A 1 56 ? 6.528 -0.549 3.025 1.00 0.00 56 PRO A CA 14
ATOM 12001 C C . PRO A 1 56 ? 6.449 -1.976 3.556 1.00 0.00 56 PRO A C 14
ATOM 12002 O O . PRO A 1 56 ? 7.019 -2.293 4.601 1.00 0.00 56 PRO A O 14
ATOM 12013 N N . VAL A 1 57 ? 5.740 -2.835 2.830 1.00 0.00 57 VAL A N 14
ATOM 12014 C CA . VAL A 1 57 ? 5.589 -4.229 3.227 1.00 0.00 57 VAL A CA 14
ATOM 12015 C C . VAL A 1 57 ? 6.939 -4.934 3.289 1.00 0.00 57 VAL A C 14
ATOM 12016 O O . VAL A 1 57 ? 7.232 -5.659 4.240 1.00 0.00 57 VAL A O 14
ATOM 12029 N N . CYS A 1 58 ? 7.761 -4.715 2.267 1.00 0.00 58 CYS A N 14
ATOM 12030 C CA . CYS A 1 58 ? 9.082 -5.329 2.204 1.00 0.00 58 CYS A CA 14
ATOM 12031 C C . CYS A 1 58 ? 10.026 -4.693 3.221 1.00 0.00 58 CYS A C 14
ATOM 12032 O O . CYS A 1 58 ? 9.607 -3.801 3.956 1.00 0.00 58 CYS A O 14
ATOM 12041 N N . GLY A 1 1 ? -9.553 -31.382 12.035 1.00 0.00 1 GLY A N 15
ATOM 12042 C CA . GLY A 1 1 ? -10.883 -31.911 11.798 1.00 0.00 1 GLY A CA 15
ATOM 12043 C C . GLY A 1 1 ? -11.136 -33.202 12.550 1.00 0.00 1 GLY A C 15
ATOM 12044 O O . GLY A 1 1 ? -10.297 -34.103 12.551 1.00 0.00 1 GLY A O 15
ATOM 12048 N N . SER A 1 2 ? -12.296 -33.292 13.194 1.00 0.00 2 SER A N 15
ATOM 12049 C CA . SER A 1 2 ? -12.655 -34.480 13.959 1.00 0.00 2 SER A CA 15
ATOM 12050 C C . SER A 1 2 ? -13.337 -35.514 13.068 1.00 0.00 2 SER A C 15
ATOM 12051 O O . SER A 1 2 ? -12.943 -36.680 13.037 1.00 0.00 2 SER A O 15
ATOM 12059 N N . SER A 1 3 ? -14.364 -35.078 12.346 1.00 0.00 3 SER A N 15
ATOM 12060 C CA . SER A 1 3 ? -15.105 -35.965 11.457 1.00 0.00 3 SER A CA 15
ATOM 12061 C C . SER A 1 3 ? -14.204 -36.500 10.348 1.00 0.00 3 SER A C 15
ATOM 12062 O O . SER A 1 3 ? -13.349 -35.784 9.828 1.00 0.00 3 SER A O 15
ATOM 12070 N N . GLY A 1 4 ? -14.402 -37.765 9.991 1.00 0.00 4 GLY A N 15
ATOM 12071 C CA . GLY A 1 4 ? -13.601 -38.376 8.946 1.00 0.00 4 GLY A CA 15
ATOM 12072 C C . GLY A 1 4 ? -13.394 -37.454 7.761 1.00 0.00 4 GLY A C 15
ATOM 12073 O O . GLY A 1 4 ? -12.446 -36.670 7.733 1.00 0.00 4 GLY A O 15
ATOM 12077 N N . SER A 1 5 ? -14.284 -37.549 6.777 1.00 0.00 5 SER A N 15
ATOM 12078 C CA . SER A 1 5 ? -14.191 -36.721 5.581 1.00 0.00 5 SER A CA 15
ATOM 12079 C C . SER A 1 5 ? -15.544 -36.099 5.244 1.00 0.00 5 SER A C 15
ATOM 12080 O O . SER A 1 5 ? -16.389 -36.731 4.610 1.00 0.00 5 SER A O 15
ATOM 12088 N N . SER A 1 6 ? -15.740 -34.857 5.674 1.00 0.00 6 SER A N 15
ATOM 12089 C CA . SER A 1 6 ? -16.990 -34.150 5.423 1.00 0.00 6 SER A CA 15
ATOM 12090 C C . SER A 1 6 ? -16.813 -33.108 4.323 1.00 0.00 6 SER A C 15
ATOM 12091 O O . SER A 1 6 ? -16.419 -31.972 4.586 1.00 0.00 6 SER A O 15
ATOM 12099 N N . GLY A 1 7 ? -17.108 -33.503 3.088 1.00 0.00 7 GLY A N 15
ATOM 12100 C CA . GLY A 1 7 ? -16.976 -32.593 1.966 1.00 0.00 7 GLY A CA 15
ATOM 12101 C C . GLY A 1 7 ? -16.387 -33.264 0.741 1.00 0.00 7 GLY A C 15
ATOM 12102 O O . GLY A 1 7 ? -15.401 -33.994 0.839 1.00 0.00 7 GLY A O 15
ATOM 12106 N N . ALA A 1 8 ? -16.993 -33.018 -0.416 1.00 0.00 8 ALA A N 15
ATOM 12107 C CA . ALA A 1 8 ? -16.523 -33.604 -1.665 1.00 0.00 8 ALA A CA 15
ATOM 12108 C C . ALA A 1 8 ? -15.036 -33.335 -1.871 1.00 0.00 8 ALA A C 15
ATOM 12109 O O . ALA A 1 8 ? -14.220 -34.258 -1.863 1.00 0.00 8 ALA A O 15
ATOM 12116 N N . LEU A 1 9 ? -14.689 -32.066 -2.057 1.00 0.00 9 LEU A N 15
ATOM 12117 C CA . LEU A 1 9 ? -13.300 -31.675 -2.267 1.00 0.00 9 LEU A CA 15
ATOM 12118 C C . LEU A 1 9 ? -12.978 -30.384 -1.520 1.00 0.00 9 LEU A C 15
ATOM 12119 O O . LEU A 1 9 ? -13.525 -29.326 -1.828 1.00 0.00 9 LEU A O 15
ATOM 12135 N N . GLU A 1 10 ? -12.086 -30.481 -0.539 1.00 0.00 10 GLU A N 15
ATOM 12136 C CA . GLU A 1 10 ? -11.692 -29.320 0.250 1.00 0.00 10 GLU A CA 15
ATOM 12137 C C . GLU A 1 10 ? -10.743 -28.423 -0.539 1.00 0.00 10 GLU A C 15
ATOM 12138 O O . GLU A 1 10 ? -9.586 -28.774 -0.767 1.00 0.00 10 GLU A O 15
ATOM 12150 N N . ASN A 1 11 ? -11.241 -27.262 -0.953 1.00 0.00 11 ASN A N 15
ATOM 12151 C CA . ASN A 1 11 ? -10.439 -26.315 -1.717 1.00 0.00 11 ASN A CA 15
ATOM 12152 C C . ASN A 1 11 ? -11.117 -24.949 -1.774 1.00 0.00 11 ASN A C 15
ATOM 12153 O O . ASN A 1 11 ? -12.296 -24.815 -1.442 1.00 0.00 11 ASN A O 15
ATOM 12164 N N . LEU A 1 12 ? -10.366 -23.939 -2.198 1.00 0.00 12 LEU A N 15
ATOM 12165 C CA . LEU A 1 12 ? -10.894 -22.583 -2.300 1.00 0.00 12 LEU A CA 15
ATOM 12166 C C . LEU A 1 12 ? -10.112 -21.769 -3.326 1.00 0.00 12 LEU A C 15
ATOM 12167 O O . LEU A 1 12 ? -9.174 -22.271 -3.945 1.00 0.00 12 LEU A O 15
ATOM 12183 N N . GLN A 1 13 ? -10.504 -20.511 -3.500 1.00 0.00 13 GLN A N 15
ATOM 12184 C CA . GLN A 1 13 ? -9.838 -19.628 -4.450 1.00 0.00 13 GLN A CA 15
ATOM 12185 C C . GLN A 1 13 ? -9.692 -18.222 -3.877 1.00 0.00 13 GLN A C 15
ATOM 12186 O O . GLN A 1 13 ? -10.453 -17.818 -2.997 1.00 0.00 13 GLN A O 15
ATOM 12200 N N . VAL A 1 14 ? -8.711 -17.482 -4.381 1.00 0.00 14 VAL A N 15
ATOM 12201 C CA . VAL A 1 14 ? -8.466 -16.120 -3.921 1.00 0.00 14 VAL A CA 15
ATOM 12202 C C . VAL A 1 14 ? -8.151 -15.193 -5.089 1.00 0.00 14 VAL A C 15
ATOM 12203 O O . VAL A 1 14 ? -7.683 -15.636 -6.137 1.00 0.00 14 VAL A O 15
ATOM 12216 N N . GLU A 1 15 ? -8.411 -13.903 -4.900 1.00 0.00 15 GLU A N 15
ATOM 12217 C CA . GLU A 1 15 ? -8.156 -12.912 -5.939 1.00 0.00 15 GLU A CA 15
ATOM 12218 C C . GLU A 1 15 ? -7.273 -11.785 -5.412 1.00 0.00 15 GLU A C 15
ATOM 12219 O O . GLU A 1 15 ? -7.175 -11.573 -4.203 1.00 0.00 15 GLU A O 15
ATOM 12231 N N . ALA A 1 16 ? -6.632 -11.065 -6.327 1.00 0.00 16 ALA A N 15
ATOM 12232 C CA . ALA A 1 16 ? -5.759 -9.959 -5.955 1.00 0.00 16 ALA A CA 15
ATOM 12233 C C . ALA A 1 16 ? -6.420 -9.064 -4.913 1.00 0.00 16 ALA A C 15
ATOM 12234 O O . ALA A 1 16 ? -7.605 -8.745 -5.017 1.00 0.00 16 ALA A O 15
ATOM 12241 N N . SER A 1 17 ? -5.648 -8.663 -3.908 1.00 0.00 17 SER A N 15
ATOM 12242 C CA . SER A 1 17 ? -6.161 -7.807 -2.844 1.00 0.00 17 SER A CA 15
ATOM 12243 C C . SER A 1 17 ? -5.025 -7.056 -2.156 1.00 0.00 17 SER A C 15
ATOM 12244 O O . SER A 1 17 ? -3.905 -7.557 -2.057 1.00 0.00 17 SER A O 15
ATOM 12252 N N . CYS A 1 18 ? -5.324 -5.852 -1.681 1.00 0.00 18 CYS A N 15
ATOM 12253 C CA . CYS A 1 18 ? -4.330 -5.029 -1.001 1.00 0.00 18 CYS A CA 15
ATOM 12254 C C . CYS A 1 18 ? -3.575 -5.842 0.047 1.00 0.00 18 CYS A C 15
ATOM 12255 O O . CYS A 1 18 ? -3.986 -6.946 0.405 1.00 0.00 18 CYS A O 15
ATOM 12262 N N . SER A 1 19 ? -2.470 -5.289 0.534 1.00 0.00 19 SER A N 15
ATOM 12263 C CA . SER A 1 19 ? -1.656 -5.963 1.538 1.00 0.00 19 SER A CA 15
ATOM 12264 C C . SER A 1 19 ? -1.866 -5.341 2.915 1.00 0.00 19 SER A C 15
ATOM 12265 O O . SER A 1 19 ? -1.842 -6.034 3.933 1.00 0.00 19 SER A O 15
ATOM 12273 N N . VAL A 1 20 ? -2.071 -4.028 2.939 1.00 0.00 20 VAL A N 15
ATOM 12274 C CA . VAL A 1 20 ? -2.286 -3.311 4.190 1.00 0.00 20 VAL A CA 15
ATOM 12275 C C . VAL A 1 20 ? -3.703 -3.526 4.710 1.00 0.00 20 VAL A C 15
ATOM 12276 O O . VAL A 1 20 ? -3.912 -4.212 5.711 1.00 0.00 20 VAL A O 15
ATOM 12289 N N . CYS A 1 21 ? -4.676 -2.935 4.024 1.00 0.00 21 CYS A N 15
ATOM 12290 C CA . CYS A 1 21 ? -6.074 -3.062 4.415 1.00 0.00 21 CYS A CA 15
ATOM 12291 C C . CYS A 1 21 ? -6.626 -4.430 4.027 1.00 0.00 21 CYS A C 15
ATOM 12292 O O . CYS A 1 21 ? -7.676 -4.851 4.516 1.00 0.00 21 CYS A O 15
ATOM 12299 N N . LEU A 1 22 ? -5.912 -5.121 3.145 1.00 0.00 22 LEU A N 15
ATOM 12300 C CA . LEU A 1 22 ? -6.329 -6.443 2.691 1.00 0.00 22 LEU A CA 15
ATOM 12301 C C . LEU A 1 22 ? -7.741 -6.401 2.114 1.00 0.00 22 LEU A C 15
ATOM 12302 O O . LEU A 1 22 ? -8.590 -7.218 2.467 1.00 0.00 22 LEU A O 15
ATOM 12318 N N . GLU A 1 23 ? -7.982 -5.444 1.223 1.00 0.00 23 GLU A N 15
ATOM 12319 C CA . GLU A 1 23 ? -9.290 -5.296 0.596 1.00 0.00 23 GLU A CA 15
ATOM 12320 C C . GLU A 1 23 ? -9.311 -5.952 -0.781 1.00 0.00 23 GLU A C 15
ATOM 12321 O O . GLU A 1 23 ? -8.264 -6.181 -1.387 1.00 0.00 23 GLU A O 15
ATOM 12333 N N . TYR A 1 24 ? -10.509 -6.253 -1.269 1.00 0.00 24 TYR A N 15
ATOM 12334 C CA . TYR A 1 24 ? -10.667 -6.885 -2.573 1.00 0.00 24 TYR A CA 15
ATOM 12335 C C . TYR A 1 24 ? -10.922 -5.843 -3.657 1.00 0.00 24 TYR A C 15
ATOM 12336 O O . TYR A 1 24 ? -11.890 -5.083 -3.589 1.00 0.00 24 TYR A O 15
ATOM 12354 N N . LEU A 1 25 ? -10.049 -5.812 -4.657 1.00 0.00 25 LEU A N 15
ATOM 12355 C CA . LEU A 1 25 ? -10.178 -4.864 -5.758 1.00 0.00 25 LEU A CA 15
ATOM 12356 C C . LEU A 1 25 ? -10.087 -5.576 -7.104 1.00 0.00 25 LEU A C 15
ATOM 12357 O O . LEU A 1 25 ? -9.588 -6.698 -7.193 1.00 0.00 25 LEU A O 15
ATOM 12373 N N . LYS A 1 26 ? -10.572 -4.916 -8.150 1.00 0.00 26 LYS A N 15
ATOM 12374 C CA . LYS A 1 26 ? -10.543 -5.483 -9.493 1.00 0.00 26 LYS A CA 15
ATOM 12375 C C . LYS A 1 26 ? -9.198 -5.225 -10.164 1.00 0.00 26 LYS A C 15
ATOM 12376 O O . LYS A 1 26 ? -8.624 -6.117 -10.787 1.00 0.00 26 LYS A O 15
ATOM 12395 N N . GLU A 1 27 ? -8.700 -4.000 -10.030 1.00 0.00 27 GLU A N 15
ATOM 12396 C CA . GLU A 1 27 ? -7.421 -3.626 -10.623 1.00 0.00 27 GLU A CA 15
ATOM 12397 C C . GLU A 1 27 ? -6.533 -2.921 -9.602 1.00 0.00 27 GLU A C 15
ATOM 12398 O O . GLU A 1 27 ? -6.402 -1.697 -9.596 1.00 0.00 27 GLU A O 15
ATOM 12410 N N . PRO A 1 28 ? -5.908 -3.711 -8.716 1.00 0.00 28 PRO A N 15
ATOM 12411 C CA . PRO A 1 28 ? -5.022 -3.185 -7.674 1.00 0.00 28 PRO A CA 15
ATOM 12412 C C . PRO A 1 28 ? -3.721 -2.630 -8.244 1.00 0.00 28 PRO A C 15
ATOM 12413 O O . PRO A 1 28 ? -3.520 -2.617 -9.459 1.00 0.00 28 PRO A O 15
ATOM 12424 N N . VAL A 1 29 ? -2.840 -2.173 -7.360 1.00 0.00 29 VAL A N 15
ATOM 12425 C CA . VAL A 1 29 ? -1.557 -1.618 -7.776 1.00 0.00 29 VAL A CA 15
ATOM 12426 C C . VAL A 1 29 ? -0.411 -2.556 -7.417 1.00 0.00 29 VAL A C 15
ATOM 12427 O O . VAL A 1 29 ? -0.192 -2.865 -6.245 1.00 0.00 29 VAL A O 15
ATOM 12440 N N . ILE A 1 30 ? 0.319 -3.005 -8.432 1.00 0.00 30 ILE A N 15
ATOM 12441 C CA . ILE A 1 30 ? 1.445 -3.907 -8.223 1.00 0.00 30 ILE A CA 15
ATOM 12442 C C . ILE A 1 30 ? 2.771 -3.200 -8.481 1.00 0.00 30 ILE A C 15
ATOM 12443 O O . ILE A 1 30 ? 2.902 -2.435 -9.437 1.00 0.00 30 ILE A O 15
ATOM 12459 N N . ILE A 1 31 ? 3.752 -3.462 -7.624 1.00 0.00 31 ILE A N 15
ATOM 12460 C CA . ILE A 1 31 ? 5.069 -2.853 -7.762 1.00 0.00 31 ILE A CA 15
ATOM 12461 C C . ILE A 1 31 ? 6.126 -3.899 -8.101 1.00 0.00 31 ILE A C 15
ATOM 12462 O O . ILE A 1 31 ? 5.837 -5.094 -8.149 1.00 0.00 31 ILE A O 15
ATOM 12478 N N . GLU A 1 32 ? 7.351 -3.440 -8.335 1.00 0.00 32 GLU A N 15
ATOM 12479 C CA . GLU A 1 32 ? 8.451 -4.337 -8.669 1.00 0.00 32 GLU A CA 15
ATOM 12480 C C . GLU A 1 32 ? 8.434 -5.575 -7.778 1.00 0.00 32 GLU A C 15
ATOM 12481 O O . GLU A 1 32 ? 8.584 -6.700 -8.255 1.00 0.00 32 GLU A O 15
ATOM 12493 N N . CYS A 1 33 ? 8.251 -5.360 -6.479 1.00 0.00 33 CYS A N 15
ATOM 12494 C CA . CYS A 1 33 ? 8.214 -6.456 -5.519 1.00 0.00 33 CYS A CA 15
ATOM 12495 C C . CYS A 1 33 ? 7.078 -7.423 -5.840 1.00 0.00 33 CYS A C 15
ATOM 12496 O O . CYS A 1 33 ? 7.281 -8.634 -5.911 1.00 0.00 33 CYS A O 15
ATOM 12503 N N . GLY A 1 34 ? 5.881 -6.877 -6.033 1.00 0.00 34 GLY A N 15
ATOM 12504 C CA . GLY A 1 34 ? 4.730 -7.705 -6.345 1.00 0.00 34 GLY A CA 15
ATOM 12505 C C . GLY A 1 34 ? 3.550 -7.423 -5.436 1.00 0.00 34 GLY A C 15
ATOM 12506 O O . GLY A 1 34 ? 2.405 -7.380 -5.887 1.00 0.00 34 GLY A O 15
ATOM 12510 N N . HIS A 1 35 ? 3.828 -7.231 -4.150 1.00 0.00 35 HIS A N 15
ATOM 12511 C CA . HIS A 1 35 ? 2.780 -6.952 -3.175 1.00 0.00 35 HIS A CA 15
ATOM 12512 C C . HIS A 1 35 ? 1.730 -6.013 -3.759 1.00 0.00 35 HIS A C 15
ATOM 12513 O O . HIS A 1 35 ? 2.053 -5.098 -4.515 1.00 0.00 35 HIS A O 15
ATOM 12527 N N . ASN A 1 36 ? 0.470 -6.247 -3.405 1.00 0.00 36 ASN A N 15
ATOM 12528 C CA . ASN A 1 36 ? -0.628 -5.423 -3.896 1.00 0.00 36 ASN A CA 15
ATOM 12529 C C . ASN A 1 36 ? -0.883 -4.244 -2.962 1.00 0.00 36 ASN A C 15
ATOM 12530 O O . ASN A 1 36 ? -0.643 -4.329 -1.757 1.00 0.00 36 ASN A O 15
ATOM 12541 N N . PHE A 1 37 ? -1.371 -3.144 -3.525 1.00 0.00 37 PHE A N 15
ATOM 12542 C CA . PHE A 1 37 ? -1.659 -1.947 -2.744 1.00 0.00 37 PHE A CA 15
ATOM 12543 C C . PHE A 1 37 ? -2.757 -1.118 -3.403 1.00 0.00 37 PHE A C 15
ATOM 12544 O O . PHE A 1 37 ? -2.770 -0.939 -4.621 1.00 0.00 37 PHE A O 15
ATOM 12561 N N . CYS A 1 38 ? -3.680 -0.616 -2.589 1.00 0.00 38 CYS A N 15
ATOM 12562 C CA . CYS A 1 38 ? -4.784 0.193 -3.090 1.00 0.00 38 CYS A CA 15
ATOM 12563 C C . CYS A 1 38 ? -4.423 1.676 -3.074 1.00 0.00 38 CYS A C 15
ATOM 12564 O O . CYS A 1 38 ? -3.631 2.125 -2.245 1.00 0.00 38 CYS A O 15
ATOM 12571 N N . LYS A 1 39 ? -5.010 2.432 -3.996 1.00 0.00 39 LYS A N 15
ATOM 12572 C CA . LYS A 1 39 ? -4.753 3.864 -4.089 1.00 0.00 39 LYS A CA 15
ATOM 12573 C C . LYS A 1 39 ? -4.960 4.543 -2.738 1.00 0.00 39 LYS A C 15
ATOM 12574 O O . LYS A 1 39 ? -4.453 5.638 -2.499 1.00 0.00 39 LYS A O 15
ATOM 12593 N N . ALA A 1 40 ? -5.707 3.884 -1.858 1.00 0.00 40 ALA A N 15
ATOM 12594 C CA . ALA A 1 40 ? -5.978 4.422 -0.531 1.00 0.00 40 ALA A CA 15
ATOM 12595 C C . ALA A 1 40 ? -4.785 4.218 0.398 1.00 0.00 40 ALA A C 15
ATOM 12596 O O . ALA A 1 40 ? -4.541 5.023 1.297 1.00 0.00 40 ALA A O 15
ATOM 12603 N N . CYS A 1 41 ? -4.045 3.138 0.175 1.00 0.00 41 CYS A N 15
ATOM 12604 C CA . CYS A 1 41 ? -2.879 2.827 0.992 1.00 0.00 41 CYS A CA 15
ATOM 12605 C C . CYS A 1 41 ? -1.603 3.352 0.340 1.00 0.00 41 CYS A C 15
ATOM 12606 O O . CYS A 1 41 ? -0.874 4.149 0.932 1.00 0.00 41 CYS A O 15
ATOM 12613 N N . ILE A 1 42 ? -1.340 2.900 -0.881 1.00 0.00 42 ILE A N 15
ATOM 12614 C CA . ILE A 1 42 ? -0.153 3.325 -1.613 1.00 0.00 42 ILE A CA 15
ATOM 12615 C C . ILE A 1 42 ? 0.004 4.842 -1.574 1.00 0.00 42 ILE A C 15
ATOM 12616 O O . ILE A 1 42 ? 1.110 5.367 -1.700 1.00 0.00 42 ILE A O 15
ATOM 12632 N N . THR A 1 43 ? -1.112 5.542 -1.395 1.00 0.00 43 THR A N 15
ATOM 12633 C CA . THR A 1 43 ? -1.100 6.998 -1.337 1.00 0.00 43 THR A CA 15
ATOM 12634 C C . THR A 1 43 ? -0.326 7.494 -0.121 1.00 0.00 43 THR A C 15
ATOM 12635 O O . THR A 1 43 ? 0.404 8.482 -0.198 1.00 0.00 43 THR A O 15
ATOM 12646 N N . ARG A 1 44 ? -0.489 6.801 1.001 1.00 0.00 44 ARG A N 15
ATOM 12647 C CA . ARG A 1 44 ? 0.194 7.171 2.235 1.00 0.00 44 ARG A CA 15
ATOM 12648 C C . ARG A 1 44 ? 1.707 7.185 2.035 1.00 0.00 44 ARG A C 15
ATOM 12649 O O . ARG A 1 44 ? 2.408 8.032 2.589 1.00 0.00 44 ARG A O 15
ATOM 12670 N N . TRP A 1 45 ? 2.202 6.243 1.241 1.00 0.00 45 TRP A N 15
ATOM 12671 C CA . TRP A 1 45 ? 3.632 6.147 0.969 1.00 0.00 45 TRP A CA 15
ATOM 12672 C C . TRP A 1 45 ? 3.971 6.766 -0.383 1.00 0.00 45 TRP A C 15
ATOM 12673 O O . TRP A 1 45 ? 5.142 6.955 -0.712 1.00 0.00 45 TRP A O 15
ATOM 12694 N N . TRP A 1 46 ? 2.941 7.079 -1.161 1.00 0.00 46 TRP A N 15
ATOM 12695 C CA . TRP A 1 46 ? 3.132 7.677 -2.477 1.00 0.00 46 TRP A CA 15
ATOM 12696 C C . TRP A 1 46 ? 2.727 9.147 -2.471 1.00 0.00 46 TRP A C 15
ATOM 12697 O O . TRP A 1 46 ? 2.088 9.627 -3.407 1.00 0.00 46 TRP A O 15
ATOM 12718 N N . GLU A 1 47 ? 3.102 9.856 -1.411 1.00 0.00 47 GLU A N 15
ATOM 12719 C CA . GLU A 1 47 ? 2.775 11.271 -1.284 1.00 0.00 47 GLU A CA 15
ATOM 12720 C C . GLU A 1 47 ? 3.827 12.136 -1.974 1.00 0.00 47 GLU A C 15
ATOM 12721 O O . GLU A 1 47 ? 3.500 13.128 -2.625 1.00 0.00 47 GLU A O 15
ATOM 12733 N N . ASP A 1 48 ? 5.090 11.751 -1.827 1.00 0.00 48 ASP A N 15
ATOM 12734 C CA . ASP A 1 48 ? 6.190 12.489 -2.435 1.00 0.00 48 ASP A CA 15
ATOM 12735 C C . ASP A 1 48 ? 6.493 11.959 -3.833 1.00 0.00 48 ASP A C 15
ATOM 12736 O O . ASP A 1 48 ? 5.800 11.074 -4.337 1.00 0.00 48 ASP A O 15
ATOM 12745 N N . LEU A 1 49 ? 7.531 12.506 -4.456 1.00 0.00 49 LEU A N 15
ATOM 12746 C CA . LEU A 1 49 ? 7.926 12.088 -5.797 1.00 0.00 49 LEU A CA 15
ATOM 12747 C C . LEU A 1 49 ? 7.996 10.568 -5.896 1.00 0.00 49 LEU A C 15
ATOM 12748 O O . LEU A 1 49 ? 7.781 9.863 -4.911 1.00 0.00 49 LEU A O 15
ATOM 12764 N N . GLU A 1 50 ? 8.299 10.071 -7.091 1.00 0.00 50 GLU A N 15
ATOM 12765 C CA . GLU A 1 50 ? 8.398 8.634 -7.317 1.00 0.00 50 GLU A CA 15
ATOM 12766 C C . GLU A 1 50 ? 9.815 8.245 -7.730 1.00 0.00 50 GLU A C 15
ATOM 12767 O O . GLU A 1 50 ? 10.019 7.610 -8.765 1.00 0.00 50 GLU A O 15
ATOM 12779 N N . ARG A 1 51 ? 10.790 8.631 -6.914 1.00 0.00 51 ARG A N 15
ATOM 12780 C CA . ARG A 1 51 ? 12.188 8.324 -7.195 1.00 0.00 51 ARG A CA 15
ATOM 12781 C C . ARG A 1 51 ? 12.384 6.826 -7.405 1.00 0.00 51 ARG A C 15
ATOM 12782 O O . ARG A 1 51 ? 13.162 6.405 -8.261 1.00 0.00 51 ARG A O 15
ATOM 12803 N N . ASP A 1 52 ? 11.674 6.025 -6.617 1.00 0.00 52 ASP A N 15
ATOM 12804 C CA . ASP A 1 52 ? 11.770 4.573 -6.716 1.00 0.00 52 ASP A CA 15
ATOM 12805 C C . ASP A 1 52 ? 10.527 3.906 -6.137 1.00 0.00 52 ASP A C 15
ATOM 12806 O O . ASP A 1 52 ? 9.600 4.580 -5.687 1.00 0.00 52 ASP A O 15
ATOM 12815 N N . PHE A 1 53 ? 10.513 2.577 -6.152 1.00 0.00 53 PHE A N 15
ATOM 12816 C CA . PHE A 1 53 ? 9.383 1.818 -5.630 1.00 0.00 53 PHE A CA 15
ATOM 12817 C C . PHE A 1 53 ? 9.778 1.049 -4.373 1.00 0.00 53 PHE A C 15
ATOM 12818 O O . PHE A 1 53 ? 9.797 -0.181 -4.347 1.00 0.00 53 PHE A O 15
ATOM 12835 N N . PRO A 1 54 ? 10.102 1.792 -3.303 1.00 0.00 54 PRO A N 15
ATOM 12836 C CA . PRO A 1 54 ? 10.503 1.202 -2.022 1.00 0.00 54 PRO A CA 15
ATOM 12837 C C . PRO A 1 54 ? 9.343 0.511 -1.314 1.00 0.00 54 PRO A C 15
ATOM 12838 O O . PRO A 1 54 ? 8.535 1.159 -0.648 1.00 0.00 54 PRO A O 15
ATOM 12849 N N . CYS A 1 55 ? 9.267 -0.807 -1.460 1.00 0.00 55 CYS A N 15
ATOM 12850 C CA . CYS A 1 55 ? 8.206 -1.587 -0.835 1.00 0.00 55 CYS A CA 15
ATOM 12851 C C . CYS A 1 55 ? 8.190 -1.369 0.676 1.00 0.00 55 CYS A C 15
ATOM 12852 O O . CYS A 1 55 ? 9.102 -1.773 1.396 1.00 0.00 55 CYS A O 15
ATOM 12859 N N . PRO A 1 56 ? 7.127 -0.714 1.168 1.00 0.00 56 PRO A N 15
ATOM 12860 C CA . PRO A 1 56 ? 6.965 -0.429 2.596 1.00 0.00 56 PRO A CA 15
ATOM 12861 C C . PRO A 1 56 ? 6.690 -1.687 3.412 1.00 0.00 56 PRO A C 15
ATOM 12862 O O . PRO A 1 56 ? 7.353 -1.945 4.417 1.00 0.00 56 PRO A O 15
ATOM 12873 N N . VAL A 1 57 ? 5.710 -2.470 2.972 1.00 0.00 57 VAL A N 15
ATOM 12874 C CA . VAL A 1 57 ? 5.349 -3.703 3.661 1.00 0.00 57 VAL A CA 15
ATOM 12875 C C . VAL A 1 57 ? 6.572 -4.583 3.890 1.00 0.00 57 VAL A C 15
ATOM 12876 O O . VAL A 1 57 ? 6.739 -5.167 4.961 1.00 0.00 57 VAL A O 15
ATOM 12889 N N . CYS A 1 58 ? 7.427 -4.674 2.876 1.00 0.00 58 CYS A N 15
ATOM 12890 C CA . CYS A 1 58 ? 8.637 -5.483 2.965 1.00 0.00 58 CYS A CA 15
ATOM 12891 C C . CYS A 1 58 ? 9.538 -4.991 4.094 1.00 0.00 58 CYS A C 15
ATOM 12892 O O . CYS A 1 58 ? 10.575 -5.601 4.346 1.00 0.00 58 CYS A O 15
ATOM 12901 N N . GLY A 1 1 ? -29.723 -12.443 -0.738 1.00 0.00 1 GLY A N 16
ATOM 12902 C CA . GLY A 1 1 ? -28.311 -12.519 -1.066 1.00 0.00 1 GLY A CA 16
ATOM 12903 C C . GLY A 1 1 ? -27.537 -13.393 -0.100 1.00 0.00 1 GLY A C 16
ATOM 12904 O O . GLY A 1 1 ? -26.896 -12.892 0.824 1.00 0.00 1 GLY A O 16
ATOM 12908 N N . SER A 1 2 ? -27.596 -14.704 -0.311 1.00 0.00 2 SER A N 16
ATOM 12909 C CA . SER A 1 2 ? -26.900 -15.650 0.553 1.00 0.00 2 SER A CA 16
ATOM 12910 C C . SER A 1 2 ? -25.436 -15.782 0.144 1.00 0.00 2 SER A C 16
ATOM 12911 O O . SER A 1 2 ? -24.918 -16.889 -0.004 1.00 0.00 2 SER A O 16
ATOM 12919 N N . SER A 1 3 ? -24.773 -14.643 -0.035 1.00 0.00 3 SER A N 16
ATOM 12920 C CA . SER A 1 3 ? -23.370 -14.630 -0.430 1.00 0.00 3 SER A CA 16
ATOM 12921 C C . SER A 1 3 ? -23.190 -15.236 -1.819 1.00 0.00 3 SER A C 16
ATOM 12922 O O . SER A 1 3 ? -22.272 -16.021 -2.052 1.00 0.00 3 SER A O 16
ATOM 12930 N N . GLY A 1 4 ? -24.075 -14.864 -2.739 1.00 0.00 4 GLY A N 16
ATOM 12931 C CA . GLY A 1 4 ? -23.998 -15.379 -4.093 1.00 0.00 4 GLY A CA 16
ATOM 12932 C C . GLY A 1 4 ? -23.705 -16.866 -4.132 1.00 0.00 4 GLY A C 16
ATOM 12933 O O . GLY A 1 4 ? -24.033 -17.595 -3.196 1.00 0.00 4 GLY A O 16
ATOM 12937 N N . SER A 1 5 ? -23.086 -17.317 -5.218 1.00 0.00 5 SER A N 16
ATOM 12938 C CA . SER A 1 5 ? -22.753 -18.728 -5.378 1.00 0.00 5 SER A CA 16
ATOM 12939 C C . SER A 1 5 ? -21.472 -19.073 -4.626 1.00 0.00 5 SER A C 16
ATOM 12940 O O . SER A 1 5 ? -20.828 -18.201 -4.041 1.00 0.00 5 SER A O 16
ATOM 12948 N N . SER A 1 6 ? -21.107 -20.351 -4.645 1.00 0.00 6 SER A N 16
ATOM 12949 C CA . SER A 1 6 ? -19.904 -20.813 -3.962 1.00 0.00 6 SER A CA 16
ATOM 12950 C C . SER A 1 6 ? -19.245 -21.952 -4.733 1.00 0.00 6 SER A C 16
ATOM 12951 O O . SER A 1 6 ? -19.900 -22.658 -5.499 1.00 0.00 6 SER A O 16
ATOM 12959 N N . GLY A 1 7 ? -17.944 -22.126 -4.523 1.00 0.00 7 GLY A N 16
ATOM 12960 C CA . GLY A 1 7 ? -17.217 -23.181 -5.205 1.00 0.00 7 GLY A CA 16
ATOM 12961 C C . GLY A 1 7 ? -17.815 -24.551 -4.958 1.00 0.00 7 GLY A C 16
ATOM 12962 O O . GLY A 1 7 ? -18.388 -24.803 -3.898 1.00 0.00 7 GLY A O 16
ATOM 12966 N N . ALA A 1 8 ? -17.685 -25.438 -5.939 1.00 0.00 8 ALA A N 16
ATOM 12967 C CA . ALA A 1 8 ? -18.217 -26.790 -5.822 1.00 0.00 8 ALA A CA 16
ATOM 12968 C C . ALA A 1 8 ? -17.135 -27.831 -6.091 1.00 0.00 8 ALA A C 16
ATOM 12969 O O . ALA A 1 8 ? -16.853 -28.680 -5.244 1.00 0.00 8 ALA A O 16
ATOM 12976 N N . LEU A 1 9 ? -16.534 -27.760 -7.273 1.00 0.00 9 LEU A N 16
ATOM 12977 C CA . LEU A 1 9 ? -15.483 -28.698 -7.654 1.00 0.00 9 LEU A CA 16
ATOM 12978 C C . LEU A 1 9 ? -14.153 -28.316 -7.011 1.00 0.00 9 LEU A C 16
ATOM 12979 O O . LEU A 1 9 ? -13.578 -29.090 -6.247 1.00 0.00 9 LEU A O 16
ATOM 12995 N N . GLU A 1 10 ? -13.673 -27.116 -7.324 1.00 0.00 10 GLU A N 16
ATOM 12996 C CA . GLU A 1 10 ? -12.412 -26.632 -6.775 1.00 0.00 10 GLU A CA 16
ATOM 12997 C C . GLU A 1 10 ? -12.458 -26.604 -5.250 1.00 0.00 10 GLU A C 16
ATOM 12998 O O . GLU A 1 10 ? -13.510 -26.808 -4.646 1.00 0.00 10 GLU A O 16
ATOM 13010 N N . ASN A 1 11 ? -11.307 -26.350 -4.634 1.00 0.00 11 ASN A N 16
ATOM 13011 C CA . ASN A 1 11 ? -11.215 -26.296 -3.180 1.00 0.00 11 ASN A CA 16
ATOM 13012 C C . ASN A 1 11 ? -11.341 -24.860 -2.679 1.00 0.00 11 ASN A C 16
ATOM 13013 O O . ASN A 1 11 ? -12.245 -24.537 -1.908 1.00 0.00 11 ASN A O 16
ATOM 13024 N N . LEU A 1 12 ? -10.428 -24.003 -3.124 1.00 0.00 12 LEU A N 16
ATOM 13025 C CA . LEU A 1 12 ? -10.437 -22.600 -2.723 1.00 0.00 12 LEU A CA 16
ATOM 13026 C C . LEU A 1 12 ? -9.985 -21.703 -3.870 1.00 0.00 12 LEU A C 16
ATOM 13027 O O . LEU A 1 12 ? -8.985 -21.981 -4.531 1.00 0.00 12 LEU A O 16
ATOM 13043 N N . GLN A 1 13 ? -10.728 -20.625 -4.099 1.00 0.00 13 GLN A N 16
ATOM 13044 C CA . GLN A 1 13 ? -10.402 -19.686 -5.166 1.00 0.00 13 GLN A CA 16
ATOM 13045 C C . GLN A 1 13 ? -9.598 -18.507 -4.628 1.00 0.00 13 GLN A C 16
ATOM 13046 O O . GLN A 1 13 ? -9.885 -17.988 -3.549 1.00 0.00 13 GLN A O 16
ATOM 13060 N N . VAL A 1 14 ? -8.589 -18.089 -5.386 1.00 0.00 14 VAL A N 16
ATOM 13061 C CA . VAL A 1 14 ? -7.744 -16.971 -4.985 1.00 0.00 14 VAL A CA 16
ATOM 13062 C C . VAL A 1 14 ? -8.275 -15.654 -5.539 1.00 0.00 14 VAL A C 16
ATOM 13063 O O . VAL A 1 14 ? -8.874 -15.618 -6.613 1.00 0.00 14 VAL A O 16
ATOM 13076 N N . GLU A 1 15 ? -8.052 -14.574 -4.798 1.00 0.00 15 GLU A N 16
ATOM 13077 C CA . GLU A 1 15 ? -8.509 -13.253 -5.216 1.00 0.00 15 GLU A CA 16
ATOM 13078 C C . GLU A 1 15 ? -7.550 -12.168 -4.735 1.00 0.00 15 GLU A C 16
ATOM 13079 O O . GLU A 1 15 ? -7.243 -12.078 -3.547 1.00 0.00 15 GLU A O 16
ATOM 13091 N N . ALA A 1 16 ? -7.080 -11.346 -5.668 1.00 0.00 16 ALA A N 16
ATOM 13092 C CA . ALA A 1 16 ? -6.157 -10.266 -5.340 1.00 0.00 16 ALA A CA 16
ATOM 13093 C C . ALA A 1 16 ? -6.765 -9.318 -4.312 1.00 0.00 16 ALA A C 16
ATOM 13094 O O . ALA A 1 16 ? -7.985 -9.176 -4.229 1.00 0.00 16 ALA A O 16
ATOM 13101 N N . SER A 1 17 ? -5.906 -8.673 -3.529 1.00 0.00 17 SER A N 16
ATOM 13102 C CA . SER A 1 17 ? -6.359 -7.742 -2.502 1.00 0.00 17 SER A CA 16
ATOM 13103 C C . SER A 1 17 ? -5.182 -6.978 -1.904 1.00 0.00 17 SER A C 16
ATOM 13104 O O . SER A 1 17 ? -4.043 -7.445 -1.934 1.00 0.00 17 SER A O 16
ATOM 13112 N N . CYS A 1 18 ? -5.465 -5.799 -1.361 1.00 0.00 18 CYS A N 16
ATOM 13113 C CA . CYS A 1 18 ? -4.431 -4.967 -0.755 1.00 0.00 18 CYS A CA 16
ATOM 13114 C C . CYS A 1 18 ? -3.626 -5.761 0.270 1.00 0.00 18 CYS A C 16
ATOM 13115 O O . CYS A 1 18 ? -4.012 -6.863 0.660 1.00 0.00 18 CYS A O 16
ATOM 13122 N N . SER A 1 19 ? -2.505 -5.192 0.702 1.00 0.00 19 SER A N 16
ATOM 13123 C CA . SER A 1 19 ? -1.643 -5.847 1.679 1.00 0.00 19 SER A CA 16
ATOM 13124 C C . SER A 1 19 ? -1.771 -5.185 3.047 1.00 0.00 19 SER A C 16
ATOM 13125 O O . SER A 1 19 ? -1.312 -5.722 4.055 1.00 0.00 19 SER A O 16
ATOM 13133 N N . VAL A 1 20 ? -2.400 -4.014 3.074 1.00 0.00 20 VAL A N 16
ATOM 13134 C CA . VAL A 1 20 ? -2.591 -3.277 4.318 1.00 0.00 20 VAL A CA 16
ATOM 13135 C C . VAL A 1 20 ? -4.028 -3.395 4.811 1.00 0.00 20 VAL A C 16
ATOM 13136 O O . VAL A 1 20 ? -4.273 -3.682 5.984 1.00 0.00 20 VAL A O 16
ATOM 13149 N N . CYS A 1 21 ? -4.978 -3.172 3.909 1.00 0.00 21 CYS A N 16
ATOM 13150 C CA . CYS A 1 21 ? -6.393 -3.253 4.251 1.00 0.00 21 CYS A CA 16
ATOM 13151 C C . CYS A 1 21 ? -7.038 -4.478 3.609 1.00 0.00 21 CYS A C 16
ATOM 13152 O O . CYS A 1 21 ? -8.263 -4.608 3.587 1.00 0.00 21 CYS A O 16
ATOM 13159 N N . LEU A 1 22 ? -6.207 -5.374 3.089 1.00 0.00 22 LEU A N 16
ATOM 13160 C CA . LEU A 1 22 ? -6.695 -6.589 2.447 1.00 0.00 22 LEU A CA 16
ATOM 13161 C C . LEU A 1 22 ? -8.017 -6.333 1.731 1.00 0.00 22 LEU A C 16
ATOM 13162 O O . LEU A 1 22 ? -8.925 -7.163 1.770 1.00 0.00 22 LEU A O 16
ATOM 13178 N N . GLU A 1 23 ? -8.116 -5.180 1.077 1.00 0.00 23 GLU A N 16
ATOM 13179 C CA . GLU A 1 23 ? -9.327 -4.817 0.350 1.00 0.00 23 GLU A CA 16
ATOM 13180 C C . GLU A 1 23 ? -9.445 -5.615 -0.945 1.00 0.00 23 GLU A C 16
ATOM 13181 O O . GLU A 1 23 ? -8.441 -6.012 -1.536 1.00 0.00 23 GLU A O 16
ATOM 13193 N N . TYR A 1 24 ? -10.679 -5.847 -1.379 1.00 0.00 24 TYR A N 16
ATOM 13194 C CA . TYR A 1 24 ? -10.930 -6.600 -2.602 1.00 0.00 24 TYR A CA 16
ATOM 13195 C C . TYR A 1 24 ? -10.978 -5.673 -3.813 1.00 0.00 24 TYR A C 16
ATOM 13196 O O . TYR A 1 24 ? -11.972 -4.982 -4.041 1.00 0.00 24 TYR A O 16
ATOM 13214 N N . LEU A 1 25 ? -9.898 -5.664 -4.586 1.00 0.00 25 LEU A N 16
ATOM 13215 C CA . LEU A 1 25 ? -9.816 -4.822 -5.775 1.00 0.00 25 LEU A CA 16
ATOM 13216 C C . LEU A 1 25 ? -9.653 -5.671 -7.032 1.00 0.00 25 LEU A C 16
ATOM 13217 O O . LEU A 1 25 ? -9.163 -6.798 -6.975 1.00 0.00 25 LEU A O 16
ATOM 13233 N N . LYS A 1 26 ? -10.066 -5.120 -8.169 1.00 0.00 26 LYS A N 16
ATOM 13234 C CA . LYS A 1 26 ? -9.963 -5.823 -9.442 1.00 0.00 26 LYS A CA 16
ATOM 13235 C C . LYS A 1 26 ? -8.553 -5.712 -10.013 1.00 0.00 26 LYS A C 16
ATOM 13236 O O . LYS A 1 26 ? -7.991 -6.693 -10.498 1.00 0.00 26 LYS A O 16
ATOM 13255 N N . GLU A 1 27 ? -7.988 -4.510 -9.951 1.00 0.00 27 GLU A N 16
ATOM 13256 C CA . GLU A 1 27 ? -6.643 -4.273 -10.462 1.00 0.00 27 GLU A CA 16
ATOM 13257 C C . GLU A 1 27 ? -5.816 -3.468 -9.464 1.00 0.00 27 GLU A C 16
ATOM 13258 O O . GLU A 1 27 ? -5.650 -2.254 -9.592 1.00 0.00 27 GLU A O 16
ATOM 13270 N N . PRO A 1 28 ? -5.285 -4.158 -8.443 1.00 0.00 28 PRO A N 16
ATOM 13271 C CA . PRO A 1 28 ? -4.466 -3.528 -7.403 1.00 0.00 28 PRO A CA 16
ATOM 13272 C C . PRO A 1 28 ? -3.110 -3.072 -7.929 1.00 0.00 28 PRO A C 16
ATOM 13273 O O . PRO A 1 28 ? -2.539 -3.693 -8.826 1.00 0.00 28 PRO A O 16
ATOM 13284 N N . VAL A 1 29 ? -2.597 -1.983 -7.365 1.00 0.00 29 VAL A N 16
ATOM 13285 C CA . VAL A 1 29 ? -1.306 -1.444 -7.776 1.00 0.00 29 VAL A CA 16
ATOM 13286 C C . VAL A 1 29 ? -0.166 -2.356 -7.339 1.00 0.00 29 VAL A C 16
ATOM 13287 O O . VAL A 1 29 ? 0.363 -2.218 -6.235 1.00 0.00 29 VAL A O 16
ATOM 13300 N N . ILE A 1 30 ? 0.209 -3.286 -8.210 1.00 0.00 30 ILE A N 16
ATOM 13301 C CA . ILE A 1 30 ? 1.288 -4.219 -7.914 1.00 0.00 30 ILE A CA 16
ATOM 13302 C C . ILE A 1 30 ? 2.640 -3.644 -8.322 1.00 0.00 30 ILE A C 16
ATOM 13303 O O . ILE A 1 30 ? 3.145 -3.930 -9.408 1.00 0.00 30 ILE A O 16
ATOM 13319 N N . ILE A 1 31 ? 3.221 -2.833 -7.444 1.00 0.00 31 ILE A N 16
ATOM 13320 C CA . ILE A 1 31 ? 4.516 -2.220 -7.712 1.00 0.00 31 ILE A CA 16
ATOM 13321 C C . ILE A 1 31 ? 5.538 -3.264 -8.151 1.00 0.00 31 ILE A C 16
ATOM 13322 O O . ILE A 1 31 ? 5.211 -4.440 -8.304 1.00 0.00 31 ILE A O 16
ATOM 13338 N N . GLU A 1 32 ? 6.777 -2.824 -8.350 1.00 0.00 32 GLU A N 16
ATOM 13339 C CA . GLU A 1 32 ? 7.847 -3.721 -8.771 1.00 0.00 32 GLU A CA 16
ATOM 13340 C C . GLU A 1 32 ? 8.390 -4.513 -7.585 1.00 0.00 32 GLU A C 16
ATOM 13341 O O . GLU A 1 32 ? 9.599 -4.701 -7.450 1.00 0.00 32 GLU A O 16
ATOM 13353 N N . CYS A 1 33 ? 7.486 -4.976 -6.727 1.00 0.00 33 CYS A N 16
ATOM 13354 C CA . CYS A 1 33 ? 7.872 -5.747 -5.551 1.00 0.00 33 CYS A CA 16
ATOM 13355 C C . CYS A 1 33 ? 7.089 -7.055 -5.478 1.00 0.00 33 CYS A C 16
ATOM 13356 O O . CYS A 1 33 ? 7.599 -8.070 -5.006 1.00 0.00 33 CYS A O 16
ATOM 13363 N N . GLY A 1 34 ? 5.846 -7.021 -5.949 1.00 0.00 34 GLY A N 16
ATOM 13364 C CA . GLY A 1 34 ? 5.013 -8.209 -5.928 1.00 0.00 34 GLY A CA 16
ATOM 13365 C C . GLY A 1 34 ? 3.729 -8.003 -5.149 1.00 0.00 34 GLY A C 16
ATOM 13366 O O . GLY A 1 34 ? 2.638 -8.267 -5.655 1.00 0.00 34 GLY A O 16
ATOM 13370 N N . HIS A 1 35 ? 3.857 -7.530 -3.913 1.00 0.00 35 HIS A N 16
ATOM 13371 C CA . HIS A 1 35 ? 2.697 -7.289 -3.063 1.00 0.00 35 HIS A CA 16
ATOM 13372 C C . HIS A 1 35 ? 1.678 -6.402 -3.772 1.00 0.00 35 HIS A C 16
ATOM 13373 O O . HIS A 1 35 ? 1.894 -5.977 -4.906 1.00 0.00 35 HIS A O 16
ATOM 13387 N N . ASN A 1 36 ? 0.567 -6.128 -3.096 1.00 0.00 36 ASN A N 16
ATOM 13388 C CA . ASN A 1 36 ? -0.486 -5.294 -3.662 1.00 0.00 36 ASN A CA 16
ATOM 13389 C C . ASN A 1 36 ? -0.785 -4.104 -2.755 1.00 0.00 36 ASN A C 16
ATOM 13390 O O . ASN A 1 36 ? -0.485 -4.129 -1.561 1.00 0.00 36 ASN A O 16
ATOM 13401 N N . PHE A 1 37 ? -1.377 -3.062 -3.330 1.00 0.00 37 PHE A N 16
ATOM 13402 C CA . PHE A 1 37 ? -1.716 -1.862 -2.573 1.00 0.00 37 PHE A CA 16
ATOM 13403 C C . PHE A 1 37 ? -2.860 -1.105 -3.240 1.00 0.00 37 PHE A C 16
ATOM 13404 O O . PHE A 1 37 ? -2.975 -1.083 -4.466 1.00 0.00 37 PHE A O 16
ATOM 13421 N N . CYS A 1 38 ? -3.705 -0.484 -2.424 1.00 0.00 38 CYS A N 16
ATOM 13422 C CA . CYS A 1 38 ? -4.842 0.275 -2.932 1.00 0.00 38 CYS A CA 16
ATOM 13423 C C . CYS A 1 38 ? -4.536 1.770 -2.946 1.00 0.00 38 CYS A C 16
ATOM 13424 O O . CYS A 1 38 ? -3.754 2.263 -2.133 1.00 0.00 38 CYS A O 16
ATOM 13431 N N . LYS A 1 39 ? -5.157 2.486 -3.876 1.00 0.00 39 LYS A N 16
ATOM 13432 C CA . LYS A 1 39 ? -4.954 3.925 -3.997 1.00 0.00 39 LYS A CA 16
ATOM 13433 C C . LYS A 1 39 ? -5.024 4.601 -2.631 1.00 0.00 39 LYS A C 16
ATOM 13434 O O . LYS A 1 39 ? -4.299 5.559 -2.365 1.00 0.00 39 LYS A O 16
ATOM 13453 N N . ALA A 1 40 ? -5.901 4.095 -1.770 1.00 0.00 40 ALA A N 16
ATOM 13454 C CA . ALA A 1 40 ? -6.063 4.648 -0.431 1.00 0.00 40 ALA A CA 16
ATOM 13455 C C . ALA A 1 40 ? -4.800 4.453 0.400 1.00 0.00 40 ALA A C 16
ATOM 13456 O O . ALA A 1 40 ? -4.468 5.281 1.248 1.00 0.00 40 ALA A O 16
ATOM 13463 N N . CYS A 1 41 ? -4.099 3.352 0.152 1.00 0.00 41 CYS A N 16
ATOM 13464 C CA . CYS A 1 41 ? -2.872 3.046 0.878 1.00 0.00 41 CYS A CA 16
ATOM 13465 C C . CYS A 1 41 ? -1.656 3.626 0.161 1.00 0.00 41 CYS A C 16
ATOM 13466 O O . CYS A 1 41 ? -1.035 4.575 0.640 1.00 0.00 41 CYS A O 16
ATOM 13473 N N . ILE A 1 42 ? -1.323 3.049 -0.989 1.00 0.00 42 ILE A N 16
ATOM 13474 C CA . ILE A 1 42 ? -0.184 3.509 -1.772 1.00 0.00 42 ILE A CA 16
ATOM 13475 C C . ILE A 1 42 ? -0.042 5.026 -1.697 1.00 0.00 42 ILE A C 16
ATOM 13476 O O . ILE A 1 42 ? 1.064 5.551 -1.559 1.00 0.00 42 ILE A O 16
ATOM 13492 N N . THR A 1 43 ? -1.168 5.725 -1.786 1.00 0.00 43 THR A N 16
ATOM 13493 C CA . THR A 1 43 ? -1.171 7.182 -1.728 1.00 0.00 43 THR A CA 16
ATOM 13494 C C . THR A 1 43 ? -0.403 7.684 -0.511 1.00 0.00 43 THR A C 16
ATOM 13495 O O . THR A 1 43 ? 0.406 8.607 -0.613 1.00 0.00 43 THR A O 16
ATOM 13506 N N . ARG A 1 44 ? -0.660 7.071 0.640 1.00 0.00 44 ARG A N 16
ATOM 13507 C CA . ARG A 1 44 ? 0.007 7.457 1.877 1.00 0.00 44 ARG A CA 16
ATOM 13508 C C . ARG A 1 44 ? 1.516 7.557 1.673 1.00 0.00 44 ARG A C 16
ATOM 13509 O O . ARG A 1 44 ? 2.119 8.599 1.931 1.00 0.00 44 ARG A O 16
ATOM 13530 N N . TRP A 1 45 ? 2.118 6.469 1.209 1.00 0.00 45 TRP A N 16
ATOM 13531 C CA . TRP A 1 45 ? 3.557 6.434 0.971 1.00 0.00 45 TRP A CA 16
ATOM 13532 C C . TRP A 1 45 ? 3.939 7.349 -0.187 1.00 0.00 45 TRP A C 16
ATOM 13533 O O . TRP A 1 45 ? 4.811 8.207 -0.049 1.00 0.00 45 TRP A O 16
ATOM 13554 N N . TRP A 1 46 ? 3.282 7.161 -1.325 1.00 0.00 46 TRP A N 16
ATOM 13555 C CA . TRP A 1 46 ? 3.554 7.972 -2.507 1.00 0.00 46 TRP A CA 16
ATOM 13556 C C . TRP A 1 46 ? 3.741 9.437 -2.131 1.00 0.00 46 TRP A C 16
ATOM 13557 O O . TRP A 1 46 ? 4.695 10.082 -2.566 1.00 0.00 46 TRP A O 16
ATOM 13578 N N . GLU A 1 47 ? 2.825 9.958 -1.320 1.00 0.00 47 GLU A N 16
ATOM 13579 C CA . GLU A 1 47 ? 2.890 11.348 -0.887 1.00 0.00 47 GLU A CA 16
ATOM 13580 C C . GLU A 1 47 ? 4.336 11.834 -0.834 1.00 0.00 47 GLU A C 16
ATOM 13581 O O . GLU A 1 47 ? 4.657 12.916 -1.325 1.00 0.00 47 GLU A O 16
ATOM 13593 N N . ASP A 1 48 ? 5.203 11.027 -0.233 1.00 0.00 48 ASP A N 16
ATOM 13594 C CA . ASP A 1 48 ? 6.615 11.373 -0.115 1.00 0.00 48 ASP A CA 16
ATOM 13595 C C . ASP A 1 48 ? 7.364 11.045 -1.403 1.00 0.00 48 ASP A C 16
ATOM 13596 O O . ASP A 1 48 ? 7.512 9.878 -1.767 1.00 0.00 48 ASP A O 16
ATOM 13605 N N . LEU A 1 49 ? 7.833 12.081 -2.089 1.00 0.00 49 LEU A N 16
ATOM 13606 C CA . LEU A 1 49 ? 8.566 11.904 -3.337 1.00 0.00 49 LEU A CA 16
ATOM 13607 C C . LEU A 1 49 ? 9.988 11.420 -3.070 1.00 0.00 49 LEU A C 16
ATOM 13608 O O . LEU A 1 49 ? 10.950 11.964 -3.609 1.00 0.00 49 LEU A O 16
ATOM 13624 N N . GLU A 1 50 ? 10.110 10.392 -2.236 1.00 0.00 50 GLU A N 16
ATOM 13625 C CA . GLU A 1 50 ? 11.415 9.834 -1.898 1.00 0.00 50 GLU A CA 16
ATOM 13626 C C . GLU A 1 50 ? 11.872 8.838 -2.961 1.00 0.00 50 GLU A C 16
ATOM 13627 O O . GLU A 1 50 ? 13.025 8.859 -3.391 1.00 0.00 50 GLU A O 16
ATOM 13639 N N . ARG A 1 51 ? 10.959 7.968 -3.379 1.00 0.00 51 ARG A N 16
ATOM 13640 C CA . ARG A 1 51 ? 11.268 6.963 -4.390 1.00 0.00 51 ARG A CA 16
ATOM 13641 C C . ARG A 1 51 ? 12.544 6.207 -4.032 1.00 0.00 51 ARG A C 16
ATOM 13642 O O . ARG A 1 51 ? 13.225 5.670 -4.906 1.00 0.00 51 ARG A O 16
ATOM 13663 N N . ASP A 1 52 ? 12.862 6.170 -2.743 1.00 0.00 52 ASP A N 16
ATOM 13664 C CA . ASP A 1 52 ? 14.056 5.479 -2.269 1.00 0.00 52 ASP A CA 16
ATOM 13665 C C . ASP A 1 52 ? 13.711 4.082 -1.764 1.00 0.00 52 ASP A C 16
ATOM 13666 O O . ASP A 1 52 ? 14.395 3.109 -2.081 1.00 0.00 52 ASP A O 16
ATOM 13675 N N . PHE A 1 53 ? 12.645 3.990 -0.975 1.00 0.00 53 PHE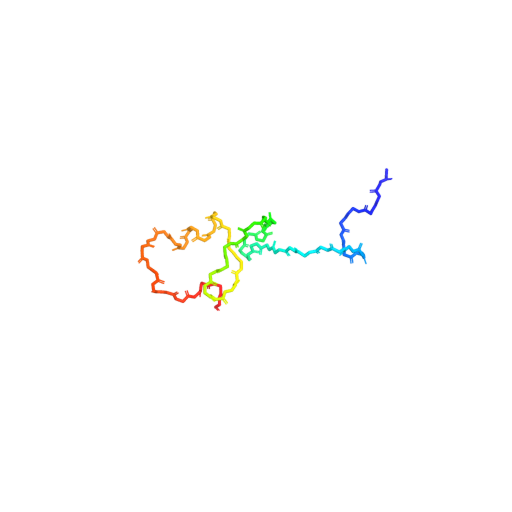 A N 16
ATOM 13676 C CA . PHE A 1 53 ? 12.210 2.712 -0.423 1.00 0.00 53 PHE A CA 16
ATOM 13677 C C . PHE A 1 53 ? 11.508 1.872 -1.485 1.00 0.00 53 PHE A C 16
ATOM 13678 O O . PHE A 1 53 ? 10.608 2.336 -2.186 1.00 0.00 53 PHE A O 16
ATOM 13695 N N . PRO A 1 54 ? 11.928 0.604 -1.609 1.00 0.00 54 PRO A N 16
ATOM 13696 C CA . PRO A 1 54 ? 11.354 -0.329 -2.583 1.00 0.00 54 PRO A CA 16
ATOM 13697 C C . PRO A 1 54 ? 9.927 -0.733 -2.227 1.00 0.00 54 PRO A C 16
ATOM 13698 O O . PRO A 1 54 ? 9.060 -0.819 -3.097 1.00 0.00 54 PRO A O 16
ATOM 13709 N N . CYS A 1 55 ? 9.690 -0.980 -0.943 1.00 0.00 55 CYS A N 16
ATOM 13710 C CA . CYS A 1 55 ? 8.368 -1.375 -0.472 1.00 0.00 55 CYS A CA 16
ATOM 13711 C C . CYS A 1 55 ? 8.342 -1.477 1.051 1.00 0.00 55 CYS A C 16
ATOM 13712 O O . CYS A 1 55 ? 9.259 -2.009 1.678 1.00 0.00 55 CYS A O 16
ATOM 13719 N N . PRO A 1 56 ? 7.267 -0.957 1.660 1.00 0.00 56 PRO A N 16
ATOM 13720 C CA . PRO A 1 56 ? 7.095 -0.977 3.116 1.00 0.00 56 PRO A CA 16
ATOM 13721 C C . PRO A 1 56 ? 6.838 -2.383 3.649 1.00 0.00 56 PRO A C 16
ATOM 13722 O O . PRO A 1 56 ? 7.218 -2.710 4.774 1.00 0.00 56 PRO A O 16
ATOM 13733 N N . VAL A 1 57 ? 6.192 -3.211 2.835 1.00 0.00 57 VAL A N 16
ATOM 13734 C CA . VAL A 1 57 ? 5.886 -4.582 3.224 1.00 0.00 57 VAL A CA 16
ATOM 13735 C C . VAL A 1 57 ? 7.115 -5.476 3.099 1.00 0.00 57 VAL A C 16
ATOM 13736 O O . VAL A 1 57 ? 7.463 -6.205 4.028 1.00 0.00 57 VAL A O 16
ATOM 13749 N N . CYS A 1 58 ? 7.768 -5.415 1.944 1.00 0.00 58 CYS A N 16
ATOM 13750 C CA . CYS A 1 58 ? 8.959 -6.219 1.695 1.00 0.00 58 CYS A CA 16
ATOM 13751 C C . CYS A 1 58 ? 9.942 -6.109 2.857 1.00 0.00 58 CYS A C 16
ATOM 13752 O O . CYS A 1 58 ? 10.960 -6.800 2.853 1.00 0.00 58 CYS A O 16
ATOM 13761 N N . GLY A 1 1 ? -23.209 -37.445 12.853 1.00 0.00 1 GLY A N 17
ATOM 13762 C CA . GLY A 1 1 ? -22.397 -38.034 11.804 1.00 0.00 1 GLY A CA 17
ATOM 13763 C C . GLY A 1 1 ? -22.130 -37.069 10.666 1.00 0.00 1 GLY A C 17
ATOM 13764 O O . GLY A 1 1 ? -22.485 -37.337 9.518 1.00 0.00 1 GLY A O 17
ATOM 13768 N N . SER A 1 2 ? -21.505 -35.940 10.985 1.00 0.00 2 SER A N 17
ATOM 13769 C CA . SER A 1 2 ? -21.196 -34.928 9.981 1.00 0.00 2 SER A CA 17
ATOM 13770 C C . SER A 1 2 ? -19.721 -34.539 10.038 1.00 0.00 2 SER A C 17
ATOM 13771 O O . SER A 1 2 ? -19.075 -34.663 11.078 1.00 0.00 2 SER A O 17
ATOM 13779 N N . SER A 1 3 ? -19.196 -34.069 8.911 1.00 0.00 3 SER A N 17
ATOM 13780 C CA . SER A 1 3 ? -17.797 -33.666 8.830 1.00 0.00 3 SER A CA 17
ATOM 13781 C C . SER A 1 3 ? -17.590 -32.293 9.462 1.00 0.00 3 SER A C 17
ATOM 13782 O O . SER A 1 3 ? -16.652 -32.085 10.231 1.00 0.00 3 SER A O 17
ATOM 13790 N N . GLY A 1 4 ? -18.475 -31.356 9.132 1.00 0.00 4 GLY A N 17
ATOM 13791 C CA . GLY A 1 4 ? -18.373 -30.015 9.675 1.00 0.00 4 GLY A CA 17
ATOM 13792 C C . GLY A 1 4 ? -19.334 -29.047 9.014 1.00 0.00 4 GLY A C 17
ATOM 13793 O O . GLY A 1 4 ? -20.065 -29.417 8.095 1.00 0.00 4 GLY A O 17
ATOM 13797 N N . SER A 1 5 ? -19.334 -27.803 9.482 1.00 0.00 5 SER A N 17
ATOM 13798 C CA . SER A 1 5 ? -20.217 -26.780 8.934 1.00 0.00 5 SER A CA 17
ATOM 13799 C C . SER A 1 5 ? -19.689 -25.383 9.245 1.00 0.00 5 SER A C 17
ATOM 13800 O O . SER A 1 5 ? -19.383 -25.064 10.394 1.00 0.00 5 SER A O 17
ATOM 13808 N N . SER A 1 6 ? -19.584 -24.553 8.212 1.00 0.00 6 SER A N 17
ATOM 13809 C CA . SER A 1 6 ? -19.089 -23.191 8.373 1.00 0.00 6 SER A CA 17
ATOM 13810 C C . SER A 1 6 ? -20.069 -22.183 7.779 1.00 0.00 6 SER A C 17
ATOM 13811 O O . SER A 1 6 ? -20.376 -21.162 8.393 1.00 0.00 6 SER A O 17
ATOM 13819 N N . GLY A 1 7 ? -20.558 -22.479 6.578 1.00 0.00 7 GLY A N 17
ATOM 13820 C CA . GLY A 1 7 ? -21.498 -21.590 5.920 1.00 0.00 7 GLY A CA 17
ATOM 13821 C C . GLY A 1 7 ? -21.008 -21.133 4.561 1.00 0.00 7 GLY A C 17
ATOM 13822 O O . GLY A 1 7 ? -21.595 -21.475 3.535 1.00 0.00 7 GLY A O 17
ATOM 13826 N N . ALA A 1 8 ? -19.931 -20.355 4.552 1.00 0.00 8 ALA A N 17
ATOM 13827 C CA . ALA A 1 8 ? -19.362 -19.850 3.309 1.00 0.00 8 ALA A CA 17
ATOM 13828 C C . ALA A 1 8 ? -17.965 -20.413 3.075 1.00 0.00 8 ALA A C 17
ATOM 13829 O O . ALA A 1 8 ? -17.037 -20.134 3.835 1.00 0.00 8 ALA A O 17
ATOM 13836 N N . LEU A 1 9 ? -17.822 -21.208 2.020 1.00 0.00 9 LEU A N 17
ATOM 13837 C CA . LEU A 1 9 ? -16.536 -21.812 1.686 1.00 0.00 9 LEU A CA 17
ATOM 13838 C C . LEU A 1 9 ? -15.548 -20.756 1.202 1.00 0.00 9 LEU A C 17
ATOM 13839 O O . LEU A 1 9 ? -15.700 -20.204 0.113 1.00 0.00 9 LEU A O 17
ATOM 13855 N N . GLU A 1 10 ? -14.535 -20.483 2.018 1.00 0.00 10 GLU A N 17
ATOM 13856 C CA . GLU A 1 10 ? -13.521 -19.494 1.671 1.00 0.00 10 GLU A CA 17
ATOM 13857 C C . GLU A 1 10 ? -12.428 -20.116 0.806 1.00 0.00 10 GLU A C 17
ATOM 13858 O O . GLU A 1 10 ? -11.690 -20.992 1.255 1.00 0.00 10 GLU A O 17
ATOM 13870 N N . ASN A 1 11 ? -12.332 -19.656 -0.437 1.00 0.00 11 ASN A N 17
ATOM 13871 C CA . ASN A 1 11 ? -11.331 -20.167 -1.366 1.00 0.00 11 ASN A CA 17
ATOM 13872 C C . ASN A 1 11 ? -10.521 -19.027 -1.976 1.00 0.00 11 ASN A C 17
ATOM 13873 O O . ASN A 1 11 ? -10.976 -17.883 -2.020 1.00 0.00 11 ASN A O 17
ATOM 13884 N N . LEU A 1 12 ? -9.320 -19.346 -2.445 1.00 0.00 12 LEU A N 17
ATOM 13885 C CA . LEU A 1 12 ? -8.447 -18.348 -3.053 1.00 0.00 12 LEU A CA 17
ATOM 13886 C C . LEU A 1 12 ? -8.093 -18.735 -4.486 1.00 0.00 12 LEU A C 17
ATOM 13887 O O . LEU A 1 12 ? -7.322 -19.666 -4.715 1.00 0.00 12 LEU A O 17
ATOM 13903 N N . GLN A 1 13 ? -8.661 -18.012 -5.446 1.00 0.00 13 GLN A N 17
ATOM 13904 C CA . GLN A 1 13 ? -8.405 -18.279 -6.856 1.00 0.00 13 GLN A CA 17
ATOM 13905 C C . GLN A 1 13 ? -7.397 -17.285 -7.424 1.00 0.00 13 GLN A C 17
ATOM 13906 O O . GLN A 1 13 ? -7.555 -16.796 -8.543 1.00 0.00 13 GLN A O 17
ATOM 13920 N N . VAL A 1 14 ? -6.362 -16.988 -6.645 1.00 0.00 14 VAL A N 17
ATOM 13921 C CA . VAL A 1 14 ? -5.328 -16.052 -7.070 1.00 0.00 14 VAL A CA 17
ATOM 13922 C C . VAL A 1 14 ? -5.897 -14.648 -7.246 1.00 0.00 14 VAL A C 17
ATOM 13923 O O . VAL A 1 14 ? -5.494 -13.914 -8.148 1.00 0.00 14 VAL A O 17
ATOM 13936 N N . GLU A 1 15 ? -6.835 -14.283 -6.378 1.00 0.00 15 GLU A N 17
ATOM 13937 C CA . GLU A 1 15 ? -7.459 -12.966 -6.438 1.00 0.00 15 GLU A CA 17
ATOM 13938 C C . GLU A 1 15 ? -6.507 -11.889 -5.925 1.00 0.00 15 GLU A C 17
ATOM 13939 O O . GLU A 1 15 ? -5.712 -12.130 -5.018 1.00 0.00 15 GLU A O 17
ATOM 13951 N N . ALA A 1 16 ? -6.595 -10.701 -6.514 1.00 0.00 16 ALA A N 17
ATOM 13952 C CA . ALA A 1 16 ? -5.744 -9.586 -6.116 1.00 0.00 16 ALA A CA 17
ATOM 13953 C C . ALA A 1 16 ? -6.378 -8.789 -4.981 1.00 0.00 16 ALA A C 17
ATOM 13954 O O . ALA A 1 16 ? -7.539 -8.388 -5.064 1.00 0.00 16 ALA A O 17
ATOM 13961 N N . SER A 1 17 ? -5.609 -8.564 -3.921 1.00 0.00 17 SER A N 17
ATOM 13962 C CA . SER A 1 17 ? -6.098 -7.818 -2.766 1.00 0.00 17 SER A CA 17
ATOM 13963 C C . SER A 1 17 ? -4.966 -7.039 -2.104 1.00 0.00 17 SER A C 17
ATOM 13964 O O . SER A 1 17 ? -3.847 -7.536 -1.975 1.00 0.00 17 SER A O 17
ATOM 13972 N N . CYS A 1 18 ? -5.265 -5.814 -1.685 1.00 0.00 18 CYS A N 17
ATOM 13973 C CA . CYS A 1 18 ? -4.274 -4.964 -1.036 1.00 0.00 18 CYS A CA 17
ATOM 13974 C C . CYS A 1 18 ? -3.492 -5.745 0.015 1.00 0.00 18 CYS A C 17
ATOM 13975 O O . CYS A 1 18 ? -3.872 -6.855 0.389 1.00 0.00 18 CYS A O 17
ATOM 13982 N N . SER A 1 19 ? -2.396 -5.159 0.486 1.00 0.00 19 SER A N 17
ATOM 13983 C CA . SER A 1 19 ? -1.557 -5.801 1.492 1.00 0.00 19 SER A CA 17
ATOM 13984 C C . SER A 1 19 ? -1.808 -5.201 2.872 1.00 0.00 19 SER A C 17
ATOM 13985 O O . SER A 1 19 ? -1.875 -5.918 3.871 1.00 0.00 19 SER A O 17
ATOM 13993 N N . VAL A 1 20 ? -1.946 -3.879 2.920 1.00 0.00 20 VAL A N 17
ATOM 13994 C CA . VAL A 1 20 ? -2.190 -3.181 4.176 1.00 0.00 20 VAL A CA 17
ATOM 13995 C C . VAL A 1 20 ? -3.592 -3.468 4.701 1.00 0.00 20 VAL A C 17
ATOM 13996 O O . VAL A 1 20 ? -3.762 -4.157 5.708 1.00 0.00 20 VAL A O 17
ATOM 14009 N N . CYS A 1 21 ? -4.596 -2.937 4.012 1.00 0.00 21 CYS A N 17
ATOM 14010 C CA . CYS A 1 21 ? -5.985 -3.135 4.407 1.00 0.00 21 CYS A CA 17
ATOM 14011 C C . CYS A 1 21 ? -6.449 -4.550 4.074 1.00 0.00 21 CYS A C 17
ATOM 14012 O O . CYS A 1 21 ? -7.440 -5.036 4.621 1.00 0.00 21 CYS A O 17
ATOM 14019 N N . LEU A 1 22 ? -5.726 -5.207 3.174 1.00 0.00 22 LEU A N 17
ATOM 14020 C CA . LEU A 1 22 ? -6.061 -6.568 2.768 1.00 0.00 22 LEU A CA 17
ATOM 14021 C C . LEU A 1 22 ? -7.466 -6.628 2.176 1.00 0.00 22 LEU A C 17
ATOM 14022 O O . LEU A 1 22 ? -8.282 -7.459 2.575 1.00 0.00 22 LEU A O 17
ATOM 14038 N N . GLU A 1 23 ? -7.740 -5.744 1.222 1.00 0.00 23 GLU A N 17
ATOM 14039 C CA . GLU A 1 23 ? -9.046 -5.698 0.576 1.00 0.00 23 GLU A CA 17
ATOM 14040 C C . GLU A 1 23 ? -8.939 -6.095 -0.894 1.00 0.00 23 GLU A C 17
ATOM 14041 O O . GLU A 1 23 ? -7.920 -5.853 -1.541 1.00 0.00 23 GLU A O 17
ATOM 14053 N N . TYR A 1 24 ? -9.998 -6.705 -1.414 1.00 0.00 24 TYR A N 17
ATOM 14054 C CA . TYR A 1 24 ? -10.023 -7.139 -2.806 1.00 0.00 24 TYR A CA 17
ATOM 14055 C C . TYR A 1 24 ? -10.490 -6.009 -3.720 1.00 0.00 24 TYR A C 17
ATOM 14056 O O . TYR A 1 24 ? -11.590 -5.479 -3.560 1.00 0.00 24 TYR A O 17
ATOM 14074 N N . LEU A 1 25 ? -9.645 -5.646 -4.679 1.00 0.00 25 LEU A N 17
ATOM 14075 C CA . LEU A 1 25 ? -9.969 -4.580 -5.620 1.00 0.00 25 LEU A CA 17
ATOM 14076 C C . LEU A 1 25 ? -9.844 -5.068 -7.060 1.00 0.00 25 LEU A C 17
ATOM 14077 O O . LEU A 1 25 ? -9.353 -6.168 -7.314 1.00 0.00 25 LEU A O 17
ATOM 14093 N N . LYS A 1 26 ? -10.289 -4.242 -8.000 1.00 0.00 26 LYS A N 17
ATOM 14094 C CA . LYS A 1 26 ? -10.223 -4.586 -9.416 1.00 0.00 26 LYS A CA 17
ATOM 14095 C C . LYS A 1 26 ? -9.027 -3.916 -10.084 1.00 0.00 26 LYS A C 17
ATOM 14096 O O . LYS A 1 26 ? -9.066 -2.727 -10.398 1.00 0.00 26 LYS A O 17
ATOM 14115 N N . GLU A 1 27 ? -7.967 -4.688 -10.301 1.00 0.00 27 GLU A N 17
ATOM 14116 C CA . GLU A 1 27 ? -6.761 -4.167 -10.933 1.00 0.00 27 GLU A CA 17
ATOM 14117 C C . GLU A 1 27 ? -5.967 -3.300 -9.960 1.00 0.00 27 GLU A C 17
ATOM 14118 O O . GLU A 1 27 ? -5.655 -2.141 -10.236 1.00 0.00 27 GLU A O 17
ATOM 14130 N N . PRO A 1 28 ? -5.634 -3.872 -8.794 1.00 0.00 28 PRO A N 17
ATOM 14131 C CA . PRO A 1 28 ? -4.874 -3.170 -7.756 1.00 0.00 28 PRO A CA 17
ATOM 14132 C C . PRO A 1 28 ? -3.424 -2.927 -8.163 1.00 0.00 28 PRO A C 17
ATOM 14133 O O . PRO A 1 28 ? -2.899 -3.595 -9.055 1.00 0.00 28 PRO A O 17
ATOM 14144 N N . VAL A 1 29 ? -2.782 -1.968 -7.505 1.00 0.00 29 VAL A N 17
ATOM 14145 C CA . VAL A 1 29 ? -1.392 -1.639 -7.797 1.00 0.00 29 VAL A CA 17
ATOM 14146 C C . VAL A 1 29 ? -0.477 -2.829 -7.533 1.00 0.00 29 VAL A C 17
ATOM 14147 O O . VAL A 1 29 ? -0.370 -3.303 -6.401 1.00 0.00 29 VAL A O 17
ATOM 14160 N N . ILE A 1 30 ? 0.180 -3.308 -8.583 1.00 0.00 30 ILE A N 17
ATOM 14161 C CA . ILE A 1 30 ? 1.087 -4.443 -8.463 1.00 0.00 30 ILE A CA 17
ATOM 14162 C C . ILE A 1 30 ? 2.507 -4.057 -8.865 1.00 0.00 30 ILE A C 17
ATOM 14163 O O . ILE A 1 30 ? 2.940 -4.325 -9.987 1.00 0.00 30 ILE A O 17
ATOM 14179 N N . ILE A 1 31 ? 3.227 -3.428 -7.943 1.00 0.00 31 ILE A N 17
ATOM 14180 C CA . ILE A 1 31 ? 4.599 -3.008 -8.200 1.00 0.00 31 ILE A CA 17
ATOM 14181 C C . ILE A 1 31 ? 5.503 -4.209 -8.453 1.00 0.00 31 ILE A C 17
ATOM 14182 O O . ILE A 1 31 ? 5.160 -5.340 -8.110 1.00 0.00 31 ILE A O 17
ATOM 14198 N N . GLU A 1 32 ? 6.661 -3.955 -9.056 1.00 0.00 32 GLU A N 17
ATOM 14199 C CA . GLU A 1 32 ? 7.615 -5.017 -9.354 1.00 0.00 32 GLU A CA 17
ATOM 14200 C C . GLU A 1 32 ? 7.734 -5.987 -8.182 1.00 0.00 32 GLU A C 17
ATOM 14201 O O . GLU A 1 32 ? 7.678 -7.204 -8.361 1.00 0.00 32 GLU A O 17
ATOM 14213 N N . CYS A 1 33 ? 7.898 -5.439 -6.983 1.00 0.00 33 CYS A N 17
ATOM 14214 C CA . CYS A 1 33 ? 8.027 -6.253 -5.781 1.00 0.00 33 CYS A CA 17
ATOM 14215 C C . CYS A 1 33 ? 7.037 -7.415 -5.803 1.00 0.00 33 CYS A C 17
ATOM 14216 O O . CYS A 1 33 ? 7.389 -8.550 -5.486 1.00 0.00 33 CYS A O 17
ATOM 14223 N N . GLY A 1 34 ? 5.796 -7.121 -6.179 1.00 0.00 34 GLY A N 17
ATOM 14224 C CA . GLY A 1 34 ? 4.775 -8.151 -6.236 1.00 0.00 34 GLY A CA 17
ATOM 14225 C C . GLY A 1 34 ? 3.622 -7.875 -5.291 1.00 0.00 34 GLY A C 17
ATOM 14226 O O . GLY A 1 34 ? 2.475 -8.217 -5.584 1.00 0.00 34 GLY A O 17
ATOM 14230 N N . HIS A 1 35 ? 3.925 -7.258 -4.154 1.00 0.00 35 HIS A N 17
ATOM 14231 C CA . HIS A 1 35 ? 2.904 -6.938 -3.162 1.00 0.00 35 HIS A CA 17
ATOM 14232 C C . HIS A 1 35 ? 1.822 -6.046 -3.764 1.00 0.00 35 HIS A C 17
ATOM 14233 O O . HIS A 1 35 ? 2.081 -5.279 -4.690 1.00 0.00 35 HIS A O 17
ATOM 14247 N N . ASN A 1 36 ? 0.609 -6.154 -3.231 1.00 0.00 36 ASN A N 17
ATOM 14248 C CA . ASN A 1 36 ? -0.512 -5.358 -3.717 1.00 0.00 36 ASN A CA 17
ATOM 14249 C C . ASN A 1 36 ? -0.738 -4.138 -2.829 1.00 0.00 36 ASN A C 17
ATOM 14250 O O . ASN A 1 36 ? -0.471 -4.173 -1.628 1.00 0.00 36 ASN A O 17
ATOM 14261 N N . PHE A 1 37 ? -1.232 -3.060 -3.429 1.00 0.00 37 PHE A N 17
ATOM 14262 C CA . PHE A 1 37 ? -1.494 -1.828 -2.693 1.00 0.00 37 PHE A CA 17
ATOM 14263 C C . PHE A 1 37 ? -2.604 -1.022 -3.361 1.00 0.00 37 PHE A C 17
ATOM 14264 O O . PHE A 1 37 ? -2.654 -0.908 -4.586 1.00 0.00 37 PHE A O 17
ATOM 14281 N N . CYS A 1 38 ? -3.493 -0.463 -2.547 1.00 0.00 38 CYS A N 17
ATOM 14282 C CA . CYS A 1 38 ? -4.603 0.333 -3.056 1.00 0.00 38 CYS A CA 17
ATOM 14283 C C . CYS A 1 38 ? -4.316 1.824 -2.910 1.00 0.00 38 CYS A C 17
ATOM 14284 O O . CYS A 1 38 ? -3.632 2.248 -1.978 1.00 0.00 38 CYS A O 17
ATOM 14291 N N . LYS A 1 39 ? -4.844 2.617 -3.836 1.00 0.00 39 LYS A N 17
ATOM 14292 C CA . LYS A 1 39 ? -4.647 4.061 -3.812 1.00 0.00 39 LYS A CA 17
ATOM 14293 C C . LYS A 1 39 ? -4.848 4.614 -2.404 1.00 0.00 39 LYS A C 17
ATOM 14294 O O . LYS A 1 39 ? -4.111 5.494 -1.961 1.00 0.00 39 LYS A O 17
ATOM 14313 N N . ALA A 1 40 ? -5.850 4.090 -1.706 1.00 0.00 40 ALA A N 17
ATOM 14314 C CA . ALA A 1 40 ? -6.146 4.529 -0.347 1.00 0.00 40 ALA A CA 17
ATOM 14315 C C . ALA A 1 40 ? -4.952 4.305 0.574 1.00 0.00 40 ALA A C 17
ATOM 14316 O O . ALA A 1 40 ? -4.696 5.099 1.479 1.00 0.00 40 ALA A O 17
ATOM 14323 N N . CYS A 1 41 ? -4.223 3.219 0.337 1.00 0.00 41 CYS A N 17
ATOM 14324 C CA . CYS A 1 41 ? -3.056 2.890 1.146 1.00 0.00 41 CYS A CA 17
ATOM 14325 C C . CYS A 1 41 ? -1.783 3.448 0.517 1.00 0.00 41 CYS A C 17
ATOM 14326 O O . CYS A 1 41 ? -1.170 4.375 1.048 1.00 0.00 41 CYS A O 17
ATOM 14333 N N . ILE A 1 42 ? -1.391 2.878 -0.618 1.00 0.00 42 ILE A N 17
ATOM 14334 C CA . ILE A 1 42 ? -0.193 3.320 -1.320 1.00 0.00 42 ILE A CA 17
ATOM 14335 C C . ILE A 1 42 ? -0.014 4.830 -1.207 1.00 0.00 42 ILE A C 17
ATOM 14336 O O . ILE A 1 42 ? 1.101 5.324 -1.038 1.00 0.00 42 ILE A O 17
ATOM 14352 N N . THR A 1 43 ? -1.121 5.560 -1.301 1.00 0.00 43 THR A N 17
ATOM 14353 C CA . THR A 1 43 ? -1.089 7.014 -1.210 1.00 0.00 43 THR 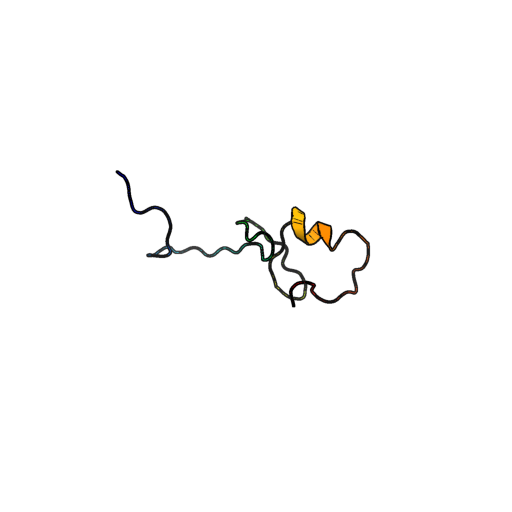A CA 17
ATOM 14354 C C . THR A 1 43 ? -0.199 7.472 -0.060 1.00 0.00 43 THR A C 17
ATOM 14355 O O . THR A 1 43 ? 0.658 8.339 -0.233 1.00 0.00 43 THR A O 17
ATOM 14366 N N . ARG A 1 44 ? -0.407 6.885 1.114 1.00 0.00 44 ARG A N 17
ATOM 14367 C CA . ARG A 1 44 ? 0.377 7.234 2.293 1.00 0.00 44 ARG A CA 17
ATOM 14368 C C . ARG A 1 44 ? 1.871 7.107 2.009 1.00 0.00 44 ARG A C 17
ATOM 14369 O O . ARG A 1 44 ? 2.650 8.007 2.324 1.00 0.00 44 ARG A O 17
ATOM 14390 N N . TRP A 1 45 ? 2.262 5.986 1.414 1.00 0.00 45 TRP A N 17
ATOM 14391 C CA . TRP A 1 45 ? 3.662 5.742 1.089 1.00 0.00 45 TRP A CA 17
ATOM 14392 C C . TRP A 1 45 ? 4.024 6.358 -0.258 1.00 0.00 45 TRP A C 17
ATOM 14393 O O . TRP A 1 45 ? 4.956 5.909 -0.926 1.00 0.00 45 TRP A O 17
ATOM 14414 N N . TRP A 1 46 ? 3.281 7.386 -0.652 1.00 0.00 46 TRP A N 17
ATOM 14415 C CA . TRP A 1 46 ? 3.525 8.063 -1.920 1.00 0.00 46 TRP A CA 17
ATOM 14416 C C . TRP A 1 46 ? 3.703 9.563 -1.712 1.00 0.00 46 TRP A C 17
ATOM 14417 O O . TRP A 1 46 ? 4.630 10.167 -2.250 1.00 0.00 46 TRP A O 17
ATOM 14438 N N . GLU A 1 47 ? 2.809 10.157 -0.928 1.00 0.00 47 GLU A N 17
ATOM 14439 C CA . GLU A 1 47 ? 2.869 11.588 -0.650 1.00 0.00 47 GLU A CA 17
ATOM 14440 C C . GLU A 1 47 ? 4.316 12.073 -0.604 1.00 0.00 47 GLU A C 17
ATOM 14441 O O . GLU A 1 47 ? 4.654 13.104 -1.186 1.00 0.00 47 GLU A O 17
ATOM 14453 N N . ASP A 1 48 ? 5.163 11.322 0.090 1.00 0.00 48 ASP A N 17
ATOM 14454 C CA . ASP A 1 48 ? 6.573 11.675 0.212 1.00 0.00 48 ASP A CA 17
ATOM 14455 C C . ASP A 1 48 ? 7.375 11.123 -0.963 1.00 0.00 48 ASP A C 17
ATOM 14456 O O . ASP A 1 48 ? 7.941 10.032 -0.884 1.00 0.00 48 ASP A O 17
ATOM 14465 N N . LEU A 1 49 ? 7.417 11.882 -2.052 1.00 0.00 49 LEU A N 17
ATOM 14466 C CA . LEU A 1 49 ? 8.148 11.469 -3.245 1.00 0.00 49 LEU A CA 17
ATOM 14467 C C . LEU A 1 49 ? 9.654 11.518 -3.005 1.00 0.00 49 LEU A C 17
ATOM 14468 O O . LEU A 1 49 ? 10.290 12.551 -3.207 1.00 0.00 49 LEU A O 17
ATOM 14484 N N . GLU A 1 50 ? 10.216 10.392 -2.576 1.00 0.00 50 GLU A N 17
ATOM 14485 C CA . GLU A 1 50 ? 11.647 10.307 -2.310 1.00 0.00 50 GLU A CA 17
ATOM 14486 C C . GLU A 1 50 ? 12.292 9.209 -3.151 1.00 0.00 50 GLU A C 17
ATOM 14487 O O . GLU A 1 50 ? 13.153 9.478 -3.988 1.00 0.00 50 GLU A O 17
ATOM 14499 N N . ARG A 1 51 ? 11.869 7.970 -2.920 1.00 0.00 51 ARG A N 17
ATOM 14500 C CA . ARG A 1 51 ? 12.406 6.830 -3.654 1.00 0.00 51 ARG A CA 17
ATOM 14501 C C . ARG A 1 51 ? 11.642 6.614 -4.957 1.00 0.00 51 ARG A C 17
ATOM 14502 O O . ARG A 1 51 ? 10.677 7.320 -5.247 1.00 0.00 51 ARG A O 17
ATOM 14523 N N . ASP A 1 52 ? 12.082 5.634 -5.738 1.00 0.00 52 ASP A N 17
ATOM 14524 C CA . ASP A 1 52 ? 11.440 5.324 -7.011 1.00 0.00 52 ASP A CA 17
ATOM 14525 C C . ASP A 1 52 ? 10.374 4.247 -6.833 1.00 0.00 52 ASP A C 17
ATOM 14526 O O . ASP A 1 52 ? 9.214 4.442 -7.195 1.00 0.00 52 ASP A O 17
ATOM 14535 N N . PHE A 1 53 ? 10.777 3.110 -6.275 1.00 0.00 53 PHE A N 17
ATOM 14536 C CA . PHE A 1 53 ? 9.857 2.001 -6.052 1.00 0.00 53 PHE A CA 17
ATOM 14537 C C . PHE A 1 53 ? 9.840 1.596 -4.580 1.00 0.00 53 PHE A C 17
ATOM 14538 O O . PHE A 1 53 ? 10.269 0.505 -4.205 1.00 0.00 53 PHE A O 17
ATOM 14555 N N . PRO A 1 54 ? 9.333 2.497 -3.726 1.00 0.00 54 PRO A N 17
ATOM 14556 C CA . PRO A 1 54 ? 9.247 2.257 -2.282 1.00 0.00 54 PRO A CA 17
ATOM 14557 C C . PRO A 1 54 ? 8.211 1.195 -1.931 1.00 0.00 54 PRO A C 17
ATOM 14558 O O . PRO A 1 54 ? 7.203 1.045 -2.622 1.00 0.00 54 PRO A O 17
ATOM 14569 N N . CYS A 1 55 ? 8.465 0.461 -0.853 1.00 0.00 55 CYS A N 17
ATOM 14570 C CA . CYS A 1 55 ? 7.554 -0.588 -0.409 1.00 0.00 55 CYS A CA 17
ATOM 14571 C C . CYS A 1 55 ? 7.418 -0.583 1.110 1.00 0.00 55 CYS A C 17
ATOM 14572 O O . CYS A 1 55 ? 8.341 -0.941 1.842 1.00 0.00 55 CYS A O 17
ATOM 14579 N N . PRO A 1 56 ? 6.239 -0.168 1.597 1.00 0.00 56 PRO A N 17
ATOM 14580 C CA . PRO A 1 56 ? 5.953 -0.107 3.034 1.00 0.00 56 PRO A CA 17
ATOM 14581 C C . PRO A 1 56 ? 5.835 -1.492 3.661 1.00 0.00 56 PRO A C 17
ATOM 14582 O O . PRO A 1 56 ? 6.475 -1.784 4.671 1.00 0.00 56 PRO A O 17
ATOM 14593 N N . VAL A 1 57 ? 5.014 -2.343 3.054 1.00 0.00 57 VAL A N 17
ATOM 14594 C CA . VAL A 1 57 ? 4.813 -3.698 3.552 1.00 0.00 57 VAL A CA 17
ATOM 14595 C C . VAL A 1 57 ? 6.146 -4.399 3.790 1.00 0.00 57 VAL A C 17
ATOM 14596 O O . VAL A 1 57 ? 6.309 -5.132 4.766 1.00 0.00 57 VAL A O 17
ATOM 14609 N N . CYS A 1 58 ? 7.098 -4.169 2.892 1.00 0.00 58 CYS A N 17
ATOM 14610 C CA . CYS A 1 58 ? 8.418 -4.778 3.002 1.00 0.00 58 CYS A CA 17
ATOM 14611 C C . CYS A 1 58 ? 9.143 -4.281 4.250 1.00 0.00 58 CYS A C 17
ATOM 14612 O O . CYS A 1 58 ? 10.364 -4.410 4.328 1.00 0.00 58 CYS A O 17
ATOM 14621 N N . GLY A 1 1 ? -43.315 -28.834 -0.917 1.00 0.00 1 GLY A N 18
ATOM 14622 C CA . GLY A 1 1 ? -43.210 -29.327 0.444 1.00 0.00 1 GLY A CA 18
ATOM 14623 C C . GLY A 1 1 ? -42.096 -28.655 1.220 1.00 0.00 1 GLY A C 18
ATOM 14624 O O . GLY A 1 1 ? -42.064 -27.430 1.339 1.00 0.00 1 GLY A O 18
ATOM 14628 N N . SER A 1 2 ? -41.179 -29.457 1.752 1.00 0.00 2 SER A N 18
ATOM 14629 C CA . SER A 1 2 ? -40.061 -28.933 2.527 1.00 0.00 2 SER A CA 18
ATOM 14630 C C . SER A 1 2 ? -39.143 -28.086 1.650 1.00 0.00 2 SER A C 18
ATOM 14631 O O . SER A 1 2 ? -38.678 -28.535 0.603 1.00 0.00 2 SER A O 18
ATOM 14639 N N . SER A 1 3 ? -38.887 -26.857 2.087 1.00 0.00 3 SER A N 18
ATOM 14640 C CA . SER A 1 3 ? -38.028 -25.944 1.342 1.00 0.00 3 SER A CA 18
ATOM 14641 C C . SER A 1 3 ? -36.675 -25.786 2.031 1.00 0.00 3 SER A C 18
ATOM 14642 O O . SER A 1 3 ? -36.597 -25.692 3.255 1.00 0.00 3 SER A O 18
ATOM 14650 N N . GLY A 1 4 ? -35.612 -25.758 1.233 1.00 0.00 4 GLY A N 18
ATOM 14651 C CA . GLY A 1 4 ? -34.277 -25.612 1.783 1.00 0.00 4 GLY A CA 18
ATOM 14652 C C . GLY A 1 4 ? -33.328 -24.919 0.825 1.00 0.00 4 GLY A C 18
ATOM 14653 O O . GLY A 1 4 ? -33.532 -23.758 0.470 1.00 0.00 4 GLY A O 18
ATOM 14657 N N . SER A 1 5 ? -32.287 -25.631 0.406 1.00 0.00 5 SER A N 18
ATOM 14658 C CA . SER A 1 5 ? -31.300 -25.076 -0.513 1.00 0.00 5 SER A CA 18
ATOM 14659 C C . SER A 1 5 ? -30.605 -26.183 -1.298 1.00 0.00 5 SER A C 18
ATOM 14660 O O . SER A 1 5 ? -30.416 -27.291 -0.796 1.00 0.00 5 SER A O 18
ATOM 14668 N N . SER A 1 6 ? -30.226 -25.876 -2.534 1.00 0.00 6 SER A N 18
ATOM 14669 C CA . SER A 1 6 ? -29.554 -26.845 -3.392 1.00 0.00 6 SER A CA 18
ATOM 14670 C C . SER A 1 6 ? -28.661 -26.143 -4.410 1.00 0.00 6 SER A C 18
ATOM 14671 O O . SER A 1 6 ? -28.889 -24.986 -4.759 1.00 0.00 6 SER A O 18
ATOM 14679 N N . GLY A 1 7 ? -27.641 -26.854 -4.883 1.00 0.00 7 GLY A N 18
ATOM 14680 C CA . GLY A 1 7 ? -26.728 -26.284 -5.856 1.00 0.00 7 GLY A CA 18
ATOM 14681 C C . GLY A 1 7 ? -25.376 -25.952 -5.257 1.00 0.00 7 GLY A C 18
ATOM 14682 O O . GLY A 1 7 ? -25.293 -25.426 -4.148 1.00 0.00 7 GLY A O 18
ATOM 14686 N N . ALA A 1 8 ? -24.313 -26.261 -5.992 1.00 0.00 8 ALA A N 18
ATOM 14687 C CA . ALA A 1 8 ? -22.958 -25.991 -5.527 1.00 0.00 8 ALA A CA 18
ATOM 14688 C C . ALA A 1 8 ? -22.133 -25.301 -6.608 1.00 0.00 8 ALA A C 18
ATOM 14689 O O . ALA A 1 8 ? -21.393 -25.951 -7.349 1.00 0.00 8 ALA A O 18
ATOM 14696 N N . LEU A 1 9 ? -22.266 -23.982 -6.695 1.00 0.00 9 LEU A N 18
ATOM 14697 C CA . LEU A 1 9 ? -21.533 -23.204 -7.688 1.00 0.00 9 LEU A CA 18
ATOM 14698 C C . LEU A 1 9 ? -20.457 -22.350 -7.024 1.00 0.00 9 LEU A C 18
ATOM 14699 O O . LEU A 1 9 ? -20.737 -21.261 -6.524 1.00 0.00 9 LEU A O 18
ATOM 14715 N N . GLU A 1 10 ? -19.226 -22.852 -7.025 1.00 0.00 10 GLU A N 18
ATOM 14716 C CA . GLU A 1 10 ? -18.108 -22.134 -6.424 1.00 0.00 10 GLU A CA 18
ATOM 14717 C C . GLU A 1 10 ? -16.945 -22.018 -7.405 1.00 0.00 10 GLU A C 18
ATOM 14718 O O . GLU A 1 10 ? -16.181 -22.964 -7.592 1.00 0.00 10 GLU A O 18
ATOM 14730 N N . ASN A 1 11 ? -16.819 -20.851 -8.029 1.00 0.00 11 ASN A N 18
ATOM 14731 C CA . ASN A 1 11 ? -15.750 -20.611 -8.992 1.00 0.00 11 ASN A CA 18
ATOM 14732 C C . ASN A 1 11 ? -14.382 -20.759 -8.334 1.00 0.00 11 ASN A C 18
ATOM 14733 O O . ASN A 1 11 ? -14.169 -20.304 -7.209 1.00 0.00 11 ASN A O 18
ATOM 14744 N N . LEU A 1 12 ? -13.457 -21.398 -9.042 1.00 0.00 12 LEU A N 18
ATOM 14745 C CA . LEU A 1 12 ? -12.108 -21.606 -8.528 1.00 0.00 12 LEU A CA 18
ATOM 14746 C C . LEU A 1 12 ? -11.181 -20.474 -8.958 1.00 0.00 12 LEU A C 18
ATOM 14747 O O . LEU A 1 12 ? -9.993 -20.689 -9.195 1.00 0.00 12 LEU A O 18
ATOM 14763 N N . GLN A 1 13 ? -11.732 -19.268 -9.054 1.00 0.00 13 GLN A N 18
ATOM 14764 C CA . GLN A 1 13 ? -10.954 -18.102 -9.453 1.00 0.00 13 GLN A CA 18
ATOM 14765 C C . GLN A 1 13 ? -10.562 -17.267 -8.239 1.00 0.00 13 GLN A C 18
ATOM 14766 O O . GLN A 1 13 ? -11.374 -17.036 -7.343 1.00 0.00 13 GLN A O 18
ATOM 14780 N N . VAL A 1 14 ? -9.312 -16.816 -8.216 1.00 0.00 14 VAL A N 18
ATOM 14781 C CA . VAL A 1 14 ? -8.812 -16.005 -7.111 1.00 0.00 14 VAL A CA 18
ATOM 14782 C C . VAL A 1 14 ? -8.499 -14.585 -7.570 1.00 0.00 14 VAL A C 18
ATOM 14783 O O . VAL A 1 14 ? -7.910 -14.381 -8.630 1.00 0.00 14 VAL A O 18
ATOM 14796 N N . GLU A 1 15 ? -8.898 -13.607 -6.763 1.00 0.00 15 GLU A N 18
ATOM 14797 C CA . GLU A 1 15 ? -8.660 -12.205 -7.087 1.00 0.00 15 GLU A CA 18
ATOM 14798 C C . GLU A 1 15 ? -7.672 -11.581 -6.106 1.00 0.00 15 GLU A C 18
ATOM 14799 O O . GLU A 1 15 ? -7.634 -11.943 -4.931 1.00 0.00 15 GLU A O 18
ATOM 14811 N N . ALA A 1 16 ? -6.872 -10.640 -6.599 1.00 0.00 16 ALA A N 18
ATOM 14812 C CA . ALA A 1 16 ? -5.885 -9.964 -5.768 1.00 0.00 16 ALA A CA 18
ATOM 14813 C C . ALA A 1 16 ? -6.559 -9.089 -4.716 1.00 0.00 16 ALA A C 18
ATOM 14814 O O . ALA A 1 16 ? -7.776 -8.909 -4.733 1.00 0.00 16 ALA A O 18
ATOM 14821 N N . SER A 1 17 ? -5.759 -8.548 -3.803 1.00 0.00 17 SER A N 18
ATOM 14822 C CA . SER A 1 17 ? -6.280 -7.695 -2.741 1.00 0.00 17 SER A CA 18
ATOM 14823 C C . SER A 1 17 ? -5.148 -6.956 -2.034 1.00 0.00 17 SER A C 18
ATOM 14824 O O . SER A 1 17 ? -3.992 -7.378 -2.078 1.00 0.00 17 SER A O 18
ATOM 14832 N N . CYS A 1 18 ? -5.489 -5.850 -1.381 1.00 0.00 18 CYS A N 18
ATOM 14833 C CA . CYS A 1 18 ? -4.504 -5.049 -0.664 1.00 0.00 18 CYS A CA 18
ATOM 14834 C C . CYS A 1 18 ? -3.857 -5.859 0.457 1.00 0.00 18 CYS A C 18
ATOM 14835 O O . CYS A 1 18 ? -4.318 -6.949 0.794 1.00 0.00 18 CYS A O 18
ATOM 14842 N N . SER A 1 19 ? -2.787 -5.317 1.029 1.00 0.00 19 SER A N 18
ATOM 14843 C CA . SER A 1 19 ? -2.074 -5.989 2.109 1.00 0.00 19 SER A CA 18
ATOM 14844 C C . SER A 1 19 ? -2.375 -5.329 3.451 1.00 0.00 19 SER A C 18
ATOM 14845 O O . SER A 1 19 ? -2.558 -6.007 4.462 1.00 0.00 19 SER A O 18
ATOM 14853 N N . VAL A 1 20 ? -2.423 -4.001 3.453 1.00 0.00 20 VAL A N 18
ATOM 14854 C CA . VAL A 1 20 ? -2.702 -3.248 4.670 1.00 0.00 20 VAL A CA 18
ATOM 14855 C C . VAL A 1 20 ? -4.155 -3.418 5.101 1.00 0.00 20 VAL A C 18
ATOM 14856 O O . VAL A 1 20 ? -4.441 -4.029 6.131 1.00 0.00 20 VAL A O 18
ATOM 14869 N N . CYS A 1 21 ? -5.070 -2.874 4.305 1.00 0.00 21 CYS A N 18
ATOM 14870 C CA . CYS A 1 21 ? -6.494 -2.965 4.603 1.00 0.00 21 CYS A CA 18
ATOM 14871 C C . CYS A 1 21 ? -7.049 -4.327 4.195 1.00 0.00 21 CYS A C 18
ATOM 14872 O O . CYS A 1 21 ? -8.046 -4.795 4.748 1.00 0.00 21 CYS A O 18
ATOM 14879 N N . LEU A 1 22 ? -6.398 -4.958 3.225 1.00 0.00 22 LEU A N 18
ATOM 14880 C CA . LEU A 1 22 ? -6.825 -6.267 2.742 1.00 0.00 22 LEU A CA 18
ATOM 14881 C C . LEU A 1 22 ? -8.182 -6.176 2.051 1.00 0.00 22 LEU A C 18
ATOM 14882 O O . LEU A 1 22 ? -9.119 -6.890 2.407 1.00 0.00 22 LEU A O 18
ATOM 1489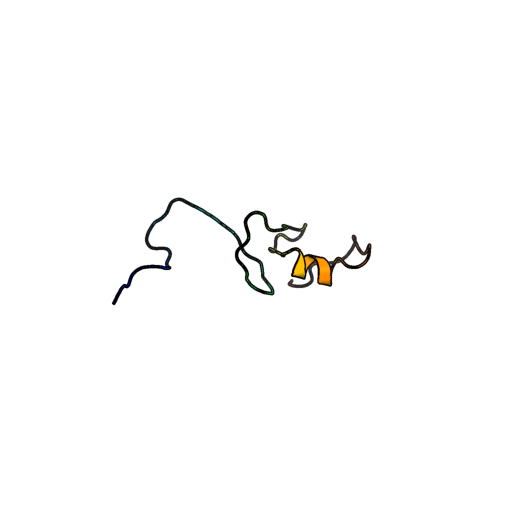8 N N . GLU A 1 23 ? -8.279 -5.294 1.061 1.00 0.00 23 GLU A N 18
ATOM 14899 C CA . GLU A 1 23 ? -9.521 -5.112 0.320 1.00 0.00 23 GLU A CA 18
ATOM 14900 C C . GLU A 1 23 ? -9.432 -5.759 -1.059 1.00 0.00 23 GLU A C 18
ATOM 14901 O O . GLU A 1 23 ? -8.347 -5.893 -1.625 1.00 0.00 23 GLU A O 18
ATOM 14913 N N . TYR A 1 24 ? -10.581 -6.159 -1.593 1.00 0.00 24 TYR A N 18
ATOM 14914 C CA . TYR A 1 24 ? -10.634 -6.795 -2.904 1.00 0.00 24 TYR A CA 18
ATOM 14915 C C . TYR A 1 24 ? -10.692 -5.751 -4.014 1.00 0.00 24 TYR A C 18
ATOM 14916 O O . TYR A 1 24 ? -11.607 -4.927 -4.062 1.00 0.00 24 TYR A O 18
ATOM 14934 N N . LEU A 1 25 ? -9.709 -5.791 -4.907 1.00 0.00 25 LEU A N 18
ATOM 14935 C CA . LEU A 1 25 ? -9.647 -4.849 -6.019 1.00 0.00 25 LEU A CA 18
ATOM 14936 C C . LEU A 1 25 ? -9.445 -5.581 -7.342 1.00 0.00 25 LEU A C 18
ATOM 14937 O O . LEU A 1 25 ? -8.722 -6.575 -7.410 1.00 0.00 25 LEU A O 18
ATOM 14953 N N . LYS A 1 26 ? -10.087 -5.081 -8.393 1.00 0.00 26 LYS A N 18
ATOM 14954 C CA . LYS A 1 26 ? -9.976 -5.684 -9.715 1.00 0.00 26 LYS A CA 18
ATOM 14955 C C . LYS A 1 26 ? -8.575 -5.490 -10.286 1.00 0.00 26 LYS A C 18
ATOM 14956 O O . LYS A 1 26 ? -8.008 -6.403 -10.886 1.00 0.00 26 LYS A O 18
ATOM 14975 N N . GLU A 1 27 ? -8.023 -4.296 -10.095 1.00 0.00 27 GLU A N 18
ATOM 14976 C CA . GLU A 1 27 ? -6.688 -3.985 -10.591 1.00 0.00 27 GLU A CA 18
ATOM 14977 C C . GLU A 1 27 ? -5.866 -3.266 -9.525 1.00 0.00 27 GLU A C 18
ATOM 14978 O O . GLU A 1 27 ? -5.708 -2.045 -9.545 1.00 0.00 27 GLU A O 18
ATOM 14990 N N . PRO A 1 28 ? -5.328 -4.040 -8.571 1.00 0.00 28 PRO A N 18
ATOM 14991 C CA . PRO A 1 28 ? -4.513 -3.500 -7.479 1.00 0.00 28 PRO A CA 18
ATOM 14992 C C . PRO A 1 28 ? -3.161 -2.989 -7.963 1.00 0.00 28 PRO A C 18
ATOM 14993 O O . PRO A 1 28 ? -2.620 -3.477 -8.955 1.00 0.00 28 PRO A O 18
ATOM 15004 N N . VAL A 1 29 ? -2.618 -2.003 -7.255 1.00 0.00 29 VAL A N 18
ATOM 15005 C CA . VAL A 1 29 ? -1.327 -1.426 -7.612 1.00 0.00 29 VAL A CA 18
ATOM 15006 C C . VAL A 1 29 ? -0.204 -2.441 -7.432 1.00 0.00 29 VAL A C 18
ATOM 15007 O O . VAL A 1 29 ? 0.445 -2.485 -6.386 1.00 0.00 29 VAL A O 18
ATOM 15020 N N . ILE A 1 30 ? 0.022 -3.254 -8.459 1.00 0.00 30 ILE A N 18
ATOM 15021 C CA . ILE A 1 30 ? 1.068 -4.268 -8.414 1.00 0.00 30 ILE A CA 18
ATOM 15022 C C . ILE A 1 30 ? 2.399 -3.706 -8.902 1.00 0.00 30 ILE A C 18
ATOM 15023 O O . ILE A 1 30 ? 2.772 -3.885 -10.062 1.00 0.00 30 ILE A O 18
ATOM 15039 N N . ILE A 1 31 ? 3.111 -3.027 -8.010 1.00 0.00 31 ILE A N 18
ATOM 15040 C CA . ILE A 1 31 ? 4.402 -2.441 -8.349 1.00 0.00 31 ILE A CA 18
ATOM 15041 C C . ILE A 1 31 ? 5.436 -3.523 -8.646 1.00 0.00 31 ILE A C 18
ATOM 15042 O O . ILE A 1 31 ? 5.119 -4.712 -8.654 1.00 0.00 31 ILE A O 18
ATOM 15058 N N . GLU A 1 32 ? 6.673 -3.101 -8.888 1.00 0.00 32 GLU A N 18
ATOM 15059 C CA . GLU A 1 32 ? 7.753 -4.034 -9.184 1.00 0.00 32 GLU A CA 18
ATOM 15060 C C . GLU A 1 32 ? 8.320 -4.636 -7.901 1.00 0.00 32 GLU A C 18
ATOM 15061 O O . GLU A 1 32 ? 9.531 -4.813 -7.767 1.00 0.00 32 GLU A O 18
ATOM 15073 N N . CYS A 1 33 ? 7.435 -4.948 -6.960 1.00 0.00 33 CYS A N 18
ATOM 15074 C CA . CYS A 1 33 ? 7.845 -5.528 -5.687 1.00 0.00 33 CYS A CA 18
ATOM 15075 C C . CYS A 1 33 ? 7.108 -6.838 -5.424 1.00 0.00 33 CYS A C 18
ATOM 15076 O O . CYS A 1 33 ? 7.668 -7.776 -4.858 1.00 0.00 33 CYS A O 18
ATOM 15083 N N . GLY A 1 34 ? 5.846 -6.894 -5.840 1.00 0.00 34 GLY A N 18
ATOM 15084 C CA . GLY A 1 34 ? 5.052 -8.093 -5.640 1.00 0.00 34 GLY A CA 18
ATOM 15085 C C . GLY A 1 34 ? 3.801 -7.831 -4.826 1.00 0.00 34 GLY A C 18
ATOM 15086 O O . GLY A 1 34 ? 2.698 -8.197 -5.234 1.00 0.00 34 GLY A O 18
ATOM 15090 N N . HIS A 1 35 ? 3.971 -7.197 -3.670 1.00 0.00 35 HIS A N 18
ATOM 15091 C CA . HIS A 1 35 ? 2.845 -6.887 -2.796 1.00 0.00 35 HIS A CA 18
ATOM 15092 C C . HIS A 1 35 ? 1.828 -6.003 -3.512 1.00 0.00 35 HIS A C 18
ATOM 15093 O O . HIS A 1 35 ? 2.108 -5.456 -4.577 1.00 0.00 35 HIS A O 18
ATOM 15107 N N . ASN A 1 36 ? 0.646 -5.870 -2.919 1.00 0.00 36 ASN A N 18
ATOM 15108 C CA . ASN A 1 36 ? -0.414 -5.055 -3.500 1.00 0.00 36 ASN A CA 18
ATOM 15109 C C . ASN A 1 36 ? -0.782 -3.900 -2.574 1.00 0.00 36 ASN A C 18
ATOM 15110 O O . ASN A 1 36 ? -0.627 -3.993 -1.356 1.00 0.00 36 ASN A O 18
ATOM 15121 N N . PHE A 1 37 ? -1.271 -2.811 -3.160 1.00 0.00 37 PHE A N 18
ATOM 15122 C CA . PHE A 1 37 ? -1.661 -1.638 -2.387 1.00 0.00 37 PHE A CA 18
ATOM 15123 C C . PHE A 1 37 ? -2.737 -0.839 -3.118 1.00 0.00 37 PHE A C 18
ATOM 15124 O O . PHE A 1 37 ? -2.686 -0.677 -4.337 1.00 0.00 37 PHE A O 18
ATOM 15141 N N . CYS A 1 38 ? -3.712 -0.343 -2.363 1.00 0.00 38 CYS A N 18
ATOM 15142 C CA . CYS A 1 38 ? -4.801 0.438 -2.936 1.00 0.00 38 CYS A CA 18
ATOM 15143 C C . CYS A 1 38 ? -4.475 1.928 -2.910 1.00 0.00 38 CYS A C 18
ATOM 15144 O O . CYS A 1 38 ? -3.717 2.395 -2.059 1.00 0.00 38 CYS A O 18
ATOM 15151 N N . LYS A 1 39 ? -5.052 2.671 -3.849 1.00 0.00 39 LYS A N 18
ATOM 15152 C CA . LYS A 1 39 ? -4.826 4.108 -3.934 1.00 0.00 39 LYS A CA 18
ATOM 15153 C C . LYS A 1 39 ? -4.856 4.748 -2.550 1.00 0.00 39 LYS A C 18
ATOM 15154 O O . LYS A 1 39 ? -4.204 5.763 -2.310 1.00 0.00 39 LYS A O 18
ATOM 15173 N N . ALA A 1 40 ? -5.617 4.145 -1.642 1.00 0.00 40 ALA A N 18
ATOM 15174 C CA . ALA A 1 40 ? -5.729 4.654 -0.280 1.00 0.00 40 ALA A CA 18
ATOM 15175 C C . ALA A 1 40 ? -4.489 4.309 0.538 1.00 0.00 40 ALA A C 18
ATOM 15176 O O . ALA A 1 40 ? -4.045 5.098 1.373 1.00 0.00 40 ALA A O 18
ATOM 15183 N N . CYS A 1 41 ? -3.936 3.126 0.295 1.00 0.00 41 CYS A N 18
ATOM 15184 C CA . CYS A 1 41 ? -2.748 2.675 1.010 1.00 0.00 41 CYS A CA 18
ATOM 15185 C C . CYS A 1 41 ? -1.481 3.019 0.232 1.00 0.00 41 CYS A C 18
ATOM 15186 O O . CYS A 1 41 ? -0.668 3.830 0.677 1.00 0.00 41 CYS A O 18
ATOM 15193 N N . ILE A 1 42 ? -1.321 2.397 -0.931 1.00 0.00 42 ILE A N 18
ATOM 15194 C CA . ILE A 1 42 ? -0.155 2.638 -1.772 1.00 0.00 42 ILE A CA 18
ATOM 15195 C C . ILE A 1 42 ? 0.267 4.103 -1.721 1.00 0.00 42 ILE A C 18
ATOM 15196 O O . ILE A 1 42 ? 1.449 4.416 -1.581 1.00 0.00 42 ILE A O 18
ATOM 15212 N N . THR A 1 43 ? -0.710 4.998 -1.833 1.00 0.00 43 THR A N 18
ATOM 15213 C CA . THR A 1 43 ? -0.441 6.430 -1.799 1.00 0.00 43 THR A CA 18
ATOM 15214 C C . THR A 1 43 ? 0.214 6.835 -0.483 1.00 0.00 43 THR A C 18
ATOM 15215 O O . THR A 1 43 ? 1.240 7.516 -0.473 1.00 0.00 43 THR A O 18
ATOM 15226 N N . ARG A 1 44 ? -0.385 6.413 0.626 1.00 0.00 44 ARG A N 18
ATOM 15227 C CA . ARG A 1 44 ? 0.141 6.732 1.947 1.00 0.00 44 ARG A CA 18
ATOM 15228 C C . ARG A 1 44 ? 1.663 6.630 1.966 1.00 0.00 44 ARG A C 18
ATOM 15229 O O . ARG A 1 44 ? 2.342 7.446 2.589 1.00 0.00 44 ARG A O 18
ATOM 15250 N N . TRP A 1 45 ? 2.191 5.622 1.282 1.00 0.00 45 TRP A N 18
ATOM 15251 C CA . TRP A 1 45 ? 3.633 5.412 1.221 1.00 0.00 45 TRP A CA 18
ATOM 15252 C C . TRP A 1 45 ? 4.248 6.190 0.063 1.00 0.00 45 TRP A C 18
ATOM 15253 O O . TRP A 1 45 ? 5.258 6.874 0.230 1.00 0.00 45 TRP A O 18
ATOM 15274 N N . TRP A 1 46 ? 3.633 6.082 -1.109 1.00 0.00 46 TRP A N 18
ATOM 15275 C CA . TRP A 1 46 ? 4.121 6.777 -2.295 1.00 0.00 46 TRP A CA 18
ATOM 15276 C C . TRP A 1 46 ? 3.628 8.219 -2.322 1.00 0.00 46 TRP A C 18
ATOM 15277 O O . TRP A 1 46 ? 3.296 8.751 -3.381 1.00 0.00 46 TRP A O 18
ATOM 15298 N N . GLU A 1 47 ? 3.583 8.847 -1.151 1.00 0.00 47 GLU A N 18
ATOM 15299 C CA . GLU A 1 47 ? 3.130 10.229 -1.043 1.00 0.00 47 GLU A CA 18
ATOM 15300 C C . GLU A 1 47 ? 4.288 11.200 -1.252 1.00 0.00 47 GLU A C 18
ATOM 15301 O O . GLU A 1 47 ? 4.204 12.117 -2.069 1.00 0.00 47 GLU A O 18
ATOM 15313 N N . ASP A 1 48 ? 5.369 10.991 -0.508 1.00 0.00 48 ASP A N 18
ATOM 15314 C CA . ASP A 1 48 ? 6.546 11.846 -0.612 1.00 0.00 48 ASP A CA 18
ATOM 15315 C C . ASP A 1 48 ? 7.396 11.458 -1.817 1.00 0.00 48 ASP A C 18
ATOM 15316 O O . ASP A 1 48 ? 7.576 10.275 -2.108 1.00 0.00 48 ASP A O 18
ATOM 15325 N N . LEU A 1 49 ? 7.915 12.461 -2.516 1.00 0.00 49 LEU A N 18
ATOM 15326 C CA . LEU A 1 49 ? 8.746 12.225 -3.692 1.00 0.00 49 LEU A CA 18
ATOM 15327 C C . LEU A 1 49 ? 9.846 11.213 -3.387 1.00 0.00 49 LEU A C 18
ATOM 15328 O O . LEU A 1 49 ? 10.741 11.479 -2.586 1.00 0.00 49 LEU A O 18
ATOM 15344 N N . GLU A 1 50 ? 9.773 10.054 -4.034 1.00 0.00 50 GLU A N 18
ATOM 15345 C CA . GLU A 1 50 ? 10.764 9.004 -3.832 1.00 0.00 50 GLU A CA 18
ATOM 15346 C C . GLU A 1 50 ? 11.347 8.543 -5.165 1.00 0.00 50 GLU A C 18
ATOM 15347 O O . GLU A 1 50 ? 12.559 8.597 -5.376 1.00 0.00 50 GLU A O 18
ATOM 15359 N N . ARG A 1 51 ? 10.476 8.090 -6.060 1.00 0.00 51 ARG A N 18
ATOM 15360 C CA . ARG A 1 51 ? 10.904 7.618 -7.372 1.00 0.00 51 ARG A CA 18
ATOM 15361 C C . ARG A 1 51 ? 11.864 6.440 -7.239 1.00 0.00 51 ARG A C 18
ATOM 15362 O O . ARG A 1 51 ? 12.679 6.186 -8.127 1.00 0.00 51 ARG A O 18
ATOM 15383 N N . ASP A 1 52 ? 11.762 5.724 -6.125 1.00 0.00 52 ASP A N 18
ATOM 15384 C CA . ASP A 1 52 ? 12.621 4.571 -5.875 1.00 0.00 52 ASP A CA 18
ATOM 15385 C C . ASP A 1 52 ? 11.791 3.343 -5.515 1.00 0.00 52 ASP A C 18
ATOM 15386 O O . ASP A 1 52 ? 12.150 2.579 -4.619 1.00 0.00 52 ASP A O 18
ATOM 15395 N N . PHE A 1 53 ? 10.678 3.160 -6.219 1.00 0.00 53 PHE A N 18
ATOM 15396 C CA . PHE A 1 53 ? 9.796 2.026 -5.972 1.00 0.00 53 PHE A CA 18
ATOM 15397 C C . PHE A 1 53 ? 9.752 1.684 -4.486 1.00 0.00 53 PHE A C 18
ATOM 15398 O O . PHE A 1 53 ? 9.990 0.548 -4.077 1.00 0.00 53 PHE A O 18
ATOM 15415 N N . PRO A 1 54 ? 9.439 2.691 -3.657 1.00 0.00 54 PRO A N 18
ATOM 15416 C CA . PRO A 1 54 ? 9.356 2.523 -2.203 1.00 0.00 54 PRO A CA 18
ATOM 15417 C C . PRO A 1 54 ? 8.158 1.678 -1.785 1.00 0.00 54 PRO A C 18
ATOM 15418 O O . PRO A 1 54 ? 7.022 1.964 -2.161 1.00 0.00 54 PRO A O 18
ATOM 15429 N N . CYS A 1 55 ? 8.420 0.635 -1.004 1.00 0.00 55 CYS A N 18
ATOM 15430 C CA . CYS A 1 55 ? 7.364 -0.253 -0.534 1.00 0.00 55 CYS A CA 18
ATOM 15431 C C . CYS A 1 55 ? 7.390 -0.373 0.987 1.00 0.00 55 CYS A C 18
ATOM 15432 O O . CYS A 1 55 ? 8.431 -0.619 1.597 1.00 0.00 55 CYS A O 18
ATOM 15439 N N . PRO A 1 56 ? 6.218 -0.194 1.615 1.00 0.00 56 PRO A N 18
ATOM 15440 C CA . PRO A 1 56 ? 6.080 -0.278 3.072 1.00 0.00 56 PRO A CA 18
ATOM 15441 C C . PRO A 1 56 ? 6.253 -1.702 3.590 1.00 0.00 56 PRO A C 18
ATOM 15442 O O . PRO A 1 56 ? 6.838 -1.921 4.650 1.00 0.00 56 PRO A O 18
ATOM 15453 N N . VAL A 1 57 ? 5.739 -2.668 2.834 1.00 0.00 57 VAL A N 18
ATOM 15454 C CA . VAL A 1 57 ? 5.838 -4.071 3.217 1.00 0.00 57 VAL A CA 18
ATOM 15455 C C . VAL A 1 57 ? 7.265 -4.584 3.062 1.00 0.00 57 VAL A C 18
ATOM 15456 O O . VAL A 1 57 ? 7.950 -4.852 4.049 1.00 0.00 57 VAL A O 18
ATOM 15469 N N . CYS A 1 58 ? 7.708 -4.717 1.816 1.00 0.00 58 CYS A N 18
ATOM 15470 C CA . CYS A 1 58 ? 9.055 -5.198 1.531 1.00 0.00 58 CYS A CA 18
ATOM 15471 C C . CYS A 1 58 ? 10.038 -4.727 2.598 1.00 0.00 58 CYS A C 18
ATOM 15472 O O . CYS A 1 58 ? 10.051 -3.541 2.925 1.00 0.00 58 CYS A O 18
ATOM 15481 N N . GLY A 1 1 ? -25.754 -40.445 8.612 1.00 0.00 1 GLY A N 19
ATOM 15482 C CA . GLY A 1 1 ? -25.762 -39.318 9.527 1.00 0.00 1 GLY A CA 19
ATOM 15483 C C . GLY A 1 1 ? -25.234 -38.049 8.888 1.00 0.00 1 GLY A C 19
ATOM 15484 O O . GLY A 1 1 ? -25.782 -36.966 9.097 1.00 0.00 1 GLY A O 19
ATOM 15488 N N . SER A 1 2 ? -24.166 -38.180 8.108 1.00 0.00 2 SER A N 19
ATOM 15489 C CA . SER A 1 2 ? -23.561 -37.034 7.441 1.00 0.00 2 SER A CA 19
ATOM 15490 C C . SER A 1 2 ? -24.474 -36.502 6.340 1.00 0.00 2 SER A C 19
ATOM 15491 O O . SER A 1 2 ? -24.351 -36.886 5.177 1.00 0.00 2 SER A O 19
ATOM 15499 N N . SER A 1 3 ? -25.389 -35.614 6.716 1.00 0.00 3 SER A N 19
ATOM 15500 C CA . SER A 1 3 ? -26.325 -35.031 5.763 1.00 0.00 3 SER A CA 19
ATOM 15501 C C . SER A 1 3 ? -26.128 -33.521 5.661 1.00 0.00 3 SER A C 19
ATOM 15502 O O . SER A 1 3 ? -25.925 -32.841 6.666 1.00 0.00 3 SER A O 19
ATOM 15510 N N . GLY A 1 4 ? -26.189 -33.004 4.437 1.00 0.00 4 GLY A N 19
ATOM 15511 C CA . GLY A 1 4 ? -26.014 -31.579 4.225 1.00 0.00 4 GLY A CA 19
ATOM 15512 C C . GLY A 1 4 ? -26.636 -31.106 2.926 1.00 0.00 4 GLY A C 19
ATOM 15513 O O . GLY A 1 4 ? -26.694 -31.853 1.950 1.00 0.00 4 GLY A O 19
ATOM 15517 N N . SER A 1 5 ? -27.105 -29.862 2.915 1.00 0.00 5 SER A N 19
ATOM 15518 C CA . SER A 1 5 ? -27.731 -29.292 1.727 1.00 0.00 5 SER A CA 19
ATOM 15519 C C . SER A 1 5 ? -26.832 -28.234 1.094 1.00 0.00 5 SER A C 19
ATOM 15520 O O . SER A 1 5 ? -26.508 -28.308 -0.091 1.00 0.00 5 SER A O 19
ATOM 15528 N N . SER A 1 6 ? -26.434 -27.250 1.894 1.00 0.00 6 SER A N 19
ATOM 15529 C CA . SER A 1 6 ? -25.576 -26.173 1.412 1.00 0.00 6 SER A CA 19
ATOM 15530 C C . SER A 1 6 ? -24.193 -26.703 1.047 1.00 0.00 6 SER A C 19
ATOM 15531 O O . SER A 1 6 ? -23.280 -26.707 1.871 1.00 0.00 6 SER A O 19
ATOM 15539 N N . GLY A 1 7 ? -24.047 -27.151 -0.197 1.00 0.00 7 GLY A N 19
ATOM 15540 C CA . GLY A 1 7 ? -22.773 -27.677 -0.651 1.00 0.00 7 GLY A CA 19
ATOM 15541 C C . GLY A 1 7 ? -21.782 -26.583 -0.995 1.00 0.00 7 GLY A C 19
ATOM 15542 O O . GLY A 1 7 ? -21.949 -25.434 -0.584 1.00 0.00 7 GLY A O 19
ATOM 15546 N N . ALA A 1 8 ? -20.748 -26.938 -1.749 1.00 0.00 8 ALA A N 19
ATOM 15547 C CA . ALA A 1 8 ? -19.727 -25.977 -2.149 1.00 0.00 8 ALA A CA 19
ATOM 15548 C C . ALA A 1 8 ? -19.871 -25.603 -3.620 1.00 0.00 8 ALA A C 19
ATOM 15549 O O . ALA A 1 8 ? -19.640 -26.426 -4.506 1.00 0.00 8 ALA A O 19
ATOM 15556 N N . LEU A 1 9 ? -20.255 -24.356 -3.873 1.00 0.00 9 LEU A N 19
ATOM 15557 C CA . LEU A 1 9 ? -20.431 -23.872 -5.238 1.00 0.00 9 LEU A CA 19
ATOM 15558 C C . LEU A 1 9 ? -19.119 -23.938 -6.012 1.00 0.00 9 LEU A C 19
ATOM 15559 O O . LEU A 1 9 ? -19.037 -24.578 -7.059 1.00 0.00 9 LEU A O 19
ATOM 15575 N N . GLU A 1 10 ? -18.094 -23.272 -5.488 1.00 0.00 10 GLU A N 19
ATOM 15576 C CA . GLU A 1 10 ? -16.785 -23.256 -6.130 1.00 0.00 10 GLU A CA 19
ATOM 15577 C C . GLU A 1 10 ? -15.741 -23.942 -5.254 1.00 0.00 10 GLU A C 19
ATOM 15578 O O . GLU A 1 10 ? -15.647 -23.673 -4.057 1.00 0.00 10 GLU A O 19
ATOM 15590 N N . ASN A 1 11 ? -14.959 -24.829 -5.859 1.00 0.00 11 ASN A N 19
ATOM 15591 C CA . ASN A 1 11 ? -13.922 -25.554 -5.135 1.00 0.00 11 ASN A CA 19
ATOM 15592 C C . ASN A 1 11 ? -12.939 -24.589 -4.480 1.00 0.00 11 ASN A C 19
ATOM 15593 O O . ASN A 1 11 ? -12.727 -24.628 -3.267 1.00 0.00 11 ASN A O 19
ATOM 15604 N N . LEU A 1 12 ? -12.341 -23.722 -5.290 1.00 0.00 12 LEU A N 19
ATOM 15605 C CA . LEU A 1 12 ? -11.380 -22.745 -4.791 1.00 0.00 12 LEU A CA 19
ATOM 15606 C C . LEU A 1 12 ? -11.730 -21.341 -5.273 1.00 0.00 12 LEU A C 19
ATOM 15607 O O . LEU A 1 12 ? -11.942 -21.120 -6.465 1.00 0.00 12 LEU A O 19
ATOM 15623 N N . GLN A 1 13 ? -11.787 -20.397 -4.340 1.00 0.00 13 GLN A N 19
ATOM 15624 C CA . GLN A 1 13 ? -12.109 -19.014 -4.672 1.00 0.00 13 GLN A CA 19
ATOM 15625 C C . GLN A 1 13 ? -11.058 -18.060 -4.113 1.00 0.00 13 GLN A C 19
ATOM 15626 O O . GLN A 1 13 ? -11.075 -17.727 -2.928 1.00 0.00 13 GLN A O 19
ATOM 15640 N N . VAL A 1 14 ? -10.144 -17.625 -4.974 1.00 0.00 14 VAL A N 19
ATOM 15641 C CA . VAL A 1 14 ? -9.085 -16.710 -4.566 1.00 0.00 14 VAL A CA 19
ATOM 15642 C C . VAL A 1 14 ? -8.939 -15.562 -5.559 1.00 0.00 14 VAL A C 19
ATOM 15643 O O . VAL A 1 14 ? -8.936 -15.774 -6.771 1.00 0.00 14 VAL A O 19
ATOM 15656 N N . GLU A 1 15 ? -8.817 -14.346 -5.036 1.00 0.00 15 GLU A N 19
ATOM 15657 C CA . GLU A 1 15 ? -8.670 -13.164 -5.878 1.00 0.00 15 GLU A CA 19
ATOM 15658 C C . GLU A 1 15 ? -7.635 -12.206 -5.295 1.00 0.00 15 GLU A C 19
ATOM 15659 O O . GLU A 1 15 ? -7.133 -12.414 -4.191 1.00 0.00 15 GLU A O 19
ATOM 15671 N N . ALA A 1 16 ? -7.320 -11.157 -6.047 1.00 0.00 16 ALA A N 19
ATOM 15672 C CA . ALA A 1 16 ? -6.346 -10.166 -5.606 1.00 0.00 16 ALA A CA 19
ATOM 15673 C C . ALA A 1 16 ? -6.923 -9.281 -4.506 1.00 0.00 16 ALA A C 19
ATOM 15674 O O . ALA A 1 16 ? -8.140 -9.181 -4.351 1.00 0.00 16 ALA A O 19
ATOM 15681 N N . SER A 1 17 ? -6.041 -8.641 -3.745 1.00 0.00 17 SER A N 19
ATOM 15682 C CA . SER A 1 17 ? -6.463 -7.767 -2.656 1.00 0.00 17 SER A CA 19
ATOM 15683 C C . SER A 1 17 ? -5.265 -7.060 -2.031 1.00 0.00 17 SER A C 19
ATOM 15684 O O . SER A 1 17 ? -4.144 -7.570 -2.058 1.00 0.00 17 SER A O 19
ATOM 15692 N N . CYS A 1 18 ? -5.509 -5.881 -1.469 1.00 0.00 18 CYS A N 19
ATOM 15693 C CA . CYS A 1 18 ? -4.451 -5.101 -0.838 1.00 0.00 18 CYS A CA 19
ATOM 15694 C C . CYS A 1 18 ? -3.725 -5.926 0.221 1.00 0.00 18 CYS A C 19
ATOM 15695 O O . CYS A 1 18 ? -4.188 -6.997 0.613 1.00 0.00 18 CYS A O 19
ATOM 15702 N N . SER A 1 19 ? -2.585 -5.419 0.679 1.00 0.00 19 SER A N 19
ATOM 15703 C CA . SER A 1 19 ? -1.792 -6.110 1.689 1.00 0.00 19 SER A CA 19
ATOM 15704 C C . SER A 1 19 ? -1.986 -5.473 3.062 1.00 0.00 19 SER A C 19
ATOM 15705 O O . SER A 1 19 ? -2.031 -6.164 4.079 1.00 0.00 19 SER A O 19
ATOM 15713 N N . VAL A 1 20 ? -2.102 -4.149 3.081 1.00 0.00 20 VAL A N 19
ATOM 15714 C CA . VAL A 1 20 ? -2.292 -3.416 4.327 1.00 0.00 20 VAL A CA 19
ATOM 15715 C C . VAL A 1 20 ? -3.720 -3.564 4.839 1.00 0.00 20 VAL A C 19
ATOM 15716 O O . VAL A 1 20 ? -3.968 -4.250 5.831 1.00 0.00 20 VAL A O 19
ATOM 15729 N N . CYS A 1 21 ? -4.658 -2.917 4.155 1.00 0.00 21 CYS A N 19
ATOM 15730 C CA . CYS A 1 21 ? -6.063 -2.976 4.540 1.00 0.00 21 CYS A CA 19
ATOM 15731 C C . CYS A 1 21 ? -6.678 -4.317 4.150 1.00 0.00 21 CYS A C 19
ATOM 15732 O O . CYS A 1 21 ? -7.636 -4.778 4.772 1.00 0.00 21 CYS A O 19
ATOM 15739 N N . LEU A 1 22 ? -6.121 -4.938 3.116 1.00 0.00 22 LEU A N 19
ATOM 15740 C CA . LEU A 1 22 ? -6.613 -6.227 2.643 1.00 0.00 22 LEU A CA 19
ATOM 15741 C C . LEU A 1 22 ? -8.008 -6.089 2.040 1.00 0.00 22 LEU A C 19
ATOM 15742 O O . LEU A 1 22 ? -8.933 -6.804 2.424 1.00 0.00 22 LEU A O 19
ATOM 15758 N N . GLU A 1 23 ? -8.149 -5.167 1.093 1.00 0.00 23 GLU A N 19
ATOM 15759 C CA . GLU A 1 23 ? -9.431 -4.937 0.437 1.00 0.00 23 GLU A CA 19
ATOM 15760 C C . GLU A 1 23 ? -9.494 -5.663 -0.904 1.00 0.00 23 GLU A C 19
ATOM 15761 O O . GLU A 1 23 ? -8.464 -5.988 -1.494 1.00 0.00 23 GLU A O 19
ATOM 15773 N N . TYR A 1 24 ? -10.709 -5.913 -1.378 1.00 0.00 24 TYR A N 19
ATOM 15774 C CA . TYR A 1 24 ? -10.907 -6.603 -2.647 1.00 0.00 24 TYR A CA 19
ATOM 15775 C C . TYR A 1 24 ? -10.941 -5.611 -3.806 1.00 0.00 24 TYR A C 19
ATOM 15776 O O . TYR A 1 24 ? -11.819 -4.751 -3.878 1.00 0.00 24 TYR A O 19
ATOM 15794 N N . LEU A 1 25 ? -9.978 -5.738 -4.712 1.00 0.00 25 LEU A N 19
ATOM 15795 C CA . LEU A 1 25 ? -9.895 -4.855 -5.870 1.00 0.00 25 LEU A CA 19
ATOM 15796 C C . LEU A 1 25 ? -9.761 -5.658 -7.160 1.00 0.00 25 LEU A C 19
ATOM 15797 O O . LEU A 1 25 ? -9.062 -6.671 -7.203 1.00 0.00 25 LEU A O 19
ATOM 15813 N N . LYS A 1 26 ? -10.434 -5.199 -8.210 1.00 0.00 26 LYS A N 19
ATOM 15814 C CA . LYS A 1 26 ? -10.388 -5.872 -9.502 1.00 0.00 26 LYS A CA 19
ATOM 15815 C C . LYS A 1 26 ? -8.992 -5.785 -10.112 1.00 0.00 26 LYS A C 19
ATOM 15816 O O . LYS A 1 26 ? -8.490 -6.757 -10.674 1.00 0.00 26 LYS A O 19
ATOM 15835 N N . GLU A 1 27 ? -8.371 -4.615 -9.993 1.00 0.00 27 GLU A N 19
ATOM 15836 C CA . GLU A 1 27 ? -7.033 -4.404 -10.533 1.00 0.00 27 GLU A CA 19
ATOM 15837 C C . GLU A 1 27 ? -6.143 -3.693 -9.517 1.00 0.00 27 GLU A C 19
ATOM 15838 O O . GLU A 1 27 ? -6.058 -2.465 -9.480 1.00 0.00 27 GLU A O 19
ATOM 15850 N N . PRO A 1 28 ? -5.465 -4.482 -8.671 1.00 0.00 28 PRO A N 19
ATOM 15851 C CA . PRO A 1 28 ? -4.569 -3.951 -7.639 1.00 0.00 28 PRO A CA 19
ATOM 15852 C C . PRO A 1 28 ? -3.307 -3.332 -8.229 1.00 0.00 28 PRO A C 19
ATOM 15853 O O . PRO A 1 28 ? -2.807 -3.781 -9.261 1.00 0.00 28 PRO A O 19
ATOM 15864 N N . VAL A 1 29 ? -2.795 -2.299 -7.568 1.00 0.00 29 VAL A N 19
ATOM 15865 C CA . VAL A 1 29 ? -1.589 -1.619 -8.026 1.00 0.00 29 VAL A CA 19
ATOM 15866 C C . VAL A 1 29 ? -0.343 -2.441 -7.716 1.00 0.00 29 VAL A C 19
ATOM 15867 O O . VAL A 1 29 ? 0.280 -2.271 -6.667 1.00 0.00 29 VAL A O 19
ATOM 15880 N N . ILE A 1 30 ? 0.015 -3.332 -8.634 1.00 0.00 30 ILE A N 19
ATOM 15881 C CA . ILE A 1 30 ? 1.188 -4.180 -8.459 1.00 0.00 30 ILE A CA 19
ATOM 15882 C C . ILE A 1 30 ? 2.474 -3.391 -8.679 1.00 0.00 30 ILE A C 19
ATOM 15883 O O . ILE A 1 30 ? 2.829 -3.068 -9.813 1.00 0.00 30 ILE A O 19
ATOM 15899 N N . ILE A 1 31 ? 3.168 -3.085 -7.589 1.00 0.00 31 ILE A N 19
ATOM 15900 C CA . ILE A 1 31 ? 4.417 -2.337 -7.663 1.00 0.00 31 ILE A CA 19
ATOM 15901 C C . ILE A 1 31 ? 5.574 -3.238 -8.080 1.00 0.00 31 ILE A C 19
ATOM 15902 O O . ILE A 1 31 ? 5.410 -4.450 -8.219 1.00 0.00 31 ILE A O 19
ATOM 15918 N N . GLU A 1 32 ? 6.744 -2.637 -8.276 1.00 0.00 32 GLU A N 19
ATOM 15919 C CA . GLU A 1 32 ? 7.929 -3.387 -8.676 1.00 0.00 32 GLU A CA 19
ATOM 15920 C C . GLU A 1 32 ? 8.096 -4.638 -7.819 1.00 0.00 32 GLU A C 19
ATOM 15921 O O . GLU A 1 32 ? 8.335 -5.731 -8.334 1.00 0.00 32 GLU A O 19
ATOM 15933 N N . CYS A 1 33 ? 7.969 -4.471 -6.506 1.00 0.00 33 CYS A N 19
ATOM 15934 C CA . CYS A 1 33 ? 8.107 -5.585 -5.576 1.00 0.00 33 CYS A CA 19
ATOM 15935 C C . CYS A 1 33 ? 7.128 -6.704 -5.919 1.00 0.00 33 CYS A C 19
ATOM 15936 O O . CYS A 1 33 ? 7.510 -7.869 -6.016 1.00 0.00 33 CYS A O 19
ATOM 15943 N N . GLY A 1 34 ? 5.862 -6.341 -6.103 1.00 0.00 34 GLY A N 19
ATOM 15944 C CA . GLY A 1 34 ? 4.848 -7.325 -6.433 1.00 0.00 34 GLY A CA 19
ATOM 15945 C C . GLY A 1 34 ? 3.612 -7.197 -5.565 1.00 0.00 34 GLY A C 19
ATOM 15946 O O . GLY A 1 34 ? 2.487 -7.321 -6.052 1.00 0.00 34 GLY A O 19
ATOM 15950 N N . HIS A 1 35 ? 3.819 -6.950 -4.276 1.00 0.00 35 HIS A N 19
ATOM 15951 C CA . HIS A 1 35 ? 2.711 -6.807 -3.337 1.00 0.00 35 HIS A CA 19
ATOM 15952 C C . HIS A 1 35 ? 1.617 -5.918 -3.920 1.00 0.00 35 HIS A C 19
ATOM 15953 O O . HIS A 1 35 ? 1.841 -5.197 -4.891 1.00 0.00 35 HIS A O 19
ATOM 15967 N N . ASN A 1 36 ? 0.432 -5.977 -3.321 1.00 0.00 36 ASN A N 19
ATOM 15968 C CA . ASN A 1 36 ? -0.698 -5.179 -3.782 1.00 0.00 36 ASN A CA 19
ATOM 15969 C C . ASN A 1 36 ? -0.912 -3.967 -2.879 1.00 0.00 36 ASN A C 19
ATOM 15970 O O . ASN A 1 36 ? -0.576 -3.995 -1.695 1.00 0.00 36 ASN A O 19
ATOM 15981 N N . PHE A 1 37 ? -1.475 -2.905 -3.447 1.00 0.00 37 PHE A N 19
ATOM 15982 C CA . PHE A 1 37 ? -1.734 -1.684 -2.694 1.00 0.00 37 PHE A CA 19
ATOM 15983 C C . PHE A 1 37 ? -2.864 -0.881 -3.332 1.00 0.00 37 PHE A C 19
ATOM 15984 O O . PHE A 1 37 ? -2.864 -0.639 -4.539 1.00 0.00 37 PHE A O 19
ATOM 16001 N N . CYS A 1 38 ? -3.826 -0.471 -2.513 1.00 0.00 38 CYS A N 19
ATOM 16002 C CA . CYS A 1 38 ? -4.963 0.304 -2.995 1.00 0.00 38 CYS A CA 19
ATOM 16003 C C . CYS A 1 38 ? -4.645 1.796 -2.994 1.00 0.00 38 CYS A C 19
ATOM 16004 O O . CYS A 1 38 ? -3.911 2.285 -2.134 1.00 0.00 38 CYS A O 19
ATOM 16011 N N . LYS A 1 39 ? -5.202 2.515 -3.962 1.00 0.00 39 LYS A N 19
ATOM 16012 C CA . LYS A 1 39 ? -4.980 3.952 -4.074 1.00 0.00 39 LYS A CA 19
ATOM 16013 C C . LYS A 1 39 ? -4.795 4.582 -2.697 1.00 0.00 39 LYS A C 19
ATOM 16014 O O . LYS A 1 39 ? -3.918 5.423 -2.502 1.00 0.00 39 LYS A O 19
ATOM 16033 N N . ALA A 1 40 ? -5.626 4.169 -1.746 1.00 0.00 40 ALA A N 19
ATOM 16034 C CA . ALA A 1 40 ? -5.551 4.691 -0.387 1.00 0.00 40 ALA A CA 19
ATOM 16035 C C . ALA A 1 40 ? -4.179 4.433 0.226 1.00 0.00 40 ALA A C 19
ATOM 16036 O O . ALA A 1 40 ? -3.476 5.366 0.616 1.00 0.00 40 ALA A O 19
ATOM 16043 N N . CYS A 1 41 ? -3.802 3.162 0.308 1.00 0.00 41 CYS A N 19
ATOM 16044 C CA . CYS A 1 41 ? -2.514 2.780 0.874 1.00 0.00 41 CYS A CA 19
ATOM 16045 C C . CYS A 1 41 ? -1.366 3.286 0.005 1.00 0.00 41 CYS A C 19
ATOM 16046 O O . CYS A 1 41 ? -0.603 4.161 0.415 1.00 0.00 41 CYS A O 19
ATOM 16053 N N . ILE A 1 42 ? -1.252 2.730 -1.197 1.00 0.00 42 ILE A N 19
ATOM 16054 C CA . ILE A 1 42 ? -0.199 3.126 -2.124 1.00 0.00 42 ILE A CA 19
ATOM 16055 C C . ILE A 1 42 ? 0.089 4.620 -2.023 1.00 0.00 42 ILE A C 19
ATOM 16056 O O . ILE A 1 42 ? 1.230 5.056 -2.180 1.00 0.00 42 ILE A O 19
ATOM 16072 N N . THR A 1 43 ? -0.953 5.402 -1.758 1.00 0.00 43 THR A N 19
ATOM 16073 C CA . THR A 1 43 ? -0.812 6.847 -1.635 1.00 0.00 43 THR A CA 19
ATOM 16074 C C . THR A 1 43 ? -0.040 7.219 -0.374 1.00 0.00 43 THR A C 19
ATOM 16075 O O . THR A 1 43 ? 0.922 7.985 -0.428 1.00 0.00 43 THR A O 19
ATOM 16086 N N . ARG A 1 44 ? -0.467 6.671 0.759 1.00 0.00 44 ARG A N 19
ATOM 16087 C CA . ARG A 1 44 ? 0.185 6.946 2.033 1.00 0.00 44 ARG A CA 19
ATOM 16088 C C . ARG A 1 44 ? 1.703 6.929 1.883 1.00 0.00 44 ARG A C 19
ATOM 16089 O O . ARG A 1 44 ? 2.404 7.762 2.458 1.00 0.00 44 ARG A O 19
ATOM 16110 N N . TRP A 1 45 ? 2.204 5.974 1.107 1.00 0.00 45 TRP A N 19
ATOM 16111 C CA . TRP A 1 45 ? 3.639 5.847 0.881 1.00 0.00 45 TRP A CA 19
ATOM 16112 C C . TRP A 1 45 ? 4.080 6.693 -0.308 1.00 0.00 45 TRP A C 19
ATOM 16113 O O . TRP A 1 45 ? 5.171 7.264 -0.305 1.00 0.00 45 TRP A O 19
ATOM 16134 N N . TRP A 1 46 ? 3.227 6.770 -1.322 1.00 0.00 46 TRP A N 19
ATOM 16135 C CA . TRP A 1 46 ? 3.529 7.547 -2.519 1.00 0.00 46 TRP A CA 19
ATOM 16136 C C . TRP A 1 46 ? 2.936 8.948 -2.422 1.00 0.00 46 TRP A C 19
ATOM 16137 O O . TRP A 1 46 ? 2.338 9.445 -3.376 1.00 0.00 46 TRP A O 19
ATOM 16158 N N . GLU A 1 47 ? 3.105 9.580 -1.265 1.00 0.00 47 GLU A N 19
ATOM 16159 C CA . GLU A 1 47 ? 2.585 10.924 -1.046 1.00 0.00 47 GLU A CA 19
ATOM 16160 C C . GLU A 1 47 ? 3.264 11.929 -1.972 1.00 0.00 47 GLU A C 19
ATOM 16161 O O . GLU A 1 47 ? 2.663 12.926 -2.371 1.00 0.00 47 GLU A O 19
ATOM 16173 N N . ASP A 1 48 ? 4.520 11.658 -2.310 1.00 0.00 48 ASP A N 19
ATOM 16174 C CA . ASP A 1 48 ? 5.282 12.536 -3.190 1.00 0.00 48 ASP A CA 19
ATOM 16175 C C . ASP A 1 48 ? 6.124 11.726 -4.170 1.00 0.00 48 ASP A C 19
ATOM 16176 O O . ASP A 1 48 ? 6.392 10.544 -3.947 1.00 0.00 48 ASP A O 19
ATOM 16185 N N . LEU A 1 49 ? 6.538 12.368 -5.257 1.00 0.00 49 LEU A N 19
ATOM 16186 C CA . LEU A 1 49 ? 7.350 11.707 -6.273 1.00 0.00 49 LEU A CA 19
ATOM 16187 C C . LEU A 1 49 ? 8.827 11.738 -5.896 1.00 0.00 49 LEU A C 19
ATOM 16188 O O . LEU A 1 49 ? 9.692 11.924 -6.751 1.00 0.00 49 LEU A O 19
ATOM 16204 N N . GLU A 1 50 ? 9.109 11.554 -4.610 1.00 0.00 50 GLU A N 19
ATOM 16205 C CA . GLU A 1 50 ? 10.482 11.561 -4.120 1.00 0.00 50 GLU A CA 19
ATOM 16206 C C . GLU A 1 50 ? 10.771 10.312 -3.292 1.00 0.00 50 GLU A C 19
ATOM 16207 O O . GLU A 1 50 ? 11.434 10.380 -2.257 1.00 0.00 50 GLU A O 19
ATOM 16219 N N . ARG A 1 51 ? 10.267 9.173 -3.755 1.00 0.00 51 ARG A N 19
ATOM 16220 C CA . ARG A 1 51 ? 10.468 7.908 -3.058 1.00 0.00 51 ARG A CA 19
ATOM 16221 C C . ARG A 1 51 ? 11.895 7.801 -2.527 1.00 0.00 51 ARG A C 19
ATOM 16222 O O . ARG A 1 51 ? 12.843 8.250 -3.172 1.00 0.00 51 ARG A O 19
ATOM 16243 N N . ASP A 1 52 ? 12.039 7.206 -1.348 1.00 0.00 52 ASP A N 19
ATOM 16244 C CA . ASP A 1 52 ? 13.350 7.040 -0.731 1.00 0.00 52 ASP A CA 19
ATOM 16245 C C . ASP A 1 52 ? 13.533 5.614 -0.220 1.00 0.00 52 ASP A C 19
ATOM 16246 O O . ASP A 1 52 ? 14.579 4.998 -0.429 1.00 0.00 52 ASP A O 19
ATOM 16255 N N . PHE A 1 53 ? 12.510 5.095 0.450 1.00 0.00 53 PHE A N 19
ATOM 16256 C CA . PHE A 1 53 ? 12.558 3.742 0.992 1.00 0.00 53 PHE A CA 19
ATOM 16257 C C . PHE A 1 53 ? 11.732 2.784 0.139 1.00 0.00 53 PHE A C 19
ATOM 16258 O O . PHE A 1 53 ? 10.654 3.120 -0.350 1.00 0.00 53 PHE A O 19
ATOM 16275 N N . PRO A 1 54 ? 12.250 1.560 -0.045 1.00 0.00 54 PRO A N 19
ATOM 16276 C CA . PRO A 1 54 ? 11.578 0.528 -0.839 1.00 0.00 54 PRO A CA 19
ATOM 16277 C C . PRO A 1 54 ? 10.320 -0.000 -0.158 1.00 0.00 54 PRO A C 19
ATOM 16278 O O . PRO A 1 54 ? 9.955 0.450 0.928 1.00 0.00 54 PRO A O 19
ATOM 16289 N N . CYS A 1 55 ? 9.661 -0.958 -0.802 1.00 0.00 55 CYS A N 19
ATOM 16290 C CA . CYS A 1 55 ? 8.444 -1.548 -0.259 1.00 0.00 55 CYS A CA 19
ATOM 16291 C C . CYS A 1 55 ? 8.499 -1.603 1.265 1.00 0.00 55 CYS A C 19
ATOM 16292 O O . CYS A 1 55 ? 9.399 -2.199 1.857 1.00 0.00 55 CYS A O 19
ATOM 16299 N N . PRO A 1 56 ? 7.514 -0.967 1.916 1.00 0.00 56 PRO A N 19
ATOM 16300 C CA . PRO A 1 56 ? 7.427 -0.930 3.379 1.00 0.00 56 PRO A CA 19
ATOM 16301 C C . PRO A 1 56 ? 7.076 -2.289 3.974 1.00 0.00 56 PRO A C 19
ATOM 16302 O O . PRO A 1 56 ? 7.757 -2.778 4.876 1.00 0.00 56 PRO A O 19
ATOM 16313 N N . VAL A 1 57 ? 6.010 -2.896 3.463 1.00 0.00 57 VAL A N 19
ATOM 16314 C CA . VAL A 1 57 ? 5.569 -4.201 3.943 1.00 0.00 57 VAL A CA 19
ATOM 16315 C C . VAL A 1 57 ? 6.719 -5.201 3.948 1.00 0.00 57 VAL A C 19
ATOM 16316 O O . VAL A 1 57 ? 6.742 -6.134 4.751 1.00 0.00 57 VAL A O 19
ATOM 16329 N N . CYS A 1 58 ? 7.674 -5.001 3.046 1.00 0.00 58 CYS A N 19
ATOM 16330 C CA . CYS A 1 58 ? 8.829 -5.886 2.945 1.00 0.00 58 CYS A CA 19
ATOM 16331 C C . CYS A 1 58 ? 9.830 -5.602 4.061 1.00 0.00 58 CYS A C 19
ATOM 16332 O O . CYS A 1 58 ? 10.662 -4.709 3.912 1.00 0.00 58 CYS A O 19
ATOM 16341 N N . GLY A 1 1 ? -27.233 -44.061 0.940 1.00 0.00 1 GLY A N 20
ATOM 16342 C CA . GLY A 1 1 ? -25.984 -44.715 1.285 1.00 0.00 1 GLY A CA 20
ATOM 16343 C C . GLY A 1 1 ? -25.338 -44.116 2.518 1.00 0.00 1 GLY A C 20
ATOM 16344 O O . GLY A 1 1 ? -26.017 -43.529 3.361 1.00 0.00 1 GLY A O 20
ATOM 16348 N N . SER A 1 2 ? -24.021 -44.264 2.625 1.00 0.00 2 SER A N 20
ATOM 16349 C CA . SER A 1 2 ? -23.283 -43.738 3.767 1.00 0.00 2 SER A CA 20
ATOM 16350 C C . SER A 1 2 ? -22.417 -42.551 3.354 1.00 0.00 2 SER A C 20
ATOM 16351 O O . SER A 1 2 ? -22.268 -42.261 2.167 1.00 0.00 2 SER A O 20
ATOM 16359 N N . SER A 1 3 ? -21.848 -41.869 4.343 1.00 0.00 3 SER A N 20
ATOM 16360 C CA . SER A 1 3 ? -21.000 -40.712 4.084 1.00 0.00 3 SER A CA 20
ATOM 16361 C C . SER A 1 3 ? -19.553 -41.001 4.474 1.00 0.00 3 SER A C 20
ATOM 16362 O O . SER A 1 3 ? -19.251 -42.041 5.057 1.00 0.00 3 SER A O 20
ATOM 16370 N N . GLY A 1 4 ? -18.661 -40.071 4.145 1.00 0.00 4 GLY A N 20
ATOM 16371 C CA . GLY A 1 4 ? -17.257 -40.243 4.468 1.00 0.00 4 GLY A CA 20
ATOM 16372 C C . GLY A 1 4 ? -16.600 -38.950 4.909 1.00 0.00 4 GLY A C 20
ATOM 16373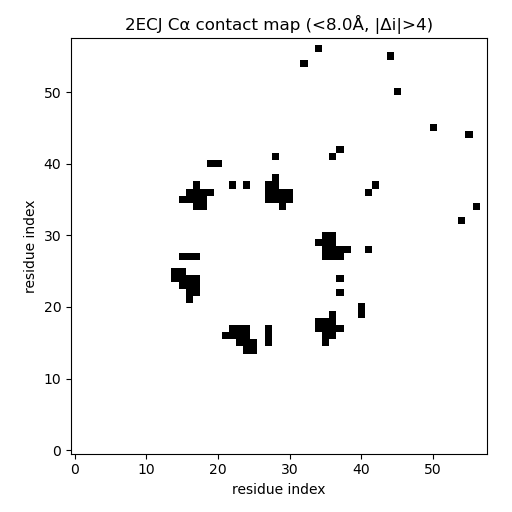 O O . GLY A 1 4 ? -17.037 -38.322 5.874 1.00 0.00 4 GLY A O 20
ATOM 16377 N N . SER A 1 5 ? -15.547 -38.552 4.203 1.00 0.00 5 SER A N 20
ATOM 16378 C CA . SER A 1 5 ? -14.825 -37.328 4.531 1.00 0.00 5 SER A CA 20
ATOM 16379 C C . SER A 1 5 ? -14.017 -36.837 3.334 1.00 0.00 5 SER A C 20
ATOM 16380 O O . SER A 1 5 ? -13.730 -37.598 2.410 1.00 0.00 5 SER A O 20
ATOM 16388 N N . SER A 1 6 ? -13.653 -35.559 3.358 1.00 0.00 6 SER A N 20
ATOM 16389 C CA . SER A 1 6 ? -12.881 -34.963 2.274 1.00 0.00 6 SER A CA 20
ATOM 16390 C C . SER A 1 6 ? -11.505 -34.523 2.765 1.00 0.00 6 SER A C 20
ATOM 16391 O O . SER A 1 6 ? -11.389 -33.624 3.597 1.00 0.00 6 SER A O 20
ATOM 16399 N N . GLY A 1 7 ? -10.464 -35.164 2.242 1.00 0.00 7 GLY A N 20
ATOM 16400 C CA . GLY A 1 7 ? -9.109 -34.825 2.638 1.00 0.00 7 GLY A CA 20
ATOM 16401 C C . GLY A 1 7 ? -8.371 -34.044 1.569 1.00 0.00 7 GLY A C 20
ATOM 16402 O O . GLY A 1 7 ? -7.433 -34.552 0.956 1.00 0.00 7 GLY A O 20
ATOM 16406 N N . ALA A 1 8 ? -8.796 -32.805 1.344 1.00 0.00 8 ALA A N 20
ATOM 16407 C CA . ALA A 1 8 ? -8.169 -31.952 0.343 1.00 0.00 8 ALA A CA 20
ATOM 16408 C C . ALA A 1 8 ? -8.246 -30.483 0.746 1.00 0.00 8 ALA A C 20
ATOM 16409 O O . ALA A 1 8 ? -9.330 -29.899 0.797 1.00 0.00 8 ALA A O 20
ATOM 16416 N N . LEU A 1 9 ? -7.092 -29.891 1.033 1.00 0.00 9 LEU A N 20
ATOM 16417 C CA . LEU A 1 9 ? -7.030 -28.490 1.432 1.00 0.00 9 LEU A CA 20
ATOM 16418 C C . LEU A 1 9 ? -7.049 -27.574 0.213 1.00 0.00 9 LEU A C 20
ATOM 16419 O O . LEU A 1 9 ? -6.314 -26.589 0.153 1.00 0.00 9 LEU A O 20
ATOM 16435 N N . GLU A 1 10 ? -7.896 -27.906 -0.757 1.00 0.00 10 GLU A N 20
ATOM 16436 C CA . GLU A 1 10 ? -8.011 -27.112 -1.975 1.00 0.00 10 GLU A CA 20
ATOM 16437 C C . GLU A 1 10 ? -7.860 -25.625 -1.670 1.00 0.00 10 GLU A C 20
ATOM 16438 O O . GLU A 1 10 ? -8.463 -25.108 -0.731 1.00 0.00 10 GLU A O 20
ATOM 16450 N N . ASN A 1 11 ? -7.048 -24.942 -2.472 1.00 0.00 11 ASN A N 20
ATOM 16451 C CA . ASN A 1 11 ? -6.816 -23.514 -2.289 1.00 0.00 11 ASN A CA 20
ATOM 16452 C C . ASN A 1 11 ? -7.005 -22.759 -3.601 1.00 0.00 11 ASN A C 20
ATOM 16453 O O . ASN A 1 11 ? -6.048 -22.530 -4.341 1.00 0.00 11 ASN A O 20
ATOM 16464 N N . LEU A 1 12 ? -8.245 -22.375 -3.883 1.00 0.00 12 LEU A N 20
ATOM 16465 C CA . LEU A 1 12 ? -8.560 -21.645 -5.105 1.00 0.00 12 LEU A CA 20
ATOM 16466 C C . LEU A 1 12 ? -8.642 -20.145 -4.839 1.00 0.00 12 LEU A C 20
ATOM 16467 O O . LEU A 1 12 ? -9.717 -19.612 -4.565 1.00 0.00 12 LEU A O 20
ATOM 16483 N N . GLN A 1 13 ? -7.499 -19.472 -4.922 1.00 0.00 13 GLN A N 20
ATOM 16484 C CA . GLN A 1 13 ? -7.443 -18.033 -4.691 1.00 0.00 13 GLN A CA 20
ATOM 16485 C C . GLN A 1 13 ? -6.779 -17.319 -5.864 1.00 0.00 13 GLN A C 20
ATOM 16486 O O . GLN A 1 13 ? -5.555 -17.200 -5.920 1.00 0.00 13 GLN A O 20
ATOM 16500 N N . VAL A 1 14 ? -7.595 -16.846 -6.800 1.00 0.00 14 VAL A N 20
ATOM 16501 C CA . VAL A 1 14 ? -7.088 -16.142 -7.972 1.00 0.00 14 VAL A CA 20
ATOM 16502 C C . VAL A 1 14 ? -7.467 -14.666 -7.934 1.00 0.00 14 VAL A C 20
ATOM 16503 O O . VAL A 1 14 ? -7.703 -14.050 -8.973 1.00 0.00 14 VAL A O 20
ATOM 16516 N N . GLU A 1 15 ? -7.522 -14.106 -6.730 1.00 0.00 15 GLU A N 20
ATOM 16517 C CA . GLU A 1 15 ? -7.873 -12.701 -6.557 1.00 0.00 15 GLU A CA 20
ATOM 16518 C C . GLU A 1 15 ? -6.712 -11.921 -5.948 1.00 0.00 15 GLU A C 20
ATOM 16519 O O . GLU A 1 15 ? -5.885 -12.480 -5.228 1.00 0.00 15 GLU A O 20
ATOM 16531 N N . ALA A 1 16 ? -6.657 -10.626 -6.241 1.00 0.00 16 ALA A N 20
ATOM 16532 C CA . ALA A 1 16 ? -5.599 -9.769 -5.721 1.00 0.00 16 ALA A CA 20
ATOM 16533 C C . ALA A 1 16 ? -6.161 -8.722 -4.765 1.00 0.00 16 ALA A C 20
ATOM 16534 O O . ALA A 1 16 ? -7.014 -7.918 -5.141 1.00 0.00 16 ALA A O 20
ATOM 16541 N N . SER A 1 17 ? -5.678 -8.738 -3.527 1.00 0.00 17 SER A N 20
ATOM 16542 C CA . SER A 1 17 ? -6.135 -7.793 -2.516 1.00 0.00 17 SER A CA 20
ATOM 16543 C C . SER A 1 17 ? -4.969 -6.974 -1.970 1.00 0.00 17 SER A C 20
ATOM 16544 O O . SER A 1 17 ? -3.837 -7.454 -1.900 1.00 0.00 17 SER A O 20
ATOM 16552 N N . CYS A 1 18 ? -5.254 -5.735 -1.584 1.00 0.00 18 CYS A N 20
ATOM 16553 C CA . CYS A 1 18 ? -4.231 -4.847 -1.045 1.00 0.00 18 CYS A CA 20
ATOM 16554 C C . CYS A 1 18 ? -3.381 -5.567 -0.002 1.00 0.00 18 CYS A C 20
ATOM 16555 O O . CYS A 1 18 ? -3.903 -6.283 0.853 1.00 0.00 18 CYS A O 20
ATOM 16562 N N . SER A 1 19 ? -2.068 -5.372 -0.080 1.00 0.00 19 SER A N 20
ATOM 16563 C CA . SER A 1 19 ? -1.145 -6.005 0.855 1.00 0.00 19 SER A CA 20
ATOM 16564 C C . SER A 1 19 ? -0.947 -5.138 2.094 1.00 0.00 19 SER A C 20
ATOM 16565 O O . SER A 1 19 ? 0.072 -5.235 2.778 1.00 0.00 19 SER A O 20
ATOM 16573 N N . VAL A 1 20 ? -1.930 -4.289 2.378 1.00 0.00 20 VAL A N 20
ATOM 16574 C CA . VAL A 1 20 ? -1.866 -3.405 3.535 1.00 0.00 20 VAL A CA 20
ATOM 16575 C C . VAL A 1 20 ? -3.165 -3.448 4.333 1.00 0.00 20 VAL A C 20
ATOM 16576 O O . VAL A 1 20 ? -3.181 -3.863 5.492 1.00 0.00 20 VAL A O 20
ATOM 16589 N N . CYS A 1 21 ? -4.253 -3.018 3.704 1.00 0.00 21 CYS A N 20
ATOM 16590 C CA . CYS A 1 21 ? -5.558 -3.008 4.354 1.00 0.00 21 CYS A CA 20
ATOM 16591 C C . CYS A 1 21 ? -6.252 -4.359 4.203 1.00 0.00 21 CYS A C 20
ATOM 16592 O O . CYS A 1 21 ? -7.281 -4.614 4.830 1.00 0.00 21 CYS A O 20
ATOM 16599 N N . LEU A 1 22 ? -5.682 -5.220 3.368 1.00 0.00 22 LEU A N 20
ATOM 16600 C CA . LEU A 1 22 ? -6.244 -6.546 3.135 1.00 0.00 22 LEU A CA 20
ATOM 16601 C C . LEU A 1 22 ? -7.638 -6.446 2.524 1.00 0.00 22 LEU A C 20
ATOM 16602 O O . LEU A 1 22 ? -8.595 -7.020 3.043 1.00 0.00 22 LEU A O 20
ATOM 16618 N N . GLU A 1 23 ? -7.744 -5.715 1.419 1.00 0.00 23 GLU A N 20
ATOM 16619 C CA . GLU A 1 23 ? -9.021 -5.542 0.737 1.00 0.00 23 GLU A CA 20
ATOM 16620 C C . GLU A 1 23 ? -8.926 -5.989 -0.719 1.00 0.00 23 GLU A C 20
ATOM 16621 O O . GLU A 1 23 ? -7.919 -5.754 -1.387 1.00 0.00 23 GLU A O 20
ATOM 16633 N N . TYR A 1 24 ? -9.981 -6.634 -1.204 1.00 0.00 24 TYR A N 20
ATOM 16634 C CA . TYR A 1 24 ? -10.017 -7.117 -2.579 1.00 0.00 24 TYR A CA 20
ATOM 16635 C C . TYR A 1 24 ? -10.501 -6.024 -3.527 1.00 0.00 24 TYR A C 20
ATOM 16636 O O . TYR A 1 24 ? -11.602 -5.494 -3.372 1.00 0.00 24 TYR A O 20
ATOM 16654 N N . LEU A 1 25 ? -9.672 -5.694 -4.511 1.00 0.00 25 LEU A N 20
ATOM 16655 C CA . LEU A 1 25 ? -10.015 -4.666 -5.487 1.00 0.00 25 LEU A CA 20
ATOM 16656 C C . LEU A 1 25 ? -9.819 -5.179 -6.910 1.00 0.00 25 LEU A C 20
ATOM 16657 O O . LEU A 1 25 ? -9.133 -6.176 -7.134 1.00 0.00 25 LEU A O 20
ATOM 16673 N N . LYS A 1 26 ? -10.425 -4.489 -7.871 1.00 0.00 26 LYS A N 20
ATOM 16674 C CA . LYS A 1 26 ? -10.316 -4.872 -9.274 1.00 0.00 26 LYS A CA 20
ATOM 16675 C C . LYS A 1 26 ? -9.140 -4.164 -9.941 1.00 0.00 26 LYS A C 20
ATOM 16676 O O . LYS A 1 26 ? -9.147 -2.944 -10.097 1.00 0.00 26 LYS A O 20
ATOM 16695 N N . GLU A 1 27 ? -8.134 -4.940 -10.333 1.00 0.00 27 GLU A N 20
ATOM 16696 C CA . GLU A 1 27 ? -6.952 -4.386 -10.983 1.00 0.00 27 GLU A CA 20
ATOM 16697 C C . GLU A 1 27 ? -6.187 -3.469 -10.033 1.00 0.00 27 GLU A C 20
ATOM 16698 O O . GLU A 1 27 ? -5.921 -2.305 -10.333 1.00 0.00 27 GLU A O 20
ATOM 16710 N N . PRO A 1 28 ? -5.825 -4.006 -8.858 1.00 0.00 28 PRO A N 20
ATOM 16711 C CA . PRO A 1 28 ? -5.085 -3.254 -7.839 1.00 0.00 28 PRO A CA 20
ATOM 16712 C C . PRO A 1 28 ? -3.649 -2.964 -8.261 1.00 0.00 28 PRO A C 20
ATOM 16713 O O . PRO A 1 28 ? -3.082 -3.670 -9.095 1.00 0.00 28 PRO A O 20
ATOM 16724 N N . VAL A 1 29 ? -3.065 -1.921 -7.680 1.00 0.00 29 VAL A N 20
ATOM 16725 C CA . VAL A 1 29 ? -1.694 -1.539 -7.995 1.00 0.00 29 VAL A CA 20
ATOM 16726 C C . VAL A 1 29 ? -0.711 -2.629 -7.582 1.00 0.00 29 VAL A C 20
ATOM 16727 O O . VAL A 1 29 ? -0.798 -3.173 -6.481 1.00 0.00 29 VAL A O 20
ATOM 16740 N N . ILE A 1 30 ? 0.224 -2.943 -8.473 1.00 0.00 30 ILE A N 20
ATOM 16741 C CA . ILE A 1 30 ? 1.225 -3.967 -8.200 1.00 0.00 30 ILE A CA 20
ATOM 16742 C C . ILE A 1 30 ? 2.615 -3.504 -8.624 1.00 0.00 30 ILE A C 20
ATOM 16743 O O . ILE A 1 30 ? 2.913 -3.413 -9.815 1.00 0.00 30 ILE A O 20
ATOM 16759 N N . ILE A 1 31 ? 3.461 -3.214 -7.641 1.00 0.00 31 ILE A N 20
ATOM 16760 C CA . ILE A 1 31 ? 4.820 -2.764 -7.913 1.00 0.00 31 ILE A CA 20
ATOM 16761 C C . ILE A 1 31 ? 5.746 -3.944 -8.186 1.00 0.00 31 ILE A C 20
ATOM 16762 O O . ILE A 1 31 ? 5.417 -5.088 -7.876 1.00 0.00 31 ILE A O 20
ATOM 16778 N N . GLU A 1 32 ? 6.907 -3.657 -8.767 1.00 0.00 32 GLU A N 20
ATOM 16779 C CA . GLU A 1 32 ? 7.881 -4.695 -9.080 1.00 0.00 32 GLU A CA 20
ATOM 16780 C C . GLU A 1 32 ? 7.915 -5.758 -7.986 1.00 0.00 32 GLU A C 20
ATOM 16781 O O . GLU A 1 32 ? 7.968 -6.955 -8.269 1.00 0.00 32 GLU A O 20
ATOM 16793 N N . CYS A 1 33 ? 7.885 -5.312 -6.735 1.00 0.00 33 CYS A N 20
ATOM 16794 C CA . CYS A 1 33 ? 7.913 -6.222 -5.597 1.00 0.00 33 CYS A CA 20
ATOM 16795 C C . CYS A 1 33 ? 6.805 -7.265 -5.707 1.00 0.00 33 CYS A C 20
ATOM 16796 O O . CYS A 1 33 ? 7.037 -8.457 -5.509 1.00 0.00 33 CYS A O 20
ATOM 16803 N N . GLY A 1 34 ? 5.598 -6.807 -6.025 1.00 0.00 34 GLY A N 20
ATOM 16804 C CA . GLY A 1 34 ? 4.471 -7.712 -6.156 1.00 0.00 34 GLY A CA 20
ATOM 16805 C C . GLY A 1 34 ? 3.350 -7.387 -5.189 1.00 0.00 34 GLY A C 20
ATOM 16806 O O . GLY A 1 34 ? 2.173 -7.489 -5.535 1.00 0.00 34 GLY A O 20
ATOM 16810 N N . HIS A 1 35 ? 3.715 -6.995 -3.972 1.00 0.00 35 HIS A N 20
ATOM 16811 C CA . HIS A 1 35 ? 2.731 -6.655 -2.951 1.00 0.00 35 HIS A CA 20
ATOM 16812 C C . HIS A 1 35 ? 1.663 -5.722 -3.515 1.00 0.00 35 HIS A C 20
ATOM 16813 O O . HIS A 1 35 ? 1.977 -4.709 -4.138 1.00 0.00 35 HIS A O 20
ATOM 16827 N N . ASN A 1 36 ? 0.401 -6.072 -3.291 1.00 0.00 36 ASN A N 20
ATOM 16828 C CA . ASN A 1 36 ? -0.713 -5.266 -3.778 1.00 0.00 36 ASN A CA 20
ATOM 16829 C C . ASN A 1 36 ? -0.855 -3.984 -2.963 1.00 0.00 36 ASN A C 20
ATOM 16830 O O . ASN A 1 36 ? -0.449 -3.926 -1.802 1.00 0.00 36 ASN A O 20
ATOM 16841 N N . PHE A 1 37 ? -1.435 -2.959 -3.578 1.00 0.00 37 PHE A N 20
ATOM 16842 C CA . PHE A 1 37 ? -1.631 -1.678 -2.910 1.00 0.00 37 PHE A CA 20
ATOM 16843 C C . PHE A 1 37 ? -2.786 -0.906 -3.541 1.00 0.00 37 PHE A C 20
ATOM 16844 O O . PHE A 1 37 ? -2.903 -0.831 -4.764 1.00 0.00 37 PHE A O 20
ATOM 16861 N N . CYS A 1 38 ? -3.638 -0.335 -2.697 1.00 0.00 38 CYS A N 20
ATOM 16862 C CA . CYS A 1 38 ? -4.786 0.431 -3.169 1.00 0.00 38 CYS A CA 20
ATOM 16863 C C . CYS A 1 38 ? -4.494 1.928 -3.130 1.00 0.00 38 CYS A C 20
ATOM 16864 O O . CYS A 1 38 ? -3.646 2.388 -2.365 1.00 0.00 38 CYS A O 20
ATOM 16871 N N . LYS A 1 39 ? -5.203 2.685 -3.961 1.00 0.00 39 LYS A N 20
ATOM 16872 C CA . LYS A 1 39 ? -5.023 4.130 -4.022 1.00 0.00 39 LYS A CA 20
ATOM 16873 C C . LYS A 1 39 ? -5.005 4.736 -2.623 1.00 0.00 39 LYS A C 20
ATOM 16874 O O . LYS A 1 39 ? -4.228 5.648 -2.341 1.00 0.00 39 LYS A O 20
ATOM 16893 N N . ALA A 1 40 ? -5.864 4.222 -1.749 1.00 0.00 40 ALA A N 20
ATOM 16894 C CA . ALA A 1 40 ? -5.944 4.710 -0.378 1.00 0.00 40 ALA A CA 20
ATOM 16895 C C . ALA A 1 40 ? -4.659 4.410 0.387 1.00 0.00 40 ALA A C 20
ATOM 16896 O O . ALA A 1 40 ? -4.275 5.152 1.292 1.00 0.00 40 ALA A O 20
ATOM 16903 N N . CYS A 1 41 ? -3.997 3.318 0.018 1.00 0.00 41 CYS A N 20
ATOM 16904 C CA . CYS A 1 41 ? -2.756 2.919 0.670 1.00 0.00 41 CYS A CA 20
ATOM 16905 C C . CYS A 1 41 ? -1.546 3.431 -0.106 1.00 0.00 41 CYS A C 20
ATOM 16906 O O . CYS A 1 41 ? -0.797 4.279 0.380 1.00 0.00 41 CYS A O 20
ATOM 16913 N N . ILE A 1 42 ? -1.360 2.909 -1.314 1.00 0.00 42 ILE A N 20
ATOM 16914 C CA . ILE A 1 42 ? -0.243 3.314 -2.157 1.00 0.00 42 ILE A CA 20
ATOM 16915 C C . ILE A 1 42 ? 0.047 4.804 -2.009 1.00 0.00 42 ILE A C 20
ATOM 16916 O O . ILE A 1 42 ? 1.192 5.241 -2.128 1.00 0.00 42 ILE A O 20
ATOM 16932 N N . THR A 1 43 ? -0.999 5.581 -1.746 1.00 0.00 43 THR A N 20
ATOM 16933 C CA . THR A 1 43 ? -0.859 7.022 -1.580 1.00 0.00 43 THR A CA 20
ATOM 16934 C C . THR A 1 43 ? -0.234 7.362 -0.231 1.00 0.00 43 THR A C 20
ATOM 16935 O O . THR A 1 43 ? 0.724 8.131 -0.156 1.00 0.00 43 THR A O 20
ATOM 16946 N N . ARG A 1 44 ? -0.783 6.783 0.832 1.00 0.00 44 ARG A N 20
ATOM 16947 C CA . ARG A 1 44 ? -0.279 7.026 2.179 1.00 0.00 44 ARG A CA 20
ATOM 16948 C C . ARG A 1 44 ? 1.246 6.966 2.208 1.00 0.00 44 ARG A C 20
ATOM 16949 O O . ARG A 1 44 ? 1.892 7.723 2.932 1.00 0.00 44 ARG A O 20
ATOM 16970 N N . TRP A 1 45 ? 1.812 6.062 1.417 1.00 0.00 45 TRP A N 20
ATOM 16971 C CA . TRP A 1 45 ? 3.261 5.904 1.353 1.00 0.00 45 TRP A CA 20
ATOM 16972 C C . TRP A 1 45 ? 3.853 6.758 0.237 1.00 0.00 45 TRP A C 20
ATOM 16973 O O . TRP A 1 45 ? 4.899 7.382 0.410 1.00 0.00 45 TRP A O 20
ATOM 16994 N N . TRP A 1 46 ? 3.177 6.781 -0.906 1.00 0.00 46 TRP A N 20
ATOM 16995 C CA . TRP A 1 46 ? 3.638 7.559 -2.051 1.00 0.00 46 TRP A CA 20
ATOM 16996 C C . TRP A 1 46 ? 3.154 9.002 -1.957 1.00 0.00 46 TRP A C 20
ATOM 16997 O O . TRP A 1 46 ? 2.795 9.611 -2.964 1.00 0.00 46 TRP A O 20
ATOM 17018 N N . GLU A 1 47 ? 3.148 9.543 -0.743 1.00 0.00 47 GLU A N 20
ATOM 17019 C CA . GLU A 1 47 ? 2.707 10.915 -0.520 1.00 0.00 47 GLU A CA 20
ATOM 17020 C C . GLU A 1 47 ? 3.603 11.901 -1.264 1.00 0.00 47 GLU A C 20
ATOM 17021 O O . GLU A 1 47 ? 3.128 12.701 -2.071 1.00 0.00 47 GLU A O 20
ATOM 17033 N N . ASP A 1 48 ? 4.900 11.839 -0.987 1.00 0.00 48 ASP A N 20
ATOM 17034 C CA . ASP A 1 48 ? 5.864 12.725 -1.629 1.00 0.00 48 ASP A CA 20
ATOM 17035 C C . ASP A 1 48 ? 6.200 12.235 -3.034 1.00 0.00 48 ASP A C 20
ATOM 17036 O O . ASP A 1 48 ? 5.751 11.169 -3.455 1.00 0.00 48 ASP A O 20
ATOM 17045 N N . LEU A 1 49 ? 6.992 13.021 -3.755 1.00 0.00 49 LEU A N 20
ATOM 17046 C CA . LEU A 1 49 ? 7.389 12.668 -5.114 1.00 0.00 49 LEU A CA 20
ATOM 17047 C C . LEU A 1 49 ? 7.865 11.220 -5.1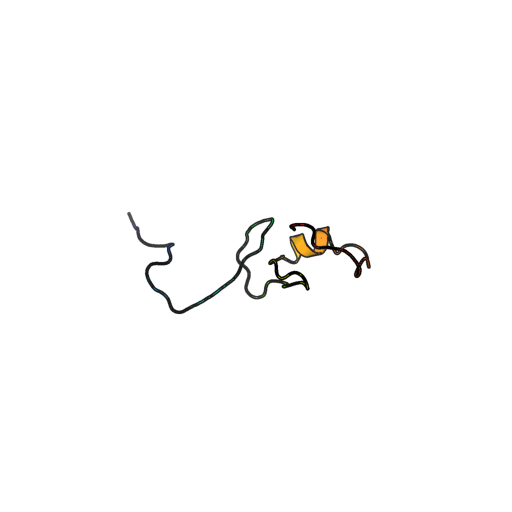83 1.00 0.00 49 LEU A C 20
ATOM 17048 O O . LEU A 1 49 ? 7.961 10.539 -4.163 1.00 0.00 49 LEU A O 20
ATOM 17064 N N . GLU A 1 50 ? 8.164 10.759 -6.393 1.00 0.00 50 GLU A N 20
ATOM 17065 C CA . GLU A 1 50 ? 8.632 9.392 -6.595 1.00 0.00 50 GLU A CA 20
ATOM 17066 C C . GLU A 1 50 ? 10.149 9.309 -6.447 1.00 0.00 50 GLU A C 20
ATOM 17067 O O . GLU A 1 50 ? 10.829 8.688 -7.264 1.00 0.00 50 GLU A O 20
ATOM 17079 N N . ARG A 1 51 ? 10.671 9.939 -5.400 1.00 0.00 51 ARG A N 20
ATOM 17080 C CA . ARG A 1 51 ? 12.106 9.939 -5.146 1.00 0.00 51 ARG A CA 20
ATOM 17081 C C . ARG A 1 51 ? 12.552 8.607 -4.548 1.00 0.00 51 ARG A C 20
ATOM 17082 O O . ARG A 1 51 ? 13.573 8.047 -4.946 1.00 0.00 51 ARG A O 20
ATOM 17103 N N . ASP A 1 52 ? 11.780 8.108 -3.589 1.00 0.00 52 ASP A N 20
ATOM 17104 C CA . ASP A 1 52 ? 12.094 6.842 -2.936 1.00 0.00 52 ASP A CA 20
ATOM 17105 C C . ASP A 1 52 ? 10.838 6.208 -2.347 1.00 0.00 52 ASP A C 20
ATOM 17106 O O . ASP A 1 52 ? 10.240 6.742 -1.413 1.00 0.00 52 ASP A O 20
ATOM 17115 N N . PHE A 1 53 ? 10.442 5.066 -2.900 1.00 0.00 53 PHE A N 20
ATOM 17116 C CA . PHE A 1 53 ? 9.256 4.360 -2.431 1.00 0.00 53 PHE A CA 20
ATOM 17117 C C . PHE A 1 53 ? 9.618 2.970 -1.916 1.00 0.00 53 PHE A C 20
ATOM 17118 O O . PHE A 1 53 ? 9.338 1.953 -2.550 1.00 0.00 53 PHE A O 20
ATOM 17135 N N . PRO A 1 54 ? 10.257 2.925 -0.738 1.00 0.00 54 PRO A N 20
ATOM 17136 C CA . PRO A 1 54 ? 10.672 1.666 -0.111 1.00 0.00 54 PRO A CA 20
ATOM 17137 C C . PRO A 1 54 ? 9.486 0.849 0.390 1.00 0.00 54 PRO A C 20
ATOM 17138 O O . PRO A 1 54 ? 8.826 1.224 1.359 1.00 0.00 54 PRO A O 20
ATOM 17149 N N . CYS A 1 55 ? 9.221 -0.269 -0.276 1.00 0.00 55 CYS A N 20
ATOM 17150 C CA . CYS A 1 55 ? 8.114 -1.140 0.100 1.00 0.00 55 CYS A CA 20
ATOM 17151 C C . CYS A 1 55 ? 7.976 -1.219 1.618 1.00 0.00 55 CYS A C 20
ATOM 17152 O O . CYS A 1 55 ? 8.851 -1.726 2.320 1.00 0.00 55 CYS A O 20
ATOM 17159 N N . PRO A 1 56 ? 6.851 -0.706 2.137 1.00 0.00 56 PRO A N 20
ATOM 17160 C CA . PRO A 1 56 ? 6.571 -0.707 3.576 1.00 0.00 56 PRO A CA 20
ATOM 17161 C C . PRO A 1 56 ? 6.296 -2.108 4.112 1.00 0.00 56 PRO A C 20
ATOM 17162 O O . PRO A 1 56 ? 6.894 -2.534 5.101 1.00 0.00 56 PRO A O 20
ATOM 17173 N N . VAL A 1 57 ? 5.388 -2.821 3.454 1.00 0.00 57 VAL A N 20
ATOM 17174 C CA . VAL A 1 57 ? 5.035 -4.175 3.864 1.00 0.00 57 VAL A CA 20
ATOM 17175 C C . VAL A 1 57 ? 6.281 -5.029 4.070 1.00 0.00 57 VAL A C 20
ATOM 17176 O O . VAL A 1 57 ? 6.360 -5.813 5.017 1.00 0.00 57 VAL A O 20
ATOM 17189 N N . CYS A 1 58 ? 7.253 -4.872 3.178 1.00 0.00 58 CYS A N 20
ATOM 17190 C CA . CYS A 1 58 ? 8.497 -5.628 3.261 1.00 0.00 58 CYS A CA 20
ATOM 17191 C C . CYS A 1 58 ? 9.288 -5.240 4.507 1.00 0.00 58 CYS A C 20
ATOM 17192 O O . CYS A 1 58 ? 10.241 -5.934 4.856 1.00 0.00 58 CYS A O 20
#

Nearest PDB structures (foldseek):
  2ecj-assembly1_A  TM=7.238E-01  e=4.042E-09  Homo sapiens
  2ysj-assembly1_A  TM=6.013E-01  e=9.453E-05  Homo sapiens
  2ecy-assembly1_A  TM=6.757E-01  e=1.280E-03  Homo sapiens
  7l3l-assembly1_A  TM=5.759E-01  e=2.488E-02  Homo sapiens
  2d8t-assembly1_A  TM=4.821E-01  e=2.488E-02  Homo sapiens

InterPro domains:
  IPR000315 B-box-type zinc finger [PF00643] (103-143)
  IPR000315 B-box-type zinc finger [PS50119] (102-143)
  IPR000315 B-box-type zinc finger [SM00336] (102-143)
  IPR001841 Zinc finger, RING-type [PS50089] (29-70)
  IPR001841 Zinc finger, RING-type [SM00184] (29-69)
  IPR001870 B30.2/SPRY domain [PS50188] (319-514)
  IPR003877 SPRY domain [PF00622] (392-498)
  IPR003877 SPRY domain [SM00449] (390-515)
  IPR003879 Butyrophylin-like, SPRY domain [PR01407] (335-352)
  IPR003879 Butyrophylin-like, SPRY domain [PR01407] (352-369)
  IPR003879 Butyrophylin-like, SPRY domain [PR01407] (375-399)
  IPR003879 Butyrophylin-like, SPRY domain [PR01407] (405-418)
  IPR003879 Butyrophylin-like, SPRY domain [PR01407] (449-473)
  IPR003879 Butyrophylin-like, SPRY domain [PR01407] (479-497)
  IPR006574 SPRY-associated [PF13765] (339-388)
  IPR006574 SPRY-associated [SM00589] (336-389)
  IPR013083 Zinc finger, RING/FYVE/PHD-type [G3DSA:3.30.40.10] (9-89)
  IPR013320 Concanavalin A-like lectin/glucanase domain superfamily [SSF49899] (329-514)
  IPR017907 Zinc finger, RING-type, conserved site [PS00518] (44-53)
  IPR035033 TRIM39, PRY/SPRY domain [cd13745] (335-513)

Secondary structure (DSSP, 8-state):
-----SS-SS-S----B-SSS--B-SS----SS-----HHHHHHHTTSS--S---S--

Solvent-accessible surface area: 5406 Å² total; per-residue (Å²): 140,113,117,77,116,116,67,99,158,132,97,187,136,137,93,37,41,1,39,100,64,130,106,142,37,156,154,21,57,99,41,157,54,26,65,33,5,7,124,88,21,21,62,184,139,148,124,72,165,93,214,122,103,92,22,63,72,116

Foldseek 3Di:
DDDDDDDDPDDDDPFAAALPPRGTDDPFDQDPVGHGHHPVGQCVQCVDPVPDRPDPSD